Protein AF-0000000066994858 (afdb_homodimer)

Foldseek 3Di:
DDDDDDDDDDDDDDDDDDDDDDDDDDDDDDDDDDPDPPPPPDPPPPVPPCPPPPVPPPPLWDAAPVGDIDRNPPDDPVVVVVVCVQRVPCPPLADDQKDWDDKDWDADDPVDPDIDIDTDMDGDDDKDKDADPCPRPPRVAIDIPDCCCVPVVDAPDPVLLVVQVQLCVLQPLQDFPPDDFCADSRNHTVVNPRPVVSCLLLPVVLSCLSSLHFDDDPVDPDGDRDPSNLLLLQLLLCVVVVHAQVCSVVGPPCLSVLADSVDLDDPPDPSSNSSNVLRNDVVVVVVSLVVGDCLRCSNPPLNSLLVSLVVLLVVLVVLVVPCPPVPPPPPPPPVSRDDSYLVSSLVSLQSSLSNLQSCCPNNPPPDDPSNLLSSLVSLLSSLVSQLVDLSSCCVQFAVDPPCRSLSSVLSSLCNLVCLVSLVVSLVSCVVSHGPPVNSVSSVVSSVSSVVNVVVVVVVPPPPPPPPPDPPPPPPPPPPDPPPPDPPDPPPPDPDDDDDPPDDDDPDPPPDDDDDDDDDDDDDDDDDYDDDDDDDDYDDDDYDDD/DDDDYDDDDDDDDDDDDDYYDDDDDDDDDDDDDDDDPPPPPDPPCPVPPPPPPPVPPPPLWDAAPVGDIDRNPPDDPVVVVVVCVQRVPCPPLADDQKDWDDKDWDADDPVDPDIDIDTDMDGDDDKDKDADPCPRPPRVAIDIPDCCCVPVVDAPDPVLLVVQVQLCVLQPLQDFPPDDFCADSRNHTVVNPRPVVSCLLLPVVLSCLSSLHFDDDVVDPDGDRDPSNLLLLQLLLCQVVVHAQVCSVVGPPCLSVLADSVDLDDPPDPSSNSSNVLRNDVVVVVVSLVVGDCLRCSNPPLNSLLVSLVVLLVVLVVLVVPCPPVPPPPPPPPVSRDRSYLVSSLVSLQSSLSNLQSCCPNNPPPDDPSNLLSSLVSLLSSLQSQLVDLSSCCVDFAVDPPCRSLSSVLSSLCNLVCLVSLVVSLVSCVVSHGDPVNSVSSVVSSVSSVVNVVVVVVVPPPDPPPPPDPPPPPPPDPPDPPPPDPPDPPPPDPDPDDDPPDDDDPDPPPDDDDDDDDDDDDDDDDYDDDDDDDDDDDDDDDDDD

Nearest PDB structures (foldseek):
  6xr2-assembly1_C  TM=4.389E-01  e=1.288E+00  synthetic construct
  1o5h-assembly1_B  TM=2.388E-01  e=2.648E+00  Thermotoga maritima
  4p3g-assembly1_B  TM=3.154E-01  e=5.205E+00  Thermochaetoides thermophila DSM 1495
  8p4y-assembly1_A  TM=1.887E-01  e=3.630E+00  synthetic construct
  6xr2-assembly1_C  TM=4.795E-01  e=8.404E-01  synthetic construct

Secondary structure (DSSP, 8-state):
------------------------------------B-----------------S----SEEE-TTS-EEE-TTS-HHHHHHHHHHHH---TTS--SEEEEEEEEEEPPTTS-SEEEEEEEEEEEEEEEEEE-TTSGGGSS-EE-SHHHHHS--SS-HHHHHHHHHHHHHH-SS--TTSEEEB-TTSSBGGG--HHHHHHHH-HHHHHHHHT-EEP-TT-SS----HHHHHHHHHHHHHHTT--GGGGGGS-TTHHHH--TT----TT-HHHHHHHHHHH-HHHHHHHHHHS-TTSTTT-HHHHHHHHHHHHHHHHHHHHS-S-S---TTS---TTS----HHHHHHHHHHHHHHHHHHHHHSSSSPPHHHHHHHHHHHHHHHHHHHT-HHHHIIIIIS----TTHHHHHTTTT-GGGHHHHHHHHHHHHHH---HHHHHHHHHHHHHHHHHHHHHHHTTSS-----------------------------------------------------------------------------------/------------------------------------------------------S----SEEE-TTS-EEE-TTS-HHHHHHHHHHHH---TTS--SEEEEEEEEEEPPTTS-SEEEEEEEEEEEEEEEEEE-TTSGGGSS-EE-SHHHHHS--SS-HHHHHHHHHHHHHH-SS--TTSEEEB-TTSSBGGG--HHHHHHHH-HHHHHHHHT-EEP-TT-SS----HHHHHHHHHHHHHHTT--GGGGGGS-TTHHHH--TT----TT-HHHHHHHHHHH-HHHHHHHHHHS-TTSTTT-HHHHHHHHHHHHHHHHHHHHS-S-S---TTS---TTS----HHHHHHHHHHHHHHHHHHHHHSSSSPPHHHHHHHHHHHHHHHHHHHT-HHHHIIIIIS----TTHHHHHTTTT-GGGHHHHHHHHHHHHHH---HHHHHHHHHHHHHHHHHHHHHHHTTSS----------------------------------------------B------------------------------------

Sequence (1090 aa):
MSVSPTTGMSKLSLECDRRIQHQSRMQSLHAGPPMRESESGPRSDVSDWEVDDDGDEHSDIVSSPTGFKYNISRLSPQTRQVVRGLFNNAPTQEPPQISLELCGIREGDPSESGRLYAFQMHEVVPCSVRIGARNGGRFSTPRCECPDARYRHVRPCKHLIWLFDKISKHALYDHDPNSELTLTEFGFPEELGDPFDLISQIRLDILADDLHCDMSNPDRETSFPNRARVREAREMVAAVAGIQPWETDGFRPDLEASYNDASLIHRGDLGATLFSLILASHSLAEWVRSQLSPSDAAVDPYRSIQQRVSRIVDEYSLAVRGPGIPAAKDEQEDPAKDPLDVTWASTQIWNCVRKIEKLVSRGPSPLSGWARSSAARSLVGILKAVVGNRGLYMRLIGDHDAGFVYSALDMLVDQSQYIEELEDIMESIGVYGAPPSYVTKMRGLISRMRSHNTESAGTVSGSGIPRSHTPPPLTAEYPSADAREPPPGSSTTVQFLMPETPASARARRSAGSVRGRGNARGSKRPVSQGSIQEPKNSNKRARGAMSVSPTTGMSKLSLECDRRIQHQSRMQSLHAGPPMRESESGPRSDVSDWEVDDDGDEHSDIVSSPTGFKYNISRLSPQTRQVVRGLFNNAPTQEPPQISLELCGIREGDPSESGRLYAFQMHEVVPCSVRIGARNGGRFSTPRCECPDARYRHVRPCKHLIWLFDKISKHALYDHDPNSELTLTEFGFPEELGDPFDLISQIRLDILADDLHCDMSNPDRETSFPNRARVREAREMVAAVAGIQPWETDGFRPDLEASYNDASLIHRGDLGATLFSLILASHSLAEWVRSQLSPSDAAVDPYRSIQQRVSRIVDEYSLAVRGPGIPAAKDEQEDPAKDPLDVTWASTQIWNCVRKIEKLVSRGPSPLSGWARSSAARSLVGILKAVVGNRGLYMRLIGDHDAGFVYSALDMLVDQSQYIEELEDIMESIGVYGAPPSYVTKMRGLISRMRSHNTESAGTVSGSGIPRSHTPPPLTAEYPSADAREPPPGSSTTVQFLMPETPASARARRSAGSVRGRGNARGSKRPVSQGSIQEPKNSNKRARGA

Organism: NCBI:txid100816

InterPro domains:
  IPR007527 Zinc finger, SWIM-type [PS50966] (129-168)

Structure (mmCIF, N/CA/C/O backbone):
data_AF-0000000066994858-model_v1
#
loop_
_entity.id
_entity.type
_entity.pdbx_description
1 polymer 'SWIM-type domain-containing protein'
#
loop_
_atom_site.group_PDB
_atom_site.id
_atom_site.type_symbol
_atom_site.label_atom_id
_atom_site.label_alt_id
_atom_site.label_comp_id
_atom_site.label_asym_id
_atom_site.label_entity_id
_atom_site.label_seq_id
_atom_site.pdbx_PDB_ins_code
_atom_site.Cartn_x
_atom_site.Cartn_y
_atom_site.Cartn_z
_atom_site.occupancy
_atom_site.B_iso_or_equiv
_atom_site.auth_seq_id
_atom_site.auth_comp_id
_atom_site.auth_asym_id
_atom_site.auth_atom_id
_atom_site.pdbx_PDB_model_num
ATOM 1 N N . MET A 1 1 ? -12.008 83.938 47.844 1 14.44 1 MET A N 1
ATOM 2 C CA . MET A 1 1 ? -12.32 83.375 49.156 1 14.44 1 MET A CA 1
ATOM 3 C C . MET A 1 1 ? -12.273 81.812 49.094 1 14.44 1 MET A C 1
ATOM 5 O O . MET A 1 1 ? -12.312 81.25 48 1 14.44 1 MET A O 1
ATOM 9 N N . SER A 1 2 ? -12.742 80.812 50.281 1 15.21 2 SER A N 1
ATOM 10 C CA . SER A 1 2 ? -12.641 79.812 51.375 1 15.21 2 SER A CA 1
ATOM 11 C C . SER A 1 2 ? -13.258 78.5 51.031 1 15.21 2 SER A C 1
ATOM 13 O O . SER A 1 2 ? -12.688 77.438 51.344 1 15.21 2 SER A O 1
ATOM 15 N N . VAL A 1 3 ? -14.492 78 50.875 1 15.87 3 VAL A N 1
ATOM 16 C CA . VAL A 1 3 ? -15.203 77.25 51.938 1 15.87 3 VAL A CA 1
ATOM 17 C C . VAL A 1 3 ? -14.875 75.812 51.844 1 15.87 3 VAL A C 1
ATOM 19 O O . VAL A 1 3 ? -14.508 75.312 50.781 1 15.87 3 VAL A O 1
ATOM 22 N N . SER A 1 4 ? -15.375 74.688 52.75 1 15.97 4 SER A N 1
ATOM 23 C CA . SER A 1 4 ? -15.414 73.812 53.906 1 15.97 4 SER A CA 1
ATOM 24 C C . SER A 1 4 ? -15.5 72.312 53.531 1 15.97 4 SER A C 1
ATOM 26 O O . SER A 1 4 ? -15.875 72 52.406 1 15.97 4 SER A O 1
ATOM 28 N N . PRO A 1 5 ? -15.875 71 54.656 1 16.44 5 PRO A N 1
ATOM 29 C CA . PRO A 1 5 ? -15.375 70.188 55.75 1 16.44 5 PRO A CA 1
ATOM 30 C C . PRO A 1 5 ? -15.695 68.688 55.531 1 16.44 5 PRO A C 1
ATOM 32 O O . PRO A 1 5 ? -14.828 67.875 55.719 1 16.44 5 PRO A O 1
ATOM 35 N N . THR A 1 6 ? -16.891 68 55.344 1 14.71 6 THR A N 1
ATOM 36 C CA . THR A 1 6 ? -17.719 67.375 56.406 1 14.71 6 THR A CA 1
ATOM 37 C C . THR A 1 6 ? -17.453 65.938 56.531 1 14.71 6 THR A C 1
ATOM 39 O O . THR A 1 6 ? -16.953 65.25 55.594 1 14.71 6 THR A O 1
ATOM 42 N N . THR A 1 7 ? -18.438 64.938 56.969 1 14.66 7 THR A N 1
ATOM 43 C CA . THR A 1 7 ? -18.953 64.375 58.219 1 14.66 7 THR A CA 1
ATOM 44 C C . THR A 1 7 ? -18.641 62.875 58.312 1 14.66 7 THR A C 1
ATOM 46 O O . THR A 1 7 ? -18.078 62.406 59.312 1 14.66 7 THR A O 1
ATOM 49 N N . GLY A 1 8 ? -19.609 61.844 58.312 1 14.88 8 GLY A N 1
ATOM 50 C CA . GLY A 1 8 ? -20.297 61.188 59.406 1 14.88 8 GLY A CA 1
ATOM 51 C C . GLY A 1 8 ? -19.734 59.812 59.75 1 14.88 8 GLY A C 1
ATOM 52 O O . GLY A 1 8 ? -18.906 59.281 59 1 14.88 8 GLY A O 1
ATOM 53 N N . MET A 1 9 ? -20.625 58.812 60.156 1 14.94 9 MET A N 1
ATOM 54 C CA . MET A 1 9 ? -21 58.094 61.344 1 14.94 9 MET A CA 1
ATOM 55 C C . MET A 1 9 ? -20.281 56.75 61.406 1 14.94 9 MET A C 1
ATOM 57 O O . MET A 1 9 ? -19.812 56.25 60.406 1 14.94 9 MET A O 1
ATOM 61 N N . SER A 1 10 ? -20.547 55.875 62.531 1 14.12 10 SER A N 1
ATOM 62 C CA . SER A 1 10 ? -20.234 55.25 63.812 1 14.12 10 SER A CA 1
ATOM 63 C C . SER A 1 10 ? -20.031 53.75 63.688 1 14.12 10 SER A C 1
ATOM 65 O O . SER A 1 10 ? -19.016 53.219 64.125 1 14.12 10 SER A O 1
ATOM 67 N N . LYS A 1 11 ? -21.156 52.844 63.844 1 14.2 11 LYS A N 1
ATOM 68 C CA . LYS A 1 11 ? -21.469 52.094 65.062 1 14.2 11 LYS A CA 1
ATOM 69 C C . LYS A 1 11 ? -20.859 50.688 65 1 14.2 11 LYS A C 1
ATOM 71 O O . LYS A 1 11 ? -20.297 50.219 66 1 14.2 11 LYS A O 1
ATOM 76 N N . LEU A 1 12 ? -21.328 49.5 64.25 1 14.73 12 LEU A N 1
ATOM 77 C CA . LEU A 1 12 ? -21.938 48.375 64.938 1 14.73 12 LEU A CA 1
ATOM 78 C C . LEU A 1 12 ? -20.875 47.406 65.438 1 14.73 12 LEU A C 1
ATOM 80 O O . LEU A 1 12 ? -19.875 47.156 64.75 1 14.73 12 LEU A O 1
ATOM 84 N N . SER A 1 13 ? -20.859 46.969 66.75 1 14.59 13 SER A N 1
ATOM 85 C CA . SER A 1 13 ? -20.234 46.469 68 1 14.59 13 SER A CA 1
ATOM 86 C C . SER A 1 13 ? -19.969 44.969 67.875 1 14.59 13 SER A C 1
ATOM 88 O O . SER A 1 13 ? -18.906 44.5 68.312 1 14.59 13 SER A O 1
ATOM 90 N N . LEU A 1 14 ? -21.016 44.094 67.75 1 14.55 14 LEU A N 1
ATOM 91 C CA . LEU A 1 14 ? -21.281 43.156 68.875 1 14.55 14 LEU A CA 1
ATOM 92 C C . LEU A 1 14 ? -20.219 42.062 68.875 1 14.55 14 LEU A C 1
ATOM 94 O O . LEU A 1 14 ? -19.562 41.781 67.875 1 14.55 14 LEU A O 1
ATOM 98 N N . GLU A 1 15 ? -20.141 41.156 70.062 1 14.85 15 GLU A N 1
ATOM 99 C CA . GLU A 1 15 ? -19.469 40.562 71.25 1 14.85 15 GLU A CA 1
ATOM 100 C C . GLU A 1 15 ? -19.156 39.094 70.938 1 14.85 15 GLU A C 1
ATOM 102 O O . GLU A 1 15 ? -18.047 38.625 71.25 1 14.85 15 GLU A O 1
ATOM 107 N N . CYS A 1 16 ? -20.125 38.219 70.625 1 14.55 16 CYS A N 1
ATOM 108 C CA . CYS A 1 16 ? -20.281 37.125 71.625 1 14.55 16 CYS A CA 1
ATOM 109 C C . CYS A 1 16 ? -19.156 36.125 71.5 1 14.55 16 CYS A C 1
ATOM 111 O O . CYS A 1 16 ? -18.562 35.938 70.438 1 14.55 16 CYS A O 1
ATOM 113 N N . ASP A 1 17 ? -18.844 35.125 72.562 1 14.62 17 ASP A N 1
ATOM 114 C CA . ASP A 1 17 ? -18.031 34.469 73.562 1 14.62 17 ASP A CA 1
ATOM 115 C C . ASP A 1 17 ? -17.75 33.031 73.188 1 14.62 17 ASP A C 1
ATOM 117 O O . ASP A 1 17 ? -16.781 32.438 73.625 1 14.62 17 ASP A O 1
ATOM 121 N N . ARG A 1 18 ? -18.688 32.281 72.5 1 14.79 18 ARG A N 1
ATOM 122 C CA . ARG A 1 18 ? -18.875 31 73.188 1 14.79 18 ARG A CA 1
ATOM 123 C C . ARG A 1 18 ? -17.578 30.188 73.25 1 14.79 18 ARG A C 1
ATOM 125 O O . ARG A 1 18 ? -16.734 30.359 72.375 1 14.79 18 ARG A O 1
ATOM 132 N N . ARG A 1 19 ? -17.594 28.938 74 1 15.38 19 ARG A N 1
ATOM 133 C CA . ARG A 1 19 ? -17.062 28.016 74.938 1 15.38 19 ARG A CA 1
ATOM 134 C C . ARG A 1 19 ? -16.203 26.938 74.25 1 15.38 19 ARG A C 1
ATOM 136 O O . ARG A 1 19 ? -16.531 26.5 73.188 1 15.38 19 ARG A O 1
ATOM 143 N N . ILE A 1 20 ? -14.938 26.547 74.75 1 16.56 20 ILE A N 1
ATOM 144 C CA . ILE A 1 20 ? -13.664 25.844 74.625 1 16.56 20 ILE A CA 1
ATOM 145 C C . ILE A 1 20 ? -13.883 24.344 74.812 1 16.56 20 ILE A C 1
ATOM 147 O O . ILE A 1 20 ? -12.977 23.531 74.625 1 16.56 20 ILE A O 1
ATOM 151 N N . GLN A 1 21 ? -15.109 23.953 75.25 1 14.7 21 GLN A N 1
ATOM 152 C CA . GLN A 1 21 ? -14.859 22.906 76.25 1 14.7 21 GLN A CA 1
ATOM 153 C C . GLN A 1 21 ? -14.141 21.703 75.625 1 14.7 21 GLN A C 1
ATOM 155 O O . GLN A 1 21 ? -14.148 21.547 74.438 1 14.7 21 GLN A O 1
ATOM 160 N N . HIS A 1 22 ? -13.852 20.594 76.562 1 14.99 22 HIS A N 1
ATOM 161 C CA . HIS A 1 22 ? -12.992 19.641 77.25 1 14.99 22 HIS A CA 1
ATOM 162 C C . HIS A 1 22 ? -13.062 18.266 76.562 1 14.99 22 HIS A C 1
ATOM 164 O O . HIS A 1 22 ? -12.031 17.625 76.375 1 14.99 22 HIS A O 1
ATOM 170 N N . GLN A 1 23 ? -14.242 17.562 76.5 1 14.98 23 GLN A N 1
ATOM 171 C CA . GLN A 1 23 ? -14.375 16.312 77.25 1 14.98 23 GLN A CA 1
ATOM 172 C C . GLN A 1 23 ? -13.656 15.164 76.562 1 14.98 23 GLN A C 1
ATOM 174 O O . GLN A 1 23 ? -13.586 15.141 75.312 1 14.98 23 GLN A O 1
ATOM 179 N N . SER A 1 24 ? -13.195 14.008 77.375 1 15.56 24 SER A N 1
ATOM 180 C CA . SER A 1 24 ? -12.352 12.898 77.812 1 15.56 24 SER A CA 1
ATOM 181 C C . SER A 1 24 ? -12.703 11.609 77.062 1 15.56 24 SER A C 1
ATOM 183 O O . SER A 1 24 ? -11.898 10.68 77 1 15.56 24 SER A O 1
ATOM 185 N N . ARG A 1 25 ? -13.891 11.266 76.688 1 15.27 25 ARG A N 1
ATOM 186 C CA . ARG A 1 25 ? -14.328 9.953 77.125 1 15.27 25 ARG A CA 1
ATOM 187 C C . ARG A 1 25 ? -13.555 8.836 76.438 1 15.27 25 ARG A C 1
ATOM 189 O O . ARG A 1 25 ? -13.242 8.93 75.25 1 15.27 25 ARG A O 1
ATOM 196 N N . MET A 1 26 ? -13.484 7.629 77.125 1 15.87 26 MET A N 1
ATOM 197 C CA . MET A 1 26 ? -12.805 6.398 77.5 1 15.87 26 MET A CA 1
ATOM 198 C C . MET A 1 26 ? -12.93 5.332 76.438 1 15.87 26 MET A C 1
ATOM 200 O O . MET A 1 26 ? -11.969 4.625 76.125 1 15.87 26 MET A O 1
ATOM 204 N N . GLN A 1 27 ? -14.203 4.918 76 1 15.12 27 GLN A N 1
ATOM 205 C CA . GLN A 1 27 ? -14.469 3.523 76.375 1 15.12 27 GLN A CA 1
ATOM 206 C C . GLN A 1 27 ? -13.75 2.576 75.375 1 15.12 27 GLN A C 1
ATOM 208 O O . GLN A 1 27 ? -13.344 2.98 74.312 1 15.12 27 GLN A O 1
ATOM 213 N N . SER A 1 28 ? -14.266 1.258 75.375 1 15.71 28 SER A N 1
ATOM 214 C CA . SER A 1 28 ? -13.914 -0.125 75.688 1 15.71 28 SER A CA 1
ATOM 215 C C . SER A 1 28 ? -13.477 -0.878 74.438 1 15.71 28 SER A C 1
ATOM 217 O O . SER A 1 28 ? -13.68 -0.4 73.312 1 15.71 28 SER A O 1
ATOM 219 N N . LEU A 1 29 ? -13.773 -2.203 74.438 1 15.88 29 LEU A N 1
ATOM 220 C CA . LEU A 1 29 ? -13.078 -3.486 74.5 1 15.88 29 LEU A CA 1
ATOM 221 C C . LEU A 1 29 ? -13.055 -4.152 73.125 1 15.88 29 LEU A C 1
ATOM 223 O O . LEU A 1 29 ? -12.023 -4.688 72.75 1 15.88 29 LEU A O 1
ATOM 227 N N . HIS A 1 30 ? -14.289 -4.32 72.438 1 15.91 30 HIS A N 1
ATOM 228 C CA . HIS A 1 30 ? -14.555 -5.742 72.25 1 15.91 30 HIS A CA 1
ATOM 229 C C . HIS A 1 30 ? -13.766 -6.293 71.062 1 15.91 30 HIS A C 1
ATOM 231 O O . HIS A 1 30 ? -13.375 -5.543 70.188 1 15.91 30 HIS A O 1
ATOM 237 N N . ALA A 1 31 ? -13.883 -7.633 70.875 1 16.91 31 ALA A N 1
ATOM 238 C CA . ALA A 1 31 ? -13.141 -8.875 70.688 1 16.91 31 ALA A CA 1
ATOM 239 C C . ALA A 1 31 ? -13.047 -9.227 69.188 1 16.91 31 ALA A C 1
ATOM 241 O O . ALA A 1 31 ? -12.117 -9.93 68.75 1 16.91 31 ALA A O 1
ATOM 242 N N . GLY A 1 32 ? -13.961 -8.656 68.188 1 16.41 32 GLY A N 1
ATOM 243 C CA . GLY A 1 32 ? -14.469 -9.812 67.5 1 16.41 32 GLY A CA 1
ATOM 244 C C . GLY A 1 32 ? -13.438 -10.438 66.562 1 16.41 32 GLY A C 1
ATOM 245 O O . GLY A 1 32 ? -12.375 -9.859 66.312 1 16.41 32 GLY A O 1
ATOM 246 N N . PRO A 1 33 ? -13.977 -11.344 65.625 1 19.11 33 PRO A N 1
ATOM 247 C CA . PRO A 1 33 ? -13.602 -12.711 65.25 1 19.11 33 PRO A CA 1
ATOM 248 C C . PRO A 1 33 ? -12.594 -12.742 64.125 1 19.11 33 PRO A C 1
ATOM 250 O O . PRO A 1 33 ? -12.422 -11.742 63.406 1 19.11 33 PRO A O 1
ATOM 253 N N . PRO A 1 34 ? -12.008 -13.914 63.844 1 19.47 34 PRO A N 1
ATOM 254 C CA . PRO A 1 34 ? -10.789 -14.438 63.219 1 19.47 34 PRO A CA 1
ATOM 255 C C . PRO A 1 34 ? -10.812 -14.344 61.688 1 19.47 34 PRO A C 1
ATOM 257 O O . PRO A 1 34 ? -11.688 -14.938 61.062 1 19.47 34 PRO A O 1
ATOM 260 N N . MET A 1 35 ? -10.656 -13.203 61.062 1 17.36 35 MET A N 1
ATOM 261 C CA . MET A 1 35 ? -10.898 -13.148 59.625 1 17.36 35 MET A CA 1
ATOM 262 C C . MET A 1 35 ? -10.047 -14.18 58.875 1 17.36 35 MET A C 1
ATOM 264 O O . MET A 1 35 ? -8.836 -14.266 59.094 1 17.36 35 MET A O 1
ATOM 268 N N . ARG A 1 36 ? -10.758 -15.141 58.219 1 18.23 36 ARG A N 1
ATOM 269 C CA . ARG A 1 36 ? -10.461 -16.344 57.438 1 18.23 36 ARG A CA 1
ATOM 270 C C . ARG A 1 36 ? -9.531 -16.016 56.281 1 18.23 36 ARG A C 1
ATOM 272 O O . ARG A 1 36 ? -9.656 -14.961 55.656 1 18.23 36 ARG A O 1
ATOM 279 N N . GLU A 1 37 ? -8.445 -16.734 56.125 1 18.73 37 GLU A N 1
ATOM 280 C CA . GLU A 1 37 ? -7.215 -16.766 55.344 1 18.73 37 GLU A CA 1
ATOM 281 C C . GLU A 1 37 ? -7.504 -17 53.844 1 18.73 37 GLU A C 1
ATOM 283 O O . GLU A 1 37 ? -7.492 -18.141 53.375 1 18.73 37 GLU A O 1
ATOM 288 N N . SER A 1 38 ? -8.656 -16.391 53.219 1 18.47 38 SER A N 1
ATOM 289 C CA . SER A 1 38 ? -8.984 -17 51.938 1 18.47 38 SER A CA 1
ATOM 290 C C . SER A 1 38 ? -7.809 -16.922 50.969 1 18.47 38 SER A C 1
ATOM 292 O O . SER A 1 38 ? -7.223 -15.844 50.812 1 18.47 38 SER A O 1
ATOM 294 N N . GLU A 1 39 ? -7.18 -18.016 50.656 1 18.83 39 GLU A N 1
ATOM 295 C CA . GLU A 1 39 ? -6.047 -18.438 49.844 1 18.83 39 GLU A CA 1
ATOM 296 C C . GLU A 1 39 ? -6.273 -18.109 48.375 1 18.83 39 GLU A C 1
ATOM 298 O O . GLU A 1 39 ? -6.852 -18.906 47.625 1 18.83 39 GLU A O 1
ATOM 303 N N . SER A 1 40 ? -6.883 -16.969 48.031 1 21.16 40 SER A N 1
ATOM 304 C CA . SER A 1 40 ? -7.289 -16.859 46.625 1 21.16 40 SER A CA 1
ATOM 305 C C . SER A 1 40 ? -6.082 -16.906 45.688 1 21.16 40 SER A C 1
ATOM 307 O O . SER A 1 40 ? -5.191 -16.062 45.781 1 21.16 40 SER A O 1
ATOM 309 N N . GLY A 1 41 ? -5.676 -18.094 45.281 1 19.95 41 GLY A N 1
ATOM 310 C CA . GLY A 1 41 ? -4.598 -18.375 44.344 1 19.95 41 GLY A CA 1
ATOM 311 C C . GLY A 1 41 ? -4.715 -17.609 43.031 1 19.95 41 GLY A C 1
ATOM 312 O O . GLY A 1 41 ? -5.824 -17.297 42.594 1 19.95 41 GLY A O 1
ATOM 313 N N . PRO A 1 42 ? -3.729 -16.844 42.719 1 21.64 42 PRO A N 1
ATOM 314 C CA . PRO A 1 42 ? -3.676 -15.891 41.594 1 21.64 42 PRO A CA 1
ATOM 315 C C . PRO A 1 42 ? -3.877 -16.578 40.219 1 21.64 42 PRO A C 1
ATOM 317 O O . PRO A 1 42 ? -3.16 -17.516 39.906 1 21.64 42 PRO A O 1
ATOM 320 N N . ARG A 1 43 ? -5.129 -16.781 39.781 1 23.66 43 ARG A N 1
ATOM 321 C CA . ARG A 1 43 ? -5.488 -17.281 38.438 1 23.66 43 ARG A CA 1
ATOM 322 C C . ARG A 1 43 ? -4.754 -16.516 37.344 1 23.66 43 ARG A C 1
ATOM 324 O O . ARG A 1 43 ? -4.719 -15.289 37.375 1 23.66 43 ARG A O 1
ATOM 331 N N . SER A 1 44 ? -3.746 -17.125 36.781 1 23.28 44 SER A N 1
ATOM 332 C CA . SER A 1 44 ? -2.918 -16.781 35.625 1 23.28 44 SER A CA 1
ATOM 333 C C . SER A 1 44 ? -3.771 -16.312 34.469 1 23.28 44 SER A C 1
ATOM 335 O O . SER A 1 44 ? -4.547 -17.094 33.906 1 23.28 44 SER A O 1
ATOM 337 N N . ASP A 1 45 ? -4.219 -15.141 34.469 1 24.25 45 ASP A N 1
ATOM 338 C CA . ASP A 1 45 ? -5.105 -14.516 33.469 1 24.25 45 ASP A CA 1
ATOM 339 C C . ASP A 1 45 ? -4.477 -14.523 32.094 1 24.25 45 ASP A C 1
ATOM 341 O O . ASP A 1 45 ? -3.652 -13.664 31.766 1 24.25 45 ASP A O 1
ATOM 345 N N . VAL A 1 46 ? -4.133 -15.727 31.516 1 27.03 46 VAL A N 1
ATOM 346 C CA . VAL A 1 46 ? -3.898 -15.93 30.094 1 27.03 46 VAL A CA 1
ATOM 347 C C . VAL A 1 46 ? -4.949 -15.18 29.281 1 27.03 46 VAL A C 1
ATOM 349 O O . VAL A 1 46 ? -6.148 -15.43 29.422 1 27.03 46 VAL A O 1
ATOM 352 N N . SER A 1 47 ? -4.762 -13.984 29.062 1 27.2 47 SER A N 1
ATOM 353 C CA . SER A 1 47 ? -5.621 -13.195 28.188 1 27.2 47 SER A CA 1
ATOM 354 C C . SER A 1 47 ? -6.023 -13.984 26.953 1 27.2 47 SER A C 1
ATOM 356 O O . SER A 1 47 ? -5.227 -14.148 26.031 1 27.2 47 SER A O 1
ATOM 358 N N . ASP A 1 48 ? -6.656 -15.062 27.078 1 27.45 48 ASP A N 1
ATOM 359 C CA . ASP A 1 48 ? -7.316 -15.898 26.078 1 27.45 48 ASP A CA 1
ATOM 360 C C . ASP A 1 48 ? -8.195 -15.055 25.156 1 27.45 48 ASP A C 1
ATOM 362 O O . ASP A 1 48 ? -9.078 -14.328 25.609 1 27.45 48 ASP A O 1
ATOM 366 N N . TRP A 1 49 ? -7.66 -14.352 24.109 1 29.22 49 TRP A N 1
ATOM 367 C CA . TRP A 1 49 ? -8.602 -14.078 23.031 1 29.22 49 TRP A CA 1
ATOM 368 C C . TRP A 1 49 ? -9.758 -15.078 23.047 1 29.22 49 TRP A C 1
ATOM 370 O O . TRP A 1 49 ? -9.57 -16.25 22.719 1 29.22 49 TRP A O 1
ATOM 380 N N . GLU A 1 50 ? -10.43 -14.969 24.062 1 28.77 50 GLU A N 1
ATOM 381 C CA . GLU A 1 50 ? -11.664 -15.75 24.031 1 28.77 50 GLU A CA 1
ATOM 382 C C . GLU A 1 50 ? -12.484 -15.422 22.781 1 28.77 50 GLU A C 1
ATOM 384 O O . GLU A 1 50 ? -13.125 -14.375 22.719 1 28.77 50 GLU A O 1
ATOM 389 N N . VAL A 1 51 ? -11.992 -15.672 21.562 1 32.53 51 VAL A N 1
ATOM 390 C CA . VAL A 1 51 ? -13.023 -15.984 20.562 1 32.53 51 VAL A CA 1
ATOM 391 C C . VAL A 1 51 ? -14.25 -16.562 21.266 1 32.53 51 VAL A C 1
ATOM 393 O O . VAL A 1 51 ? -14.133 -17.5 22.062 1 32.53 51 VAL A O 1
ATOM 396 N N . ASP A 1 52 ? -15.164 -15.734 21.656 1 32.66 52 ASP A N 1
ATOM 397 C CA . ASP A 1 52 ? -16.453 -16.328 22.016 1 32.66 52 ASP A CA 1
ATOM 398 C C . ASP A 1 52 ? -16.625 -17.703 21.359 1 32.66 52 ASP A C 1
ATOM 400 O O . ASP A 1 52 ? -16.641 -17.797 20.125 1 32.66 52 ASP A O 1
ATOM 404 N N . ASP A 1 53 ? -16.281 -18.656 22.078 1 34.72 53 ASP A N 1
ATOM 405 C CA . ASP A 1 53 ? -16.719 -20.047 21.891 1 34.72 53 ASP A CA 1
ATOM 406 C C . ASP A 1 53 ? -18.234 -20.125 21.75 1 34.72 53 ASP A C 1
ATOM 408 O O . ASP A 1 53 ? -18.938 -20.391 22.734 1 34.72 53 ASP A O 1
ATOM 412 N N . ASP A 1 54 ? -18.922 -19.156 21.234 1 34.75 54 ASP A N 1
ATOM 413 C CA . ASP A 1 54 ? -20.219 -19.766 20.984 1 34.75 54 ASP A CA 1
ATOM 414 C C . ASP A 1 54 ? -20.062 -21.25 20.609 1 34.75 54 ASP A C 1
ATOM 416 O O . ASP A 1 54 ? -19.109 -21.625 19.938 1 34.75 54 ASP A O 1
ATOM 420 N N . GLY A 1 55 ? -20.469 -22.109 21.422 1 37.5 55 GLY A N 1
ATOM 421 C CA . GLY A 1 55 ? -20.734 -23.531 21.219 1 37.5 55 GLY A CA 1
ATOM 422 C C . GLY A 1 55 ? -20.891 -23.906 19.766 1 37.5 55 GLY A C 1
ATOM 423 O O . GLY A 1 55 ? -21.516 -24.922 19.453 1 37.5 55 GLY A O 1
ATOM 424 N N . ASP A 1 56 ? -21.062 -22.906 18.906 1 41.47 56 ASP A N 1
ATOM 425 C CA . ASP A 1 56 ? -21.25 -23.469 17.578 1 41.47 56 ASP A CA 1
ATOM 426 C C . ASP A 1 56 ? -20.125 -24.422 17.203 1 41.47 56 ASP A C 1
ATOM 428 O O . ASP A 1 56 ? -18.953 -24.156 17.516 1 41.47 56 ASP A O 1
ATOM 432 N N . GLU A 1 57 ? -20.172 -25.609 17.078 1 49.5 57 GLU A N 1
ATOM 433 C CA . GLU A 1 57 ? -19.469 -26.719 16.438 1 49.5 57 GLU A CA 1
ATOM 434 C C . GLU A 1 57 ? -18.562 -26.219 15.328 1 49.5 57 GLU A C 1
ATOM 436 O O . GLU A 1 57 ? -19 -26.062 14.188 1 49.5 57 GLU A O 1
ATOM 441 N N . HIS A 1 58 ? -17.656 -25.266 15.641 1 63.59 58 HIS A N 1
ATOM 442 C CA . HIS A 1 58 ? -16.734 -24.812 14.594 1 63.59 58 HIS A CA 1
ATOM 443 C C . HIS A 1 58 ? -16.266 -25.969 13.734 1 63.59 58 HIS A C 1
ATOM 445 O O . HIS A 1 58 ? -15.859 -27.016 14.25 1 63.59 58 HIS A O 1
ATOM 451 N N . SER A 1 59 ? -16.641 -26.016 12.562 1 79.81 59 SER A N 1
ATOM 452 C CA . SER A 1 59 ? -16.25 -27 11.555 1 79.81 59 SER A CA 1
ATOM 453 C C . SER A 1 59 ? -14.742 -27.203 11.523 1 79.81 59 SER A C 1
ATOM 455 O O . SER A 1 59 ? -13.984 -26.234 11.664 1 79.81 59 SER A O 1
ATOM 457 N N . ASP A 1 60 ? -14.273 -28.359 11.812 1 90.75 60 ASP A N 1
ATOM 458 C CA . ASP A 1 60 ? -12.875 -28.75 11.711 1 90.75 60 ASP A CA 1
ATOM 459 C C . ASP A 1 60 ? -12.328 -28.484 10.312 1 90.75 60 ASP A C 1
ATOM 461 O O . ASP A 1 60 ? -11.164 -28.781 10.023 1 90.75 60 ASP A O 1
ATOM 465 N N . ILE A 1 61 ? -13.102 -27.891 9.516 1 93.88 61 ILE A N 1
ATOM 466 C CA . ILE A 1 61 ? -12.664 -27.562 8.164 1 93.88 61 ILE A CA 1
ATOM 467 C C . ILE A 1 61 ? -12.664 -26.062 7.973 1 93.88 61 ILE A C 1
ATOM 469 O O . ILE A 1 61 ? -13.664 -25.391 8.234 1 93.88 61 ILE A O 1
ATOM 473 N N . VAL A 1 62 ? -11.562 -25.5 7.629 1 94.06 62 VAL A N 1
ATOM 474 C CA . VAL A 1 62 ? -11.406 -24.078 7.406 1 94.06 62 VAL A CA 1
ATOM 475 C C . VAL A 1 62 ? -11.008 -23.812 5.953 1 94.06 62 VAL A C 1
ATOM 477 O O . VAL A 1 62 ? -10.133 -24.5 5.41 1 94.06 62 VAL A O 1
ATOM 480 N N . SER A 1 63 ? -11.641 -22.875 5.301 1 92.69 63 SER A N 1
ATOM 481 C CA . SER A 1 63 ? -11.32 -22.516 3.92 1 92.69 63 SER A CA 1
ATOM 482 C C . SER A 1 63 ? -10.297 -21.391 3.863 1 92.69 63 SER A C 1
ATOM 484 O O . SER A 1 63 ? -10.352 -20.453 4.66 1 92.69 63 SER A O 1
ATOM 486 N N . SER A 1 64 ? -9.375 -21.5 3.033 1 92.88 64 SER A N 1
ATOM 487 C CA . SER A 1 64 ? -8.344 -20.484 2.846 1 92.88 64 SER A CA 1
ATOM 488 C C . SER A 1 64 ? -8.664 -19.594 1.655 1 92.88 64 SER A C 1
ATOM 490 O O . SER A 1 64 ? -9.492 -19.938 0.813 1 92.88 64 SER A O 1
ATOM 492 N N . PRO A 1 65 ? -7.992 -18.453 1.501 1 88.25 65 PRO A N 1
ATOM 493 C CA . PRO A 1 65 ? -8.211 -17.531 0.38 1 88.25 65 PRO A CA 1
ATOM 494 C C . PRO A 1 65 ? -7.793 -18.125 -0.961 1 88.25 65 PRO A C 1
ATOM 496 O O . PRO A 1 65 ? -8.211 -17.641 -2.016 1 88.25 65 PRO A O 1
ATOM 499 N N . THR A 1 66 ? -6.895 -19.141 -0.977 1 89.75 66 THR A N 1
ATOM 500 C CA . THR A 1 66 ? -6.465 -19.766 -2.225 1 89.75 66 THR A CA 1
ATOM 501 C C . THR A 1 66 ? -7.523 -20.734 -2.738 1 89.75 66 THR A C 1
ATOM 503 O O . THR A 1 66 ? -7.426 -21.234 -3.867 1 89.75 66 THR A O 1
ATOM 506 N N . GLY A 1 67 ? -8.523 -21.109 -1.924 1 88.19 67 GLY A N 1
ATOM 507 C CA . GLY A 1 67 ? -9.594 -22 -2.322 1 88.19 67 GLY A CA 1
ATOM 508 C C . GLY A 1 67 ? -9.492 -23.375 -1.684 1 88.19 67 GLY A C 1
ATOM 509 O O . GLY A 1 67 ? -10.398 -24.203 -1.828 1 88.19 67 GLY A O 1
ATOM 510 N N . PHE A 1 68 ? -8.445 -23.594 -0.911 1 93.5 68 PHE A N 1
ATOM 511 C CA . PHE A 1 68 ? -8.258 -24.891 -0.261 1 93.5 68 PHE A CA 1
ATOM 512 C C . PHE A 1 68 ? -9.109 -24.984 0.999 1 93.5 68 PHE A C 1
ATOM 514 O O . PHE A 1 68 ? -9.422 -23.969 1.626 1 93.5 68 PHE A O 1
ATOM 521 N N . LYS A 1 69 ? -9.492 -26.172 1.265 1 94.69 69 LYS A N 1
ATOM 522 C CA . LYS A 1 69 ? -10.125 -26.516 2.535 1 94.69 69 LYS A CA 1
ATOM 523 C C . LYS A 1 69 ? -9.172 -27.297 3.428 1 94.69 69 LYS A C 1
ATOM 525 O O . LYS A 1 69 ? -8.672 -28.359 3.031 1 94.69 69 LYS A O 1
ATOM 530 N N . TYR A 1 70 ? -8.945 -26.766 4.602 1 95.81 70 TYR A N 1
ATOM 531 C CA . TYR A 1 70 ? -7.992 -27.391 5.5 1 95.81 70 TYR A CA 1
ATOM 532 C C . TYR A 1 70 ? -8.711 -28.078 6.66 1 95.81 70 TYR A C 1
ATOM 534 O O . TYR A 1 70 ? -9.555 -27.484 7.32 1 95.81 70 TYR A O 1
ATOM 542 N N . ASN A 1 71 ? -8.438 -29.344 6.836 1 96.56 71 ASN A N 1
ATOM 543 C CA . ASN A 1 71 ? -8.812 -30.047 8.055 1 96.56 71 ASN A CA 1
ATOM 544 C C . ASN A 1 71 ? -7.832 -29.766 9.188 1 96.56 71 ASN A C 1
ATOM 546 O O . ASN A 1 71 ? -6.656 -30.125 9.109 1 96.56 71 ASN A O 1
ATOM 550 N N . ILE A 1 72 ? -8.336 -29.141 10.258 1 96.31 72 ILE A N 1
ATOM 551 C CA . ILE A 1 72 ? -7.449 -28.719 11.336 1 96.31 72 ILE A CA 1
ATOM 552 C C . ILE A 1 72 ? -7.789 -29.484 12.609 1 96.31 72 ILE A C 1
ATOM 554 O O . ILE A 1 72 ? -7.441 -29.047 13.711 1 96.31 72 ILE A O 1
ATOM 558 N N . SER A 1 73 ? -8.398 -30.609 12.562 1 94 73 SER A N 1
ATOM 559 C CA . SER A 1 73 ? -8.891 -31.375 13.703 1 94 73 SER A CA 1
ATOM 560 C C . SER A 1 73 ? -7.742 -31.922 14.539 1 94 73 SER A C 1
ATOM 562 O O . SER A 1 73 ? -7.875 -32.094 15.75 1 94 73 SER A O 1
ATOM 564 N N . ARG A 1 74 ? -6.648 -32.156 13.883 1 93.69 74 ARG A N 1
ATOM 565 C CA . ARG A 1 74 ? -5.535 -32.812 14.562 1 93.69 74 ARG A CA 1
ATOM 566 C C . ARG A 1 74 ? -4.617 -31.797 15.227 1 93.69 74 ARG A C 1
ATOM 568 O O . ARG A 1 74 ? -3.66 -32.156 15.906 1 93.69 74 ARG A O 1
ATOM 575 N N . LEU A 1 75 ? -4.898 -30.562 15.094 1 95.31 75 LEU A N 1
ATOM 576 C CA . LEU A 1 75 ? -4 -29.516 15.586 1 95.31 75 LEU A CA 1
ATOM 577 C C . LEU A 1 75 ? -4.352 -29.125 17.016 1 95.31 75 LEU A C 1
ATOM 579 O O . LEU A 1 75 ? -5.461 -29.391 17.484 1 95.31 75 LEU A O 1
ATOM 583 N N . SER A 1 76 ? -3.355 -28.609 17.766 1 93.62 76 SER A N 1
ATOM 584 C CA . SER A 1 76 ? -3.596 -28.078 19.094 1 93.62 76 SER A CA 1
ATOM 585 C C . SER A 1 76 ? -4.617 -26.953 19.062 1 93.62 76 SER A C 1
ATOM 587 O O . SER A 1 76 ? -4.797 -26.297 18.031 1 93.62 76 SER A O 1
ATOM 589 N N . PRO A 1 77 ? -5.328 -26.75 20.094 1 92.56 77 PRO A N 1
ATOM 590 C CA . PRO A 1 77 ? -6.305 -25.656 20.141 1 92.56 77 PRO A CA 1
ATOM 591 C C . PRO A 1 77 ? -5.691 -24.312 19.797 1 92.56 77 PRO A C 1
ATOM 593 O O . PRO A 1 77 ? -6.328 -23.484 19.125 1 92.56 77 PRO A O 1
ATOM 596 N N . GLN A 1 78 ? -4.488 -24.078 20.234 1 91.19 78 GLN A N 1
ATOM 597 C CA . GLN A 1 78 ? -3.809 -22.828 19.922 1 91.19 78 GLN A CA 1
ATOM 598 C C . GLN A 1 78 ? -3.572 -22.672 18.422 1 91.19 78 GLN A C 1
ATOM 600 O O . GLN A 1 78 ? -3.814 -21.594 17.859 1 91.19 78 GLN A O 1
ATOM 605 N N . THR A 1 79 ? -3.119 -23.672 17.859 1 93.38 79 THR A N 1
ATOM 606 C CA . THR A 1 79 ? -2.85 -23.641 16.422 1 93.38 79 THR A CA 1
ATOM 607 C C . THR A 1 79 ? -4.145 -23.469 15.641 1 93.38 79 THR A C 1
ATOM 609 O O . THR A 1 79 ? -4.172 -22.781 14.617 1 93.38 79 THR A O 1
ATOM 612 N N . ARG A 1 80 ? -5.207 -24.109 16.094 1 94.69 80 ARG A N 1
ATOM 613 C CA . ARG A 1 80 ? -6.504 -23.969 15.453 1 94.69 80 ARG A CA 1
ATOM 614 C C . ARG A 1 80 ? -6.953 -22.5 15.461 1 94.69 80 ARG A C 1
ATOM 616 O O . ARG A 1 80 ? -7.477 -22 14.461 1 94.69 80 ARG A O 1
ATOM 623 N N . GLN A 1 81 ? -6.688 -21.891 16.516 1 91.69 81 GLN A N 1
ATOM 624 C CA . GLN A 1 81 ? -7.051 -20.484 16.641 1 91.69 81 GLN A CA 1
ATOM 625 C C . GLN A 1 81 ? -6.238 -19.625 15.68 1 91.69 81 GLN A C 1
ATOM 627 O O . GLN A 1 81 ? -6.77 -18.703 15.07 1 91.69 81 GLN A O 1
ATOM 632 N N . VAL A 1 82 ? -5 -19.922 15.555 1 92.69 82 VAL A N 1
ATOM 633 C CA . VAL A 1 82 ? -4.125 -19.188 14.641 1 92.69 82 VAL A CA 1
ATOM 634 C C . VAL A 1 82 ? -4.625 -19.328 13.211 1 92.69 82 VAL A C 1
ATOM 636 O O . VAL A 1 82 ? -4.723 -18.344 12.469 1 92.69 82 VAL A O 1
ATOM 639 N N . VAL A 1 83 ? -4.984 -20.5 12.828 1 94.44 83 VAL A N 1
ATOM 640 C CA . VAL A 1 83 ? -5.434 -20.797 11.477 1 94.44 83 VAL A CA 1
ATOM 641 C C . VAL A 1 83 ? -6.758 -20.094 11.203 1 94.44 83 VAL A C 1
ATOM 643 O O . VAL A 1 83 ? -6.926 -19.453 10.156 1 94.44 83 VAL A O 1
ATOM 646 N N . ARG A 1 84 ? -7.676 -20.141 12.117 1 92.62 84 ARG A N 1
ATOM 647 C CA . ARG A 1 84 ? -8.969 -19.5 11.961 1 92.62 84 ARG A CA 1
ATOM 648 C C . ARG A 1 84 ? -8.82 -17.984 11.883 1 92.62 84 ARG A C 1
ATOM 650 O O . ARG A 1 84 ? -9.484 -17.328 11.07 1 92.62 84 ARG A O 1
ATOM 657 N N . GLY A 1 85 ? -7.992 -17.453 12.758 1 89.81 85 GLY A N 1
ATOM 658 C CA . GLY A 1 85 ? -7.742 -16.031 12.719 1 89.81 85 GLY A CA 1
ATOM 659 C C . GLY A 1 85 ? -7.141 -15.562 11.406 1 89.81 85 GLY A C 1
ATOM 660 O O . GLY A 1 85 ? -7.492 -14.492 10.906 1 89.81 85 GLY A O 1
ATOM 661 N N . LEU A 1 86 ? -6.277 -16.312 10.844 1 92.19 86 LEU A N 1
ATOM 662 C CA . LEU A 1 86 ? -5.594 -15.977 9.602 1 92.19 86 LEU A CA 1
ATOM 663 C C . LEU A 1 86 ? -6.562 -16.016 8.422 1 92.19 86 LEU A C 1
ATOM 665 O O . LEU A 1 86 ? -6.59 -15.094 7.605 1 92.19 86 LEU A O 1
ATOM 669 N N . PHE A 1 87 ? -7.43 -17.016 8.297 1 90.06 87 PHE A N 1
ATOM 670 C CA . PHE A 1 87 ? -8.211 -17.25 7.09 1 90.06 87 PHE A CA 1
ATOM 671 C C . PHE A 1 87 ? -9.602 -16.625 7.215 1 90.06 87 PHE A C 1
ATOM 673 O O . PHE A 1 87 ? -10.289 -16.422 6.211 1 90.06 87 PHE A O 1
ATOM 680 N N . ASN A 1 88 ? -10.109 -16.281 8.367 1 78.06 88 ASN A N 1
ATOM 681 C CA . ASN A 1 88 ? -11.414 -15.648 8.531 1 78.06 88 ASN A CA 1
ATOM 682 C C . ASN A 1 88 ? -11.336 -14.133 8.328 1 78.06 88 ASN A C 1
ATOM 684 O O . ASN A 1 88 ? -12.336 -13.492 8.016 1 78.06 88 ASN A O 1
ATOM 688 N N . ASN A 1 89 ? -10.297 -13.445 8.664 1 61.06 89 ASN A N 1
ATOM 689 C CA . ASN A 1 89 ? -10.148 -11.992 8.68 1 61.06 89 ASN A CA 1
ATOM 690 C C . ASN A 1 89 ? -9.836 -11.453 7.285 1 61.06 89 ASN A C 1
ATOM 692 O O . ASN A 1 89 ? -9.43 -10.297 7.145 1 61.06 89 ASN A O 1
ATOM 696 N N . ALA A 1 90 ? -10.023 -12.188 6.285 1 58.72 90 ALA A N 1
ATOM 697 C CA . ALA A 1 90 ? -9.461 -11.641 5.055 1 58.72 90 ALA A CA 1
ATOM 698 C C . ALA A 1 90 ? -10.5 -10.828 4.293 1 58.72 90 ALA A C 1
ATOM 700 O O . ALA A 1 90 ? -11.234 -11.367 3.459 1 58.72 90 ALA A O 1
ATOM 701 N N . PRO A 1 91 ? -10.883 -9.539 5.059 1 60 91 PRO A N 1
ATOM 702 C CA . PRO A 1 91 ? -11.766 -8.773 4.176 1 60 91 PRO A CA 1
ATOM 703 C C . PRO A 1 91 ? -11.102 -8.391 2.857 1 60 91 PRO A C 1
ATOM 705 O O . PRO A 1 91 ? -9.922 -8.016 2.842 1 60 91 PRO A O 1
ATOM 708 N N . THR A 1 92 ? -11.805 -8.68 1.675 1 63.91 92 THR A N 1
ATOM 709 C CA . THR A 1 92 ? -11.211 -8.633 0.344 1 63.91 92 THR A CA 1
ATOM 710 C C . THR A 1 92 ? -10.945 -7.191 -0.078 1 63.91 92 THR A C 1
ATOM 712 O O . THR A 1 92 ? -10.07 -6.934 -0.914 1 63.91 92 THR A O 1
ATOM 715 N N . GLN A 1 93 ? -11.477 -6.098 0.746 1 75.75 93 GLN A N 1
ATOM 716 C CA . GLN A 1 93 ? -11.352 -4.777 0.137 1 75.75 93 GLN A CA 1
ATOM 717 C C . GLN A 1 93 ? -10.266 -3.957 0.832 1 75.75 93 GLN A C 1
ATOM 719 O O . GLN A 1 93 ? -10.086 -2.779 0.524 1 75.75 93 GLN A O 1
ATOM 724 N N . GLU A 1 94 ? -9.492 -4.578 1.691 1 84.69 94 GLU A N 1
ATOM 725 C CA . GLU A 1 94 ? -8.391 -3.914 2.385 1 84.69 94 GLU A CA 1
ATOM 726 C C . GLU A 1 94 ? -7.039 -4.445 1.916 1 84.69 94 GLU A C 1
ATOM 728 O O . GLU A 1 94 ? -6.949 -5.559 1.394 1 84.69 94 GLU A O 1
ATOM 733 N N . PRO A 1 95 ? -6.078 -3.541 2.049 1 90.44 95 PRO A N 1
ATOM 734 C CA . PRO A 1 95 ? -4.742 -4.035 1.716 1 90.44 95 PRO A CA 1
ATOM 735 C C . PRO A 1 95 ? -4.379 -5.305 2.48 1 90.44 95 PRO A C 1
ATOM 737 O O . PRO A 1 95 ? -4.82 -5.496 3.615 1 90.44 95 PRO A O 1
ATOM 740 N N . PRO A 1 96 ? -3.645 -6.16 1.814 1 92.12 96 PRO A N 1
ATOM 741 C CA . PRO A 1 96 ? -3.27 -7.41 2.479 1 92.12 96 PRO A CA 1
ATOM 742 C C . PRO A 1 96 ? -2.428 -7.184 3.732 1 92.12 96 PRO A C 1
ATOM 744 O O . PRO A 1 96 ? -1.588 -6.281 3.762 1 92.12 96 PRO A O 1
ATOM 747 N N . GLN A 1 97 ? -2.639 -8.039 4.699 1 92.06 97 GLN A N 1
ATOM 748 C CA . GLN A 1 97 ? -1.885 -7.953 5.945 1 92.06 97 GLN A CA 1
ATOM 749 C C . GLN A 1 97 ? -0.486 -8.539 5.785 1 92.06 97 GLN A C 1
ATOM 751 O O . GLN A 1 97 ? 0.463 -8.086 6.426 1 92.06 97 GLN A O 1
ATOM 756 N N . ILE A 1 98 ? -0.424 -9.594 5.02 1 94.44 98 ILE A N 1
ATOM 757 C CA . ILE A 1 98 ? 0.852 -10.25 4.762 1 94.44 98 ILE A CA 1
ATOM 758 C C . ILE A 1 98 ? 1.147 -10.234 3.264 1 94.44 98 ILE A C 1
ATOM 760 O O . ILE A 1 98 ? 0.254 -10.469 2.445 1 94.44 98 ILE A O 1
ATOM 764 N N . SER A 1 99 ? 2.311 -9.875 2.883 1 95.88 99 SER A N 1
ATOM 765 C CA . SER A 1 99 ? 2.752 -9.898 1.493 1 95.88 99 SER A CA 1
ATOM 766 C C . SER A 1 99 ? 4.141 -10.508 1.362 1 95.88 99 SER A C 1
ATOM 768 O O . SER A 1 99 ? 4.957 -10.414 2.279 1 95.88 99 SER A O 1
ATOM 770 N N . LEU A 1 100 ? 4.359 -11.219 0.316 1 97 100 LEU A N 1
ATOM 771 C CA . LEU A 1 100 ? 5.66 -11.805 0.013 1 97 100 LEU A CA 1
ATOM 772 C C . LEU A 1 100 ? 6.48 -10.875 -0.875 1 97 100 LEU A C 1
ATOM 774 O O . LEU A 1 100 ? 6.004 -10.43 -1.923 1 97 100 LEU A O 1
ATOM 778 N N . GLU A 1 101 ? 7.77 -10.641 -0.489 1 92.94 101 GLU A N 1
ATOM 779 C CA . GLU A 1 101 ? 8.57 -9.656 -1.211 1 92.94 101 GLU A CA 1
ATOM 780 C C . GLU A 1 101 ? 9.695 -10.328 -1.999 1 92.94 101 GLU A C 1
ATOM 782 O O . GLU A 1 101 ? 9.891 -10.031 -3.18 1 92.94 101 GLU A O 1
ATOM 787 N N . LEU A 1 102 ? 10.359 -11.18 -1.313 1 93 102 LEU A N 1
ATOM 788 C CA . LEU A 1 102 ? 11.594 -11.711 -1.877 1 93 102 LEU A CA 1
ATOM 789 C C . LEU A 1 102 ? 11.773 -13.18 -1.493 1 93 102 LEU A C 1
ATOM 791 O O . LEU A 1 102 ? 11.297 -13.609 -0.441 1 93 102 LEU A O 1
ATOM 795 N N . CYS A 1 103 ? 12.344 -13.875 -2.348 1 94 103 CYS A N 1
ATOM 796 C CA . CYS A 1 103 ? 12.812 -15.219 -2.031 1 94 103 CYS A CA 1
ATOM 797 C C . CYS A 1 103 ? 14.227 -15.445 -2.561 1 94 103 CYS A C 1
ATOM 799 O O . CYS A 1 103 ? 14.734 -14.641 -3.344 1 94 103 CYS A O 1
ATOM 801 N N . GLY A 1 104 ? 14.953 -16.406 -1.993 1 92.56 104 GLY A N 1
ATOM 802 C CA . GLY A 1 104 ? 16.312 -16.688 -2.424 1 92.56 104 GLY A CA 1
ATOM 803 C C . GLY A 1 104 ? 16.891 -17.953 -1.812 1 92.56 104 GLY A C 1
ATOM 804 O O . GLY A 1 104 ? 16.234 -18.609 -1.002 1 92.56 104 GLY A O 1
ATOM 805 N N . ILE A 1 105 ? 18 -18.281 -2.35 1 90.44 105 ILE A N 1
ATOM 806 C CA . ILE A 1 105 ? 18.75 -19.438 -1.856 1 90.44 105 ILE A CA 1
ATOM 807 C C . ILE A 1 105 ? 19.922 -18.953 -0.987 1 90.44 105 ILE A C 1
ATOM 809 O O . ILE A 1 105 ? 20.656 -18.062 -1.371 1 90.44 105 ILE A O 1
ATOM 813 N N . ARG A 1 106 ? 19.938 -19.5 0.172 1 85 106 ARG A N 1
ATOM 814 C CA . ARG A 1 106 ? 21.016 -19.125 1.086 1 85 106 ARG A CA 1
ATOM 815 C C . ARG A 1 106 ? 21.828 -20.344 1.483 1 85 106 ARG A C 1
ATOM 817 O O . ARG A 1 106 ? 21.344 -21.469 1.436 1 85 106 ARG A O 1
ATOM 824 N N . GLU A 1 107 ? 23.125 -20.047 1.642 1 77.38 107 GLU A N 1
ATOM 825 C CA . GLU A 1 107 ? 23.969 -21.109 2.168 1 77.38 107 GLU A CA 1
ATOM 826 C C . GLU A 1 107 ? 23.922 -21.156 3.691 1 77.38 107 GLU A C 1
ATOM 828 O O . GLU A 1 107 ? 23.922 -20.109 4.348 1 77.38 107 GLU A O 1
ATOM 833 N N . GLY A 1 108 ? 23.5 -22.281 4.152 1 64.62 108 GLY A N 1
ATOM 834 C CA . GLY A 1 108 ? 23.484 -22.438 5.598 1 64.62 108 GLY A CA 1
ATOM 835 C C . GLY A 1 108 ? 24.844 -22.25 6.234 1 64.62 108 GLY A C 1
ATOM 836 O O . GLY A 1 108 ? 25.844 -22.031 5.535 1 64.62 108 GLY A O 1
ATOM 837 N N . ASP A 1 109 ? 24.922 -22.125 7.555 1 60.88 109 ASP A N 1
ATOM 838 C CA . ASP A 1 109 ? 26.172 -22.109 8.297 1 60.88 109 ASP A CA 1
ATOM 839 C C . ASP A 1 109 ? 27.078 -23.266 7.871 1 60.88 109 ASP A C 1
ATOM 841 O O . ASP A 1 109 ? 26.609 -24.359 7.59 1 60.88 109 ASP A O 1
ATOM 845 N N . PRO A 1 110 ? 28.328 -23 7.516 1 58.25 110 PRO A N 1
ATOM 846 C CA . PRO A 1 110 ? 29.25 -24.062 7.117 1 58.25 110 PRO A CA 1
ATOM 847 C C . PRO A 1 110 ? 29.109 -25.328 7.953 1 58.25 110 PRO A C 1
ATOM 849 O O . PRO A 1 110 ? 29.391 -26.422 7.473 1 58.25 110 PRO A O 1
ATOM 852 N N . SER A 1 111 ? 28.812 -25.094 9.172 1 57.28 111 SER A N 1
ATOM 853 C CA . SER A 1 111 ? 28.656 -26.281 10.016 1 57.28 111 SER A CA 1
ATOM 854 C C . SER A 1 111 ? 27.391 -27.047 9.656 1 57.28 111 SER A C 1
ATOM 856 O O . SER A 1 111 ? 27.234 -28.203 10.031 1 57.28 111 SER A O 1
ATOM 858 N N . GLU A 1 112 ? 26.484 -26.375 9.148 1 56.94 112 GLU A N 1
ATOM 859 C CA . GLU A 1 112 ? 25.219 -26.984 8.758 1 56.94 112 GLU A CA 1
ATOM 860 C C . GLU A 1 112 ? 25.125 -27.141 7.238 1 56.94 112 GLU A C 1
ATOM 862 O O . GLU A 1 112 ? 25.438 -26.203 6.492 1 56.94 112 GLU A O 1
ATOM 867 N N . SER A 1 113 ? 25.594 -28.156 6.637 1 55.41 113 SER A N 1
ATOM 868 C CA . SER A 1 113 ? 25.75 -28.562 5.242 1 55.41 113 SER A CA 1
ATOM 869 C C . SER A 1 113 ? 24.438 -28.391 4.477 1 55.41 113 SER A C 1
ATOM 871 O O . SER A 1 113 ? 23.469 -29.109 4.719 1 55.41 113 SER A O 1
ATOM 873 N N . GLY A 1 114 ? 23.984 -27.141 4.141 1 69.75 114 GLY A N 1
ATOM 874 C CA . GLY A 1 114 ? 22.969 -27.406 3.143 1 69.75 114 GLY A CA 1
ATOM 875 C C . GLY A 1 114 ? 22.281 -26.141 2.65 1 69.75 114 GLY A C 1
ATOM 876 O O . GLY A 1 114 ? 22.438 -25.062 3.234 1 69.75 114 GLY A O 1
ATOM 877 N N . ARG A 1 115 ? 21.891 -26.078 1.603 1 81.81 115 ARG A N 1
ATOM 878 C CA . ARG A 1 115 ? 21.094 -25.094 0.877 1 81.81 115 ARG A CA 1
ATOM 879 C C . ARG A 1 115 ? 19.766 -24.828 1.588 1 81.81 115 ARG A C 1
ATOM 881 O O . ARG A 1 115 ? 19.156 -25.75 2.131 1 81.81 115 ARG A O 1
ATOM 888 N N . LEU A 1 116 ? 19.547 -23.562 1.89 1 89.88 116 LEU A N 1
ATOM 889 C CA . LEU A 1 116 ? 18.281 -23.156 2.488 1 89.88 116 LEU A CA 1
ATOM 890 C C . LEU A 1 116 ? 17.5 -22.25 1.541 1 89.88 116 LEU A C 1
ATOM 892 O O . LEU A 1 116 ? 18.078 -21.422 0.846 1 89.88 116 LEU A O 1
ATOM 896 N N . TYR A 1 117 ? 16.25 -22.547 1.475 1 94.31 117 TYR A N 1
ATOM 897 C CA . TYR A 1 117 ? 15.367 -21.578 0.809 1 94.31 117 TYR A CA 1
ATOM 898 C C . TYR A 1 117 ? 14.867 -20.531 1.788 1 94.31 117 TYR A C 1
ATOM 900 O O . TYR A 1 117 ? 14.469 -20.859 2.908 1 94.31 117 TYR A O 1
ATOM 908 N N . ALA A 1 118 ? 15 -19.297 1.403 1 95.12 118 ALA A N 1
ATOM 909 C CA . ALA A 1 118 ? 14.594 -18.188 2.26 1 95.12 118 ALA A CA 1
ATOM 910 C C . ALA A 1 118 ? 13.477 -17.375 1.604 1 95.12 118 ALA A C 1
ATOM 912 O O . ALA A 1 118 ? 13.508 -17.141 0.394 1 95.12 118 ALA A O 1
ATOM 913 N N . PHE A 1 119 ? 12.461 -17.031 2.344 1 96.81 119 PHE A N 1
ATOM 914 C CA . PHE A 1 119 ? 11.367 -16.172 1.913 1 96.81 119 PHE A CA 1
ATOM 915 C C . PHE A 1 119 ? 11.234 -14.969 2.83 1 96.81 119 PHE A C 1
ATOM 917 O O . PHE A 1 119 ? 11.18 -15.109 4.055 1 96.81 119 PHE A O 1
ATOM 924 N N . GLN A 1 120 ? 11.289 -13.797 2.219 1 95.75 120 GLN A N 1
ATOM 925 C CA . GLN A 1 120 ? 11.117 -12.555 2.965 1 95.75 120 GLN A CA 1
ATOM 926 C C . GLN A 1 120 ? 9.719 -11.992 2.773 1 95.75 120 GLN A C 1
ATOM 928 O O . GLN A 1 120 ? 9.305 -11.711 1.647 1 95.75 120 GLN A O 1
ATOM 933 N N . MET A 1 121 ? 8.992 -11.844 3.885 1 96.69 121 MET A N 1
ATOM 934 C CA . MET A 1 121 ? 7.621 -11.336 3.871 1 96.69 121 MET A CA 1
ATOM 935 C C . MET A 1 121 ? 7.504 -10.055 4.695 1 96.69 121 MET A C 1
ATOM 937 O O . MET A 1 121 ? 8.414 -9.719 5.457 1 96.69 121 MET A O 1
ATOM 941 N N . HIS A 1 122 ? 6.473 -9.297 4.434 1 94.62 122 HIS A N 1
ATOM 942 C CA . HIS A 1 122 ? 6.102 -8.141 5.238 1 94.62 122 HIS A CA 1
ATOM 943 C C . HIS A 1 122 ? 4.723 -8.32 5.863 1 94.62 122 HIS A C 1
ATOM 945 O O . HIS A 1 122 ? 3.811 -8.852 5.227 1 94.62 122 HIS A O 1
ATOM 951 N N . GLU A 1 123 ? 4.637 -7.988 7.102 1 95.06 123 GLU A N 1
ATOM 952 C CA . GLU A 1 123 ? 3.348 -7.984 7.789 1 95.06 123 GLU A CA 1
ATOM 953 C C . GLU A 1 123 ? 2.99 -6.586 8.289 1 95.06 123 GLU A C 1
ATOM 955 O O . GLU A 1 123 ? 3.848 -5.867 8.805 1 95.06 123 GLU A O 1
ATOM 960 N N . VAL A 1 124 ? 1.801 -6.156 8.07 1 94.19 124 VAL A N 1
ATOM 961 C CA . VAL A 1 124 ? 1.284 -4.906 8.617 1 94.19 124 VAL A CA 1
ATOM 962 C C . VAL A 1 124 ? 0.699 -5.156 10.008 1 94.19 124 VAL A C 1
ATOM 964 O O . VAL A 1 124 ? -0.251 -5.926 10.156 1 94.19 124 VAL A O 1
ATOM 967 N N . VAL A 1 125 ? 1.272 -4.535 11 1 92.44 125 VAL A N 1
ATOM 968 C CA . VAL A 1 125 ? 0.848 -4.762 12.383 1 92.44 125 VAL A CA 1
ATOM 969 C C . VAL A 1 125 ? 0.269 -3.475 12.961 1 92.44 125 VAL A C 1
ATOM 971 O O . VAL A 1 125 ? 0.83 -2.393 12.766 1 92.44 125 VAL A O 1
ATOM 974 N N . PRO A 1 126 ? -0.818 -3.523 13.648 1 91.88 126 PRO A N 1
ATOM 975 C CA . PRO A 1 126 ? -1.399 -2.332 14.273 1 91.88 126 PRO A CA 1
ATOM 976 C C . PRO A 1 126 ? -0.68 -1.932 15.555 1 91.88 126 PRO A C 1
ATOM 978 O O . PRO A 1 126 ? -0.201 -2.797 16.297 1 91.88 126 PRO A O 1
ATOM 981 N N . CYS A 1 127 ? -0.543 -0.649 15.75 1 94.31 127 CYS A N 1
ATOM 982 C CA . CYS A 1 127 ? 0.014 -0.036 16.953 1 94.31 127 CYS A CA 1
ATOM 983 C C . CYS A 1 127 ? -0.875 1.098 17.438 1 94.31 127 CYS A C 1
ATOM 985 O O . CYS A 1 127 ? -1.367 1.9 16.656 1 94.31 127 CYS A O 1
ATOM 987 N N . SER A 1 128 ? -1.099 1.099 18.75 1 94.56 128 SER A N 1
ATOM 988 C CA . SER A 1 128 ? -1.962 2.135 19.312 1 94.56 128 SER A CA 1
ATOM 989 C C . SER A 1 128 ? -1.221 2.975 20.344 1 94.56 128 SER A C 1
ATOM 991 O O . SER A 1 128 ? -0.492 2.436 21.188 1 94.56 128 SER A O 1
ATOM 993 N N . VAL A 1 129 ? -1.361 4.234 20.25 1 96.19 129 VAL A N 1
ATOM 994 C CA . VAL A 1 129 ? -0.801 5.184 21.219 1 96.19 129 VAL A CA 1
ATOM 995 C C . VAL A 1 129 ? -1.929 5.871 21.984 1 96.19 129 VAL A C 1
ATOM 997 O O . VAL A 1 129 ? -2.951 6.238 21.391 1 96.19 129 VAL A O 1
ATOM 1000 N N . ARG A 1 130 ? -1.719 6 23.281 1 93.94 130 ARG A N 1
ATOM 1001 C CA . ARG A 1 130 ? -2.678 6.684 24.156 1 93.94 130 ARG A CA 1
ATOM 1002 C C . ARG A 1 130 ? -2.021 7.848 24.891 1 93.94 130 ARG A C 1
ATOM 1004 O O . ARG A 1 130 ? -0.887 7.73 25.359 1 93.94 130 ARG A O 1
ATOM 1011 N N . ILE A 1 131 ? -2.672 8.914 24.828 1 95 131 ILE A N 1
ATOM 1012 C CA . ILE A 1 131 ? -2.199 10.133 25.484 1 95 131 ILE A CA 1
ATOM 1013 C C . ILE A 1 131 ? -3.252 10.633 26.469 1 95 131 ILE A C 1
ATOM 1015 O O . ILE A 1 131 ? -4.332 11.062 26.062 1 95 131 ILE A O 1
ATOM 1019 N N . GLY A 1 132 ? -2.93 10.609 27.75 1 92.19 132 GLY A N 1
ATOM 1020 C CA . GLY A 1 132 ? -3.85 11.055 28.781 1 92.19 132 GLY A CA 1
ATOM 1021 C C . GLY A 1 132 ? -3.422 12.359 29.438 1 92.19 132 GLY A C 1
ATOM 1022 O O . GLY A 1 132 ? -2.359 12.898 29.125 1 92.19 132 GLY A O 1
ATOM 1023 N N . ALA A 1 133 ? -4.328 12.852 30.234 1 89.31 133 ALA A N 1
ATOM 1024 C CA . ALA A 1 133 ? -4.031 14.062 30.984 1 89.31 133 ALA A CA 1
ATOM 1025 C C . ALA A 1 133 ? -2.984 13.797 32.062 1 89.31 133 ALA A C 1
ATOM 1027 O O . ALA A 1 133 ? -2.754 12.641 32.438 1 89.31 133 ALA A O 1
ATOM 1028 N N . ARG A 1 134 ? -2.291 14.836 32.531 1 82.5 134 ARG A N 1
ATOM 1029 C CA . ARG A 1 134 ? -1.221 14.734 33.531 1 82.5 134 ARG A CA 1
ATOM 1030 C C . ARG A 1 134 ? -1.688 13.977 34.781 1 82.5 134 ARG A C 1
ATOM 1032 O O . ARG A 1 134 ? -0.917 13.219 35.375 1 82.5 134 ARG A O 1
ATOM 1039 N N . ASN A 1 135 ? -2.932 14.078 35.094 1 75.25 135 ASN A N 1
ATOM 1040 C CA . ASN A 1 135 ? -3.479 13.398 36.25 1 75.25 135 ASN A CA 1
ATOM 1041 C C . ASN A 1 135 ? -4.215 12.117 35.875 1 75.25 135 ASN A C 1
ATOM 1043 O O . ASN A 1 135 ? -4.992 11.578 36.656 1 75.25 135 ASN A O 1
ATOM 1047 N N . GLY A 1 136 ? -3.932 11.625 34.719 1 70.56 136 GLY A N 1
ATOM 1048 C CA . GLY A 1 136 ? -4.719 10.539 34.125 1 70.56 136 GLY A CA 1
ATOM 1049 C C . GLY A 1 136 ? -4.18 9.164 34.469 1 70.56 136 GLY A C 1
ATOM 1050 O O . GLY A 1 136 ? -4.367 8.211 33.719 1 70.56 136 GLY A O 1
ATOM 1051 N N . GLY A 1 137 ? -3.383 9.102 35.5 1 77.62 137 GLY A N 1
ATOM 1052 C CA . GLY A 1 137 ? -2.938 7.793 35.938 1 77.62 137 GLY A CA 1
ATOM 1053 C C . GLY A 1 137 ? -1.946 7.137 35 1 77.62 137 GLY A C 1
ATOM 1054 O O . GLY A 1 137 ? -0.933 7.738 34.625 1 77.62 137 GLY A O 1
ATOM 1055 N N . ARG A 1 138 ? -2.369 6.008 34.469 1 81.06 138 ARG A N 1
ATOM 1056 C CA . ARG A 1 138 ? -1.531 5.129 33.656 1 81.06 138 ARG A CA 1
ATOM 1057 C C . ARG A 1 138 ? -1.085 5.832 32.375 1 81.06 138 ARG A C 1
ATOM 1059 O O . ARG A 1 138 ? -0.009 5.543 31.859 1 81.06 138 ARG A O 1
ATOM 1066 N N . PHE A 1 139 ? -1.847 6.715 31.906 1 87.69 139 PHE A N 1
ATOM 1067 C CA . PHE A 1 139 ? -1.573 7.328 30.625 1 87.69 139 PHE A CA 1
ATOM 1068 C C . PHE A 1 139 ? -1.182 8.789 30.797 1 87.69 139 PHE A C 1
ATOM 1070 O O . PHE A 1 139 ? -1.312 9.586 29.859 1 87.69 139 PHE A O 1
ATOM 1077 N N . SER A 1 140 ? -0.7 9.125 32 1 87.88 140 SER A N 1
ATOM 1078 C CA . SER A 1 140 ? -0.233 10.492 32.219 1 87.88 140 SER A CA 1
ATOM 1079 C C . SER A 1 140 ? 0.925 10.844 31.312 1 87.88 140 SER A C 1
ATOM 1081 O O . SER A 1 140 ? 1.15 12.023 31.016 1 87.88 140 SER A O 1
ATOM 1083 N N . THR A 1 141 ? 1.647 9.805 30.953 1 89.75 141 THR A N 1
ATOM 1084 C CA . THR A 1 141 ? 2.645 9.914 29.891 1 89.75 141 THR A CA 1
ATOM 1085 C C . THR A 1 141 ? 2.215 9.125 28.656 1 89.75 141 THR A C 1
ATOM 1087 O O . THR A 1 141 ? 1.635 8.047 28.781 1 89.75 141 THR A O 1
ATOM 1090 N N . PRO A 1 142 ? 2.438 9.742 27.531 1 94.12 142 PRO A N 1
ATOM 1091 C CA . PRO A 1 142 ? 2.051 9.008 26.328 1 94.12 142 PRO A CA 1
ATOM 1092 C C . PRO A 1 142 ? 2.619 7.59 26.281 1 94.12 142 PRO A C 1
ATOM 1094 O O . PRO A 1 142 ? 3.789 7.379 26.609 1 94.12 142 PRO A O 1
ATOM 1097 N N . ARG A 1 143 ? 1.773 6.672 25.875 1 93.31 143 ARG A N 1
ATOM 1098 C CA . ARG A 1 143 ? 2.188 5.273 25.891 1 93.31 143 ARG A CA 1
ATOM 1099 C C . ARG A 1 143 ? 1.796 4.578 24.578 1 93.31 143 ARG A C 1
ATOM 1101 O O . ARG A 1 143 ? 0.712 4.82 24.047 1 93.31 143 ARG A O 1
ATOM 1108 N N . CYS A 1 144 ? 2.68 3.723 24.141 1 95.38 144 CYS A N 1
ATOM 1109 C CA . CYS A 1 144 ? 2.449 2.9 22.953 1 95.38 144 CYS A CA 1
ATOM 1110 C C . CYS A 1 144 ? 2.252 1.438 23.344 1 95.38 144 CYS A C 1
ATOM 1112 O O . CYS A 1 144 ? 2.939 0.926 24.219 1 95.38 144 CYS A O 1
ATOM 1114 N N . GLU A 1 145 ? 1.335 0.781 22.703 1 92.12 145 GLU A N 1
ATOM 1115 C CA . GLU A 1 145 ? 1.032 -0.617 23 1 92.12 145 GLU A CA 1
ATOM 1116 C C . GLU A 1 145 ? 1.654 -1.546 21.969 1 92.12 145 GLU A C 1
ATOM 1118 O O . GLU A 1 145 ? 1.09 -2.594 21.641 1 92.12 145 GLU A O 1
ATOM 1123 N N . CYS A 1 146 ? 2.721 -1.177 21.438 1 91 146 CYS A N 1
ATOM 1124 C CA . CYS A 1 146 ? 3.404 -2.008 20.453 1 91 146 CYS A CA 1
ATOM 1125 C C . CYS A 1 146 ? 4.254 -3.072 21.141 1 91 146 CYS A C 1
ATOM 1127 O O . CYS A 1 146 ? 4.492 -3.006 22.344 1 91 146 CYS A O 1
ATOM 1129 N N . PRO A 1 147 ? 4.711 -4.117 20.406 1 84 147 PRO A N 1
ATOM 1130 C CA . PRO A 1 147 ? 5.508 -5.191 21.016 1 84 147 PRO A CA 1
ATOM 1131 C C . PRO A 1 147 ? 6.82 -4.691 21.594 1 84 147 PRO A C 1
ATOM 1133 O O . PRO A 1 147 ? 7.266 -5.188 22.641 1 84 147 PRO A O 1
ATOM 1136 N N . ASP A 1 148 ? 7.449 -3.746 21 1 86.25 148 ASP A N 1
ATOM 1137 C CA . ASP A 1 148 ? 8.703 -3.199 21.516 1 86.25 148 ASP A CA 1
ATOM 1138 C C . ASP A 1 148 ? 8.5 -2.586 22.906 1 86.25 148 ASP A C 1
ATOM 1140 O O . ASP A 1 148 ? 9.336 -2.762 23.797 1 86.25 148 ASP A O 1
ATOM 1144 N N . ALA A 1 149 ? 7.438 -1.852 23 1 88.12 149 ALA A N 1
ATOM 1145 C CA . ALA A 1 149 ? 7.148 -1.214 24.281 1 88.12 149 ALA A CA 1
ATOM 1146 C C . ALA A 1 149 ? 6.672 -2.236 25.297 1 88.12 149 ALA A C 1
ATOM 1148 O O . ALA A 1 149 ? 7.078 -2.193 26.469 1 88.12 149 ALA A O 1
ATOM 1149 N N . ARG A 1 150 ? 5.914 -3.15 24.859 1 83.19 150 ARG A N 1
ATOM 1150 C CA . ARG A 1 150 ? 5.266 -4.086 25.781 1 83.19 150 ARG A CA 1
ATOM 1151 C C . ARG A 1 150 ? 6.238 -5.172 26.219 1 83.19 150 ARG A C 1
ATOM 1153 O O . ARG A 1 150 ? 6.301 -5.5 27.406 1 83.19 150 ARG A O 1
ATOM 1160 N N . TYR A 1 151 ? 6.984 -5.656 25.266 1 81.75 151 TYR A N 1
ATOM 1161 C CA . TYR A 1 151 ? 7.746 -6.859 25.578 1 81.75 151 TYR A CA 1
ATOM 1162 C C . TYR A 1 151 ? 9.234 -6.547 25.703 1 81.75 151 TYR A C 1
ATOM 1164 O O . TYR A 1 151 ? 9.953 -7.223 26.438 1 81.75 151 TYR A O 1
ATOM 1172 N N . ARG A 1 152 ? 9.734 -5.535 25.078 1 80.19 152 ARG A N 1
ATOM 1173 C CA . ARG A 1 152 ? 11.164 -5.242 25.109 1 80.19 152 ARG A CA 1
ATOM 1174 C C . ARG A 1 152 ? 11.453 -4.023 25.984 1 80.19 152 ARG A C 1
ATOM 1176 O O . ARG A 1 152 ? 12.609 -3.594 26.094 1 80.19 152 ARG A O 1
ATOM 1183 N N . HIS A 1 153 ? 10.461 -3.346 26.422 1 83.94 153 HIS A N 1
ATOM 1184 C CA . HIS A 1 153 ? 10.539 -2.213 27.344 1 83.94 153 HIS A CA 1
ATOM 1185 C C . HIS A 1 153 ? 11.336 -1.064 26.734 1 83.94 153 HIS A C 1
ATOM 1187 O O . HIS A 1 153 ? 12.133 -0.426 27.422 1 83.94 153 HIS A O 1
ATOM 1193 N N . VAL A 1 154 ? 11.219 -1.016 25.469 1 86.62 154 VAL A N 1
ATOM 1194 C CA . VAL A 1 154 ? 11.805 0.124 24.781 1 86.62 154 VAL A CA 1
ATOM 1195 C C . VAL A 1 154 ? 10.906 1.349 24.953 1 86.62 154 VAL A C 1
ATOM 1197 O O . VAL A 1 154 ? 9.82 1.417 24.359 1 86.62 154 VAL A O 1
ATOM 1200 N N . ARG A 1 155 ? 11.344 2.354 25.734 1 87.19 155 ARG A N 1
ATOM 1201 C CA . ARG A 1 155 ? 10.602 3.584 25.984 1 87.19 155 ARG A CA 1
ATOM 1202 C C . ARG A 1 155 ? 11.523 4.797 25.938 1 87.19 155 ARG A C 1
ATOM 1204 O O . ARG A 1 155 ? 12.508 4.867 26.672 1 87.19 155 ARG A O 1
ATOM 1211 N N . PRO A 1 156 ? 11.172 5.703 25.062 1 94.12 156 PRO A N 1
ATOM 1212 C CA . PRO A 1 156 ? 10.102 5.75 24.062 1 94.12 156 PRO A CA 1
ATOM 1213 C C . PRO A 1 156 ? 10.367 4.832 22.875 1 94.12 156 PRO A C 1
ATOM 1215 O O . PRO A 1 156 ? 11.523 4.633 22.484 1 94.12 156 PRO A O 1
ATOM 1218 N N . CYS A 1 157 ? 9.344 4.27 22.391 1 95.19 157 CYS A N 1
ATOM 1219 C CA . CYS A 1 157 ? 9.477 3.459 21.188 1 95.19 157 CYS A CA 1
ATOM 1220 C C . CYS A 1 157 ? 9.469 4.332 19.938 1 95.19 157 CYS A C 1
ATOM 1222 O O . CYS A 1 157 ? 9.211 5.535 20.031 1 95.19 157 CYS A O 1
ATOM 1224 N N . LYS A 1 158 ? 9.852 3.783 18.812 1 95.19 158 LYS A N 1
ATOM 1225 C CA . LYS A 1 158 ? 9.93 4.527 17.562 1 95.19 158 LYS A CA 1
ATOM 1226 C C . LYS A 1 158 ? 8.562 5.086 17.156 1 95.19 158 LYS A C 1
ATOM 1228 O O . LYS A 1 158 ? 8.477 6.129 16.516 1 95.19 158 LYS A O 1
ATOM 1233 N N . HIS A 1 159 ? 7.449 4.441 17.547 1 96.88 159 HIS A N 1
ATOM 1234 C CA . HIS A 1 159 ? 6.098 4.879 17.203 1 96.88 159 HIS A CA 1
ATOM 1235 C C . HIS A 1 159 ? 5.762 6.211 17.875 1 96.88 159 HIS A C 1
ATOM 1237 O O . HIS A 1 159 ? 5.195 7.102 17.234 1 96.88 159 HIS A O 1
ATOM 1243 N N . LEU A 1 160 ? 6.113 6.328 19.094 1 97.06 160 LEU A N 1
ATOM 1244 C CA . LEU A 1 160 ? 5.875 7.566 19.812 1 97.06 160 LEU A CA 1
ATOM 1245 C C . LEU A 1 160 ? 6.652 8.719 19.203 1 97.06 160 LEU A C 1
ATOM 1247 O O . LEU A 1 160 ? 6.094 9.797 18.953 1 97.06 160 LEU A O 1
ATOM 1251 N N . ILE A 1 161 ? 7.895 8.445 18.953 1 96.94 161 ILE A N 1
ATOM 1252 C CA . ILE A 1 161 ? 8.75 9.484 18.391 1 96.94 161 ILE A CA 1
ATOM 1253 C C . ILE A 1 161 ? 8.219 9.906 17.031 1 96.94 161 ILE A C 1
ATOM 1255 O O . ILE A 1 161 ? 8.133 11.102 16.734 1 96.94 161 ILE A O 1
ATOM 1259 N N . TRP A 1 162 ? 7.906 8.93 16.234 1 96.81 162 TRP A N 1
ATOM 1260 C CA . TRP A 1 162 ? 7.363 9.18 14.898 1 96.81 162 TRP A CA 1
ATOM 1261 C C . TRP A 1 162 ? 6.098 10.023 14.977 1 96.81 162 TRP A C 1
ATOM 1263 O O . TRP A 1 162 ? 5.953 11.008 14.25 1 96.81 162 TRP A O 1
ATOM 1273 N N . LEU A 1 163 ? 5.156 9.68 15.797 1 97.88 163 LEU A N 1
ATOM 1274 C CA . LEU A 1 163 ? 3.875 10.359 15.938 1 97.88 163 LEU A CA 1
ATOM 1275 C C . LEU A 1 163 ? 4.074 11.805 16.375 1 97.88 163 LEU A C 1
ATOM 1277 O O . LEU A 1 163 ? 3.482 12.727 15.805 1 97.88 163 LEU A O 1
ATOM 1281 N N . PHE A 1 164 ? 4.914 11.984 17.344 1 97.88 164 PHE A N 1
ATOM 1282 C CA . PHE A 1 164 ? 5.082 13.328 17.906 1 97.88 164 PHE A CA 1
ATOM 1283 C C . PHE A 1 164 ? 5.867 14.211 16.938 1 97.88 164 PHE A C 1
ATOM 1285 O O . PHE A 1 164 ? 5.711 15.438 16.953 1 97.88 164 PHE A O 1
ATOM 1292 N N . ASP A 1 165 ? 6.723 13.625 16.141 1 96.75 165 ASP A N 1
ATOM 1293 C CA . ASP A 1 165 ? 7.328 14.398 15.062 1 96.75 165 ASP A CA 1
ATOM 1294 C C . ASP A 1 165 ? 6.262 14.977 14.141 1 96.75 165 ASP A C 1
ATOM 1296 O O . ASP A 1 165 ? 6.32 16.156 13.773 1 96.75 165 ASP A O 1
ATOM 1300 N N . LYS A 1 166 ? 5.273 14.164 13.812 1 96.75 166 LYS A N 1
ATOM 1301 C CA . LYS A 1 166 ? 4.188 14.586 12.93 1 96.75 166 LYS A CA 1
ATOM 1302 C C . LYS A 1 166 ? 3.295 15.617 13.609 1 96.75 166 LYS A C 1
ATOM 1304 O O . LYS A 1 166 ? 2.873 16.594 12.984 1 96.75 166 LYS A O 1
ATOM 1309 N N . ILE A 1 167 ? 2.975 15.398 14.844 1 97.75 167 ILE A N 1
ATOM 1310 C CA . ILE A 1 167 ? 2.135 16.328 15.586 1 97.75 167 ILE A CA 1
ATOM 1311 C C . ILE A 1 167 ? 2.848 17.672 15.734 1 97.75 167 ILE A C 1
ATOM 1313 O O . ILE A 1 167 ? 2.234 18.719 15.562 1 97.75 167 ILE A O 1
ATOM 1317 N N . SER A 1 168 ? 4.129 17.625 16.031 1 96.81 168 SER A N 1
ATOM 1318 C CA . SER A 1 168 ? 4.91 18.844 16.234 1 96.81 168 SER A CA 1
ATOM 1319 C C . SER A 1 168 ? 4.906 19.703 14.977 1 96.81 168 SER A C 1
ATOM 1321 O O . SER A 1 168 ? 4.879 20.938 15.07 1 96.81 168 SER A O 1
ATOM 1323 N N . LYS A 1 169 ? 4.918 19.094 13.898 1 95.19 169 LYS A N 1
ATOM 1324 C CA . LYS A 1 169 ? 4.918 19.812 12.633 1 95.19 169 LYS A CA 1
ATOM 1325 C C . LYS A 1 169 ? 3.695 20.719 12.523 1 95.19 169 LYS A C 1
ATOM 1327 O O . LYS A 1 169 ? 3.771 21.812 11.945 1 95.19 169 LYS A O 1
ATOM 1332 N N . HIS A 1 170 ? 2.57 20.328 13.078 1 95.38 170 HIS A N 1
ATOM 1333 C CA . HIS A 1 170 ? 1.316 21.062 12.922 1 95.38 170 HIS A CA 1
ATOM 1334 C C . HIS A 1 170 ? 0.977 21.844 14.18 1 95.38 170 HIS A C 1
ATOM 1336 O O . HIS A 1 170 ? 0.082 22.703 14.172 1 95.38 170 HIS A O 1
ATOM 1342 N N . ALA A 1 171 ? 1.737 21.562 15.227 1 95.38 171 ALA A N 1
ATOM 1343 C CA . ALA A 1 171 ? 1.378 22.172 16.5 1 95.38 171 ALA A CA 1
ATOM 1344 C C . ALA A 1 171 ? 2.352 23.281 16.875 1 95.38 171 ALA A C 1
ATOM 1346 O O . ALA A 1 171 ? 2.006 24.203 17.625 1 95.38 171 ALA A O 1
ATOM 1347 N N . LEU A 1 172 ? 3.537 23.203 16.359 1 94.31 172 LEU A N 1
ATOM 1348 C CA . LEU A 1 172 ? 4.516 24.25 16.641 1 94.31 172 LEU A CA 1
ATOM 1349 C C . LEU A 1 172 ? 4.418 25.375 15.609 1 94.31 172 LEU A C 1
ATOM 1351 O O . LEU A 1 172 ? 4.777 25.188 14.445 1 94.31 172 LEU A O 1
ATOM 1355 N N . TYR A 1 173 ? 3.949 26.547 16.016 1 91.06 173 TYR A N 1
ATOM 1356 C CA . TYR A 1 173 ? 3.674 27.641 15.094 1 91.06 173 TYR A CA 1
ATOM 1357 C C . TYR A 1 173 ? 4.824 28.641 15.078 1 91.06 173 TYR A C 1
ATOM 1359 O O . TYR A 1 173 ? 5.051 29.312 14.07 1 91.06 173 TYR A O 1
ATOM 1367 N N . ASP A 1 174 ? 5.539 28.734 16.156 1 85.62 174 ASP A N 1
ATOM 1368 C CA . ASP A 1 174 ? 6.535 29.797 16.297 1 85.62 174 ASP A CA 1
ATOM 1369 C C . ASP A 1 174 ? 7.949 29.219 16.328 1 85.62 174 ASP A C 1
ATOM 1371 O O . ASP A 1 174 ? 8.898 29.922 16.688 1 85.62 174 ASP A O 1
ATOM 1375 N N . HIS A 1 175 ? 8 28.031 15.938 1 89.31 175 HIS A N 1
ATOM 1376 C CA . HIS A 1 175 ? 9.336 27.438 15.984 1 89.31 175 HIS A CA 1
ATOM 1377 C C . HIS A 1 175 ? 10.164 27.859 14.773 1 89.31 175 HIS A C 1
ATOM 1379 O O . HIS A 1 175 ? 9.672 27.844 13.648 1 89.31 175 HIS A O 1
ATOM 1385 N N . ASP A 1 176 ? 11.359 28.219 15.078 1 88.88 176 ASP A N 1
ATOM 1386 C CA . ASP A 1 176 ? 12.312 28.531 14.016 1 88.88 176 ASP A CA 1
ATOM 1387 C C . ASP A 1 176 ? 12.805 27.266 13.32 1 88.88 176 ASP A C 1
ATOM 1389 O O . ASP A 1 176 ? 13.438 26.406 13.953 1 88.88 176 ASP A O 1
ATOM 1393 N N . PRO A 1 177 ? 12.633 27.203 12.039 1 85.12 177 PRO A N 1
ATOM 1394 C CA . PRO A 1 177 ? 13.039 25.984 11.32 1 85.12 177 PRO A CA 1
ATOM 1395 C C . PRO A 1 177 ? 14.547 25.734 11.398 1 85.12 177 PRO A C 1
ATOM 1397 O O . PRO A 1 177 ? 14.992 24.594 11.195 1 85.12 177 PRO A O 1
ATOM 1400 N N . ASN A 1 178 ? 15.359 26.688 11.695 1 88.56 178 ASN A N 1
ATOM 1401 C CA . ASN A 1 178 ? 16.812 26.547 11.75 1 88.56 178 ASN A CA 1
ATOM 1402 C C . ASN A 1 178 ? 17.281 26.234 13.164 1 88.56 178 ASN A C 1
ATOM 1404 O O . ASN A 1 178 ? 18.469 25.969 13.383 1 88.56 178 ASN A O 1
ATOM 1408 N N . SER A 1 179 ? 16.359 26.203 14.023 1 92.25 179 SER A N 1
ATOM 1409 C CA . SER A 1 179 ? 16.688 25.875 15.406 1 92.25 179 SER A CA 1
ATOM 1410 C C . SER A 1 179 ? 16.422 24.406 15.703 1 92.25 179 SER A C 1
ATOM 1412 O O . SER A 1 179 ? 15.594 23.766 15.031 1 92.25 179 SER A O 1
ATOM 1414 N N . GLU A 1 180 ? 17.141 23.938 16.672 1 94.94 180 GLU A N 1
ATOM 1415 C CA . GLU A 1 180 ? 16.984 22.531 17.031 1 94.94 180 GLU A CA 1
ATOM 1416 C C . GLU A 1 180 ? 15.906 22.375 18.109 1 94.94 180 GLU A C 1
ATOM 1418 O O . GLU A 1 180 ? 15.664 23.281 18.906 1 94.94 180 GLU A O 1
ATOM 1423 N N . LEU A 1 181 ? 15.258 21.266 18.062 1 96.75 181 LEU A N 1
ATOM 1424 C CA . LEU A 1 181 ? 14.344 20.828 19.125 1 96.75 181 LEU A CA 1
ATOM 1425 C C . LEU A 1 181 ? 15.023 19.844 20.062 1 96.75 181 LEU A C 1
ATOM 1427 O O . LEU A 1 181 ? 15.883 19.062 19.625 1 96.75 181 LEU A O 1
ATOM 1431 N N . THR A 1 182 ? 14.656 19.938 21.328 1 96.62 182 THR A N 1
ATOM 1432 C CA . THR A 1 182 ? 15.211 19 22.297 1 96.62 182 THR A CA 1
ATOM 1433 C C . THR A 1 182 ? 14.258 17.828 22.516 1 96.62 182 THR A C 1
ATOM 1435 O O . THR A 1 182 ? 13.18 18 23.094 1 96.62 182 THR A O 1
ATOM 1438 N N . LEU A 1 183 ? 14.68 16.641 22.141 1 96.62 183 LEU A N 1
ATOM 1439 C CA . LEU A 1 183 ? 13.852 15.461 22.328 1 96.62 183 LEU A CA 1
ATOM 1440 C C . LEU A 1 183 ? 13.906 14.977 23.781 1 96.62 183 LEU A C 1
ATOM 1442 O O . LEU A 1 183 ? 14.992 14.828 24.344 1 96.62 183 LEU A O 1
ATOM 1446 N N . THR A 1 184 ? 12.742 14.758 24.375 1 95.38 184 THR A N 1
ATOM 1447 C CA . THR A 1 184 ? 12.664 14.312 25.766 1 95.38 184 THR A CA 1
ATOM 1448 C C . THR A 1 184 ? 12.711 12.789 25.844 1 95.38 184 THR A C 1
ATOM 1450 O O . THR A 1 184 ? 12.586 12.102 24.828 1 95.38 184 THR A O 1
ATOM 1453 N N . GLU A 1 185 ? 12.781 12.289 27.031 1 93.38 185 GLU A N 1
ATOM 1454 C CA . GLU A 1 185 ? 12.812 10.852 27.281 1 93.38 185 GLU A CA 1
ATOM 1455 C C . GLU A 1 185 ? 11.453 10.219 27.016 1 93.38 185 GLU A C 1
ATOM 1457 O O . GLU A 1 185 ? 11.328 8.992 26.953 1 93.38 185 GLU A O 1
ATOM 1462 N N . PHE A 1 186 ? 10.477 11.086 26.812 1 92.31 186 PHE A N 1
ATOM 1463 C CA . PHE A 1 186 ? 9.133 10.57 26.594 1 92.31 186 PHE A CA 1
ATOM 1464 C C . PHE A 1 186 ? 8.82 10.5 25.094 1 92.31 186 PHE A C 1
ATOM 1466 O O . PHE A 1 186 ? 7.75 10.047 24.703 1 92.31 186 PHE A O 1
ATOM 1473 N N . GLY A 1 187 ? 9.742 10.984 24.234 1 94.62 187 GLY A N 1
ATOM 1474 C CA . GLY A 1 187 ? 9.602 10.773 22.812 1 94.62 187 GLY A CA 1
ATOM 1475 C C . GLY A 1 187 ? 9.023 11.977 22.078 1 94.62 187 GLY A C 1
ATOM 1476 O O . GLY A 1 187 ? 8.617 11.875 20.922 1 94.62 187 GLY A O 1
ATOM 1477 N N . PHE A 1 188 ? 8.781 13.078 22.781 1 96.25 188 PHE A N 1
ATOM 1478 C CA . PHE A 1 188 ? 8.344 14.312 22.141 1 96.25 188 PHE A CA 1
ATOM 1479 C C . PHE A 1 188 ? 9.242 15.477 22.531 1 96.25 188 PHE A C 1
ATOM 1481 O O . PHE A 1 188 ? 9.938 15.414 23.547 1 96.25 188 PHE A O 1
ATOM 1488 N N . PRO A 1 189 ? 9.367 16.5 21.688 1 96.69 189 PRO A N 1
ATOM 1489 C CA . PRO A 1 189 ? 10.242 17.625 22 1 96.69 189 PRO A CA 1
ATOM 1490 C C . PRO A 1 189 ? 9.758 18.438 23.203 1 96.69 189 PRO A C 1
ATOM 1492 O O . PRO A 1 189 ? 8.547 18.578 23.406 1 96.69 189 PRO A O 1
ATOM 1495 N N . GLU A 1 190 ? 10.68 19 23.859 1 96.06 190 GLU A N 1
ATOM 1496 C CA . GLU A 1 190 ? 10.391 19.812 25.047 1 96.06 190 GLU A CA 1
ATOM 1497 C C . GLU A 1 190 ? 9.555 21.031 24.672 1 96.06 190 GLU A C 1
ATOM 1499 O O . GLU A 1 190 ? 8.695 21.469 25.453 1 96.06 190 GLU A O 1
ATOM 1504 N N . GLU A 1 191 ? 9.789 21.562 23.516 1 95.31 191 GLU A N 1
ATOM 1505 C CA . GLU A 1 191 ? 9.141 22.781 23.047 1 95.31 191 GLU A CA 1
ATOM 1506 C C . GLU A 1 191 ? 7.645 22.562 22.828 1 95.31 191 GLU A C 1
ATOM 1508 O O . GLU A 1 191 ? 6.879 23.531 22.734 1 95.31 191 GLU A O 1
ATOM 1513 N N . LEU A 1 192 ? 7.203 21.344 22.734 1 94.75 192 LEU A N 1
ATOM 1514 C CA . LEU A 1 192 ? 5.801 21 22.516 1 94.75 192 LEU A CA 1
ATOM 1515 C C . LEU A 1 192 ? 4.98 21.219 23.781 1 94.75 192 LEU A C 1
ATOM 1517 O O . LEU A 1 192 ? 3.773 21.453 23.719 1 94.75 192 LEU A O 1
ATOM 1521 N N . GLY A 1 193 ? 5.641 21.125 24.969 1 93.38 193 GLY A N 1
ATOM 1522 C CA . GLY A 1 193 ? 4.918 21.172 26.219 1 93.38 193 GLY A CA 1
ATOM 1523 C C . GLY A 1 193 ? 4.172 19.875 26.516 1 93.38 193 GLY A C 1
ATOM 1524 O O . GLY A 1 193 ? 4.68 18.781 26.25 1 93.38 193 GLY A O 1
ATOM 1525 N N . ASP A 1 194 ? 2.998 20 27.203 1 94.19 194 ASP A N 1
ATOM 1526 C CA . ASP A 1 194 ? 2.189 18.828 27.516 1 94.19 194 ASP A CA 1
ATOM 1527 C C . ASP A 1 194 ? 1.356 18.391 26.312 1 94.19 194 ASP A C 1
ATOM 1529 O O . ASP A 1 194 ? 0.475 19.125 25.859 1 94.19 194 ASP A O 1
ATOM 1533 N N . PRO A 1 195 ? 1.597 17.219 25.859 1 94.81 195 PRO A N 1
ATOM 1534 C CA . PRO A 1 195 ? 0.928 16.781 24.641 1 94.81 195 PRO A CA 1
ATOM 1535 C C . PRO A 1 195 ? -0.593 16.766 24.766 1 94.81 195 PRO A C 1
ATOM 1537 O O . PRO A 1 195 ? -1.301 17.109 23.812 1 94.81 195 PRO A O 1
ATOM 1540 N N . PHE A 1 196 ? -1.118 16.359 25.891 1 94.31 196 PHE A N 1
ATOM 1541 C CA . PHE A 1 196 ? -2.562 16.297 26.094 1 94.31 196 PHE A CA 1
ATOM 1542 C C . PHE A 1 196 ? -3.176 17.688 26 1 94.31 196 PHE A C 1
ATOM 1544 O O . PHE A 1 196 ? -4.172 17.891 25.312 1 94.31 196 PHE A O 1
ATOM 1551 N N . ASP A 1 197 ? -2.582 18.594 26.672 1 93.44 197 ASP A N 1
ATOM 1552 C CA . ASP A 1 197 ? -3.064 19.969 26.672 1 93.44 197 ASP A CA 1
ATOM 1553 C C . ASP A 1 197 ? -2.984 20.578 25.281 1 93.44 197 ASP A C 1
ATOM 1555 O O . ASP A 1 197 ? -3.887 21.312 24.859 1 93.44 197 ASP A O 1
ATOM 1559 N N . LEU A 1 198 ? -1.935 20.281 24.672 1 94.69 198 LEU A N 1
ATOM 1560 C CA . LEU A 1 198 ? -1.724 20.828 23.328 1 94.69 198 LEU A CA 1
ATOM 1561 C C . LEU A 1 198 ? -2.805 20.344 22.375 1 94.69 198 LEU A C 1
ATOM 1563 O O . LEU A 1 198 ? -3.379 21.141 21.625 1 94.69 198 LEU A O 1
ATOM 1567 N N . ILE A 1 199 ? -3.068 19.047 22.359 1 95.44 199 ILE A N 1
ATOM 1568 C CA . ILE A 1 199 ? -4.074 18.469 21.469 1 95.44 199 ILE A CA 1
ATOM 1569 C C . ILE A 1 199 ? -5.453 19.016 21.828 1 95.44 199 ILE A C 1
ATOM 1571 O O . ILE A 1 199 ? -6.258 19.312 20.953 1 95.44 199 ILE A O 1
ATOM 1575 N N . SER A 1 200 ? -5.641 19.172 23.125 1 93.12 200 SER A N 1
ATOM 1576 C CA . SER A 1 200 ? -6.906 19.719 23.594 1 93.12 200 SER A CA 1
ATOM 1577 C C . SER A 1 200 ? -7.105 21.141 23.109 1 93.12 200 SER A C 1
ATOM 1579 O O . SER A 1 200 ? -8.211 21.516 22.703 1 93.12 200 SER A O 1
ATOM 1581 N N . GLN A 1 201 ? -6.051 21.875 23.172 1 92.75 201 GLN A N 1
ATOM 1582 C CA . GLN A 1 201 ? -6.117 23.266 22.734 1 92.75 201 GLN A CA 1
ATOM 1583 C C . GLN A 1 201 ? -6.398 23.359 21.234 1 92.75 201 GLN A C 1
ATOM 1585 O O . GLN A 1 201 ? -7.168 24.219 20.797 1 92.75 201 GLN A O 1
ATOM 1590 N N . ILE A 1 202 ? -5.852 22.547 20.453 1 95.12 202 ILE A N 1
ATOM 1591 C CA . ILE A 1 202 ? -6.031 22.562 19 1 95.12 202 ILE A CA 1
ATOM 1592 C C . ILE A 1 202 ? -7.363 21.906 18.641 1 95.12 202 ILE A C 1
ATOM 1594 O O . ILE A 1 202 ? -8.039 22.344 17.703 1 95.12 202 ILE A O 1
ATOM 1598 N N . ARG A 1 203 ? -7.715 20.969 19.359 1 93.88 203 ARG A N 1
ATOM 1599 C CA . ARG A 1 203 ? -8.82 20.047 19.109 1 93.88 203 ARG A CA 1
ATOM 1600 C C . ARG A 1 203 ? -8.391 18.906 18.203 1 93.88 203 ARG A C 1
ATOM 1602 O O . ARG A 1 203 ? -7.75 19.141 17.172 1 93.88 203 ARG A O 1
ATOM 1609 N N . LEU A 1 204 ? -8.836 17.734 18.516 1 93.81 204 LEU A N 1
ATOM 1610 C CA . LEU A 1 204 ? -8.383 16.531 17.828 1 93.81 204 LEU A CA 1
ATOM 1611 C C . LEU A 1 204 ? -8.922 16.469 16.406 1 93.81 204 LEU A C 1
ATOM 1613 O O . LEU A 1 204 ? -8.234 15.992 15.5 1 93.81 204 LEU A O 1
ATOM 1617 N N . ASP A 1 205 ? -10.148 16.906 16.172 1 91.75 205 ASP A N 1
ATOM 1618 C CA . ASP A 1 205 ? -10.742 16.844 14.852 1 91.75 205 ASP A CA 1
ATOM 1619 C C . ASP A 1 205 ? -9.984 17.719 13.859 1 91.75 205 ASP A C 1
ATOM 1621 O O . ASP A 1 205 ? -9.797 17.344 12.703 1 91.75 205 ASP A O 1
ATOM 1625 N N . ILE A 1 206 ? -9.523 18.891 14.289 1 94.75 206 ILE A N 1
ATOM 1626 C CA . ILE A 1 206 ? -8.727 19.781 13.445 1 94.75 206 ILE A CA 1
ATOM 1627 C C . ILE A 1 206 ? -7.359 19.156 13.195 1 94.75 206 ILE A C 1
ATOM 1629 O O . ILE A 1 206 ? -6.871 19.141 12.062 1 94.75 206 ILE A O 1
ATOM 1633 N N . LEU A 1 207 ? -6.809 18.656 14.25 1 96.12 207 LEU A N 1
ATOM 1634 C CA . LEU A 1 207 ? -5.496 18.031 14.133 1 96.12 207 LEU A CA 1
ATOM 1635 C C . LEU A 1 207 ? -5.559 16.797 13.234 1 96.12 207 LEU A C 1
ATOM 1637 O O . LEU A 1 207 ? -4.613 16.516 12.5 1 96.12 207 LEU A O 1
ATOM 1641 N N . ALA A 1 208 ? -6.633 16 13.289 1 95.69 208 ALA A N 1
ATOM 1642 C CA . ALA A 1 208 ? -6.824 14.812 12.469 1 95.69 208 ALA A CA 1
ATOM 1643 C C . ALA A 1 208 ? -6.719 15.148 10.984 1 95.69 208 ALA A C 1
ATOM 1645 O O . ALA A 1 208 ? -6.117 14.398 10.211 1 95.69 208 ALA A O 1
ATOM 1646 N N . ASP A 1 209 ? -7.254 16.312 10.578 1 95.44 209 ASP A N 1
ATOM 1647 C CA . ASP A 1 209 ? -7.156 16.75 9.188 1 95.44 209 ASP A CA 1
ATOM 1648 C C . ASP A 1 209 ? -5.699 16.984 8.789 1 95.44 209 ASP A C 1
ATOM 1650 O O . ASP A 1 209 ? -5.277 16.578 7.703 1 95.44 209 ASP A O 1
ATOM 1654 N N . ASP A 1 210 ? -5 17.609 9.688 1 96.19 210 ASP A N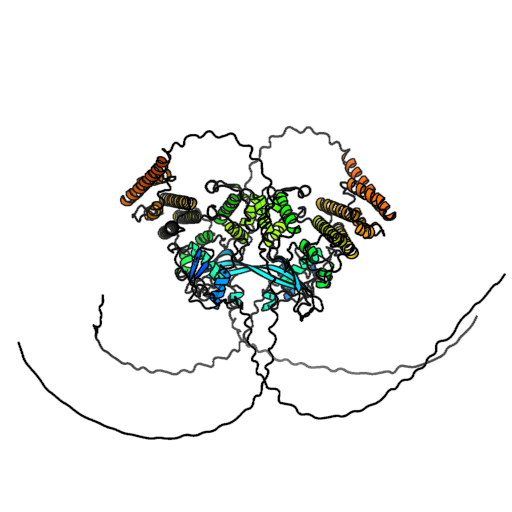 1
ATOM 1655 C CA . ASP A 1 210 ? -3.598 17.906 9.414 1 96.19 210 ASP A CA 1
ATOM 1656 C C . ASP A 1 210 ? -2.764 16.625 9.352 1 96.19 210 ASP A C 1
ATOM 1658 O O . ASP A 1 210 ? -1.791 16.547 8.602 1 96.19 210 ASP A O 1
ATOM 1662 N N . LEU A 1 211 ? -3.129 15.672 10.18 1 96.56 211 LEU A N 1
ATOM 1663 C CA . LEU A 1 211 ? -2.396 14.414 10.266 1 96.56 211 LEU A CA 1
ATOM 1664 C C . LEU A 1 211 ? -2.891 13.43 9.211 1 96.56 211 LEU A C 1
ATOM 1666 O O . LEU A 1 211 ? -2.35 12.328 9.086 1 96.56 211 LEU A O 1
ATOM 1670 N N . HIS A 1 212 ? -3.895 13.75 8.477 1 95.44 212 HIS A N 1
ATOM 1671 C CA . HIS A 1 212 ? -4.438 12.977 7.371 1 95.44 212 HIS A CA 1
ATOM 1672 C C . HIS A 1 212 ? -4.992 11.641 7.852 1 95.44 212 HIS A C 1
ATOM 1674 O O . HIS A 1 212 ? -4.719 10.594 7.254 1 95.44 212 HIS A O 1
ATOM 1680 N N . CYS A 1 213 ? -5.594 11.664 8.953 1 93.81 213 CYS A N 1
ATOM 1681 C CA . CYS A 1 213 ? -6.199 10.438 9.461 1 93.81 213 CYS A CA 1
ATOM 1682 C C . CYS A 1 213 ? -7.684 10.633 9.727 1 93.81 213 CYS A C 1
ATOM 1684 O O . CYS A 1 213 ? -8.18 11.758 9.711 1 93.81 213 CYS A O 1
ATOM 1686 N N . ASP A 1 214 ? -8.43 9.523 9.883 1 91.5 214 ASP A N 1
ATOM 1687 C CA . ASP A 1 214 ? -9.867 9.555 10.156 1 91.5 214 ASP A CA 1
ATOM 1688 C C . ASP A 1 214 ? -10.141 9.578 11.656 1 91.5 214 ASP A C 1
ATOM 1690 O O . ASP A 1 214 ? -9.312 9.117 12.445 1 91.5 214 ASP A O 1
ATOM 1694 N N . MET A 1 215 ? -11.203 10.195 11.977 1 89.19 215 MET A N 1
ATOM 1695 C CA . MET A 1 215 ? -11.602 10.219 13.383 1 89.19 215 MET A CA 1
ATOM 1696 C C . MET A 1 215 ? -12.594 9.094 13.68 1 89.19 215 MET A C 1
ATOM 1698 O O . MET A 1 215 ? -13.531 8.867 12.922 1 89.19 215 MET A O 1
ATOM 1702 N N . SER A 1 216 ? -12.227 8.352 14.711 1 82.69 216 SER A N 1
ATOM 1703 C CA . SER A 1 216 ? -13.117 7.273 15.125 1 82.69 216 SER A CA 1
ATOM 1704 C C . SER A 1 216 ? -14.336 7.809 15.859 1 82.69 216 SER A C 1
ATOM 1706 O O . SER A 1 216 ? -14.219 8.734 16.672 1 82.69 216 SER A O 1
ATOM 1708 N N . ASN A 1 217 ? -15.453 7.496 15.32 1 67.19 217 ASN A N 1
ATOM 1709 C CA . ASN A 1 217 ? -16.672 7.789 16.062 1 67.19 217 ASN A CA 1
ATOM 1710 C C . ASN A 1 217 ? -17.234 6.535 16.734 1 67.19 217 ASN A C 1
ATOM 1712 O O . ASN A 1 217 ? -17.672 5.609 16.047 1 67.19 217 ASN A O 1
ATOM 1716 N N . PRO A 1 218 ? -16.953 6.52 17.969 1 59.56 218 PRO A N 1
ATOM 1717 C CA . PRO A 1 218 ? -17.453 5.312 18.641 1 59.56 218 PRO A CA 1
ATOM 1718 C C . PRO A 1 218 ? -18.875 4.965 18.234 1 59.56 218 PRO A C 1
ATOM 1720 O O . PRO A 1 218 ? -19.281 3.797 18.297 1 59.56 218 PRO A O 1
ATOM 1723 N N . ASP A 1 219 ? -19.703 6.008 17.953 1 53.84 219 ASP A N 1
ATOM 1724 C CA . ASP A 1 219 ? -21.125 5.758 17.688 1 53.84 219 ASP A CA 1
ATOM 1725 C C . ASP A 1 219 ? -21.344 5.348 16.234 1 53.84 219 ASP A C 1
ATOM 1727 O O . ASP A 1 219 ? -22.422 4.891 15.867 1 53.84 219 ASP A O 1
ATOM 1731 N N . ARG A 1 220 ? -20.359 5.699 15.359 1 53.19 220 ARG A N 1
ATOM 1732 C CA . ARG A 1 220 ? -20.641 5.391 13.961 1 53.19 220 ARG A CA 1
ATOM 1733 C C . ARG A 1 220 ? -19.703 4.301 13.445 1 53.19 220 ARG A C 1
ATOM 1735 O O . ARG A 1 220 ? -18.484 4.375 13.648 1 53.19 220 ARG A O 1
ATOM 1742 N N . GLU A 1 221 ? -20.266 3.092 13.094 1 49.94 221 GLU A N 1
ATOM 1743 C CA . GLU A 1 221 ? -19.547 1.94 12.539 1 49.94 221 GLU A CA 1
ATOM 1744 C C . GLU A 1 221 ? -18.781 2.322 11.281 1 49.94 221 GLU A C 1
ATOM 1746 O O . GLU A 1 221 ? -17.672 1.83 11.055 1 49.94 221 GLU A O 1
ATOM 1751 N N . THR A 1 222 ? -19.625 2.986 10.227 1 52.12 222 THR A N 1
ATOM 1752 C CA . THR A 1 222 ? -19.062 3.168 8.891 1 52.12 222 THR A CA 1
ATOM 1753 C C . THR A 1 222 ? -18.453 4.562 8.75 1 52.12 222 THR A C 1
ATOM 1755 O O . THR A 1 222 ? -19.156 5.566 8.906 1 52.12 222 THR A O 1
ATOM 1758 N N . SER A 1 223 ? -17.125 4.754 9.023 1 58.5 223 SER A N 1
ATOM 1759 C CA . SER A 1 223 ? -16.609 6.117 8.984 1 58.5 223 SER A CA 1
ATOM 1760 C C . SER A 1 223 ? -16.25 6.523 7.555 1 58.5 223 SER A C 1
ATOM 1762 O O . SER A 1 223 ? -15.461 5.852 6.891 1 58.5 223 SER A O 1
ATOM 1764 N N . PHE A 1 224 ? -17.203 7.172 6.785 1 66.56 224 PHE A N 1
ATOM 1765 C CA . PHE A 1 224 ? -16.812 7.871 5.566 1 66.56 224 PHE A CA 1
ATOM 1766 C C . PHE A 1 224 ? -15.508 8.625 5.766 1 66.56 224 PHE A C 1
ATOM 1768 O O . PHE A 1 224 ? -15.234 9.133 6.855 1 66.56 224 PHE A O 1
ATOM 1775 N N . PRO A 1 225 ? -14.719 8.461 4.738 1 81.12 225 PRO A N 1
ATOM 1776 C CA . PRO A 1 225 ? -13.453 9.195 4.867 1 81.12 225 PRO A CA 1
ATOM 1777 C C . PRO A 1 225 ? -13.656 10.68 5.148 1 81.12 225 PRO A C 1
ATOM 1779 O O . PRO A 1 225 ? -14.609 11.281 4.645 1 81.12 225 PRO A O 1
ATOM 1782 N N . ASN A 1 226 ? -12.859 11.164 5.938 1 86.25 226 ASN A N 1
ATOM 1783 C CA . ASN A 1 226 ? -12.781 12.578 6.27 1 86.25 226 ASN A CA 1
ATOM 1784 C C . ASN A 1 226 ? -12.742 13.453 5.02 1 86.25 226 ASN A C 1
ATOM 1786 O O . ASN A 1 226 ? -12.109 13.086 4.027 1 86.25 226 ASN A O 1
ATOM 1790 N N . ARG A 1 227 ? -13.508 14.516 5.02 1 88.75 227 ARG A N 1
ATOM 1791 C CA . ARG A 1 227 ? -13.609 15.422 3.885 1 88.75 227 ARG A CA 1
ATOM 1792 C C . ARG A 1 227 ? -12.227 15.906 3.447 1 88.75 227 ARG A C 1
ATOM 1794 O O . ARG A 1 227 ? -11.977 16.078 2.254 1 88.75 227 ARG A O 1
ATOM 1801 N N . ALA A 1 228 ? -11.383 16.156 4.387 1 94.12 228 ALA A N 1
ATOM 1802 C CA . ALA A 1 228 ? -10.031 16.594 4.062 1 94.12 228 ALA A CA 1
ATOM 1803 C C . ALA A 1 228 ? -9.281 15.531 3.264 1 94.12 228 ALA A C 1
ATOM 1805 O O . ALA A 1 228 ? -8.562 15.844 2.312 1 94.12 228 ALA A O 1
ATOM 1806 N N . ARG A 1 229 ? -9.484 14.289 3.611 1 94.88 229 ARG A N 1
ATOM 1807 C CA . ARG A 1 229 ? -8.828 13.188 2.904 1 94.88 229 ARG A CA 1
ATOM 1808 C C . ARG A 1 229 ? -9.375 13.055 1.486 1 94.88 229 ARG A C 1
ATOM 1810 O O . ARG A 1 229 ? -8.625 12.758 0.554 1 94.88 229 ARG A O 1
ATOM 1817 N N . VAL A 1 230 ? -10.672 13.234 1.354 1 94.69 230 VAL A N 1
ATOM 1818 C CA . VAL A 1 230 ? -11.297 13.164 0.038 1 94.69 230 VAL A CA 1
ATOM 1819 C C . VAL A 1 230 ? -10.719 14.25 -0.866 1 94.69 230 VAL A C 1
ATOM 1821 O O . VAL A 1 230 ? -10.328 13.977 -2.004 1 94.69 230 VAL A O 1
ATOM 1824 N N . ARG A 1 231 ? -10.633 15.445 -0.383 1 95.06 231 ARG A N 1
ATOM 1825 C CA . ARG A 1 231 ? -10.062 16.562 -1.139 1 95.06 231 ARG A CA 1
ATOM 1826 C C . ARG A 1 231 ? -8.609 16.281 -1.513 1 95.06 231 ARG A C 1
ATOM 1828 O O . ARG A 1 231 ? -8.211 16.469 -2.66 1 95.06 231 ARG A O 1
ATOM 1835 N N . GLU A 1 232 ? -7.859 15.852 -0.53 1 96.19 232 GLU A N 1
ATOM 1836 C CA . GLU A 1 232 ? -6.441 15.578 -0.758 1 96.19 232 GLU A CA 1
ATOM 1837 C C . GLU A 1 232 ? -6.25 14.484 -1.801 1 96.19 232 GLU A C 1
ATOM 1839 O O . GLU A 1 232 ? -5.355 14.57 -2.643 1 96.19 232 GLU A O 1
ATOM 1844 N N . ALA A 1 233 ? -7.078 13.406 -1.688 1 96.88 233 ALA A N 1
ATOM 1845 C CA . ALA A 1 233 ? -7 12.328 -2.676 1 96.88 233 ALA A CA 1
ATOM 1846 C C . ALA A 1 233 ? -7.234 12.867 -4.086 1 96.88 233 ALA A C 1
ATOM 1848 O O . ALA A 1 233 ? -6.516 12.508 -5.02 1 96.88 233 ALA A O 1
ATOM 1849 N N . ARG A 1 234 ? -8.219 13.719 -4.211 1 97.25 234 ARG A N 1
ATOM 1850 C CA . ARG A 1 234 ? -8.492 14.336 -5.504 1 97.25 234 ARG A CA 1
ATOM 1851 C C . ARG A 1 234 ? -7.309 15.18 -5.969 1 97.25 234 ARG A C 1
ATOM 1853 O O . ARG A 1 234 ? -6.934 15.141 -7.145 1 97.25 234 ARG A O 1
ATOM 1860 N N . GLU A 1 235 ? -6.707 15.922 -5.07 1 97.5 235 GLU A N 1
ATOM 1861 C CA . GLU A 1 235 ? -5.551 16.75 -5.387 1 97.5 235 GLU A CA 1
ATOM 1862 C C . GLU A 1 235 ? -4.359 15.906 -5.816 1 97.5 235 GLU A C 1
ATOM 1864 O O . GLU A 1 235 ? -3.596 16.297 -6.703 1 97.5 235 GLU A O 1
ATOM 1869 N N . MET A 1 236 ? -4.18 14.758 -5.219 1 98 236 MET A N 1
ATOM 1870 C CA . MET A 1 236 ? -3.09 13.859 -5.59 1 98 236 MET A CA 1
ATOM 1871 C C . MET A 1 236 ? -3.285 13.32 -7 1 98 236 MET A C 1
ATOM 1873 O O . MET A 1 236 ? -2.348 13.305 -7.801 1 98 236 MET A O 1
ATOM 1877 N N . VAL A 1 237 ? -4.535 12.867 -7.289 1 98.19 237 VAL A N 1
ATOM 1878 C CA . VAL A 1 237 ? -4.824 12.352 -8.625 1 98.19 237 VAL A CA 1
ATOM 1879 C C . VAL A 1 237 ? -4.633 13.453 -9.656 1 98.19 237 VAL A C 1
ATOM 1881 O O . VAL A 1 237 ? -4.102 13.211 -10.742 1 98.19 237 VAL A O 1
ATOM 1884 N N . ALA A 1 238 ? -5.051 14.68 -9.273 1 98.12 238 ALA A N 1
ATOM 1885 C CA . ALA A 1 238 ? -4.863 15.82 -10.172 1 98.12 238 ALA A CA 1
ATOM 1886 C C . ALA A 1 238 ? -3.381 16.062 -10.453 1 98.12 238 ALA A C 1
ATOM 1888 O O . ALA A 1 238 ? -2.992 16.297 -11.602 1 98.12 238 ALA A O 1
ATOM 1889 N N . ALA A 1 239 ? -2.557 16 -9.422 1 97.69 239 ALA A N 1
ATOM 1890 C CA . ALA A 1 239 ? -1.116 16.188 -9.586 1 97.69 239 ALA A CA 1
ATOM 1891 C C . ALA A 1 239 ? -0.526 15.141 -10.516 1 97.69 239 ALA A C 1
ATOM 1893 O O . ALA A 1 239 ? 0.25 15.461 -11.422 1 97.69 239 ALA A O 1
ATOM 1894 N N . VAL A 1 240 ? -0.899 13.883 -10.375 1 97.56 240 VAL A N 1
ATOM 1895 C CA . VAL A 1 240 ? -0.405 12.781 -11.195 1 97.56 240 VAL A CA 1
ATOM 1896 C C . VAL A 1 240 ? -0.866 12.969 -12.641 1 97.56 240 VAL A C 1
ATOM 1898 O O . VAL A 1 240 ? -0.125 12.672 -13.578 1 97.56 240 VAL A O 1
ATOM 1901 N N . ALA A 1 241 ? -2.09 13.453 -12.773 1 97.44 241 ALA A N 1
ATOM 1902 C CA . ALA A 1 241 ? -2.66 13.664 -14.102 1 97.44 241 ALA A CA 1
ATOM 1903 C C . ALA A 1 241 ? -2.008 14.859 -14.797 1 97.44 241 ALA A C 1
ATOM 1905 O O . ALA A 1 241 ? -2.279 15.133 -15.969 1 97.44 241 ALA A O 1
ATOM 1906 N N . GLY A 1 242 ? -1.196 15.609 -14.094 1 96.06 242 GLY A N 1
ATOM 1907 C CA . GLY A 1 242 ? -0.477 16.719 -14.695 1 96.06 242 GLY A CA 1
ATOM 1908 C C . GLY A 1 242 ? -1.254 18.031 -14.656 1 96.06 242 GLY A C 1
ATOM 1909 O O . GLY A 1 242 ? -0.965 18.953 -15.422 1 96.06 242 GLY A O 1
ATOM 1910 N N . ILE A 1 243 ? -2.279 18.094 -13.797 1 96.12 243 ILE A N 1
ATOM 1911 C CA . ILE A 1 243 ? -3.088 19.297 -13.664 1 96.12 243 ILE A CA 1
ATOM 1912 C C . ILE A 1 243 ? -2.314 20.344 -12.875 1 96.12 243 ILE A C 1
ATOM 1914 O O . ILE A 1 243 ? -1.674 20.031 -11.875 1 96.12 243 ILE A O 1
ATOM 1918 N N . GLN A 1 244 ? -2.377 21.562 -13.344 1 91.38 244 GLN A N 1
ATOM 1919 C CA . GLN A 1 244 ? -1.681 22.656 -12.664 1 91.38 244 GLN A CA 1
ATOM 1920 C C . GLN A 1 244 ? -2.336 22.969 -11.328 1 91.38 244 GLN A C 1
ATOM 1922 O O . GLN A 1 244 ? -3.553 22.844 -11.18 1 91.38 244 GLN A O 1
ATOM 1927 N N . PRO A 1 245 ? -1.543 23.438 -10.367 1 87.38 245 PRO A N 1
ATOM 1928 C CA . PRO A 1 245 ? -2.049 23.672 -9.016 1 87.38 245 PRO A CA 1
ATOM 1929 C C . PRO A 1 245 ? -3.238 24.625 -8.984 1 87.38 245 PRO A C 1
ATOM 1931 O O . PRO A 1 245 ? -4.176 24.422 -8.211 1 87.38 245 PRO A O 1
ATOM 1934 N N . TRP A 1 246 ? -3.346 25.609 -9.82 1 84.5 246 TRP A N 1
ATOM 1935 C CA . TRP A 1 246 ? -4.406 26.609 -9.781 1 84.5 246 TRP A CA 1
ATOM 1936 C C . TRP A 1 246 ? -5.68 26.078 -10.438 1 84.5 246 TRP A C 1
ATOM 1938 O O . TRP A 1 246 ? -6.746 26.688 -10.312 1 84.5 246 TRP A O 1
ATOM 1948 N N . GLU A 1 247 ? -5.578 24.859 -11.047 1 90.88 247 GLU A N 1
ATOM 1949 C CA . GLU A 1 247 ? -6.73 24.234 -11.695 1 90.88 247 GLU A CA 1
ATOM 1950 C C . GLU A 1 247 ? -7.238 23.047 -10.883 1 90.88 247 GLU A C 1
ATOM 1952 O O . GLU A 1 247 ? -8.25 22.422 -11.242 1 90.88 247 GLU A O 1
ATOM 1957 N N . THR A 1 248 ? -6.625 22.781 -9.844 1 91.94 248 THR A N 1
ATOM 1958 C CA . THR A 1 248 ? -6.859 21.562 -9.094 1 91.94 248 THR A CA 1
ATOM 1959 C C . THR A 1 248 ? -8.258 21.562 -8.469 1 91.94 248 THR A C 1
ATOM 1961 O O . THR A 1 248 ? -8.898 20.516 -8.375 1 91.94 248 THR A O 1
ATOM 1964 N N . ASP A 1 249 ? -8.812 22.688 -8.086 1 89.56 249 ASP A N 1
ATOM 1965 C CA . ASP A 1 249 ? -10.078 22.766 -7.379 1 89.56 249 ASP A CA 1
ATOM 1966 C C . ASP A 1 249 ? -11.234 22.312 -8.266 1 89.56 249 ASP A C 1
ATOM 1968 O O . ASP A 1 249 ? -12.227 21.766 -7.781 1 89.56 249 ASP A O 1
ATOM 1972 N N . GLY A 1 250 ? -11.094 22.484 -9.539 1 91.38 250 GLY A N 1
ATOM 1973 C CA . GLY A 1 250 ? -12.148 22.078 -10.461 1 91.38 250 GLY A CA 1
ATOM 1974 C C . GLY A 1 250 ? -11.914 20.734 -11.102 1 91.38 250 GLY A C 1
ATOM 1975 O O . GLY A 1 250 ? -12.68 20.297 -11.961 1 91.38 250 GLY A O 1
ATOM 1976 N N . PHE A 1 251 ? -10.961 20.109 -10.664 1 94.62 251 PHE A N 1
ATOM 1977 C CA . PHE A 1 251 ? -10.578 18.844 -11.289 1 94.62 251 PHE A CA 1
ATOM 1978 C C . PHE A 1 251 ? -11.516 17.719 -10.859 1 94.62 251 PHE A C 1
ATOM 1980 O O . PHE A 1 251 ? -11.703 17.484 -9.664 1 94.62 251 PHE A O 1
ATOM 1987 N N . ARG A 1 252 ? -12.195 17.094 -11.75 1 94.81 252 ARG A N 1
ATOM 1988 C CA . ARG A 1 252 ? -12.977 15.867 -11.648 1 94.81 252 ARG A CA 1
ATOM 1989 C C . ARG A 1 252 ? -13.766 15.828 -10.344 1 94.81 252 ARG A C 1
ATOM 1991 O O . ARG A 1 252 ? -13.539 14.961 -9.5 1 94.81 252 ARG A O 1
ATOM 1998 N N . PRO A 1 253 ? -14.695 16.719 -10.117 1 92.19 253 PRO A N 1
ATOM 1999 C CA . PRO A 1 253 ? -15.531 16.719 -8.914 1 92.19 253 PRO A CA 1
ATOM 2000 C C . PRO A 1 253 ? -16.344 15.438 -8.773 1 92.19 253 PRO A C 1
ATOM 2002 O O . PRO A 1 253 ? -16.828 15.125 -7.68 1 92.19 253 PRO A O 1
ATOM 2005 N N . ASP A 1 254 ? -16.547 14.578 -9.789 1 94 254 ASP A N 1
ATOM 2006 C CA . ASP A 1 254 ? -17.312 13.336 -9.797 1 94 254 ASP A CA 1
ATOM 2007 C C . ASP A 1 254 ? -16.609 12.258 -8.977 1 94 254 ASP A C 1
ATOM 2009 O O . ASP A 1 254 ? -17.219 11.258 -8.594 1 94 254 ASP A O 1
ATOM 2013 N N . LEU A 1 255 ? -15.289 12.477 -8.695 1 94.06 255 LEU A N 1
ATOM 2014 C CA . LEU A 1 255 ? -14.508 11.445 -8.031 1 94.06 255 LEU A CA 1
ATOM 2015 C C . LEU A 1 255 ? -15.062 11.164 -6.633 1 94.06 255 LEU A C 1
ATOM 2017 O O . LEU A 1 255 ? -15.094 10.008 -6.195 1 94.06 255 LEU A O 1
ATOM 2021 N N . GLU A 1 256 ? -15.484 12.164 -5.98 1 90.25 256 GLU A N 1
ATOM 2022 C CA . GLU A 1 256 ? -16.016 12 -4.633 1 90.25 256 GLU A CA 1
ATOM 2023 C C . GLU A 1 256 ? -17.25 11.094 -4.637 1 90.25 256 GLU A C 1
ATOM 2025 O O . GLU A 1 256 ? -17.391 10.227 -3.768 1 90.25 256 GLU A O 1
ATOM 2030 N N . ALA A 1 257 ? -18.016 11.242 -5.582 1 87.94 257 ALA A N 1
ATOM 2031 C CA . ALA A 1 257 ? -19.234 10.445 -5.695 1 87.94 257 ALA A CA 1
ATOM 2032 C C . ALA A 1 257 ? -18.922 9.031 -6.18 1 87.94 257 ALA A C 1
ATOM 2034 O O . ALA A 1 257 ? -19.703 8.102 -5.945 1 87.94 257 ALA A O 1
ATOM 2035 N N . SER A 1 258 ? -17.844 8.891 -6.793 1 86.06 258 SER A N 1
ATOM 2036 C CA . SER A 1 258 ? -17.484 7.605 -7.379 1 86.06 258 SER A CA 1
ATOM 2037 C C . SER A 1 258 ? -16.969 6.641 -6.324 1 86.06 258 SER A C 1
ATOM 2039 O O . SER A 1 258 ? -16.906 5.43 -6.551 1 86.06 258 SER A O 1
ATOM 2041 N N . TYR A 1 259 ? -16.562 7.133 -5.215 1 88.44 259 TYR A N 1
ATOM 2042 C CA . TYR A 1 259 ? -15.938 6.277 -4.211 1 88.44 259 TYR A CA 1
ATOM 2043 C C . TYR A 1 259 ? -16.953 5.32 -3.602 1 88.44 259 TYR A C 1
ATOM 2045 O O . TYR A 1 259 ? -18.016 5.742 -3.15 1 88.44 259 TYR A O 1
ATOM 2053 N N . ASN A 1 260 ? -16.578 4.121 -3.791 1 80.62 260 ASN A N 1
ATOM 2054 C CA . ASN A 1 260 ? -17.328 3.01 -3.199 1 80.62 260 ASN A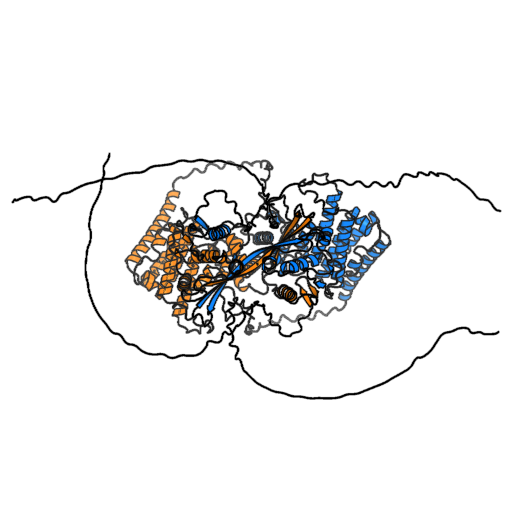 CA 1
ATOM 2055 C C . ASN A 1 260 ? -16.391 2.006 -2.535 1 80.62 260 ASN A C 1
ATOM 2057 O O . ASN A 1 260 ? -15.492 1.46 -3.184 1 80.62 260 ASN A O 1
ATOM 2061 N N . ASP A 1 261 ? -16.688 1.779 -1.28 1 73.69 261 ASP A N 1
ATOM 2062 C CA . ASP A 1 261 ? -15.789 0.91 -0.516 1 73.69 261 ASP A CA 1
ATOM 2063 C C . ASP A 1 261 ? -15.93 -0.545 -0.957 1 73.69 261 ASP A C 1
ATOM 2065 O O . ASP A 1 261 ? -15.055 -1.368 -0.688 1 73.69 261 ASP A O 1
ATOM 2069 N N . ALA A 1 262 ? -16.953 -0.854 -1.651 1 79 262 ALA A N 1
ATOM 2070 C CA . ALA A 1 262 ? -17.188 -2.232 -2.072 1 79 262 ALA A CA 1
ATOM 2071 C C . ALA A 1 262 ? -16.453 -2.543 -3.375 1 79 262 ALA A C 1
ATOM 2073 O O . ALA A 1 262 ? -16.188 -3.705 -3.68 1 79 262 ALA A O 1
ATOM 2074 N N . SER A 1 263 ? -16.188 -1.519 -4.117 1 87.19 263 SER A N 1
ATOM 2075 C CA . SER A 1 263 ? -15.492 -1.713 -5.383 1 87.19 263 SER A CA 1
ATOM 2076 C C . SER A 1 263 ? -14.461 -0.617 -5.621 1 87.19 263 SER A C 1
ATOM 2078 O O . SER A 1 263 ? -14.82 0.527 -5.91 1 87.19 263 SER A O 1
ATOM 2080 N N . LEU A 1 264 ? -13.258 -0.968 -5.645 1 93.69 264 LEU A N 1
ATOM 2081 C CA . LEU A 1 264 ? -12.188 0.023 -5.727 1 93.69 264 LEU A CA 1
ATOM 2082 C C . LEU A 1 264 ? -11.742 0.223 -7.172 1 93.69 264 LEU A C 1
ATOM 2084 O O . LEU A 1 264 ? -11.141 1.246 -7.508 1 93.69 264 LEU A O 1
ATOM 2088 N N . ILE A 1 265 ? -12.016 -0.798 -8.016 1 95.19 265 ILE A N 1
ATOM 2089 C CA . ILE A 1 265 ? -11.586 -0.706 -9.406 1 95.19 265 ILE A CA 1
ATOM 2090 C C . ILE A 1 265 ? -12.734 -0.178 -10.266 1 95.19 265 ILE A C 1
ATOM 2092 O O . ILE A 1 265 ? -13.805 -0.783 -10.32 1 95.19 265 ILE A O 1
ATOM 2096 N N . HIS A 1 266 ? -12.508 0.98 -10.852 1 96.31 266 HIS A N 1
ATOM 2097 C CA . HIS A 1 266 ? -13.422 1.572 -11.828 1 96.31 266 HIS A CA 1
ATOM 2098 C C . HIS A 1 266 ? -12.922 1.35 -13.25 1 96.31 266 HIS A C 1
ATOM 2100 O O . HIS A 1 266 ? -12.172 2.168 -13.781 1 96.31 266 HIS A O 1
ATOM 2106 N N . ARG A 1 267 ? -13.391 0.27 -13.875 1 95.12 267 ARG A N 1
ATOM 2107 C CA . ARG A 1 267 ? -12.883 -0.163 -15.172 1 95.12 267 ARG A CA 1
ATOM 2108 C C . ARG A 1 267 ? -13.016 0.942 -16.219 1 95.12 267 ARG A C 1
ATOM 2110 O O . ARG A 1 267 ? -14.094 1.517 -16.375 1 95.12 267 ARG A O 1
ATOM 2117 N N . GLY A 1 268 ? -11.945 1.258 -16.906 1 96.31 268 GLY A N 1
ATOM 2118 C CA . GLY A 1 268 ? -11.93 2.279 -17.938 1 96.31 268 GLY A CA 1
ATOM 2119 C C . GLY A 1 268 ? -11.602 3.662 -17.406 1 96.31 268 GLY A C 1
ATOM 2120 O O . GLY A 1 268 ? -11.5 4.621 -18.172 1 96.31 268 GLY A O 1
ATOM 2121 N N . ASP A 1 269 ? -11.438 3.744 -16.125 1 96.75 269 ASP A N 1
ATOM 2122 C CA . ASP A 1 269 ? -11.164 5.035 -15.492 1 96.75 269 ASP A CA 1
ATOM 2123 C C . ASP A 1 269 ? -10.023 4.922 -14.484 1 96.75 269 ASP A C 1
ATOM 2125 O O . ASP A 1 269 ? -10.258 4.75 -13.289 1 96.75 269 ASP A O 1
ATOM 2129 N N . LEU A 1 270 ? -8.852 5.145 -14.969 1 97.38 270 LEU A N 1
ATOM 2130 C CA . LEU A 1 270 ? -7.652 5.031 -14.141 1 97.38 270 LEU A CA 1
ATOM 2131 C C . LEU A 1 270 ? -7.668 6.055 -13.016 1 97.38 270 LEU A C 1
ATOM 2133 O O . LEU A 1 270 ? -7.246 5.758 -11.891 1 97.38 270 LEU A O 1
ATOM 2137 N N . GLY A 1 271 ? -8.148 7.238 -13.32 1 97.38 271 GLY A N 1
ATOM 2138 C CA . GLY A 1 271 ? -8.203 8.289 -12.32 1 97.38 271 GLY A CA 1
ATOM 2139 C C . GLY A 1 271 ? -9.102 7.953 -11.141 1 97.38 271 GLY A C 1
ATOM 2140 O O . GLY A 1 271 ? -8.711 8.117 -9.984 1 97.38 271 GLY A O 1
ATOM 2141 N N . ALA A 1 272 ? -10.266 7.453 -11.422 1 97.38 272 ALA A N 1
ATOM 2142 C CA . ALA A 1 272 ? -11.211 7.078 -10.375 1 97.38 272 ALA A CA 1
ATOM 2143 C C . ALA A 1 272 ? -10.688 5.902 -9.555 1 97.38 272 ALA A C 1
ATOM 2145 O O . ALA A 1 272 ? -10.891 5.844 -8.344 1 97.38 272 ALA A O 1
ATOM 2146 N N . THR A 1 273 ? -10.062 4.945 -10.227 1 97.62 273 THR A N 1
ATOM 2147 C CA . THR A 1 273 ? -9.492 3.803 -9.523 1 97.62 273 THR A CA 1
ATOM 2148 C C . THR A 1 273 ? -8.383 4.25 -8.578 1 97.62 273 THR A C 1
ATOM 2150 O O . THR A 1 273 ? -8.352 3.855 -7.41 1 97.62 273 THR A O 1
ATOM 2153 N N . LEU A 1 274 ? -7.473 5.086 -9.125 1 97.88 274 LEU A N 1
ATOM 2154 C CA . LEU A 1 274 ? -6.387 5.582 -8.281 1 97.88 274 LEU A CA 1
ATOM 2155 C C . LEU A 1 274 ? -6.934 6.371 -7.098 1 97.88 274 LEU A C 1
ATOM 2157 O O . LEU A 1 274 ? -6.449 6.227 -5.973 1 97.88 274 LEU A O 1
ATOM 2161 N N . PHE A 1 275 ? -7.953 7.176 -7.355 1 97.81 275 PHE A N 1
ATOM 2162 C CA . PHE A 1 275 ? -8.625 7.934 -6.305 1 97.81 275 PHE A CA 1
ATOM 2163 C C . PHE A 1 275 ? -9.156 7.004 -5.219 1 97.81 275 PHE A C 1
ATOM 2165 O O . PHE A 1 275 ? -8.93 7.238 -4.031 1 97.81 275 PHE A O 1
ATOM 2172 N N . SER A 1 276 ? -9.828 5.953 -5.605 1 96.31 276 SER A N 1
ATOM 2173 C CA . SER A 1 276 ? -10.414 5 -4.668 1 96.31 276 SER A CA 1
ATOM 2174 C C . SER A 1 276 ? -9.336 4.262 -3.881 1 96.31 276 SER A C 1
ATOM 2176 O O . SER A 1 276 ? -9.477 4.055 -2.674 1 96.31 276 SER A O 1
ATOM 2178 N N . LEU A 1 277 ? -8.266 3.848 -4.539 1 96.62 277 LEU A N 1
ATOM 2179 C CA . LEU A 1 277 ? -7.172 3.154 -3.861 1 96.62 277 LEU A CA 1
ATOM 2180 C C . LEU A 1 277 ? -6.527 4.051 -2.811 1 96.62 277 LEU A C 1
ATOM 2182 O O . LEU A 1 277 ? -6.273 3.611 -1.687 1 96.62 277 LEU A O 1
ATOM 2186 N N . ILE A 1 278 ? -6.25 5.332 -3.137 1 96.75 278 ILE A N 1
ATOM 2187 C CA . ILE A 1 278 ? -5.613 6.289 -2.238 1 96.75 278 ILE A CA 1
ATOM 2188 C C . ILE A 1 278 ? -6.5 6.52 -1.02 1 96.75 278 ILE A C 1
ATOM 2190 O O . ILE A 1 278 ? -6.012 6.57 0.112 1 96.75 278 ILE A O 1
ATOM 2194 N N . LEU A 1 279 ? -7.742 6.633 -1.249 1 94.69 279 LEU A N 1
ATOM 2195 C CA . LEU A 1 279 ? -8.672 6.898 -0.156 1 94.69 279 LEU A CA 1
ATOM 2196 C C . LEU A 1 279 ? -8.812 5.68 0.749 1 94.69 279 LEU A C 1
ATOM 2198 O O . LEU A 1 279 ? -8.992 5.816 1.96 1 94.69 279 LEU A O 1
ATOM 2202 N N . ALA A 1 280 ? -8.75 4.496 0.185 1 92.94 280 ALA A N 1
ATOM 2203 C CA . ALA A 1 280 ? -8.969 3.258 0.929 1 92.94 280 ALA A CA 1
ATOM 2204 C C . ALA A 1 280 ? -7.746 2.902 1.769 1 92.94 280 ALA A C 1
ATOM 2206 O O . ALA A 1 280 ? -7.848 2.15 2.74 1 92.94 280 ALA A O 1
ATOM 2207 N N . SER A 1 281 ? -6.598 3.41 1.444 1 94.56 281 SER A N 1
ATOM 2208 C CA . SER A 1 281 ? -5.367 3.037 2.133 1 94.56 281 SER A CA 1
ATOM 2209 C C . SER A 1 281 ? -4.598 4.27 2.596 1 94.56 281 SER A C 1
ATOM 2211 O O . SER A 1 281 ? -4.062 5.016 1.774 1 94.56 281 SER A O 1
ATOM 2213 N N . HIS A 1 282 ? -4.438 4.426 3.883 1 94.69 282 HIS A N 1
ATOM 2214 C CA . HIS A 1 282 ? -3.676 5.535 4.445 1 94.69 282 HIS A CA 1
ATOM 2215 C C . HIS A 1 282 ? -2.201 5.434 4.074 1 94.69 282 HIS A C 1
ATOM 2217 O O . HIS A 1 282 ? -1.557 6.445 3.785 1 94.69 282 HIS A O 1
ATOM 2223 N N . SER A 1 283 ? -1.69 4.223 4.102 1 95.25 283 SER A N 1
ATOM 2224 C CA . SER A 1 283 ? -0.294 3.996 3.746 1 95.25 283 SER A CA 1
ATOM 2225 C C . SER A 1 283 ? -0.016 4.414 2.307 1 95.25 283 SER A C 1
ATOM 2227 O O . SER A 1 283 ? 0.996 5.059 2.025 1 95.25 283 SER A O 1
ATOM 2229 N N . LEU A 1 284 ? -0.903 4.016 1.41 1 96.44 284 LEU A N 1
ATOM 2230 C CA . LEU A 1 284 ? -0.726 4.395 0.014 1 96.44 284 LEU A CA 1
ATOM 2231 C C . LEU A 1 284 ? -0.81 5.91 -0.152 1 96.44 284 LEU A C 1
ATOM 2233 O O . LEU A 1 284 ? -0.022 6.5 -0.893 1 96.44 284 LEU A O 1
ATOM 2237 N N . ALA A 1 285 ? -1.773 6.516 0.502 1 96.88 285 ALA A N 1
ATOM 2238 C CA . ALA A 1 285 ? -1.921 7.965 0.437 1 96.88 285 ALA A CA 1
ATOM 2239 C C . ALA A 1 285 ? -0.641 8.664 0.883 1 96.88 285 ALA A C 1
ATOM 2241 O O . ALA A 1 285 ? -0.167 9.594 0.216 1 96.88 285 ALA A O 1
ATOM 2242 N N . GLU A 1 286 ? -0.124 8.242 2.012 1 95.62 286 GLU A N 1
ATOM 2243 C CA . GLU A 1 286 ? 1.112 8.828 2.527 1 95.62 286 GLU A CA 1
ATOM 2244 C C . GLU A 1 286 ? 2.27 8.609 1.556 1 95.62 286 GLU A C 1
ATOM 2246 O O . GLU A 1 286 ? 3.105 9.5 1.374 1 95.62 286 GLU A O 1
ATOM 2251 N N . TRP A 1 287 ? 2.289 7.434 0.96 1 95.69 287 TRP A N 1
ATOM 2252 C CA . TRP A 1 287 ? 3.34 7.105 0.001 1 95.69 287 TRP A CA 1
ATOM 2253 C C . TRP A 1 287 ? 3.26 8.008 -1.223 1 95.69 287 TRP A C 1
ATOM 2255 O O . TRP A 1 287 ? 4.258 8.617 -1.619 1 95.69 287 TRP A O 1
ATOM 2265 N N . VAL A 1 288 ? 2.096 8.156 -1.824 1 96.75 288 VAL A N 1
ATOM 2266 C CA . VAL A 1 288 ? 1.909 8.992 -3.002 1 96.75 288 VAL A CA 1
ATOM 2267 C C . VAL A 1 288 ? 2.24 10.445 -2.662 1 96.75 288 VAL A C 1
ATOM 2269 O O . VAL A 1 288 ? 2.908 11.133 -3.436 1 96.75 288 VAL A O 1
ATOM 2272 N N . ARG A 1 289 ? 1.813 10.914 -1.515 1 95.06 289 ARG A N 1
ATOM 2273 C CA . ARG A 1 289 ? 2.109 12.266 -1.07 1 95.06 289 ARG A CA 1
ATOM 2274 C C . ARG A 1 289 ? 3.615 12.508 -1.009 1 95.06 289 ARG A C 1
ATOM 2276 O O . ARG A 1 289 ? 4.098 13.57 -1.413 1 95.06 289 ARG A O 1
ATOM 2283 N N . SER A 1 290 ? 4.336 11.508 -0.551 1 92.75 290 SER A N 1
ATOM 2284 C CA . SER A 1 290 ? 5.781 11.648 -0.378 1 92.75 290 SER A CA 1
ATOM 2285 C C . SER A 1 290 ? 6.492 11.727 -1.725 1 92.75 290 SER A C 1
ATOM 2287 O O . SER A 1 290 ? 7.633 12.18 -1.803 1 92.75 290 SER A O 1
ATOM 2289 N N . GLN A 1 291 ? 5.789 11.281 -2.781 1 93.75 291 GLN A N 1
ATOM 2290 C CA . GLN A 1 291 ? 6.406 11.25 -4.105 1 93.75 291 GLN A CA 1
ATOM 2291 C C . GLN A 1 291 ? 6.086 12.516 -4.891 1 93.75 291 GLN A C 1
ATOM 2293 O O . GLN A 1 291 ? 6.648 12.742 -5.965 1 93.75 291 GLN A O 1
ATOM 2298 N N . LEU A 1 292 ? 5.223 13.359 -4.375 1 94.62 292 LEU A N 1
ATOM 2299 C CA . LEU A 1 292 ? 4.793 14.562 -5.082 1 94.62 292 LEU A CA 1
ATOM 2300 C C . LEU A 1 292 ? 5.785 15.703 -4.871 1 94.62 292 LEU A C 1
ATOM 2302 O O . LEU A 1 292 ? 6.664 15.617 -4.012 1 94.62 292 LEU A O 1
ATOM 2306 N N . SER A 1 293 ? 5.617 16.719 -5.688 1 92.56 293 SER A N 1
ATOM 2307 C CA . SER A 1 293 ? 6.422 17.922 -5.566 1 92.56 293 SER A CA 1
ATOM 2308 C C . SER A 1 293 ? 5.84 18.875 -4.516 1 92.56 293 SER A C 1
ATOM 2310 O O . SER A 1 293 ? 4.625 18.922 -4.336 1 92.56 293 SER A O 1
ATOM 2312 N N . PRO A 1 294 ? 6.68 19.641 -3.879 1 90.5 294 PRO A N 1
ATOM 2313 C CA . PRO A 1 294 ? 6.203 20.578 -2.855 1 90.5 294 PRO A CA 1
ATOM 2314 C C . PRO A 1 294 ? 5.234 21.625 -3.41 1 90.5 294 PRO A C 1
ATOM 2316 O O . PRO A 1 294 ? 4.473 22.219 -2.652 1 90.5 294 PRO A O 1
ATOM 2319 N N . SER A 1 295 ? 5.242 21.812 -4.715 1 92.56 295 SER A N 1
ATOM 2320 C CA . SER A 1 295 ? 4.375 22.812 -5.32 1 92.56 295 SER A CA 1
ATOM 2321 C C . SER A 1 295 ? 2.986 22.25 -5.598 1 92.56 295 SER A C 1
ATOM 2323 O O . SER A 1 295 ? 2.061 23 -5.914 1 92.56 295 SER A O 1
ATOM 2325 N N . ASP A 1 296 ? 2.893 20.906 -5.473 1 95.44 296 ASP A N 1
ATOM 2326 C CA . ASP A 1 296 ? 1.581 20.297 -5.699 1 95.44 296 ASP A CA 1
ATOM 2327 C C . ASP A 1 296 ? 0.611 20.656 -4.574 1 95.44 296 ASP A C 1
ATOM 2329 O O . ASP A 1 296 ? 0.999 20.703 -3.406 1 95.44 296 ASP A O 1
ATOM 2333 N N . ALA A 1 297 ? -0.596 20.859 -4.91 1 95.31 297 ALA A N 1
ATOM 2334 C CA . ALA A 1 297 ? -1.615 21.344 -3.982 1 95.31 297 ALA A CA 1
ATOM 2335 C C . ALA A 1 297 ? -1.714 20.438 -2.758 1 95.31 297 ALA A C 1
ATOM 2337 O O . ALA A 1 297 ? -1.881 20.922 -1.635 1 95.31 297 ALA A O 1
ATOM 2338 N N . ALA A 1 298 ? -1.546 19.109 -2.947 1 94.31 298 ALA A N 1
ATOM 2339 C CA . ALA A 1 298 ? -1.753 18.125 -1.883 1 94.31 298 ALA A CA 1
ATOM 2340 C C . ALA A 1 298 ? -0.658 18.234 -0.825 1 94.31 298 ALA A C 1
ATOM 2342 O O . ALA A 1 298 ? -0.841 17.781 0.311 1 94.31 298 ALA A O 1
ATOM 2343 N N . VAL A 1 299 ? 0.511 18.828 -1.197 1 94.94 299 VAL A N 1
ATOM 2344 C CA . VAL A 1 299 ? 1.632 18.844 -0.262 1 94.94 299 VAL A CA 1
ATOM 2345 C C . VAL A 1 299 ? 2.068 20.281 0.009 1 94.94 299 VAL A C 1
ATOM 2347 O O . VAL A 1 299 ? 3.014 20.516 0.764 1 94.94 299 VAL A O 1
ATOM 2350 N N . ASP A 1 300 ? 1.41 21.266 -0.555 1 95.88 300 ASP A N 1
ATOM 2351 C CA . ASP A 1 300 ? 1.69 22.688 -0.335 1 95.88 300 ASP A CA 1
ATOM 2352 C C . ASP A 1 300 ? 1.403 23.078 1.111 1 95.88 300 ASP A C 1
ATOM 2354 O O . ASP A 1 300 ? 0.247 23.094 1.539 1 95.88 300 ASP A O 1
ATOM 2358 N N . PRO A 1 301 ? 2.486 23.438 1.854 1 94.75 301 PRO A N 1
ATOM 2359 C CA . PRO A 1 301 ? 2.268 23.734 3.271 1 94.75 301 PRO A CA 1
ATOM 2360 C C . PRO A 1 301 ? 1.39 24.969 3.488 1 94.75 301 PRO A C 1
ATOM 2362 O O . PRO A 1 301 ? 0.615 25.016 4.445 1 94.75 301 PRO A O 1
ATOM 2365 N N . TYR A 1 302 ? 1.436 25.969 2.615 1 96.75 302 TYR A N 1
ATOM 2366 C CA . TYR A 1 302 ? 0.642 27.172 2.76 1 96.75 302 TYR A CA 1
ATOM 2367 C C . TYR A 1 302 ? -0.835 26.906 2.508 1 96.75 302 TYR A C 1
ATOM 2369 O O . TYR A 1 302 ? -1.698 27.375 3.252 1 96.75 302 TYR A O 1
ATOM 2377 N N . ARG A 1 303 ? -1.065 26.125 1.485 1 95.75 303 ARG A N 1
ATOM 2378 C CA . ARG A 1 303 ? -2.439 25.719 1.211 1 95.75 303 ARG A CA 1
ATOM 2379 C C . ARG A 1 303 ? -3.012 24.906 2.369 1 95.75 303 ARG A C 1
ATOM 2381 O O . ARG A 1 303 ? -4.184 25.062 2.723 1 95.75 303 ARG A O 1
ATOM 2388 N N . SER A 1 304 ? -2.205 24.062 2.896 1 95.88 304 SER A N 1
ATOM 2389 C CA . SER A 1 304 ? -2.633 23.25 4.039 1 95.88 304 SER A CA 1
ATOM 2390 C C . SER A 1 304 ? -3.039 24.141 5.215 1 95.88 304 SER A C 1
ATOM 2392 O O . SER A 1 304 ? -4.051 23.875 5.871 1 95.88 304 SER A O 1
ATOM 2394 N N . ILE A 1 305 ? -2.252 25.156 5.5 1 97.38 305 ILE A N 1
ATOM 2395 C CA . ILE A 1 305 ? -2.551 26.078 6.59 1 97.38 305 ILE A CA 1
ATOM 2396 C C . ILE A 1 305 ? -3.854 26.812 6.297 1 97.38 305 ILE A C 1
ATOM 2398 O O . ILE A 1 305 ? -4.684 27 7.191 1 97.38 305 ILE A O 1
ATOM 2402 N N . GLN A 1 306 ? -4.012 27.266 5.086 1 97.56 306 GLN A N 1
ATOM 2403 C CA . GLN A 1 306 ? -5.25 27.922 4.703 1 97.56 306 GLN A CA 1
ATOM 2404 C C . GLN A 1 306 ? -6.457 27.016 4.914 1 97.56 306 GLN A C 1
ATOM 2406 O O . GLN A 1 306 ? -7.512 27.469 5.371 1 97.56 306 GLN A O 1
ATOM 2411 N N . GLN A 1 307 ? -6.293 25.734 4.539 1 96.38 307 GLN A N 1
ATOM 2412 C CA . GLN A 1 307 ? -7.379 24.781 4.715 1 96.38 307 GLN A CA 1
ATOM 2413 C C . GLN A 1 307 ? -7.715 24.594 6.191 1 96.38 307 GLN A C 1
ATOM 2415 O O . GLN A 1 307 ? -8.883 24.453 6.551 1 96.38 307 GLN A O 1
ATOM 2420 N N . ARG A 1 308 ? -6.738 24.609 6.961 1 97.25 308 ARG A N 1
ATOM 2421 C CA . ARG A 1 308 ? -6.965 24.516 8.398 1 97.25 308 ARG A CA 1
ATOM 2422 C C . ARG A 1 308 ? -7.793 25.703 8.891 1 97.25 308 ARG A C 1
ATOM 2424 O O . ARG A 1 308 ? -8.742 25.531 9.664 1 97.25 308 ARG A O 1
ATOM 2431 N N . VAL A 1 309 ? -7.445 26.875 8.484 1 98.12 309 VAL A N 1
ATOM 2432 C CA . VAL A 1 309 ? -8.172 28.078 8.883 1 98.12 309 VAL A CA 1
ATOM 2433 C C . VAL A 1 309 ? -9.617 27.984 8.422 1 98.12 309 VAL A C 1
ATOM 2435 O O . VAL A 1 309 ? -10.539 28.328 9.172 1 98.12 309 VAL A O 1
ATOM 2438 N N . SER A 1 310 ? -9.781 27.547 7.188 1 96.38 310 SER A N 1
ATOM 2439 C CA . SER A 1 310 ? -11.141 27.391 6.676 1 96.38 310 SER A CA 1
ATOM 2440 C C . SER A 1 310 ? -11.953 26.438 7.555 1 96.38 310 SER A C 1
ATOM 2442 O O . SER A 1 310 ? -13.125 26.688 7.824 1 96.38 310 SER A O 1
ATOM 2444 N N . ARG A 1 311 ? -11.344 25.391 7.953 1 95.62 311 ARG A N 1
ATOM 2445 C CA . ARG A 1 311 ? -12.008 24.422 8.82 1 95.62 311 ARG A CA 1
ATOM 2446 C C . ARG A 1 311 ? -12.359 25.062 10.172 1 95.62 311 ARG A C 1
ATOM 2448 O O . ARG A 1 311 ? -13.438 24.828 10.703 1 95.62 311 ARG A O 1
ATOM 2455 N N . ILE A 1 312 ? -11.461 25.812 10.711 1 96.56 312 ILE A N 1
ATOM 2456 C CA . ILE A 1 312 ? -11.672 26.5 11.984 1 96.56 312 ILE A CA 1
ATOM 2457 C C . ILE A 1 312 ? -12.844 27.469 11.867 1 96.56 312 ILE A C 1
ATOM 2459 O O . ILE A 1 312 ? -13.719 27.516 12.734 1 96.56 312 ILE A O 1
ATOM 2463 N N . VAL A 1 313 ? -12.875 28.234 10.789 1 96.56 313 VAL A N 1
ATOM 2464 C CA . VAL A 1 313 ? -13.945 29.203 10.562 1 96.56 313 VAL A CA 1
ATOM 2465 C C . VAL A 1 313 ? -15.273 28.469 10.422 1 96.56 313 VAL A C 1
ATOM 2467 O O . VAL A 1 313 ? -16.297 28.922 10.961 1 96.56 313 VAL A O 1
ATOM 2470 N N . ASP A 1 314 ? -15.273 27.359 9.727 1 93.25 314 ASP A N 1
ATOM 2471 C CA . ASP A 1 314 ? -16.484 26.562 9.562 1 93.25 314 ASP A CA 1
ATOM 2472 C C . ASP A 1 314 ? -16.984 26.031 10.906 1 93.25 314 ASP A C 1
ATOM 2474 O O . ASP A 1 314 ? -18.188 26.125 11.203 1 93.25 314 ASP A O 1
ATOM 2478 N N . GLU A 1 315 ? -16.047 25.5 11.664 1 91.06 315 GLU A N 1
ATOM 2479 C CA . GLU A 1 315 ? -16.422 24.953 12.969 1 91.06 315 GLU A CA 1
ATOM 2480 C C . GLU A 1 315 ? -16.953 26.047 13.891 1 91.06 315 GLU A C 1
ATOM 2482 O O . GLU A 1 315 ? -17.938 25.844 14.609 1 91.06 315 GLU A O 1
ATOM 2487 N N . TYR A 1 316 ? -16.359 27.172 13.898 1 93.19 316 TYR A N 1
ATOM 2488 C CA . TYR A 1 316 ? -16.797 28.297 14.711 1 93.19 316 TYR A CA 1
ATOM 2489 C C . TYR A 1 316 ? -18.156 28.797 14.266 1 93.19 316 TYR A C 1
ATOM 2491 O O . TYR A 1 316 ? -19.031 29.062 15.094 1 93.19 316 TYR A O 1
ATOM 2499 N N . SER A 1 317 ? -18.359 28.953 12.945 1 91.56 317 SER A N 1
ATOM 2500 C CA . SER A 1 317 ? -19.625 29.422 12.398 1 91.56 317 SER A CA 1
ATOM 2501 C C . SER A 1 317 ? -20.766 28.469 12.766 1 91.56 317 SER A C 1
ATOM 2503 O O . SER A 1 317 ? -21.875 28.906 13.047 1 91.56 317 SER A O 1
ATOM 2505 N N . LEU A 1 318 ? -20.438 27.219 12.742 1 87.75 318 LEU A N 1
ATOM 2506 C CA . LEU A 1 318 ? -21.438 26.219 13.117 1 87.75 318 LEU A CA 1
ATOM 2507 C C . LEU A 1 318 ? -21.797 26.328 14.602 1 87.75 318 LEU A C 1
ATOM 2509 O O . LEU A 1 318 ? -22.953 26.172 14.977 1 87.75 318 LEU A O 1
ATOM 2513 N N . ALA A 1 319 ? -20.812 26.562 15.406 1 85.69 319 ALA A N 1
ATOM 2514 C CA . ALA A 1 319 ? -21.016 26.672 16.844 1 85.69 319 ALA A CA 1
ATOM 2515 C C . ALA A 1 319 ? -21.844 27.922 17.188 1 85.69 319 ALA A C 1
ATOM 2517 O O . ALA A 1 319 ? -22.641 27.891 18.125 1 85.69 319 ALA A O 1
ATOM 2518 N N . VAL A 1 320 ? -21.703 29.031 16.562 1 86.06 320 VAL A N 1
ATOM 2519 C CA . VAL A 1 320 ? -22.406 30.297 16.797 1 86.06 320 VAL A CA 1
ATOM 2520 C C . VAL A 1 320 ? -23.844 30.188 16.328 1 86.06 320 VAL A C 1
ATOM 2522 O O . VAL A 1 320 ? -24.75 30.734 16.969 1 86.06 320 VAL A O 1
ATOM 2525 N N . ARG A 1 321 ? -24.172 29.766 15.086 1 76.25 321 ARG A N 1
ATOM 2526 C CA . ARG A 1 321 ? -25.531 29.656 14.562 1 76.25 321 ARG A CA 1
ATOM 2527 C C . ARG A 1 321 ? -26.406 28.812 15.484 1 76.25 321 ARG A C 1
ATOM 2529 O O . ARG A 1 321 ? -27.641 28.938 15.469 1 76.25 321 ARG A O 1
ATOM 2536 N N . GLY A 1 322 ? -26.031 28.625 16.734 1 60.03 322 GLY A N 1
ATOM 2537 C CA . GLY A 1 322 ? -26.844 27.875 17.688 1 60.03 322 GLY A CA 1
ATOM 2538 C C . GLY A 1 322 ? -27.328 26.547 17.156 1 60.03 322 GLY A C 1
ATOM 2539 O O . GLY A 1 322 ? -27.188 26.266 15.961 1 60.03 322 GLY A O 1
ATOM 2540 N N . PRO A 1 323 ? -27.75 25.5 18.078 1 52.16 323 PRO A N 1
ATOM 2541 C CA . PRO A 1 323 ? -28.375 24.219 17.672 1 52.16 323 PRO A CA 1
ATOM 2542 C C . PRO A 1 323 ? -29.594 24.422 16.781 1 52.16 323 PRO A C 1
ATOM 2544 O O . PRO A 1 323 ? -30.5 23.578 16.781 1 52.16 323 PRO A O 1
ATOM 2547 N N . GLY A 1 324 ? -30.047 25.406 16.359 1 41.38 324 GLY A N 1
ATOM 2548 C CA . GLY A 1 324 ? -31.312 25.359 15.648 1 41.38 324 GLY A CA 1
ATOM 2549 C C . GLY A 1 324 ? -31.438 24.141 14.742 1 41.38 324 GLY A C 1
ATOM 2550 O O . GLY A 1 324 ? -32.562 23.719 14.414 1 41.38 324 GLY A O 1
ATOM 2551 N N . ILE A 1 325 ? -30.922 24.094 13.633 1 39.28 325 ILE A N 1
ATOM 2552 C CA . ILE A 1 325 ? -31.031 22.828 12.922 1 39.28 325 ILE A CA 1
ATOM 2553 C C . ILE A 1 325 ? -30.422 21.703 13.758 1 39.28 325 ILE A C 1
ATOM 2555 O O . ILE A 1 325 ? -29.297 21.828 14.266 1 39.28 325 ILE A O 1
ATOM 2559 N N . PRO A 1 326 ? -31.359 20.703 14.312 1 34.81 326 PRO A N 1
ATOM 2560 C CA . PRO A 1 326 ? -30.844 19.562 15.07 1 34.81 326 PRO A CA 1
ATOM 2561 C C . PRO A 1 326 ? -29.484 19.078 14.57 1 34.81 326 PRO A C 1
ATOM 2563 O O . PRO A 1 326 ? -29.359 18.688 13.414 1 34.81 326 PRO A O 1
ATOM 2566 N N . ALA A 1 327 ? -28.609 19.828 14.602 1 34.53 327 ALA A N 1
ATOM 2567 C CA . ALA A 1 327 ? -27.406 19.047 14.312 1 34.53 327 ALA A CA 1
ATOM 2568 C C . ALA A 1 327 ? -27.578 17.594 14.758 1 34.53 327 ALA A C 1
ATOM 2570 O O . ALA A 1 327 ? -28.188 17.328 15.789 1 34.53 327 ALA A O 1
ATOM 2571 N N . ALA A 1 328 ? -27.594 16.734 13.914 1 32.94 328 ALA A N 1
ATOM 2572 C CA . ALA A 1 328 ? -27.703 15.344 14.359 1 32.94 328 ALA A CA 1
ATOM 2573 C C . ALA A 1 328 ? -27.094 15.156 15.75 1 32.94 328 ALA A C 1
ATOM 2575 O O . ALA A 1 328 ? -25.969 15.586 16 1 32.94 328 ALA A O 1
ATOM 2576 N N . LYS A 1 329 ? -27.922 15.094 16.875 1 35.72 329 LYS A N 1
ATOM 2577 C CA . LYS A 1 329 ? -27.766 14.695 18.281 1 35.72 329 LYS A CA 1
ATOM 2578 C C . LYS A 1 329 ? -26.5 13.867 18.469 1 35.72 329 LYS A C 1
ATOM 2580 O O . LYS A 1 329 ? -26.156 13.492 19.594 1 35.72 329 LYS A O 1
ATOM 2585 N N . ASP A 1 330 ? -26.172 13.18 17.453 1 34.78 330 ASP A N 1
ATOM 2586 C CA . ASP A 1 330 ? -25.281 12.047 17.656 1 34.78 330 ASP A CA 1
ATOM 2587 C C . ASP A 1 330 ? -23.906 12.516 18.109 1 34.78 330 ASP A C 1
ATOM 2589 O O . ASP A 1 330 ? -23.016 11.695 18.359 1 34.78 330 ASP A O 1
ATOM 2593 N N . GLU A 1 331 ? -23.469 13.758 17.625 1 36.25 331 GLU A N 1
ATOM 2594 C CA . GLU A 1 331 ? -22.141 13.906 18.188 1 36.25 331 GLU A CA 1
ATOM 2595 C C . GLU A 1 331 ? -22.203 14.398 19.641 1 36.25 331 GLU A C 1
ATOM 2597 O O . GLU A 1 331 ? -22.641 15.516 19.891 1 36.25 331 GLU A O 1
ATOM 2602 N N . GLN A 1 332 ? -22.594 13.68 20.625 1 34.75 332 GLN A N 1
ATOM 2603 C CA . GLN A 1 332 ? -22.438 13.922 22.047 1 34.75 332 GLN A CA 1
ATOM 2604 C C . GLN A 1 332 ? -21.406 15.023 22.312 1 34.75 332 GLN A C 1
ATOM 2606 O O . GLN A 1 332 ? -20.297 14.984 21.781 1 34.75 332 GLN A O 1
ATOM 2611 N N . GLU A 1 333 ? -21.844 16.234 22.703 1 38.09 333 GLU A N 1
ATOM 2612 C CA . GLU A 1 333 ? -20.984 17.281 23.234 1 38.09 333 GLU A CA 1
ATOM 2613 C C . GLU A 1 333 ? -19.797 16.703 24 1 38.09 333 GLU A C 1
ATOM 2615 O O . GLU A 1 333 ? -19.984 16 25 1 38.09 333 GLU A O 1
ATOM 2620 N N . ASP A 1 334 ? -18.875 16.219 23.375 1 40.47 334 ASP A N 1
ATOM 2621 C CA . ASP A 1 334 ? -17.703 15.844 24.141 1 40.47 334 ASP A CA 1
ATOM 2622 C C . ASP A 1 334 ? -17.375 16.906 25.203 1 40.47 334 ASP A C 1
ATOM 2624 O O . ASP A 1 334 ? -17.078 18.047 24.859 1 40.47 334 ASP A O 1
ATOM 2628 N N . PRO A 1 335 ? -17.938 16.875 26.391 1 41.91 335 PRO A N 1
ATOM 2629 C CA . PRO A 1 335 ? -17.688 17.859 27.453 1 41.91 335 PRO A CA 1
ATOM 2630 C C . PRO A 1 335 ? -16.25 18.406 27.422 1 41.91 335 PRO A C 1
ATOM 2632 O O . PRO A 1 335 ? -15.953 19.406 28.094 1 41.91 335 PRO A O 1
ATOM 2635 N N . ALA A 1 336 ? -15.375 17.625 27.062 1 42.88 336 ALA A N 1
ATOM 2636 C CA . ALA A 1 336 ? -13.984 18.047 27.188 1 42.88 336 ALA A CA 1
ATOM 2637 C C . ALA A 1 336 ? -13.625 19.094 26.141 1 42.88 336 ALA A C 1
ATOM 2639 O O . ALA A 1 336 ? -12.484 19.547 26.078 1 42.88 336 ALA A O 1
ATOM 2640 N N . LYS A 1 337 ? -14.508 19.281 25.156 1 50.38 337 LYS A N 1
ATOM 2641 C CA . LYS A 1 337 ? -14.172 20.234 24.109 1 50.38 337 LYS A CA 1
ATOM 2642 C C . LYS A 1 337 ? -14.25 21.672 24.609 1 50.38 337 LYS A C 1
ATOM 2644 O O . LYS A 1 337 ? -15.281 22.094 25.141 1 50.38 337 LYS A O 1
ATOM 2649 N N . ASP A 1 338 ? -13.172 22.297 24.953 1 54.25 338 ASP A N 1
ATOM 2650 C CA . ASP A 1 338 ? -13.117 23.75 25.125 1 54.25 338 ASP A CA 1
ATOM 2651 C C . ASP A 1 338 ? -14.055 24.453 24.141 1 54.25 338 ASP A C 1
ATOM 2653 O O . ASP A 1 338 ? -14.258 23.969 23.016 1 54.25 338 ASP A O 1
ATOM 2657 N N . PRO A 1 339 ? -14.82 25.297 24.609 1 60.72 339 PRO A N 1
ATOM 2658 C CA . PRO A 1 339 ? -15.844 25.984 23.812 1 60.72 339 PRO A CA 1
ATOM 2659 C C . PRO A 1 339 ? -15.305 26.562 22.5 1 60.72 339 PRO A C 1
ATOM 2661 O O . PRO A 1 339 ? -14.203 27.109 22.484 1 60.72 339 PRO A O 1
ATOM 2664 N N . LEU A 1 340 ? -15.75 26.031 21.438 1 81.19 340 LEU A N 1
ATOM 2665 C CA . LEU A 1 340 ? -15.594 26.625 20.125 1 81.19 340 LEU A CA 1
ATOM 2666 C C . LEU A 1 340 ? -16.109 28.062 20.109 1 81.19 340 LEU A C 1
ATOM 2668 O O . LEU A 1 340 ? -17.203 28.328 19.609 1 81.19 340 LEU A O 1
ATOM 2672 N N . ASP A 1 341 ? -15.289 28.938 20.844 1 89.81 341 ASP A N 1
ATOM 2673 C CA . ASP A 1 341 ? -15.688 30.344 20.891 1 89.81 341 ASP A CA 1
ATOM 2674 C C . ASP A 1 341 ? -14.773 31.203 20.016 1 89.81 341 ASP A C 1
ATOM 2676 O O . ASP A 1 341 ? -13.883 30.672 19.344 1 89.81 341 ASP A O 1
ATOM 2680 N N . VAL A 1 342 ? -15.07 32.406 20.031 1 93.44 342 VAL A N 1
ATOM 2681 C CA . VAL A 1 342 ? -14.367 33.312 19.141 1 93.44 342 VAL A CA 1
ATOM 2682 C C . VAL A 1 342 ? -12.906 33.438 19.578 1 93.44 342 VAL A C 1
ATOM 2684 O O . VAL A 1 342 ? -12.016 33.625 18.734 1 93.44 342 VAL A O 1
ATOM 2687 N N . THR A 1 343 ? -12.664 33.344 20.922 1 94.12 343 THR A N 1
ATOM 2688 C CA . THR A 1 343 ? -11.297 33.438 21.438 1 94.12 343 THR A CA 1
ATOM 2689 C C . THR A 1 343 ? -10.453 32.281 20.922 1 94.12 343 THR A C 1
ATOM 2691 O O . THR A 1 343 ? -9.32 32.469 20.484 1 94.12 343 THR A O 1
ATOM 2694 N N . TRP A 1 344 ? -11.039 31.141 21 1 95 344 TRP A N 1
ATOM 2695 C CA . TRP A 1 344 ? -10.352 29.953 20.5 1 95 344 TRP A CA 1
ATOM 2696 C C . TRP A 1 344 ? -10.062 30.078 19.016 1 95 344 TRP A C 1
ATOM 2698 O O . TRP A 1 344 ? -8.922 29.906 18.578 1 95 344 TRP A O 1
ATOM 2708 N N . ALA A 1 345 ? -11.07 30.375 18.234 1 96.88 345 ALA A N 1
ATOM 2709 C CA . ALA A 1 345 ? -10.93 30.453 16.781 1 96.88 345 ALA A CA 1
ATOM 2710 C C . ALA A 1 345 ? -9.891 31.516 16.391 1 96.88 345 ALA A C 1
ATOM 2712 O O . ALA A 1 345 ? -9.031 31.266 15.539 1 96.88 345 ALA A O 1
ATOM 2713 N N . SER A 1 346 ? -9.977 32.688 17.047 1 96.69 346 SER A N 1
ATOM 2714 C CA . SER A 1 346 ? -9.039 33.781 16.734 1 96.69 346 SER A CA 1
ATOM 2715 C C . SER A 1 346 ? -7.609 33.375 17.078 1 96.69 346 SER A C 1
ATOM 2717 O O . SER A 1 346 ? -6.676 33.719 16.344 1 96.69 346 SER A O 1
ATOM 2719 N N . THR A 1 347 ? -7.465 32.719 18.188 1 96 347 THR A N 1
ATOM 2720 C CA . THR A 1 347 ? -6.137 32.281 18.594 1 96 347 THR A CA 1
ATOM 2721 C C . THR A 1 347 ? -5.555 31.297 17.594 1 96 347 THR A C 1
ATOM 2723 O O . THR A 1 347 ? -4.387 31.391 17.203 1 96 347 THR A O 1
ATOM 2726 N N . GLN A 1 348 ? -6.367 30.328 17.156 1 96.94 348 GLN A N 1
ATOM 2727 C CA . GLN A 1 348 ? -5.918 29.344 16.188 1 96.94 348 GLN A CA 1
ATOM 2728 C C . GLN A 1 348 ? -5.555 30 14.859 1 96.94 348 GLN A C 1
ATOM 2730 O O . GLN A 1 348 ? -4.551 29.641 14.234 1 96.94 348 GLN A O 1
ATOM 2735 N N . ILE A 1 349 ? -6.344 30.906 14.391 1 98.06 349 ILE A N 1
ATOM 2736 C CA . ILE A 1 349 ? -6.109 31.594 13.125 1 98.06 349 ILE A CA 1
ATOM 2737 C C . ILE A 1 349 ? -4.828 32.406 13.211 1 98.06 349 ILE A C 1
ATOM 2739 O O . ILE A 1 349 ? -4.016 32.406 12.281 1 98.06 349 ILE A O 1
ATOM 2743 N N . TRP A 1 350 ? -4.68 33.094 14.359 1 96.94 350 TRP A N 1
ATOM 2744 C CA . TRP A 1 350 ? -3.467 33.875 14.57 1 96.94 350 TRP A CA 1
ATOM 2745 C C . TRP A 1 350 ? -2.229 33 14.523 1 96.94 350 TRP A C 1
ATOM 2747 O O . TRP A 1 350 ? -1.21 33.375 13.938 1 96.94 350 TRP A O 1
ATOM 2757 N N . ASN A 1 351 ? -2.311 31.859 15.148 1 96.5 351 ASN A N 1
ATOM 2758 C CA . ASN A 1 351 ? -1.212 30.906 15.125 1 96.5 351 ASN A CA 1
ATOM 2759 C C . ASN A 1 351 ? -0.886 30.453 13.703 1 96.5 351 ASN A C 1
ATOM 2761 O O . ASN A 1 351 ? 0.284 30.297 13.352 1 96.5 351 ASN A O 1
ATOM 2765 N N . CYS A 1 352 ? -1.876 30.266 12.891 1 97.69 352 CYS A N 1
ATOM 2766 C CA . CYS A 1 352 ? -1.69 29.859 11.5 1 97.69 352 CYS A CA 1
ATOM 2767 C C . CYS A 1 352 ? -0.974 30.938 10.711 1 97.69 352 CYS A C 1
ATOM 2769 O O . CYS A 1 352 ? -0.057 30.656 9.938 1 97.69 352 CYS A O 1
ATOM 2771 N N . VAL A 1 353 ? -1.372 32.219 10.898 1 97.69 353 VAL A N 1
ATOM 2772 C CA . VAL A 1 353 ? -0.749 33.312 10.203 1 97.69 353 VAL A CA 1
ATOM 2773 C C . VAL A 1 353 ? 0.712 33.438 10.633 1 97.69 353 VAL A C 1
ATOM 2775 O O . VAL A 1 353 ? 1.591 33.688 9.797 1 97.69 353 VAL A O 1
ATOM 2778 N N . ARG A 1 354 ? 0.95 33.25 11.898 1 95.5 354 ARG A N 1
ATOM 2779 C CA . ARG A 1 354 ? 2.314 33.281 12.414 1 95.5 354 ARG A CA 1
ATOM 2780 C C . ARG A 1 354 ? 3.174 32.188 11.781 1 95.5 354 ARG A C 1
ATOM 2782 O O . ARG A 1 354 ? 4.348 32.406 11.484 1 95.5 354 ARG A O 1
ATOM 2789 N N . LYS A 1 355 ? 2.592 31.094 11.633 1 95.62 355 LYS A N 1
ATOM 2790 C CA . LYS A 1 355 ? 3.322 29.984 11.016 1 95.62 355 LYS A CA 1
ATOM 2791 C C . LYS A 1 355 ? 3.719 30.328 9.578 1 95.62 355 LYS A C 1
ATOM 2793 O O . LYS A 1 355 ? 4.848 30.062 9.164 1 95.62 355 LYS A O 1
ATOM 2798 N N . ILE A 1 356 ? 2.797 30.906 8.781 1 96.69 356 ILE A N 1
ATOM 2799 C CA . ILE A 1 356 ? 3.109 31.312 7.418 1 96.69 356 ILE A CA 1
ATOM 2800 C C . ILE A 1 356 ? 4.238 32.344 7.438 1 96.69 356 ILE A C 1
ATOM 2802 O O . ILE A 1 356 ? 5.176 32.25 6.641 1 96.69 356 ILE A O 1
ATOM 2806 N N . GLU A 1 357 ? 4.133 33.281 8.375 1 95.62 357 GLU A N 1
ATOM 2807 C CA . GLU A 1 357 ? 5.156 34.312 8.5 1 95.62 357 GLU A CA 1
ATOM 2808 C C . GLU A 1 357 ? 6.527 33.719 8.766 1 95.62 357 GLU A C 1
ATOM 2810 O O . GLU A 1 357 ? 7.523 34.125 8.164 1 95.62 357 GLU A O 1
ATOM 2815 N N . LYS A 1 358 ? 6.547 32.75 9.641 1 93 358 LYS A N 1
ATOM 2816 C CA . LYS A 1 358 ? 7.809 32.094 9.977 1 93 358 LYS A CA 1
ATOM 2817 C C . LYS A 1 358 ? 8.367 31.328 8.773 1 93 358 LYS A C 1
ATOM 2819 O O . LYS A 1 358 ? 9.57 31.344 8.531 1 93 358 LYS A O 1
ATOM 2824 N N . LEU A 1 359 ? 7.555 30.656 7.996 1 92.62 359 LEU A N 1
ATOM 2825 C CA . LEU A 1 359 ? 7.98 29.891 6.828 1 92.62 359 LEU A CA 1
ATOM 2826 C C . LEU A 1 359 ? 8.531 30.812 5.746 1 92.62 359 LEU A C 1
ATOM 2828 O O . LEU A 1 359 ? 9.484 30.469 5.051 1 92.62 359 LEU A O 1
ATOM 2832 N N . VAL A 1 360 ? 7.941 31.984 5.648 1 94.81 360 VAL A N 1
ATOM 2833 C CA . VAL A 1 360 ? 8.359 32.938 4.625 1 94.81 360 VAL A CA 1
ATOM 2834 C C . VAL A 1 360 ? 9.664 33.625 5.043 1 94.81 360 VAL A C 1
ATOM 2836 O O . VAL A 1 360 ? 10.57 33.781 4.227 1 94.81 360 VAL A O 1
ATOM 2839 N N . SER A 1 361 ? 9.852 33.906 6.293 1 93.25 361 SER A N 1
ATOM 2840 C CA . SER A 1 361 ? 10.984 34.688 6.766 1 93.25 361 SER A CA 1
ATOM 2841 C C . SER A 1 361 ? 12.195 33.812 7.023 1 93.25 361 SER A C 1
ATOM 2843 O O . SER A 1 361 ? 13.336 34.219 6.801 1 93.25 361 SER A O 1
ATOM 2845 N N . ARG A 1 362 ? 11.914 32.531 7.441 1 89.19 362 ARG A N 1
ATOM 2846 C CA . ARG A 1 362 ? 13.023 31.719 7.906 1 89.19 362 ARG A CA 1
ATOM 2847 C C . ARG A 1 362 ? 13.172 30.469 7.043 1 89.19 362 ARG A C 1
ATOM 2849 O O . ARG A 1 362 ? 13.992 29.594 7.344 1 89.19 362 ARG A O 1
ATOM 2856 N N . GLY A 1 363 ? 12.336 30.422 6.066 1 83.31 363 GLY A N 1
ATOM 2857 C CA . GLY A 1 363 ? 12.477 29.297 5.148 1 83.31 363 GLY A CA 1
ATOM 2858 C C . GLY A 1 363 ? 13.719 29.375 4.285 1 83.31 363 GLY A C 1
ATOM 2859 O O . GLY A 1 363 ? 14.594 30.203 4.527 1 83.31 363 GLY A O 1
ATOM 2860 N N . PRO A 1 364 ? 13.828 28.406 3.395 1 80.19 364 PRO A N 1
ATOM 2861 C CA . PRO A 1 364 ? 14.992 28.438 2.508 1 80.19 364 PRO A CA 1
ATOM 2862 C C . PRO A 1 364 ? 15.133 29.75 1.758 1 80.19 364 PRO A C 1
ATOM 2864 O O . PRO A 1 364 ? 14.133 30.328 1.308 1 80.19 364 PRO A O 1
ATOM 2867 N N . SER A 1 365 ? 16.344 30.344 1.771 1 77.19 365 SER A N 1
ATOM 2868 C CA . SER A 1 365 ? 16.578 31.641 1.14 1 77.19 365 SER A CA 1
ATOM 2869 C C . SER A 1 365 ? 17.391 31.484 -0.14 1 77.19 365 SER A C 1
ATOM 2871 O O . SER A 1 365 ? 18.484 30.922 -0.122 1 77.19 365 SER A O 1
ATOM 2873 N N . PRO A 1 366 ? 16.781 31.844 -1.301 1 86.56 366 PRO A N 1
ATOM 2874 C CA . PRO A 1 366 ? 15.5 32.562 -1.483 1 86.56 366 PRO A CA 1
ATOM 2875 C C . PRO A 1 366 ? 14.32 31.594 -1.592 1 86.56 366 PRO A C 1
ATOM 2877 O O . PRO A 1 366 ? 14.469 30.453 -2.053 1 86.56 366 PRO A O 1
ATOM 2880 N N . LEU A 1 367 ? 13.203 32.094 -1.077 1 91.31 367 LEU A N 1
ATOM 2881 C CA . LEU A 1 367 ? 11.984 31.297 -1.216 1 91.31 367 LEU A CA 1
ATOM 2882 C C . LEU A 1 367 ? 11.609 31.125 -2.684 1 91.31 367 LEU A C 1
ATOM 2884 O O . LEU A 1 367 ? 11.727 32.062 -3.471 1 91.31 367 LEU A O 1
ATOM 2888 N N . SER A 1 368 ? 11.312 29.953 -3.072 1 92.25 368 SER A N 1
ATOM 2889 C CA . SER A 1 368 ? 10.945 29.688 -4.457 1 92.25 368 SER A CA 1
ATOM 2890 C C . SER A 1 368 ? 9.742 30.516 -4.887 1 92.25 368 SER A C 1
ATOM 2892 O O . SER A 1 368 ? 8.945 30.938 -4.047 1 92.25 368 SER A O 1
ATOM 2894 N N . GLY A 1 369 ? 9.633 30.797 -6.172 1 92.88 369 GLY A N 1
ATOM 2895 C CA . GLY A 1 369 ? 8.523 31.578 -6.711 1 92.88 369 GLY A CA 1
ATOM 2896 C C . GLY A 1 369 ? 7.164 30.984 -6.379 1 92.88 369 GLY A C 1
ATOM 2897 O O . GLY A 1 369 ? 6.242 31.719 -6.012 1 92.88 369 GLY A O 1
ATOM 2898 N N . TRP A 1 370 ? 7.066 29.703 -6.473 1 93.19 370 TRP A N 1
ATOM 2899 C CA . TRP A 1 370 ? 5.781 29.078 -6.184 1 93.19 370 TRP A CA 1
ATOM 2900 C C . TRP A 1 370 ? 5.418 29.234 -4.711 1 93.19 370 TRP A C 1
ATOM 2902 O O . TRP A 1 370 ? 4.25 29.453 -4.371 1 93.19 370 TRP A O 1
ATOM 2912 N N . ALA A 1 371 ? 6.379 29.109 -3.844 1 95.31 371 ALA A N 1
ATOM 2913 C CA . ALA A 1 371 ? 6.148 29.219 -2.406 1 95.31 371 ALA A CA 1
ATOM 2914 C C . ALA A 1 371 ? 5.672 30.625 -2.035 1 95.31 371 ALA A C 1
ATOM 2916 O O . ALA A 1 371 ? 4.754 30.781 -1.227 1 95.31 371 ALA A O 1
ATOM 2917 N N . ARG A 1 372 ? 6.301 31.656 -2.615 1 96.12 372 ARG A N 1
ATOM 2918 C CA . ARG A 1 372 ? 5.902 33.031 -2.365 1 96.12 372 ARG A CA 1
ATOM 2919 C C . ARG A 1 372 ? 4.473 33.281 -2.826 1 96.12 372 ARG A C 1
ATOM 2921 O O . ARG A 1 372 ? 3.68 33.906 -2.107 1 96.12 372 ARG A O 1
ATOM 2928 N N . SER A 1 373 ? 4.191 32.781 -3.977 1 95.69 373 SER A N 1
ATOM 2929 C CA . SER A 1 373 ? 2.848 32.906 -4.527 1 95.69 373 SER A CA 1
ATOM 2930 C C . SER A 1 373 ? 1.814 32.188 -3.674 1 95.69 373 SER A C 1
ATOM 2932 O O . SER A 1 373 ? 0.732 32.719 -3.414 1 95.69 373 SER A O 1
ATOM 2934 N N . SER A 1 374 ? 2.143 31 -3.283 1 96.25 374 SER A N 1
ATOM 2935 C CA . SER A 1 374 ? 1.222 30.219 -2.475 1 96.25 374 SER A CA 1
ATOM 2936 C C . SER A 1 374 ? 1.008 30.844 -1.103 1 96.25 374 SER A C 1
ATOM 2938 O O . SER A 1 374 ? -0.11 30.844 -0.582 1 96.25 374 SER A O 1
ATOM 2940 N N . ALA A 1 375 ? 2.068 31.312 -0.488 1 97.69 375 ALA A N 1
ATOM 2941 C CA . ALA A 1 375 ? 1.965 31.984 0.799 1 97.69 375 ALA A CA 1
ATOM 2942 C C . ALA A 1 375 ? 1.028 33.188 0.71 1 97.69 375 ALA A C 1
ATOM 2944 O O . ALA A 1 375 ? 0.139 33.344 1.549 1 97.69 375 ALA A O 1
ATOM 2945 N N . ALA A 1 376 ? 1.24 34.031 -0.331 1 98 376 ALA A N 1
ATOM 2946 C CA . ALA A 1 376 ? 0.4 35.188 -0.527 1 98 376 ALA A CA 1
ATOM 2947 C C . ALA A 1 376 ? -1.058 34.812 -0.746 1 98 376 ALA A C 1
ATOM 2949 O O . ALA A 1 376 ? -1.964 35.406 -0.161 1 98 376 ALA A O 1
ATOM 2950 N N . ARG A 1 377 ? -1.244 33.844 -1.574 1 96.88 377 ARG A N 1
ATOM 2951 C CA . ARG A 1 377 ? -2.592 33.344 -1.835 1 96.88 377 ARG A CA 1
ATOM 2952 C C . ARG A 1 377 ? -3.275 32.906 -0.543 1 96.88 377 ARG A C 1
ATOM 2954 O O . ARG A 1 377 ? -4.449 33.188 -0.325 1 96.88 377 ARG A O 1
ATOM 2961 N N . SER A 1 378 ? -2.58 32.188 0.245 1 97.81 378 SER A N 1
ATOM 2962 C CA . SER A 1 378 ? -3.131 31.672 1.496 1 97.81 378 SER A CA 1
ATOM 2963 C C . SER A 1 378 ? -3.459 32.812 2.459 1 97.81 378 SER A C 1
ATOM 2965 O O . SER A 1 378 ? -4.516 32.812 3.094 1 97.81 378 SER A O 1
ATOM 2967 N N . LEU A 1 379 ? -2.568 33.781 2.547 1 98.56 379 LEU A N 1
ATOM 2968 C CA . LEU A 1 379 ? -2.789 34.938 3.438 1 98.56 379 LEU A CA 1
ATOM 2969 C C . LEU A 1 379 ? -4.004 35.75 2.996 1 98.56 379 LEU A C 1
ATOM 2971 O O . LEU A 1 379 ? -4.82 36.156 3.828 1 98.56 379 LEU A O 1
ATOM 2975 N N . VAL A 1 380 ? -4.102 35.969 1.703 1 98.25 380 VAL A N 1
ATOM 2976 C CA . VAL A 1 380 ? -5.246 36.688 1.166 1 98.25 380 VAL A CA 1
ATOM 2977 C C . VAL A 1 380 ? -6.527 35.906 1.424 1 98.25 380 VAL A C 1
ATOM 2979 O O . VAL A 1 380 ? -7.547 36.469 1.812 1 98.25 380 VAL A O 1
ATOM 2982 N N . GLY A 1 381 ? -6.434 34.562 1.217 1 97.75 381 GLY A N 1
ATOM 2983 C CA . GLY A 1 381 ? -7.582 33.719 1.501 1 97.75 381 GLY A CA 1
ATOM 2984 C C . GLY A 1 381 ? -7.992 33.75 2.961 1 97.75 381 GLY A C 1
ATOM 2985 O O . GLY A 1 381 ? -9.188 33.781 3.273 1 97.75 381 GLY A O 1
ATOM 2986 N N . ILE A 1 382 ? -7.07 33.75 3.846 1 98.56 382 ILE A N 1
ATOM 2987 C CA . ILE A 1 382 ? -7.332 33.812 5.277 1 98.56 382 ILE A CA 1
ATOM 2988 C C . ILE A 1 382 ? -7.965 35.156 5.641 1 98.56 382 ILE A C 1
ATOM 2990 O O . ILE A 1 382 ? -8.953 35.188 6.383 1 98.56 382 ILE A O 1
ATOM 2994 N N . LEU A 1 383 ? -7.395 36.219 5.105 1 98.38 383 LEU A N 1
ATOM 2995 C CA . LEU A 1 383 ? -7.941 37.562 5.344 1 98.38 383 LEU A CA 1
ATOM 2996 C C . LEU A 1 383 ? -9.391 37.656 4.883 1 98.38 383 LEU A C 1
ATOM 2998 O O . LEU A 1 383 ? -10.242 38.188 5.598 1 98.38 383 LEU A O 1
ATOM 3002 N N . LYS A 1 384 ? -9.664 37.125 3.717 1 97.81 384 LYS A N 1
ATOM 3003 C CA . LYS A 1 384 ? -11.023 37.125 3.174 1 97.81 384 LYS A CA 1
ATOM 3004 C C . LYS A 1 384 ? -11.977 36.344 4.082 1 97.81 384 LYS A C 1
ATOM 3006 O O . LYS A 1 384 ? -13.102 36.781 4.32 1 97.81 384 LYS A O 1
ATOM 3011 N N . ALA A 1 385 ? -11.555 35.219 4.566 1 97.5 385 ALA A N 1
ATOM 3012 C CA . ALA A 1 385 ? -12.383 34.375 5.441 1 97.5 385 ALA A CA 1
ATOM 3013 C C . ALA A 1 385 ? -12.688 35.094 6.75 1 97.5 385 ALA A C 1
ATOM 3015 O O . ALA A 1 385 ? -13.812 35.031 7.25 1 97.5 385 ALA A O 1
ATOM 3016 N N . VAL A 1 386 ? -11.703 35.781 7.289 1 97.5 386 VAL A N 1
ATOM 3017 C CA . VAL A 1 386 ? -11.867 36.469 8.555 1 97.5 386 VAL A CA 1
ATOM 3018 C C . VAL A 1 386 ? -12.805 37.656 8.367 1 97.5 386 VAL A C 1
ATOM 3020 O O . VAL A 1 386 ? -13.711 37.875 9.18 1 97.5 386 VAL A O 1
ATOM 3023 N N . VAL A 1 387 ? -12.617 38.438 7.305 1 97.12 387 VAL A N 1
ATOM 3024 C CA . VAL A 1 387 ? -13.445 39.625 7.027 1 97.12 387 VAL A CA 1
ATOM 3025 C C . VAL A 1 387 ? -14.891 39.188 6.789 1 97.12 387 VAL A C 1
ATOM 3027 O O . VAL A 1 387 ? -15.82 39.938 7.117 1 97.12 387 VAL A O 1
ATOM 3030 N N . GLY A 1 388 ? -15.086 38 6.316 1 94.56 388 GLY A N 1
ATOM 3031 C CA . GLY A 1 388 ? -16.422 37.469 6.035 1 94.56 388 GLY A CA 1
ATOM 3032 C C . GLY A 1 388 ? -17.156 37.031 7.277 1 94.56 388 GLY A C 1
ATOM 3033 O O . GLY A 1 388 ? -18.359 36.719 7.223 1 94.56 388 GLY A O 1
ATOM 3034 N N . ASN A 1 389 ? -16.516 37.031 8.344 1 94.62 389 ASN A N 1
ATOM 3035 C CA . ASN A 1 389 ? -17.094 36.594 9.617 1 94.62 389 ASN A CA 1
ATOM 3036 C C . ASN A 1 389 ? -17.016 37.719 10.656 1 94.62 389 ASN A C 1
ATOM 3038 O O . ASN A 1 389 ? -15.938 38.031 11.164 1 94.62 389 ASN A O 1
ATOM 3042 N N . ARG A 1 390 ? -18.141 38.219 11.102 1 92.81 390 ARG A N 1
ATOM 3043 C CA . ARG A 1 390 ? -18.203 39.406 11.938 1 92.81 390 ARG A CA 1
ATOM 3044 C C . ARG A 1 390 ? -17.469 39.219 13.25 1 92.81 390 ARG A C 1
ATOM 3046 O O . ARG A 1 390 ? -16.734 40.094 13.695 1 92.81 390 ARG A O 1
ATOM 3053 N N . GLY A 1 391 ? -17.734 38.062 13.914 1 92.88 391 GLY A N 1
ATOM 3054 C CA . GLY A 1 391 ? -17.078 37.781 15.188 1 92.88 391 GLY A CA 1
ATOM 3055 C C . GLY A 1 391 ? -15.57 37.781 15.078 1 92.88 391 GLY A C 1
ATOM 3056 O O . GLY A 1 391 ? -14.883 38.375 15.898 1 92.88 391 GLY A O 1
ATOM 3057 N N . LEU A 1 392 ? -15.094 37.125 14.117 1 96.12 392 LEU A N 1
ATOM 3058 C CA . LEU A 1 392 ? -13.656 37 13.891 1 96.12 392 LEU A CA 1
ATOM 3059 C C . LEU A 1 392 ? -13.078 38.344 13.422 1 96.12 392 LEU A C 1
ATOM 3061 O O . LEU A 1 392 ? -11.984 38.719 13.828 1 96.12 392 LEU A O 1
ATOM 3065 N N . TYR A 1 393 ? -13.805 39.031 12.578 1 96.62 393 TYR A N 1
ATOM 3066 C CA . TYR A 1 393 ? -13.383 40.312 12.062 1 96.62 393 TYR A CA 1
ATOM 3067 C C . TYR A 1 393 ? -13.133 41.312 13.203 1 96.62 393 TYR A C 1
ATOM 3069 O O . TYR A 1 393 ? -12.094 41.969 13.242 1 96.62 393 TYR A O 1
ATOM 3077 N N . MET A 1 394 ? -14.055 41.375 14.094 1 95.62 394 MET A N 1
ATOM 3078 C CA . MET A 1 394 ? -13.945 42.344 15.195 1 95.62 394 MET A CA 1
ATOM 3079 C C . MET A 1 394 ? -12.75 42 16.094 1 95.62 394 MET A C 1
ATOM 3081 O O . MET A 1 394 ? -12.039 42.906 16.531 1 95.62 394 MET A O 1
ATOM 3085 N N . ARG A 1 395 ? -12.516 40.75 16.266 1 95.06 395 ARG A N 1
ATOM 3086 C CA . ARG A 1 395 ? -11.469 40.312 17.188 1 95.06 395 ARG A CA 1
ATOM 3087 C C . ARG A 1 395 ? -10.086 40.469 16.562 1 95.06 395 ARG A C 1
ATOM 3089 O O . ARG A 1 395 ? -9.125 40.781 17.266 1 95.06 395 ARG A O 1
ATOM 3096 N N . LEU A 1 396 ? -9.945 40.25 15.266 1 96.94 396 LEU A N 1
ATOM 3097 C CA . LEU A 1 396 ? -8.633 40.156 14.641 1 96.94 396 LEU A CA 1
ATOM 3098 C C . LEU A 1 396 ? -8.273 41.469 13.938 1 96.94 396 LEU A C 1
ATOM 3100 O O . LEU A 1 396 ? -7.094 41.781 13.742 1 96.94 396 LEU A O 1
ATOM 3104 N N . ILE A 1 397 ? -9.266 42.281 13.531 1 96.31 397 ILE A N 1
ATOM 3105 C CA . ILE A 1 397 ? -8.992 43.469 12.734 1 96.31 397 ILE A CA 1
ATOM 3106 C C . ILE A 1 397 ? -9.734 44.688 13.312 1 96.31 397 ILE A C 1
ATOM 3108 O O . ILE A 1 397 ? -9.156 45.75 13.492 1 96.31 397 ILE A O 1
ATOM 3112 N N . GLY A 1 398 ? -11.008 44.594 13.695 1 93.56 398 GLY A N 1
ATOM 3113 C CA . GLY A 1 398 ? -11.938 45.656 13.961 1 93.56 398 GLY A CA 1
ATOM 3114 C C . GLY A 1 398 ? -11.68 46.375 15.281 1 93.56 398 GLY A C 1
ATOM 3115 O O . GLY A 1 398 ? -11.703 47.594 15.344 1 93.56 398 GLY A O 1
ATOM 3116 N N . ASP A 1 399 ? -11.391 45.594 16.297 1 91.19 399 ASP A N 1
ATOM 3117 C CA . ASP A 1 399 ? -11.312 46.156 17.641 1 91.19 399 ASP A CA 1
ATOM 3118 C C . ASP A 1 399 ? -9.961 46.844 17.859 1 91.19 399 ASP A C 1
ATOM 3120 O O . ASP A 1 399 ? -9.891 47.938 18.422 1 91.19 399 ASP A O 1
ATOM 3124 N N . HIS A 1 400 ? -8.938 46.156 17.5 1 92.88 400 HIS A N 1
ATOM 3125 C CA . HIS A 1 400 ? -7.582 46.656 17.703 1 92.88 400 HIS A CA 1
ATOM 3126 C C . HIS A 1 400 ? -6.668 46.25 16.547 1 92.88 400 HIS A C 1
ATOM 3128 O O . HIS A 1 400 ? -6.812 45.156 15.984 1 92.88 400 HIS A O 1
ATOM 3134 N N . ASP A 1 401 ? -5.797 47.125 16.234 1 94.38 401 ASP A N 1
ATOM 3135 C CA . ASP A 1 401 ? -4.832 46.844 15.188 1 94.38 401 ASP A CA 1
ATOM 3136 C C . ASP A 1 401 ? -3.662 46.031 15.727 1 94.38 401 ASP A C 1
ATOM 3138 O O . ASP A 1 401 ? -2.727 46.562 16.312 1 94.38 401 ASP A O 1
ATOM 3142 N N . ALA A 1 402 ? -3.645 44.844 15.523 1 92.38 402 ALA A N 1
ATOM 3143 C CA . ALA A 1 402 ? -2.529 43.969 15.891 1 92.38 402 ALA A CA 1
ATOM 3144 C C . ALA A 1 402 ? -1.711 43.562 14.672 1 92.38 402 ALA A C 1
ATOM 3146 O O . ALA A 1 402 ? -0.84 42.688 14.75 1 92.38 402 ALA A O 1
ATOM 3147 N N . GLY A 1 403 ? -2.029 44.156 13.578 1 94.69 403 GLY A N 1
ATOM 3148 C CA . GLY A 1 403 ? -1.279 43.906 12.359 1 94.69 403 GLY A CA 1
ATOM 3149 C C . GLY A 1 403 ? -1.596 42.562 11.734 1 94.69 403 GLY A C 1
ATOM 3150 O O . GLY A 1 403 ? -0.701 41.875 11.227 1 94.69 403 GLY A O 1
ATOM 3151 N N . PHE A 1 404 ? -2.873 42.219 11.82 1 97 404 PHE A N 1
ATOM 3152 C CA . PHE A 1 404 ? -3.301 40.938 11.312 1 97 404 PHE A CA 1
ATOM 3153 C C . PHE A 1 404 ? -2.916 40.75 9.852 1 97 404 PHE A C 1
ATOM 3155 O O . PHE A 1 404 ? -3.32 41.562 9 1 97 404 PHE A O 1
ATOM 3162 N N . VAL A 1 405 ? -2.139 39.812 9.453 1 97.56 405 VAL A N 1
ATOM 3163 C CA . VAL A 1 405 ? -1.635 39.312 8.172 1 97.56 405 VAL A CA 1
ATOM 3164 C C . VAL A 1 405 ? -0.659 40.312 7.574 1 97.56 405 VAL A C 1
ATOM 3166 O O . VAL A 1 405 ? 0.042 40 6.605 1 97.56 405 VAL A O 1
ATOM 3169 N N . TYR A 1 406 ? -0.561 41.531 8.078 1 97.12 406 TYR A N 1
ATOM 3170 C CA . TYR A 1 406 ? 0.214 42.594 7.477 1 97.12 406 TYR A CA 1
ATOM 3171 C C . TYR A 1 406 ? 1.694 42.25 7.422 1 97.12 406 TYR A C 1
ATOM 3173 O O . TYR A 1 406 ? 2.324 42.344 6.363 1 97.12 406 TYR A O 1
ATOM 3181 N N . SER A 1 407 ? 2.225 41.844 8.578 1 95 407 SER A N 1
ATOM 3182 C CA . SER A 1 407 ? 3.65 41.562 8.664 1 95 407 SER A CA 1
ATOM 3183 C C . SER A 1 407 ? 4.047 40.469 7.66 1 95 407 SER A C 1
ATOM 3185 O O . SER A 1 407 ? 5.105 40.562 7.035 1 95 407 SER A O 1
ATOM 3187 N N . ALA A 1 408 ? 3.205 39.531 7.5 1 96.19 408 ALA A N 1
ATOM 3188 C CA . ALA A 1 408 ? 3.486 38.406 6.578 1 96.19 408 ALA A CA 1
ATOM 3189 C C . ALA A 1 408 ? 3.377 38.875 5.125 1 96.19 408 ALA A C 1
ATOM 3191 O O . ALA A 1 408 ? 4.242 38.562 4.305 1 96.19 408 ALA A O 1
ATOM 3192 N N . LEU A 1 409 ? 2.332 39.656 4.762 1 97.62 409 LEU A N 1
ATOM 3193 C CA . LEU A 1 409 ? 2.117 40.125 3.398 1 97.62 409 LEU A CA 1
ATOM 3194 C C . LEU A 1 409 ? 3.186 41.125 3.006 1 97.62 409 LEU A C 1
ATOM 3196 O O . LEU A 1 409 ? 3.537 41.25 1.828 1 97.62 409 LEU A O 1
ATOM 3200 N N . ASP A 1 410 ? 3.691 41.812 4.012 1 96.5 410 ASP A N 1
ATOM 3201 C CA . ASP A 1 410 ? 4.719 42.812 3.766 1 96.5 410 ASP A CA 1
ATOM 3202 C C . ASP A 1 410 ? 5.988 42.188 3.199 1 96.5 410 ASP A C 1
ATOM 3204 O O . ASP A 1 410 ? 6.75 42.844 2.486 1 96.5 410 ASP A O 1
ATOM 3208 N N . MET A 1 411 ? 6.238 41 3.48 1 95.44 411 MET A N 1
ATOM 3209 C CA . MET A 1 411 ? 7.398 40.25 2.977 1 95.44 411 MET A CA 1
ATOM 3210 C C . MET A 1 411 ? 7.141 39.719 1.572 1 95.44 411 MET A C 1
ATOM 3212 O O . MET A 1 411 ? 8.055 39.219 0.919 1 95.44 411 MET A O 1
ATOM 3216 N N . LEU A 1 412 ? 5.93 39.875 1.101 1 97.06 412 LEU A N 1
ATOM 3217 C CA . LEU A 1 412 ? 5.527 39.312 -0.184 1 97.06 412 LEU A CA 1
ATOM 3218 C C . LEU A 1 412 ? 5 40.406 -1.111 1 97.06 412 LEU A C 1
ATOM 3220 O O . LEU A 1 412 ? 4.008 40.188 -1.816 1 97.06 412 LEU A O 1
ATOM 3224 N N . VAL A 1 413 ? 5.605 41.5 -1.07 1 95.88 413 VAL A N 1
ATOM 3225 C CA . VAL A 1 413 ? 5.145 42.688 -1.804 1 95.88 413 VAL A CA 1
ATOM 3226 C C . VAL A 1 413 ? 5.25 42.438 -3.307 1 95.88 413 VAL A C 1
ATOM 3228 O O . VAL A 1 413 ? 4.551 43.062 -4.098 1 95.88 413 VAL A O 1
ATOM 3231 N N . ASP A 1 414 ? 6.148 41.469 -3.744 1 94.69 414 ASP A N 1
ATOM 3232 C CA . ASP A 1 414 ? 6.367 41.125 -5.152 1 94.69 414 ASP A CA 1
ATOM 3233 C C . ASP A 1 414 ? 5.176 40.375 -5.738 1 94.69 414 ASP A C 1
ATOM 3235 O O . ASP A 1 414 ? 5.086 40.219 -6.953 1 94.69 414 ASP A O 1
ATOM 3239 N N . GLN A 1 415 ? 4.203 39.969 -4.891 1 96.25 415 GLN A N 1
ATOM 3240 C CA . GLN A 1 415 ? 3.057 39.188 -5.352 1 96.25 415 GLN A CA 1
ATOM 3241 C C . GLN A 1 415 ? 1.905 40.094 -5.762 1 96.25 415 GLN A C 1
ATOM 3243 O O . GLN A 1 415 ? 0.823 40.062 -5.172 1 96.25 415 GLN A O 1
ATOM 3248 N N . SER A 1 416 ? 2.051 40.812 -6.805 1 95.06 416 SER A N 1
ATOM 3249 C CA . SER A 1 416 ? 1.156 41.875 -7.254 1 95.06 416 SER A CA 1
ATOM 3250 C C . SER A 1 416 ? -0.116 41.312 -7.867 1 95.06 416 SER A C 1
ATOM 3252 O O . SER A 1 416 ? -1.096 42.031 -8.062 1 95.06 416 SER A O 1
ATOM 3254 N N . GLN A 1 417 ? -0.146 40 -8.172 1 94 417 GLN A N 1
ATOM 3255 C CA . GLN A 1 417 ? -1.321 39.406 -8.781 1 94 417 GLN A CA 1
ATOM 3256 C C . GLN A 1 417 ? -2.514 39.438 -7.828 1 94 417 GLN A C 1
ATOM 3258 O O . GLN A 1 417 ? -3.652 39.188 -8.242 1 94 417 GLN A O 1
ATOM 3263 N N . TYR A 1 418 ? -2.27 39.812 -6.539 1 95.94 418 TYR A N 1
ATOM 3264 C CA . TYR A 1 418 ? -3.361 39.75 -5.574 1 95.94 418 TYR A CA 1
ATOM 3265 C C . TYR A 1 418 ? -3.846 41.156 -5.207 1 95.94 418 TYR A C 1
ATOM 3267 O O . TYR A 1 418 ? -4.641 41.312 -4.277 1 95.94 418 TYR A O 1
ATOM 3275 N N . ILE A 1 419 ? -3.41 42.188 -5.875 1 96.81 419 ILE A N 1
ATOM 3276 C CA . ILE A 1 419 ? -3.748 43.562 -5.586 1 96.81 419 ILE A CA 1
ATOM 3277 C C . ILE A 1 419 ? -5.258 43.781 -5.68 1 96.81 419 ILE A C 1
ATOM 3279 O O . ILE A 1 419 ? -5.879 44.344 -4.777 1 96.81 419 ILE A O 1
ATOM 3283 N N . GLU A 1 420 ? -5.828 43.281 -6.773 1 96.81 420 GLU A N 1
ATOM 3284 C CA . GLU A 1 420 ? -7.262 43.469 -6.98 1 96.81 420 GLU A CA 1
ATOM 3285 C C . GLU A 1 420 ? -8.07 42.812 -5.852 1 96.81 420 GLU A C 1
ATOM 3287 O O . GLU A 1 420 ? -9.031 43.406 -5.363 1 96.81 420 GLU A O 1
ATOM 3292 N N . GLU A 1 421 ? -7.695 41.688 -5.512 1 97.25 421 GLU A N 1
ATOM 3293 C CA . GLU A 1 421 ? -8.398 40.969 -4.438 1 97.25 421 GLU A CA 1
ATOM 3294 C C . GLU A 1 421 ? -8.234 41.719 -3.105 1 97.25 421 GLU A C 1
ATOM 3296 O O . GLU A 1 421 ? -9.18 41.812 -2.322 1 97.25 421 GLU A O 1
ATOM 3301 N N . LEU A 1 422 ? -7.059 42.219 -2.84 1 97.88 422 LEU A N 1
ATOM 3302 C CA . LEU A 1 422 ? -6.797 42.969 -1.611 1 97.88 422 LEU A CA 1
ATOM 3303 C C . LEU A 1 422 ? -7.605 44.25 -1.574 1 97.88 422 LEU A C 1
ATOM 3305 O O . LEU A 1 422 ? -8.109 44.656 -0.52 1 97.88 422 LEU A O 1
ATOM 3309 N N . GLU A 1 423 ? -7.77 44.875 -2.715 1 97.44 423 GLU A N 1
ATOM 3310 C CA . GLU A 1 423 ? -8.578 46.094 -2.797 1 97.44 423 GLU A CA 1
ATOM 3311 C C . GLU A 1 423 ? -10.047 45.812 -2.506 1 97.44 423 GLU A C 1
ATOM 3313 O O . GLU A 1 423 ? -10.711 46.594 -1.809 1 97.44 423 GLU A O 1
ATOM 3318 N N . ASP A 1 424 ? -10.516 44.75 -3.055 1 97.38 424 ASP A N 1
ATOM 3319 C CA . ASP A 1 424 ? -11.891 44.344 -2.768 1 97.38 424 ASP A CA 1
ATOM 3320 C C . ASP A 1 424 ? -12.094 44.094 -1.272 1 97.38 424 ASP A C 1
ATOM 3322 O O . ASP A 1 424 ? -13.125 44.469 -0.715 1 97.38 424 ASP A O 1
ATOM 3326 N N . ILE A 1 425 ? -11.148 43.438 -0.653 1 97.62 425 ILE A N 1
ATOM 3327 C CA . ILE A 1 425 ? -11.219 43.188 0.777 1 97.62 425 ILE A CA 1
ATOM 3328 C C . ILE A 1 425 ? -11.188 44.469 1.56 1 97.62 425 ILE A C 1
ATOM 3330 O O . ILE A 1 425 ? -11.93 44.656 2.529 1 97.62 425 ILE A O 1
ATOM 3334 N N . MET A 1 426 ? -10.383 45.469 1.133 1 96.88 426 MET A N 1
ATOM 3335 C CA . MET A 1 426 ? -10.273 46.781 1.808 1 96.88 426 MET A CA 1
ATOM 3336 C C . MET A 1 426 ? -11.578 47.562 1.703 1 96.88 426 MET A C 1
ATOM 3338 O O . MET A 1 426 ? -11.93 48.312 2.619 1 96.88 426 MET A O 1
ATOM 3342 N N . GLU A 1 427 ? -12.273 47.344 0.613 1 96.44 427 GLU A N 1
ATOM 3343 C CA . GLU A 1 427 ? -13.586 47.938 0.496 1 96.44 427 GLU A CA 1
ATOM 3344 C C . GLU A 1 427 ? -14.539 47.438 1.57 1 96.44 427 GLU A C 1
ATOM 3346 O O . GLU A 1 427 ? -15.258 48.219 2.195 1 96.44 427 GLU A O 1
ATOM 3351 N N . SER A 1 428 ? -14.508 46.156 1.724 1 95.44 428 SER A N 1
ATOM 3352 C CA . SER A 1 428 ? -15.344 45.562 2.758 1 95.44 428 SER A CA 1
ATOM 3353 C C . SER A 1 428 ? -14.938 46.031 4.148 1 95.44 428 SER A C 1
ATOM 3355 O O . SER A 1 428 ? -15.789 46.281 5.004 1 95.44 428 SER A O 1
ATOM 3357 N N . ILE A 1 429 ? -13.648 46.156 4.41 1 95.62 429 ILE A N 1
ATOM 3358 C CA . ILE A 1 429 ? -13.133 46.625 5.688 1 95.62 429 ILE A CA 1
ATOM 3359 C C . ILE A 1 429 ? -13.586 48.062 5.926 1 95.62 429 ILE A C 1
ATOM 3361 O O . ILE A 1 429 ? -13.891 48.438 7.059 1 95.62 429 ILE A O 1
ATOM 3365 N N . GLY A 1 430 ? -13.625 48.875 4.859 1 92.94 430 GLY A N 1
ATOM 3366 C CA . GLY A 1 430 ? -14.117 50.219 4.957 1 92.94 430 GLY A CA 1
ATOM 3367 C C . GLY A 1 430 ? -15.562 50.312 5.402 1 92.94 430 GLY A C 1
ATOM 3368 O O . GLY A 1 430 ? -15.938 51.219 6.152 1 92.94 430 GLY A O 1
ATOM 3369 N N . VAL A 1 431 ? -16.328 49.344 5.004 1 93.5 431 VAL A N 1
ATOM 3370 C CA . VAL A 1 431 ? -17.734 49.281 5.34 1 93.5 431 VAL A CA 1
ATOM 3371 C C . VAL A 1 431 ? -17.906 48.875 6.797 1 93.5 431 VAL A C 1
ATOM 3373 O O . VAL A 1 431 ? -18.734 49.438 7.523 1 93.5 431 VAL A O 1
ATOM 3376 N N . TYR A 1 432 ? -17.203 47.938 7.246 1 93.25 432 TYR A N 1
ATOM 3377 C CA . TYR A 1 432 ? -17.359 47.375 8.586 1 93.25 432 TYR A CA 1
ATOM 3378 C C . TYR A 1 432 ? -16.656 48.219 9.625 1 93.25 432 TYR A C 1
ATOM 3380 O O . TYR A 1 432 ? -17.016 48.219 10.805 1 93.25 432 TYR A O 1
ATOM 3388 N N . GLY A 1 433 ? -15.609 48.969 9.156 1 93.94 433 GLY A N 1
ATOM 3389 C CA . GLY A 1 433 ? -14.852 49.781 10.062 1 93.94 433 GLY A CA 1
ATOM 3390 C C . GLY A 1 433 ? -13.625 49.094 10.633 1 93.94 433 GLY A C 1
ATOM 3391 O O . GLY A 1 433 ? -13.695 47.938 11.039 1 93.94 433 GLY A O 1
ATOM 3392 N N . ALA A 1 434 ? -12.508 49.75 10.625 1 95.38 434 ALA A N 1
ATOM 3393 C CA . ALA A 1 434 ? -11.242 49.25 11.172 1 95.38 434 ALA A CA 1
ATOM 3394 C C . ALA A 1 434 ? -10.398 50.438 11.703 1 95.38 434 ALA A C 1
ATOM 3396 O O . ALA A 1 434 ? -10.633 51.594 11.344 1 95.38 434 ALA A O 1
ATOM 3397 N N . PRO A 1 435 ? -9.531 50.156 12.633 1 96.44 435 PRO A N 1
ATOM 3398 C CA . PRO A 1 435 ? -8.625 51.219 13.078 1 96.44 435 PRO A CA 1
ATOM 3399 C C . PRO A 1 435 ? -7.887 51.906 11.922 1 96.44 435 PRO A C 1
ATOM 3401 O O . PRO A 1 435 ? -7.441 51.219 10.992 1 96.44 435 PRO A O 1
ATOM 3404 N N . PRO A 1 436 ? -7.75 53.156 11.977 1 95.94 436 PRO A N 1
ATOM 3405 C CA . PRO A 1 436 ? -7.102 53.875 10.883 1 95.94 436 PRO A CA 1
ATOM 3406 C C . PRO A 1 436 ? -5.672 53.406 10.625 1 95.94 436 PRO A C 1
ATOM 3408 O O . PRO A 1 436 ? -5.219 53.406 9.477 1 95.94 436 PRO A O 1
ATOM 3411 N N . SER A 1 437 ? -5.031 53.062 11.703 1 96.69 437 SER A N 1
ATOM 3412 C CA . SER A 1 437 ? -3.66 52.594 11.531 1 96.69 437 SER A CA 1
ATOM 3413 C C . SER A 1 437 ? -3.6 51.3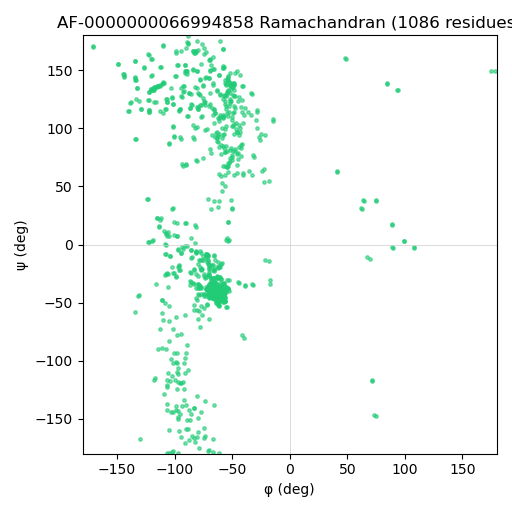44 10.656 1 96.69 437 SER A C 1
ATOM 3415 O O . SER A 1 437 ? -2.701 51.219 9.828 1 96.69 437 SER A O 1
ATOM 3417 N N . TYR A 1 438 ? -4.527 50.438 10.891 1 96.88 438 TYR A N 1
ATOM 3418 C CA . TYR A 1 438 ? -4.574 49.219 10.102 1 96.88 438 TYR A CA 1
ATOM 3419 C C . TYR A 1 438 ? -4.859 49.531 8.633 1 96.88 438 TYR A C 1
ATOM 3421 O O . TYR A 1 438 ? -4.227 48.969 7.738 1 96.88 438 TYR A O 1
ATOM 3429 N N . VAL A 1 439 ? -5.801 50.438 8.344 1 96.75 439 VAL A N 1
ATOM 3430 C CA . VAL A 1 439 ? -6.199 50.812 6.996 1 96.75 439 VAL A CA 1
ATOM 3431 C C . VAL A 1 439 ? -5.016 51.469 6.277 1 96.75 439 VAL A C 1
ATOM 3433 O O . VAL A 1 439 ? -4.742 51.156 5.113 1 96.75 439 VAL A O 1
ATOM 3436 N N . THR A 1 440 ? -4.312 52.281 7.012 1 96.88 440 THR A N 1
ATOM 3437 C CA . THR A 1 440 ? -3.162 52.969 6.43 1 96.88 440 THR A CA 1
ATOM 3438 C C . THR A 1 440 ? -2.068 51.969 6.059 1 96.88 440 THR A C 1
ATOM 3440 O O . THR A 1 440 ? -1.477 52.062 4.98 1 96.88 440 THR A O 1
ATOM 3443 N N . LYS A 1 441 ? -1.78 51.062 6.941 1 96.5 441 LYS A N 1
ATOM 3444 C CA . LYS A 1 441 ? -0.766 50.031 6.699 1 96.5 441 LYS A CA 1
ATOM 3445 C C . LYS A 1 441 ? -1.104 49.188 5.465 1 96.5 441 LYS A C 1
ATOM 3447 O O . LYS A 1 441 ? -0.251 49 4.602 1 96.5 441 LYS A O 1
ATOM 3452 N N . MET A 1 442 ? -2.365 48.781 5.391 1 97.38 442 MET A N 1
ATOM 3453 C CA . MET A 1 442 ? -2.781 47.875 4.305 1 97.38 442 MET A CA 1
ATOM 3454 C C . MET A 1 442 ? -2.811 48.625 2.977 1 97.38 442 MET A C 1
ATOM 3456 O O . MET A 1 442 ? -2.43 48.094 1.94 1 97.38 442 MET A O 1
ATOM 3460 N N . ARG A 1 443 ? -3.258 49.844 2.98 1 96.69 443 ARG A N 1
ATOM 3461 C CA . ARG A 1 443 ? -3.227 50.656 1.771 1 96.69 443 ARG A CA 1
ATOM 3462 C C . ARG A 1 443 ? -1.791 50.938 1.331 1 96.69 443 ARG A C 1
ATOM 3464 O O . ARG A 1 443 ? -1.495 50.969 0.134 1 96.69 443 ARG A O 1
ATOM 3471 N N . GLY A 1 444 ? -0.972 51.219 2.355 1 96.94 444 GLY A N 1
ATOM 3472 C CA . GLY A 1 444 ? 0.444 51.375 2.057 1 96.94 444 GLY A CA 1
ATOM 3473 C C . GLY A 1 444 ? 1.051 50.125 1.428 1 96.94 444 GLY A C 1
ATOM 3474 O O . GLY A 1 444 ? 1.868 50.219 0.511 1 96.94 444 GLY A O 1
ATOM 3475 N N . LEU A 1 445 ? 0.726 49 1.924 1 97.31 445 LEU A N 1
ATOM 3476 C CA . LEU A 1 445 ? 1.191 47.75 1.389 1 97.31 445 LEU A CA 1
ATOM 3477 C C . LEU A 1 445 ? 0.771 47.562 -0.069 1 97.31 445 LEU A C 1
ATOM 3479 O O . LEU A 1 445 ? 1.585 47.188 -0.916 1 97.31 445 LEU A O 1
ATOM 3483 N N . ILE A 1 446 ? -0.539 47.812 -0.433 1 97.38 446 ILE A N 1
ATOM 3484 C CA . ILE A 1 446 ? -1.073 47.688 -1.785 1 97.38 446 ILE A CA 1
ATOM 3485 C C . ILE A 1 446 ? -0.329 48.656 -2.721 1 97.38 446 ILE A C 1
ATOM 3487 O O . ILE A 1 446 ? -0 48.281 -3.854 1 97.38 446 ILE A O 1
ATOM 3491 N N . SER A 1 447 ? -0.008 49.812 -2.209 1 96.5 447 SER A N 1
ATOM 3492 C CA . SER A 1 447 ? 0.738 50.781 -3 1 96.5 447 SER A CA 1
ATOM 3493 C C . SER A 1 447 ? 2.137 50.281 -3.328 1 96.5 447 SER A C 1
ATOM 3495 O O . SER A 1 447 ? 2.613 50.438 -4.453 1 96.5 447 SER A O 1
ATOM 3497 N N . ARG A 1 448 ? 2.76 49.719 -2.4 1 96.38 448 ARG A N 1
ATOM 3498 C CA . ARG A 1 448 ? 4.09 49.156 -2.625 1 96.38 448 ARG A CA 1
ATOM 3499 C C . ARG A 1 448 ? 4.035 47.969 -3.596 1 96.38 448 ARG A C 1
ATOM 3501 O O . ARG A 1 448 ? 4.934 47.812 -4.418 1 96.38 448 ARG A O 1
ATOM 3508 N N . MET A 1 449 ? 3.027 47.156 -3.48 1 96 449 MET A N 1
ATOM 3509 C CA . MET A 1 449 ? 2.844 46.062 -4.414 1 96 449 MET A CA 1
ATOM 3510 C C . MET A 1 449 ? 2.699 46.562 -5.844 1 96 449 MET A C 1
ATOM 3512 O O . MET A 1 449 ? 3.244 45.969 -6.777 1 96 449 MET A O 1
ATOM 3516 N N . ARG A 1 450 ? 2.016 47.688 -6.07 1 94.44 450 ARG A N 1
ATOM 3517 C CA . ARG A 1 450 ? 1.825 48.312 -7.379 1 94.44 450 ARG A CA 1
ATOM 3518 C C . ARG A 1 450 ? 3.146 48.812 -7.941 1 94.44 450 ARG A C 1
ATOM 3520 O O . ARG A 1 450 ? 3.416 48.656 -9.133 1 94.44 450 ARG A O 1
ATOM 3527 N N . SER A 1 451 ? 3.902 49.344 -7.086 1 91.94 451 SER A N 1
ATOM 3528 C CA . SER A 1 451 ? 5.188 49.906 -7.508 1 91.94 451 SER A CA 1
ATOM 3529 C C . SER A 1 451 ? 6.148 48.781 -7.922 1 91.94 451 SER A C 1
ATOM 3531 O O . SER A 1 451 ? 6.98 48.969 -8.812 1 91.94 451 SER A O 1
ATOM 3533 N N . HIS A 1 452 ? 6.113 47.719 -7.297 1 88.44 452 HIS A N 1
ATOM 3534 C CA . HIS A 1 452 ? 6.965 46.594 -7.637 1 88.44 452 HIS A CA 1
ATOM 3535 C C . HIS A 1 452 ? 6.617 46.031 -9.016 1 88.44 452 HIS A C 1
ATOM 3537 O O . HIS A 1 452 ? 7.5 45.594 -9.742 1 88.44 452 HIS A O 1
ATOM 3543 N N . ASN A 1 453 ? 5.359 45.969 -9.328 1 78.75 453 ASN A N 1
ATOM 3544 C CA . ASN A 1 453 ? 4.879 45.469 -10.617 1 78.75 453 ASN A CA 1
ATOM 3545 C C . ASN A 1 453 ? 5.328 46.375 -11.766 1 78.75 453 ASN A C 1
ATOM 3547 O O . ASN A 1 453 ? 5.684 45.875 -12.836 1 78.75 453 ASN A O 1
ATOM 3551 N N . THR A 1 454 ? 5.32 47.688 -11.516 1 71.06 454 THR A N 1
ATOM 3552 C CA . THR A 1 454 ? 5.719 48.656 -12.539 1 71.06 454 THR A CA 1
ATOM 3553 C C . THR A 1 454 ? 7.223 48.594 -12.781 1 71.06 454 THR A C 1
ATOM 3555 O O . THR A 1 454 ? 7.68 48.719 -13.922 1 71.06 454 THR A O 1
ATOM 3558 N N . GLU A 1 455 ? 7.992 48.375 -11.852 1 64.44 455 GLU A N 1
ATOM 3559 C CA . GLU A 1 455 ? 9.445 48.312 -12 1 64.44 455 GLU A CA 1
ATOM 3560 C C . GLU A 1 455 ? 9.852 47.031 -12.727 1 64.44 455 GLU A C 1
ATOM 3562 O O . GLU A 1 455 ? 10.773 47.062 -13.547 1 64.44 455 GLU A O 1
ATOM 3567 N N . SER A 1 456 ? 9.242 46 -12.461 1 58.03 456 SER A N 1
ATOM 3568 C CA . SER A 1 456 ? 9.562 44.75 -13.18 1 58.03 456 SER A CA 1
ATOM 3569 C C . SER A 1 456 ? 9.102 44.844 -14.633 1 58.03 456 SER A C 1
ATOM 3571 O O . SER A 1 456 ? 9.695 44.188 -15.508 1 58.03 456 SER A O 1
ATOM 3573 N N . ALA A 1 457 ? 8.133 45.656 -14.891 1 53.62 457 ALA A N 1
ATOM 3574 C CA . ALA A 1 457 ? 7.699 45.875 -16.266 1 53.62 457 ALA A CA 1
ATOM 3575 C C . ALA A 1 457 ? 8.625 46.844 -16.984 1 53.62 457 ALA A C 1
ATOM 3577 O O . ALA A 1 457 ? 8.82 46.75 -18.203 1 53.62 457 ALA A O 1
ATOM 3578 N N . GLY A 1 458 ? 9.273 48 -16.484 1 47.25 458 GLY A N 1
ATOM 3579 C CA . GLY A 1 458 ? 10.141 48.969 -17.094 1 47.25 458 GLY A CA 1
ATOM 3580 C C . GLY A 1 458 ? 11.5 48.406 -17.484 1 47.25 458 GLY A C 1
ATOM 3581 O O . GLY A 1 458 ? 12.195 49 -18.312 1 47.25 458 GLY A O 1
ATOM 3582 N N . THR A 1 459 ? 12.172 47.625 -16.656 1 42.72 459 THR A N 1
ATOM 3583 C CA . THR A 1 459 ? 13.5 47.125 -17.047 1 42.72 459 THR A CA 1
ATOM 3584 C C . THR A 1 459 ? 13.414 46.281 -18.297 1 42.72 459 THR A C 1
ATOM 3586 O O . THR A 1 459 ? 14.438 45.906 -18.875 1 42.72 459 THR A O 1
ATOM 3589 N N . VAL A 1 460 ? 12.344 45.812 -18.625 1 43.34 460 VAL A N 1
ATOM 3590 C CA . VAL A 1 460 ? 12.312 45 -19.844 1 43.34 460 VAL A CA 1
ATOM 3591 C C . VAL A 1 460 ? 12.211 45.938 -21.062 1 43.34 460 VAL A C 1
ATOM 3593 O O . VAL A 1 460 ? 12.125 45.438 -22.203 1 43.34 460 VAL A O 1
ATOM 3596 N N . SER A 1 461 ? 12.188 47.312 -20.969 1 37.47 461 SER A N 1
ATOM 3597 C CA . SER A 1 461 ? 11.914 48 -22.234 1 37.47 461 SER A CA 1
ATOM 3598 C C . SER A 1 461 ? 13.156 48.062 -23.109 1 37.47 461 SER A C 1
ATOM 3600 O O . SER A 1 461 ? 13.062 48.344 -24.312 1 37.47 461 SER A O 1
ATOM 3602 N N . GLY A 1 462 ? 14.383 48.656 -22.656 1 33.75 462 GLY A N 1
ATOM 3603 C CA . GLY A 1 462 ? 15.266 49.312 -23.609 1 33.75 462 GLY A CA 1
ATOM 3604 C C . GLY A 1 462 ? 16.031 48.344 -24.484 1 33.75 462 GLY A C 1
ATOM 3605 O O . GLY A 1 462 ? 16.766 48.75 -25.375 1 33.75 462 GLY A O 1
ATOM 3606 N N . SER A 1 463 ? 16.797 47.344 -24 1 32.38 463 SER A N 1
ATOM 3607 C CA . SER A 1 463 ? 17.828 46.812 -24.875 1 32.38 463 SER A CA 1
ATOM 3608 C C . SER A 1 463 ? 17.219 46.062 -26.062 1 32.38 463 SER A C 1
ATOM 3610 O O . SER A 1 463 ? 16.594 45.031 -25.891 1 32.38 463 SER A O 1
ATOM 3612 N N . GLY A 1 464 ? 16.766 46.812 -27.031 1 29.61 464 GLY A N 1
ATOM 3613 C CA . GLY A 1 464 ? 16.359 46.312 -28.344 1 29.61 464 GLY A CA 1
ATOM 3614 C C . GLY A 1 464 ? 17.422 45.5 -29.031 1 29.61 464 GLY A C 1
ATOM 3615 O O . GLY A 1 464 ? 18.469 46 -29.422 1 29.61 464 GLY A O 1
ATOM 3616 N N . ILE A 1 465 ? 17.828 44.344 -28.578 1 30.75 465 ILE A N 1
ATOM 3617 C CA . ILE A 1 465 ? 18.797 43.531 -29.281 1 30.75 465 ILE A CA 1
ATOM 3618 C C . ILE A 1 465 ? 18.391 43.375 -30.75 1 30.75 465 ILE A C 1
ATOM 3620 O O . ILE A 1 465 ? 17.234 43.062 -31.047 1 30.75 465 ILE A O 1
ATOM 3624 N N . PRO A 1 466 ? 19.172 44.031 -31.625 1 30.7 466 PRO A N 1
ATOM 3625 C CA . PRO A 1 466 ? 18.969 43.938 -33.062 1 30.7 466 PRO A CA 1
ATOM 3626 C C . PRO A 1 466 ? 18.734 42.5 -33.531 1 30.7 466 PRO A C 1
ATOM 3628 O O . PRO A 1 466 ? 19.219 41.562 -32.938 1 30.7 466 PRO A O 1
ATOM 3631 N N . ARG A 1 467 ? 17.688 42.312 -34.156 1 27.39 467 ARG A N 1
ATOM 3632 C CA . ARG A 1 467 ? 17.156 41.062 -34.688 1 27.39 467 ARG A CA 1
ATOM 3633 C C . ARG A 1 467 ? 18.172 40.406 -35.625 1 27.39 467 ARG A C 1
ATOM 3635 O O . ARG A 1 467 ? 18.438 40.906 -36.719 1 27.39 467 ARG A O 1
ATOM 3642 N N . SER A 1 468 ? 19.391 40.094 -35.062 1 25.53 468 SER A N 1
ATOM 3643 C CA . SER A 1 468 ? 20.328 39.438 -35.969 1 25.53 468 SER A CA 1
ATOM 3644 C C . SER A 1 468 ? 19.625 38.375 -36.844 1 25.53 468 SER A C 1
ATOM 3646 O O . SER A 1 468 ? 18.594 37.812 -36.438 1 25.53 468 SER A O 1
ATOM 3648 N N . HIS A 1 469 ? 19.781 38.531 -38.125 1 26.34 469 HIS A N 1
ATOM 3649 C CA . HIS A 1 469 ? 19.328 37.656 -39.219 1 26.34 469 HIS A CA 1
ATOM 3650 C C . HIS A 1 469 ? 19.641 36.188 -38.938 1 26.34 469 HIS A C 1
ATOM 3652 O O . HIS A 1 469 ? 20.766 35.844 -38.562 1 26.34 469 HIS A O 1
ATOM 3658 N N . THR A 1 470 ? 18.609 35.562 -38.438 1 25.06 470 THR A N 1
ATOM 3659 C CA . THR A 1 470 ? 18.625 34.125 -38.062 1 25.06 470 THR A CA 1
ATOM 3660 C C . THR A 1 470 ? 19.156 33.312 -39.25 1 25.06 470 THR A C 1
ATOM 3662 O O . THR A 1 470 ? 18.609 33.312 -40.344 1 25.06 470 THR A O 1
ATOM 3665 N N . PRO A 1 471 ? 20.484 33.312 -39.281 1 31.47 471 PRO A N 1
ATOM 3666 C CA . PRO A 1 471 ? 20.969 32.531 -40.438 1 31.47 471 PRO A CA 1
ATOM 3667 C C . PRO A 1 471 ? 20.203 31.203 -40.625 1 31.47 471 PRO A C 1
ATOM 3669 O O . PRO A 1 471 ? 19.578 30.719 -39.688 1 31.47 471 PRO A O 1
ATOM 3672 N N . PRO A 1 472 ? 20.047 30.844 -41.938 1 27.62 472 PRO A N 1
ATOM 3673 C CA . PRO A 1 472 ? 19.203 29.688 -42.25 1 27.62 472 PRO A CA 1
ATOM 3674 C C . PRO A 1 472 ? 19.531 28.469 -41.406 1 27.62 472 PRO A C 1
ATOM 3676 O O . PRO A 1 472 ? 20.656 28.344 -40.906 1 27.62 472 PRO A O 1
ATOM 3679 N N . PRO A 1 473 ? 18.469 27.797 -40.938 1 24.45 473 PRO A N 1
ATOM 3680 C CA . PRO A 1 473 ? 18.531 26.688 -40 1 24.45 473 PRO A CA 1
ATOM 3681 C C . PRO A 1 473 ? 19.5 25.594 -40.438 1 24.45 473 PRO A C 1
ATOM 3683 O O . PRO A 1 473 ? 19.375 25.062 -41.562 1 24.45 473 PRO A O 1
ATOM 3686 N N . LEU A 1 474 ? 20.812 26.016 -40.312 1 25.06 474 LEU A N 1
ATOM 3687 C CA . LEU A 1 474 ? 21.719 24.938 -40.719 1 25.06 474 LEU A CA 1
ATOM 3688 C C . LEU A 1 474 ? 21.203 23.578 -40.25 1 25.06 474 LEU A C 1
ATOM 3690 O O . LEU A 1 474 ? 20.641 23.469 -39.188 1 25.06 474 LEU A O 1
ATOM 3694 N N . THR A 1 475 ? 20.906 22.719 -41.25 1 23.98 475 THR A N 1
ATOM 3695 C CA . THR A 1 475 ? 20.562 21.297 -41.25 1 23.98 475 THR A CA 1
ATOM 3696 C C . THR A 1 475 ? 21.531 20.516 -40.344 1 23.98 475 THR A C 1
ATOM 3698 O O . THR A 1 475 ? 22.703 20.359 -40.688 1 23.98 475 THR A O 1
ATOM 3701 N N . ALA A 1 476 ? 21.531 20.875 -39.031 1 21.67 476 ALA A N 1
ATOM 3702 C CA . ALA A 1 476 ? 22.469 20.219 -38.125 1 21.67 476 ALA A CA 1
ATOM 3703 C C . ALA A 1 476 ? 22.469 18.703 -38.344 1 21.67 476 ALA A C 1
ATOM 3705 O O . ALA A 1 476 ? 21.406 18.078 -38.375 1 21.67 476 ALA A O 1
ATOM 3706 N N . GLU A 1 477 ? 23.391 18.312 -39.094 1 23.16 477 GLU A N 1
ATOM 3707 C CA . GLU A 1 477 ? 23.719 16.891 -39.219 1 23.16 477 GLU A CA 1
ATOM 3708 C C . GLU A 1 477 ? 23.844 16.234 -37.844 1 23.16 477 GLU A C 1
ATOM 3710 O O . GLU A 1 477 ? 24.578 16.719 -36.969 1 23.16 477 GLU A O 1
ATOM 3715 N N . TYR A 1 478 ? 22.734 15.594 -37.344 1 21.61 478 TYR A N 1
ATOM 3716 C CA . TYR A 1 478 ? 22.547 14.844 -36.125 1 21.61 478 TYR A CA 1
ATOM 3717 C C . TYR A 1 478 ? 23.703 13.891 -35.875 1 21.61 478 TYR A C 1
ATOM 3719 O O . TYR A 1 478 ? 23.969 13 -36.688 1 21.61 478 TYR A O 1
ATOM 3727 N N . PRO A 1 479 ? 24.844 14.578 -35.469 1 22.33 479 PRO A N 1
ATOM 3728 C CA . PRO A 1 479 ? 25.859 13.547 -35.281 1 22.33 479 PRO A CA 1
ATOM 3729 C C . PRO A 1 479 ? 25.375 12.352 -34.469 1 22.33 479 PRO A C 1
ATOM 3731 O O . PRO A 1 479 ? 24.406 12.484 -33.688 1 22.33 479 PRO A O 1
ATOM 3734 N N . SER A 1 480 ? 25.906 11.211 -34.812 1 20.14 480 SER A N 1
ATOM 3735 C CA . SER A 1 480 ? 25.734 9.805 -34.469 1 20.14 480 SER A CA 1
ATOM 3736 C C . SER A 1 480 ? 26.016 9.578 -32.969 1 20.14 480 SER A C 1
ATOM 3738 O O . SER A 1 480 ? 26.984 10.117 -32.438 1 20.14 480 SER A O 1
ATOM 3740 N N . ALA A 1 481 ? 24.984 9.289 -32.156 1 20.33 481 ALA A N 1
ATOM 3741 C CA . ALA A 1 481 ? 24.797 9.039 -30.734 1 20.33 481 ALA A CA 1
ATOM 3742 C C . ALA A 1 481 ? 25.906 8.141 -30.188 1 20.33 481 ALA A C 1
ATOM 3744 O O . ALA A 1 481 ? 26.031 6.984 -30.578 1 20.33 481 ALA A O 1
ATOM 3745 N N . ASP A 1 482 ? 27.047 8.703 -30 1 20.81 482 ASP A N 1
ATOM 3746 C CA . ASP A 1 482 ? 28.031 7.789 -29.422 1 20.81 482 ASP A CA 1
ATOM 3747 C C . ASP A 1 482 ? 27.469 7.148 -28.141 1 20.81 482 ASP A C 1
ATOM 3749 O O . ASP A 1 482 ? 26.797 7.805 -27.359 1 20.81 482 ASP A O 1
ATOM 3753 N N . ALA A 1 483 ? 27.578 5.812 -27.953 1 23.12 483 ALA A N 1
ATOM 3754 C CA . ALA A 1 483 ? 27.203 4.711 -27.078 1 23.12 483 ALA A CA 1
ATOM 3755 C C . ALA A 1 483 ? 27.719 4.938 -25.656 1 23.12 483 ALA A C 1
ATOM 3757 O O . ALA A 1 483 ? 28.875 4.641 -25.359 1 23.12 483 ALA A O 1
ATOM 3758 N N . ARG A 1 484 ? 27.531 6.156 -25.125 1 21.59 484 ARG A N 1
ATOM 3759 C CA . ARG A 1 484 ? 28.156 6.203 -23.797 1 21.59 484 ARG A CA 1
ATOM 3760 C C . ARG A 1 484 ? 27.672 5.035 -22.938 1 21.59 484 ARG A C 1
ATOM 3762 O O . ARG A 1 484 ? 26.516 4.645 -22.984 1 21.59 484 ARG A O 1
ATOM 3769 N N . GLU A 1 485 ? 28.562 4.41 -22.391 1 23.69 485 GLU A N 1
ATOM 3770 C CA . GLU A 1 485 ? 28.594 3.219 -21.547 1 23.69 485 GLU A CA 1
ATOM 3771 C C . GLU A 1 485 ? 27.812 3.445 -20.266 1 23.69 485 GLU A C 1
ATOM 3773 O O . GLU A 1 485 ? 27.938 4.5 -19.641 1 23.69 485 GLU A O 1
ATOM 3778 N N . PRO A 1 486 ? 26.625 2.834 -20.062 1 23.62 486 PRO A N 1
ATOM 3779 C CA . PRO A 1 486 ? 25.641 2.949 -18.984 1 23.62 486 PRO A CA 1
ATOM 3780 C C . PRO A 1 486 ? 26.281 2.965 -17.594 1 23.62 486 PRO A C 1
ATOM 3782 O O . PRO A 1 486 ? 27.266 2.268 -17.359 1 23.62 486 PRO A O 1
ATOM 3785 N N . PRO A 1 487 ? 26.359 4.141 -17 1 24.38 487 PRO A N 1
ATOM 3786 C CA . PRO A 1 487 ? 27.016 4.145 -15.695 1 24.38 487 PRO A CA 1
ATOM 3787 C C . PRO A 1 487 ? 26.484 3.047 -14.773 1 24.38 487 PRO A C 1
ATOM 3789 O O . PRO A 1 487 ? 25.359 2.578 -14.945 1 24.38 487 PRO A O 1
ATOM 3792 N N . PRO A 1 488 ? 27.312 2.354 -14.008 1 25.02 488 PRO A N 1
ATOM 3793 C CA . PRO A 1 488 ? 27.062 1.166 -13.188 1 25.02 488 PRO A CA 1
ATOM 3794 C C . PRO A 1 488 ? 26.062 1.419 -12.062 1 25.02 488 PRO A C 1
ATOM 3796 O O . PRO A 1 488 ? 26.078 2.49 -11.453 1 25.02 488 PRO A O 1
ATOM 3799 N N . GLY A 1 489 ? 24.797 1.187 -12.281 1 21.36 489 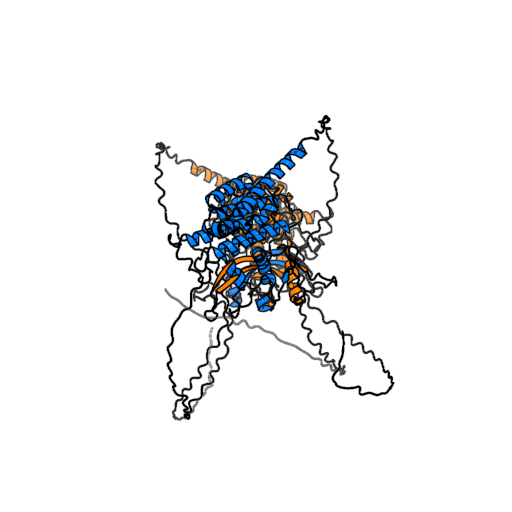GLY A N 1
ATOM 3800 C CA . GLY A 1 489 ? 23.594 1.291 -11.469 1 21.36 489 GLY A CA 1
ATOM 3801 C C . GLY A 1 489 ? 23.781 0.747 -10.062 1 21.36 489 GLY A C 1
ATOM 3802 O O . GLY A 1 489 ? 24.297 -0.354 -9.883 1 21.36 489 GLY A O 1
ATOM 3803 N N . SER A 1 490 ? 24.062 1.66 -9.156 1 22.19 490 SER A N 1
ATOM 3804 C CA . SER A 1 490 ? 24.219 1.34 -7.742 1 22.19 490 SER A CA 1
ATOM 3805 C C . SER A 1 490 ? 23 0.601 -7.195 1 22.19 490 SER A C 1
ATOM 3807 O O . SER A 1 490 ? 21.891 1.124 -7.227 1 22.19 490 SER A O 1
ATOM 3809 N N . SER A 1 491 ? 22.875 -0.655 -7.398 1 23.25 491 SER A N 1
ATOM 3810 C CA . SER A 1 491 ? 21.859 -1.659 -7.07 1 23.25 491 SER A CA 1
ATOM 3811 C C . SER A 1 491 ? 21.609 -1.71 -5.57 1 23.25 491 SER A C 1
ATOM 3813 O O . SER A 1 491 ? 22.531 -1.808 -4.773 1 23.25 491 SER A O 1
ATOM 3815 N N . THR A 1 492 ? 20.625 -0.995 -5.176 1 26.12 492 THR A N 1
ATOM 3816 C CA . THR A 1 492 ? 20.188 -1.01 -3.783 1 26.12 492 THR A CA 1
ATOM 3817 C C . THR A 1 492 ? 19.828 -2.428 -3.342 1 26.12 492 THR A C 1
ATOM 3819 O O . THR A 1 492 ? 18.906 -3.035 -3.871 1 26.12 492 THR A O 1
ATOM 3822 N N . THR A 1 493 ? 20.734 -3.217 -2.953 1 26.33 493 THR A N 1
ATOM 3823 C CA . THR A 1 493 ? 20.734 -4.625 -2.582 1 26.33 493 THR A CA 1
ATOM 3824 C C . THR A 1 493 ? 19.891 -4.855 -1.325 1 26.33 493 THR A C 1
ATOM 3826 O O . THR A 1 493 ? 20.172 -4.258 -0.279 1 26.33 493 THR A O 1
ATOM 3829 N N . VAL A 1 494 ? 18.641 -5.164 -1.509 1 31.12 494 VAL A N 1
ATOM 3830 C CA . VAL A 1 494 ? 17.875 -5.652 -0.364 1 31.12 494 VAL A CA 1
ATOM 3831 C C . VAL A 1 494 ? 18.531 -6.91 0.197 1 31.12 494 VAL A C 1
ATOM 3833 O O . VAL A 1 494 ? 18.734 -7.891 -0.525 1 31.12 494 VAL A O 1
ATOM 3836 N N . GLN A 1 495 ? 19.406 -6.875 1.136 1 30.03 495 GLN A N 1
ATOM 3837 C CA . GLN A 1 495 ? 20.141 -8.008 1.695 1 30.03 495 GLN A CA 1
ATOM 3838 C C . GLN A 1 495 ? 19.25 -8.836 2.615 1 30.03 495 GLN A C 1
ATOM 3840 O O . GLN A 1 495 ? 18.328 -8.312 3.236 1 30.03 495 GLN A O 1
ATOM 3845 N N . PHE A 1 496 ? 19.172 -10.055 2.373 1 29.36 496 PHE A N 1
ATOM 3846 C CA . PHE A 1 496 ? 18.484 -11.039 3.201 1 29.36 496 PHE A CA 1
ATOM 3847 C C . PHE A 1 496 ? 18.891 -10.883 4.664 1 29.36 496 PHE A C 1
ATOM 3849 O O . PHE A 1 496 ? 20.047 -10.602 4.977 1 29.36 496 PHE A O 1
ATOM 3856 N N . LEU A 1 497 ? 18.031 -10.875 5.43 1 35.16 497 LEU A N 1
ATOM 3857 C CA . LEU A 1 497 ? 18.344 -10.844 6.855 1 35.16 497 LEU A CA 1
ATOM 3858 C C . LEU A 1 497 ? 19.094 -12.094 7.281 1 35.16 497 LEU A C 1
ATOM 3860 O O . LEU A 1 497 ? 18.703 -13.211 6.941 1 35.16 497 LEU A O 1
ATOM 3864 N N . MET A 1 498 ? 20.5 -12.148 7.297 1 32.22 498 MET A N 1
ATOM 3865 C CA . MET A 1 498 ? 21.328 -13.281 7.691 1 32.22 498 MET A CA 1
ATOM 3866 C C . MET A 1 498 ? 20.859 -13.859 9.023 1 32.22 498 MET A C 1
ATOM 3868 O O . MET A 1 498 ? 20.453 -13.117 9.922 1 32.22 498 MET A O 1
ATOM 3872 N N . PRO A 1 499 ? 20.875 -15.172 9 1 26.45 499 PRO A N 1
ATOM 3873 C CA . PRO A 1 499 ? 20.469 -15.828 10.242 1 26.45 499 PRO A CA 1
ATOM 3874 C C . PRO A 1 499 ? 21.453 -15.562 11.383 1 26.45 499 PRO A C 1
ATOM 3876 O O . PRO A 1 499 ? 22.656 -15.461 11.156 1 26.45 499 PRO A O 1
ATOM 3879 N N . GLU A 1 500 ? 21.234 -14.992 12.344 1 29.98 500 GLU A N 1
ATOM 3880 C CA . GLU A 1 500 ? 22.094 -14.758 13.492 1 29.98 500 GLU A CA 1
ATOM 3881 C C . GLU A 1 500 ? 22.688 -16.062 14.016 1 29.98 500 GLU A C 1
ATOM 3883 O O . GLU A 1 500 ? 21.953 -16.953 14.445 1 29.98 500 GLU A O 1
ATOM 3888 N N . THR A 1 501 ? 23.812 -16.594 13.383 1 26.83 501 THR A N 1
ATOM 3889 C CA . THR A 1 501 ? 24.453 -17.766 13.961 1 26.83 501 THR A CA 1
ATOM 3890 C C . THR A 1 501 ? 24.859 -17.484 15.414 1 26.83 501 THR A C 1
ATOM 3892 O O . THR A 1 501 ? 25.344 -16.391 15.734 1 26.83 501 THR A O 1
ATOM 3895 N N . PRO A 1 502 ? 24.672 -18.406 16.281 1 21.89 502 PRO A N 1
ATOM 3896 C CA . PRO A 1 502 ? 25.047 -18.281 17.688 1 21.89 502 PRO A CA 1
ATOM 3897 C C . PRO A 1 502 ? 26.562 -18.203 17.891 1 21.89 502 PRO A C 1
ATOM 3899 O O . PRO A 1 502 ? 27.328 -18.812 17.125 1 21.89 502 PRO A O 1
ATOM 3902 N N . ALA A 1 503 ? 27.078 -17.031 18.312 1 23.3 503 ALA A N 1
ATOM 3903 C CA . ALA A 1 503 ? 28.484 -16.75 18.609 1 23.3 503 ALA A CA 1
ATOM 3904 C C . ALA A 1 503 ? 29.125 -17.922 19.344 1 23.3 503 ALA A C 1
ATOM 3906 O O . ALA A 1 503 ? 28.594 -18.406 20.344 1 23.3 503 ALA A O 1
ATOM 3907 N N . SER A 1 504 ? 29.938 -18.734 18.75 1 19.42 504 SER A N 1
ATOM 3908 C CA . SER A 1 504 ? 30.797 -19.766 19.328 1 19.42 504 SER A CA 1
ATOM 3909 C C . SER A 1 504 ? 31.719 -19.203 20.406 1 19.42 504 SER A C 1
ATOM 3911 O O . SER A 1 504 ? 32.156 -18.047 20.297 1 19.42 504 SER A O 1
ATOM 3913 N N . ALA A 1 505 ? 31.875 -19.969 21.578 1 19.59 505 ALA A N 1
ATOM 3914 C CA . ALA A 1 505 ? 32.656 -19.859 22.828 1 19.59 505 ALA A CA 1
ATOM 3915 C C . ALA A 1 505 ? 34.156 -19.812 22.547 1 19.59 505 ALA A C 1
ATOM 3917 O O . ALA A 1 505 ? 34.719 -20.797 22.062 1 19.59 505 ALA A O 1
ATOM 3918 N N . ARG A 1 506 ? 34.688 -18.656 22.125 1 19.2 506 ARG A N 1
ATOM 3919 C CA . ARG A 1 506 ? 36.125 -18.641 22.016 1 19.2 506 ARG A CA 1
ATOM 3920 C C . ARG A 1 506 ? 36.781 -19.125 23.312 1 19.2 506 ARG A C 1
ATOM 3922 O O . ARG A 1 506 ? 36.375 -18.734 24.406 1 19.2 506 ARG A O 1
ATOM 3929 N N . ALA A 1 507 ? 37.594 -20.109 23.281 1 18.17 507 ALA A N 1
ATOM 3930 C CA . ALA A 1 507 ? 38.469 -20.797 24.203 1 18.17 507 ALA A CA 1
ATOM 3931 C C . ALA A 1 507 ? 39.5 -19.828 24.797 1 18.17 507 ALA A C 1
ATOM 3933 O O . ALA A 1 507 ? 40.188 -19.109 24.078 1 18.17 507 ALA A O 1
ATOM 3934 N N . ARG A 1 508 ? 39.125 -19.422 26.094 1 19.09 508 ARG A N 1
ATOM 3935 C CA . ARG A 1 508 ? 39.969 -18.656 26.984 1 19.09 508 ARG A CA 1
ATOM 3936 C C . ARG A 1 508 ? 41.375 -19.297 27.078 1 19.09 508 ARG A C 1
ATOM 3938 O O . ARG A 1 508 ? 41.5 -20.422 27.547 1 19.09 508 ARG A O 1
ATOM 3945 N N . ARG A 1 509 ? 42.219 -19.094 26.188 1 16.98 509 ARG A N 1
ATOM 3946 C CA . ARG A 1 509 ? 43.562 -19.547 26.578 1 16.98 509 ARG A CA 1
ATOM 3947 C C . ARG A 1 509 ? 44.062 -18.781 27.797 1 16.98 509 ARG A C 1
ATOM 3949 O O . ARG A 1 509 ? 43.969 -17.547 27.844 1 16.98 509 ARG A O 1
ATOM 3956 N N . SER A 1 510 ? 44.125 -19.484 28.984 1 16.83 510 SER A N 1
ATOM 3957 C CA . SER A 1 510 ? 44.594 -19.203 30.328 1 16.83 510 SER A CA 1
ATOM 3958 C C . SER A 1 510 ? 46.031 -18.625 30.312 1 16.83 510 SER A C 1
ATOM 3960 O O . SER A 1 510 ? 46.656 -18.453 31.359 1 16.83 510 SER A O 1
ATOM 3962 N N . ALA A 1 511 ? 46.438 -17.766 29.359 1 16.27 511 ALA A N 1
ATOM 3963 C CA . ALA A 1 511 ? 47.875 -17.766 29.625 1 16.27 511 ALA A CA 1
ATOM 3964 C C . ALA A 1 511 ? 48.156 -17.125 30.984 1 16.27 511 ALA A C 1
ATOM 3966 O O . ALA A 1 511 ? 47.469 -16.219 31.422 1 16.27 511 ALA A O 1
ATOM 3967 N N . GLY A 1 512 ? 49.156 -17.703 31.859 1 15.43 512 GLY A N 1
ATOM 3968 C CA . GLY A 1 512 ? 49.781 -17.703 33.156 1 15.43 512 GLY A CA 1
ATOM 3969 C C . GLY A 1 512 ? 50.531 -16.438 33.469 1 15.43 512 GLY A C 1
ATOM 3970 O O . GLY A 1 512 ? 50.969 -16.234 34.625 1 15.43 512 GLY A O 1
ATOM 3971 N N . SER A 1 513 ? 50.906 -15.438 32.656 1 15.32 513 SER A N 1
ATOM 3972 C CA . SER A 1 513 ? 52.25 -15.117 33.156 1 15.32 513 SER A CA 1
ATOM 3973 C C . SER A 1 513 ? 52.156 -14.391 34.5 1 15.32 513 SER A C 1
ATOM 3975 O O . SER A 1 513 ? 51.125 -13.805 34.844 1 15.32 513 SER A O 1
ATOM 3977 N N . VAL A 1 514 ? 53.406 -14.328 35.219 1 14.59 514 VAL A N 1
ATOM 3978 C CA . VAL A 1 514 ? 54.094 -14.312 36.5 1 14.59 514 VAL A CA 1
ATOM 3979 C C . VAL A 1 514 ? 54.094 -12.891 37.062 1 14.59 514 VAL A C 1
ATOM 3981 O O . VAL A 1 514 ? 53.844 -12.68 38.25 1 14.59 514 VAL A O 1
ATOM 3984 N N . ARG A 1 515 ? 54.531 -11.719 36.344 1 14.97 515 ARG A N 1
ATOM 3985 C CA . ARG A 1 515 ? 55.719 -11.203 37.031 1 14.97 515 ARG A CA 1
ATOM 3986 C C . ARG A 1 515 ? 55.344 -10.406 38.281 1 14.97 515 ARG A C 1
ATOM 3988 O O . ARG A 1 515 ? 54.188 -9.977 38.406 1 14.97 515 ARG A O 1
ATOM 3995 N N . GLY A 1 516 ? 56.438 -9.836 38.844 1 13.77 516 GLY A N 1
ATOM 3996 C CA . GLY A 1 516 ? 57.094 -9.609 40.125 1 13.77 516 GLY A CA 1
ATOM 3997 C C . GLY A 1 516 ? 56.562 -8.422 40.875 1 13.77 516 GLY A C 1
ATOM 3998 O O . GLY A 1 516 ? 55.719 -7.664 40.375 1 13.77 516 GLY A O 1
ATOM 3999 N N . ARG A 1 517 ? 57.469 -7.703 41.5 1 13.9 517 ARG A N 1
ATOM 4000 C CA . ARG A 1 517 ? 57.875 -7.414 42.875 1 13.9 517 ARG A CA 1
ATOM 4001 C C . ARG A 1 517 ? 57.531 -5.98 43.25 1 13.9 517 ARG A C 1
ATOM 4003 O O . ARG A 1 517 ? 56.969 -5.742 44.344 1 13.9 517 ARG A O 1
ATOM 4010 N N . GLY A 1 518 ? 58.125 -4.855 42.625 1 13.56 518 GLY A N 1
ATOM 4011 C CA . GLY A 1 518 ? 59 -4.164 43.562 1 13.56 518 GLY A CA 1
ATOM 4012 C C . GLY A 1 518 ? 58.219 -3.215 44.469 1 13.56 518 GLY A C 1
ATOM 4013 O O . GLY A 1 518 ? 57.062 -2.904 44.219 1 13.56 518 GLY A O 1
ATOM 4014 N N . ASN A 1 519 ? 59.031 -2.389 45.219 1 13.46 519 ASN A N 1
ATOM 4015 C CA . ASN A 1 519 ? 59.438 -1.957 46.562 1 13.46 519 ASN A CA 1
ATOM 4016 C C . ASN A 1 519 ? 58.781 -0.63 46.938 1 13.46 519 ASN A C 1
ATOM 4018 O O . ASN A 1 519 ? 58.156 -0.51 48 1 13.46 519 ASN A O 1
ATOM 4022 N N . ALA A 1 520 ? 59.281 0.529 46.281 1 13.73 520 ALA A N 1
ATOM 4023 C CA . ALA A 1 520 ? 60.062 1.378 47.188 1 13.73 520 ALA A CA 1
ATOM 4024 C C . ALA A 1 520 ? 59.125 2.285 48 1 13.73 520 ALA A C 1
ATOM 4026 O O . ALA A 1 520 ? 57.969 2.51 47.625 1 13.73 520 ALA A O 1
ATOM 4027 N N . ARG A 1 521 ? 59.812 3.295 48.625 1 13.68 521 ARG A N 1
ATOM 4028 C CA . ARG A 1 521 ? 60.156 3.842 49.938 1 13.68 521 ARG A CA 1
ATOM 4029 C C . ARG A 1 521 ? 59.281 5.051 50.25 1 13.68 521 ARG A C 1
ATOM 4031 O O . ARG A 1 521 ? 58.656 5.098 51.312 1 13.68 521 ARG A O 1
ATOM 4038 N N . GLY A 1 522 ? 59.906 6.312 50.062 1 13.27 522 GLY A N 1
ATOM 4039 C CA . GLY A 1 522 ? 60.375 7.098 51.188 1 13.27 522 GLY A CA 1
ATOM 4040 C C . GLY A 1 522 ? 59.344 8.07 51.719 1 13.27 522 GLY A C 1
ATOM 4041 O O . GLY A 1 522 ? 58.625 7.766 52.688 1 13.27 522 GLY A O 1
ATOM 4042 N N . SER A 1 523 ? 59.594 9.422 51.5 1 13.83 523 SER A N 1
ATOM 4043 C CA . SER A 1 523 ? 60.125 10.359 52.469 1 13.83 523 SER A CA 1
ATOM 4044 C C . SER A 1 523 ? 59 11.219 53.062 1 13.83 523 SER A C 1
ATOM 4046 O O . SER A 1 523 ? 57.938 11.344 52.438 1 13.83 523 SER A O 1
ATOM 4048 N N . LYS A 1 524 ? 59.469 12.102 53.906 1 14.64 524 LYS A N 1
ATOM 4049 C CA . LYS A 1 524 ? 59.25 12.617 55.281 1 14.64 524 LYS A CA 1
ATOM 4050 C C . LYS A 1 524 ? 58.281 13.797 55.25 1 14.64 524 LYS A C 1
ATOM 4052 O O . LYS A 1 524 ? 57.344 13.867 56.062 1 14.64 524 LYS A O 1
ATOM 4057 N N . ARG A 1 525 ? 58.594 14.969 54.531 1 14.48 525 ARG A N 1
ATOM 4058 C CA . ARG A 1 525 ? 59.031 16.016 55.438 1 14.48 525 ARG A CA 1
ATOM 4059 C C . ARG A 1 525 ? 57.812 16.703 56.094 1 14.48 525 ARG A C 1
ATOM 4061 O O . ARG A 1 525 ? 56.719 16.672 55.531 1 14.48 525 ARG A O 1
ATOM 4068 N N . PRO A 1 526 ? 58.156 17.922 56.719 1 14.11 526 PRO A N 1
ATOM 4069 C CA . PRO A 1 526 ? 58.031 18.484 58.062 1 14.11 526 PRO A CA 1
ATOM 4070 C C . PRO A 1 526 ? 56.75 19.297 58.25 1 14.11 526 PRO A C 1
ATOM 4072 O O . PRO A 1 526 ? 56 19.5 57.281 1 14.11 526 PRO A O 1
ATOM 4075 N N . VAL A 1 527 ? 56.938 20.672 58.562 1 14.1 527 VAL A N 1
ATOM 4076 C CA . VAL A 1 527 ? 56.844 21.359 59.844 1 14.1 527 VAL A CA 1
ATOM 4077 C C . VAL A 1 527 ? 55.531 22.172 59.875 1 14.1 527 VAL A C 1
ATOM 4079 O O . VAL A 1 527 ? 54.688 21.938 60.75 1 14.1 527 VAL A O 1
ATOM 4082 N N . SER A 1 528 ? 55.688 23.672 59.844 1 13.9 528 SER A N 1
ATOM 4083 C CA . SER A 1 528 ? 55.562 24.547 61 1 13.9 528 SER A CA 1
ATOM 4084 C C . SER A 1 528 ? 54.188 25.203 61.094 1 13.9 528 SER A C 1
ATOM 4086 O O . SER A 1 528 ? 53.438 25.172 60.125 1 13.9 528 SER A O 1
ATOM 4088 N N . GLN A 1 529 ? 54.219 26.641 61.5 1 13.92 529 GLN A N 1
ATOM 4089 C CA . GLN A 1 529 ? 53.844 27.375 62.688 1 13.92 529 GLN A CA 1
ATOM 4090 C C . GLN A 1 529 ? 52.5 28.078 62.5 1 13.92 529 GLN A C 1
ATOM 4092 O O . GLN A 1 529 ? 51.531 27.797 63.219 1 13.92 529 GLN A O 1
ATOM 4097 N N . GLY A 1 530 ? 52.531 29.594 62.469 1 13.9 530 GLY A N 1
ATOM 4098 C CA . GLY A 1 530 ? 52.156 30.531 63.5 1 13.9 530 GLY A CA 1
ATOM 4099 C C . GLY A 1 530 ? 50.781 31.094 63.344 1 13.9 530 GLY A C 1
ATOM 4100 O O . GLY A 1 530 ? 50.062 30.75 62.406 1 13.9 530 GLY A O 1
ATOM 4101 N N . SER A 1 531 ? 50.625 32.594 63.281 1 14.62 531 SER A N 1
ATOM 4102 C CA . SER A 1 531 ? 50.188 33.594 64.25 1 14.62 531 SER A CA 1
ATOM 4103 C C . SER A 1 531 ? 48.75 34.031 63.969 1 14.62 531 SER A C 1
ATOM 4105 O O . SER A 1 531 ? 48.25 33.844 62.844 1 14.62 531 SER A O 1
ATOM 4107 N N . ILE A 1 532 ? 48.219 35.062 64.875 1 15.3 532 ILE A N 1
ATOM 4108 C CA . ILE A 1 532 ? 47.125 35.469 65.75 1 15.3 532 ILE A CA 1
ATOM 4109 C C . ILE A 1 532 ? 46.281 36.5 65 1 15.3 532 ILE A C 1
ATOM 4111 O O . ILE A 1 532 ? 45.125 36.719 65.438 1 15.3 532 ILE A O 1
ATOM 4115 N N . GLN A 1 533 ? 46.625 37.219 63.969 1 14.53 533 GLN A N 1
ATOM 4116 C CA . GLN A 1 533 ? 46.469 38.625 64.25 1 14.53 533 GLN A CA 1
ATOM 4117 C C . GLN A 1 533 ? 44.969 38.969 64.438 1 14.53 533 GLN A C 1
ATOM 4119 O O . GLN A 1 533 ? 44.094 38.312 63.875 1 14.53 533 GLN A O 1
ATOM 4124 N N . GLU A 1 534 ? 44.812 40.469 64.688 1 15.18 534 GLU A N 1
ATOM 4125 C CA . GLU A 1 534 ? 44.219 41.438 65.625 1 15.18 534 GLU A CA 1
ATOM 4126 C C . GLU A 1 534 ? 42.781 41.75 65.25 1 15.18 534 GLU A C 1
ATOM 4128 O O . GLU A 1 534 ? 42.375 41.531 64.125 1 15.18 534 GLU A O 1
ATOM 4133 N N . PRO A 1 535 ? 42.312 42.906 66 1 17.08 535 PRO A N 1
ATOM 4134 C CA . PRO A 1 535 ? 41.219 43.406 66.812 1 17.08 535 PRO A CA 1
ATOM 4135 C C . PRO A 1 535 ? 40.094 44.062 66 1 17.08 535 PRO A C 1
ATOM 4137 O O . PRO A 1 535 ? 40.25 44.25 64.812 1 17.08 535 PRO A O 1
ATOM 4140 N N . LYS A 1 536 ? 39.562 45.219 66.688 1 17.5 536 LYS A N 1
ATOM 4141 C CA . LYS A 1 536 ? 38.375 45.844 67.25 1 17.5 536 LYS A CA 1
ATOM 4142 C C . LYS A 1 536 ? 37.75 46.844 66.312 1 17.5 536 LYS A C 1
ATOM 4144 O O . LYS A 1 536 ? 36.531 46.781 66 1 17.5 536 LYS A O 1
ATOM 4149 N N . ASN A 1 537 ? 38.094 48.344 66.688 1 15.5 537 ASN A N 1
ATOM 4150 C CA . ASN A 1 537 ? 37.344 49.438 67.375 1 15.5 537 ASN A CA 1
ATOM 4151 C C . ASN A 1 537 ? 36.625 50.312 66.312 1 15.5 537 ASN A C 1
ATOM 4153 O O . ASN A 1 537 ? 36.844 50.188 65.125 1 15.5 537 ASN A O 1
ATOM 4157 N N . SER A 1 538 ? 36.781 51.719 66.75 1 15.75 538 SER A N 1
ATOM 4158 C CA . SER A 1 538 ? 36.125 52.906 67.25 1 15.75 538 SER A CA 1
ATOM 4159 C C . SER A 1 538 ? 35.75 53.844 66.125 1 15.75 538 SER A C 1
ATOM 4161 O O . SER A 1 538 ? 34.594 54.219 65.938 1 15.75 538 SER A O 1
ATOM 4163 N N . ASN A 1 539 ? 36.406 55.156 66.25 1 14.91 539 ASN A N 1
ATOM 4164 C CA . ASN A 1 539 ? 36.062 56.531 66.625 1 14.91 539 ASN A CA 1
ATOM 4165 C C . ASN A 1 539 ? 35.812 57.375 65.375 1 14.91 539 ASN A C 1
ATOM 4167 O O . ASN A 1 539 ? 34.875 58.188 65.312 1 14.91 539 ASN A O 1
ATOM 4171 N N . LYS A 1 540 ? 36.969 57.812 64.688 1 15.8 540 LYS A N 1
ATOM 4172 C CA . LYS A 1 540 ? 37.406 59.188 64.75 1 15.8 540 LYS A CA 1
ATOM 4173 C C . LYS A 1 540 ? 36.406 60.125 64.062 1 15.8 540 LYS A C 1
ATOM 4175 O O . LYS A 1 540 ? 35.688 59.719 63.156 1 15.8 540 LYS A O 1
ATOM 4180 N N . ARG A 1 541 ? 36.969 61.406 63.875 1 16.89 541 ARG A N 1
ATOM 4181 C CA . ARG A 1 541 ? 37.062 62.844 64.188 1 16.89 541 ARG A CA 1
ATOM 4182 C C . ARG A 1 541 ? 36.281 63.688 63.188 1 16.89 541 ARG A C 1
ATOM 4184 O O . ARG A 1 541 ? 35.469 64.5 63.562 1 16.89 541 ARG A O 1
ATOM 4191 N N . ALA A 1 542 ? 37.125 64.375 62.406 1 17.19 542 ALA A N 1
ATOM 4192 C CA . ALA A 1 542 ? 37.5 65.812 62.469 1 17.19 542 ALA A CA 1
ATOM 4193 C C . ALA A 1 542 ? 36.469 66.688 61.75 1 17.19 542 ALA A C 1
ATOM 4195 O O . ALA A 1 542 ? 35.625 66.125 61 1 17.19 542 ALA A O 1
ATOM 4196 N N . ARG A 1 543 ? 37.094 67.688 61.062 1 17.66 543 ARG A N 1
ATOM 4197 C CA . ARG A 1 543 ? 37.312 69.125 61.094 1 17.66 543 ARG A CA 1
ATOM 4198 C C . ARG A 1 543 ? 36.25 69.875 60.281 1 17.66 543 ARG A C 1
ATOM 4200 O O . ARG A 1 543 ? 35.25 69.25 59.844 1 17.66 543 ARG A O 1
ATOM 4207 N N . GLY A 1 544 ? 36.906 70.812 59.5 1 17.47 544 GLY A N 1
ATOM 4208 C CA . GLY A 1 544 ? 36.938 72.25 59.406 1 17.47 544 GLY A CA 1
ATOM 4209 C C . GLY A 1 544 ? 35.781 72.875 58.625 1 17.47 544 GLY A C 1
ATOM 4210 O O . GLY A 1 544 ? 34.844 73.438 59.188 1 17.47 544 GLY A O 1
ATOM 4211 N N . ALA A 1 545 ? 36.375 73.812 57.656 1 20.56 545 ALA A N 1
ATOM 4212 C CA . ALA A 1 545 ? 35.969 75.062 56.938 1 20.56 545 ALA A CA 1
ATOM 4213 C C . ALA A 1 545 ? 34.969 74.75 55.844 1 20.56 545 ALA A C 1
ATOM 4215 O O . ALA A 1 545 ? 35.062 73.688 55.156 1 20.56 545 ALA A O 1
ATOM 4216 N N . MET B 1 1 ? -37.062 -60.469 4.535 1 15.21 1 MET B N 1
ATOM 4217 C CA . MET B 1 1 ? -36.75 -61.25 5.711 1 15.21 1 MET B CA 1
ATOM 4218 C C . MET B 1 1 ? -35.25 -61.094 6.059 1 15.21 1 MET B C 1
ATOM 4220 O O . MET B 1 1 ? -34.469 -60.625 5.242 1 15.21 1 MET B O 1
ATOM 4224 N N . SER B 1 2 ? -34.5 -62.25 6.773 1 15.06 2 SER B N 1
ATOM 4225 C CA . SER B 1 2 ? -33.781 -62.562 8 1 15.06 2 SER B CA 1
ATOM 4226 C C . SER B 1 2 ? -32.281 -62.469 7.789 1 15.06 2 SER B C 1
ATOM 4228 O O . SER B 1 2 ? -31.578 -61.812 8.57 1 15.06 2 SER B O 1
ATOM 4230 N N . VAL B 1 3 ? -31.406 -63.625 7.594 1 15.65 3 VAL B N 1
ATOM 4231 C CA . VAL B 1 3 ? -30.703 -64.438 8.602 1 15.65 3 VAL B CA 1
ATOM 4232 C C . VAL B 1 3 ? -29.281 -63.875 8.766 1 15.65 3 VAL B C 1
ATOM 4234 O O . VAL B 1 3 ? -28.75 -63.219 7.863 1 15.65 3 VAL B O 1
ATOM 4237 N N . SER B 1 4 ? -28.312 -64.688 9.453 1 15.59 4 SER B N 1
ATOM 4238 C CA . SER B 1 4 ? -27.5 -64.875 10.648 1 15.59 4 SER B CA 1
ATOM 4239 C C . SER B 1 4 ? -26.031 -64.562 10.367 1 15.59 4 SER B C 1
ATOM 4241 O O . SER B 1 4 ? -25.453 -63.656 10.922 1 15.59 4 SER B O 1
ATOM 4243 N N . PRO B 1 5 ? -25 -65.688 10.609 1 16.12 5 PRO B N 1
ATOM 4244 C CA . PRO B 1 5 ? -24.062 -66.062 11.68 1 16.12 5 PRO B CA 1
ATOM 4245 C C . PRO B 1 5 ? -22.641 -65.562 11.391 1 16.12 5 PRO B C 1
ATOM 4247 O O . PRO B 1 5 ? -22.344 -65.188 10.281 1 16.12 5 PRO B O 1
ATOM 4250 N N . THR B 1 6 ? -21.594 -66.5 11.82 1 15.41 6 THR B N 1
ATOM 4251 C CA . THR B 1 6 ? -20.562 -66.875 12.797 1 15.41 6 THR B CA 1
ATOM 4252 C C . THR B 1 6 ? -19.172 -66.625 12.234 1 15.41 6 THR B C 1
ATOM 4254 O O . THR B 1 6 ? -18.359 -65.938 12.859 1 15.41 6 THR B O 1
ATOM 4257 N N . THR B 1 7 ? -18.203 -67.75 12.156 1 14.87 7 THR B N 1
ATOM 4258 C CA . THR B 1 7 ? -17.188 -68.312 13.023 1 14.87 7 THR B CA 1
ATOM 4259 C C . THR B 1 7 ? -15.789 -68 12.523 1 14.87 7 THR B C 1
ATOM 4261 O O . THR B 1 7 ? -14.938 -67.562 13.289 1 14.87 7 THR B O 1
ATOM 4264 N N . GLY B 1 8 ? -15.07 -68.812 11.641 1 14.23 8 GLY B N 1
ATOM 4265 C CA . GLY B 1 8 ? -14.031 -69.75 11.977 1 14.23 8 GLY B CA 1
ATOM 4266 C C . GLY B 1 8 ? -12.633 -69.188 11.93 1 14.23 8 GLY B C 1
ATOM 4267 O O . GLY B 1 8 ? -11.891 -69.25 12.914 1 14.23 8 GLY B O 1
ATOM 4268 N N . MET B 1 9 ? -11.719 -69.375 10.93 1 14.83 9 MET B N 1
ATOM 4269 C CA . MET B 1 9 ? -10.672 -70.438 11 1 14.83 9 MET B CA 1
ATOM 4270 C C . MET B 1 9 ? -9.32 -69.812 11.336 1 14.83 9 MET B C 1
ATOM 4272 O O . MET B 1 9 ? -8.633 -70.25 12.258 1 14.83 9 MET B O 1
ATOM 4276 N N . SER B 1 10 ? -8.289 -69.875 10.508 1 14.18 10 SER B N 1
ATOM 4277 C CA . SER B 1 10 ? -7.133 -70.75 10.531 1 14.18 10 SER B CA 1
ATOM 4278 C C . SER B 1 10 ? -5.887 -70.062 11.031 1 14.18 10 SER B C 1
ATOM 4280 O O . SER B 1 10 ? -5.711 -68.875 10.766 1 14.18 10 SER B O 1
ATOM 4282 N N . LYS B 1 11 ? -5.086 -70.688 11.953 1 15.16 11 LYS B N 1
ATOM 4283 C CA . LYS B 1 11 ? -4.012 -70.812 12.938 1 15.16 11 LYS B CA 1
ATOM 4284 C C . LYS B 1 11 ? -2.645 -70.688 12.281 1 15.16 11 LYS B C 1
ATOM 4286 O O . LYS B 1 11 ? -1.614 -70.875 12.914 1 15.16 11 LYS B O 1
ATOM 4291 N N . LEU B 1 12 ? -2.275 -70.062 11.305 1 14.14 12 LEU B N 1
ATOM 4292 C CA . LEU B 1 12 ? -1.034 -70.625 10.781 1 14.14 12 LEU B CA 1
ATOM 4293 C C . LEU B 1 12 ? 0.121 -70.375 11.742 1 14.14 12 LEU B C 1
ATOM 4295 O O . LEU B 1 12 ? 0.267 -69.25 12.281 1 14.14 12 LEU B O 1
ATOM 4299 N N . SER B 1 13 ? 0.975 -71.438 12.133 1 14.27 13 SER B N 1
ATOM 4300 C CA . SER B 1 13 ? 1.912 -72.125 12.992 1 14.27 13 SER B CA 1
ATOM 4301 C C . SER B 1 13 ? 3.311 -71.562 12.906 1 14.27 13 SER B C 1
ATOM 4303 O O . SER B 1 13 ? 4.082 -71.625 13.867 1 14.27 13 SER B O 1
ATOM 4305 N N . LEU B 1 14 ? 4.062 -71.5 11.852 1 14.1 14 LEU B N 1
ATOM 4306 C CA . LEU B 1 14 ? 5.273 -72.312 11.836 1 14.1 14 LEU B CA 1
ATOM 4307 C C . LEU B 1 14 ? 6.34 -71.688 12.75 1 14.1 14 LEU B C 1
ATOM 4309 O O . LEU B 1 14 ? 6.297 -70.5 13.078 1 14.1 14 LEU B O 1
ATOM 4313 N N . GLU B 1 15 ? 7.629 -72.188 12.617 1 14.3 15 GLU B N 1
ATOM 4314 C CA . GLU B 1 15 ? 8.695 -73 13.195 1 14.3 15 GLU B CA 1
ATOM 4315 C C . GLU B 1 15 ? 9.828 -72.125 13.734 1 14.3 15 GLU B C 1
ATOM 4317 O O . GLU B 1 15 ? 10.203 -72.25 14.898 1 14.3 15 GLU B O 1
ATOM 4322 N N . CYS B 1 16 ? 11.055 -72.25 13.148 1 14.03 16 CYS B N 1
ATOM 4323 C CA . CYS B 1 16 ? 12.211 -72.938 13.648 1 14.03 16 CYS B CA 1
ATOM 4324 C C . CYS B 1 16 ? 13.117 -72.062 14.469 1 14.03 16 CYS B C 1
ATOM 4326 O O . CYS B 1 16 ? 13.078 -70.812 14.32 1 14.03 16 CYS B O 1
ATOM 4328 N N . ASP B 1 17 ? 14.344 -72.438 14.883 1 14.41 17 ASP B N 1
ATOM 4329 C CA . ASP B 1 17 ? 15.172 -72.938 15.992 1 14.41 17 ASP B CA 1
ATOM 4330 C C . ASP B 1 17 ? 16.25 -71.875 16.328 1 14.41 17 ASP B C 1
ATOM 4332 O O . ASP B 1 17 ? 16.359 -71.438 17.484 1 14.41 17 ASP B O 1
ATOM 4336 N N . ARG B 1 18 ? 17.688 -72.25 16.125 1 14.43 18 ARG B N 1
ATOM 4337 C CA . ARG B 1 18 ? 18.656 -72.75 17.094 1 14.43 18 ARG B CA 1
ATOM 4338 C C . ARG B 1 18 ? 19.531 -71.625 17.625 1 14.43 18 ARG B C 1
ATOM 4340 O O . ARG B 1 18 ? 19.672 -71.438 18.844 1 14.43 18 ARG B O 1
ATOM 4347 N N . ARG B 1 19 ? 21.031 -71.375 17.25 1 15.37 19 ARG B N 1
ATOM 4348 C CA . ARG B 1 19 ? 22.203 -71.875 17.969 1 15.37 19 ARG B CA 1
ATOM 4349 C C . ARG B 1 19 ? 22.891 -70.75 18.75 1 15.37 19 ARG B C 1
ATOM 4351 O O . ARG B 1 19 ? 22.609 -69.562 18.5 1 15.37 19 ARG B O 1
ATOM 4358 N N . ILE B 1 20 ? 24.406 -70.625 18.75 1 15.04 20 ILE B N 1
ATOM 4359 C CA . ILE B 1 20 ? 25.484 -71 19.656 1 15.04 20 ILE B CA 1
ATOM 4360 C C . ILE B 1 20 ? 26.094 -69.75 20.297 1 15.04 20 ILE B C 1
ATOM 4362 O O . ILE B 1 20 ? 25.891 -68.625 19.812 1 15.04 20 ILE B O 1
ATOM 4366 N N . GLN B 1 21 ? 27.516 -69.5 20.297 1 14.63 21 GLN B N 1
ATOM 4367 C CA . GLN B 1 21 ? 28.562 -69.688 21.312 1 14.63 21 GLN B CA 1
ATOM 4368 C C . GLN B 1 21 ? 29 -68.375 21.891 1 14.63 21 GLN B C 1
ATOM 4370 O O . GLN B 1 21 ? 28.703 -67.312 21.344 1 14.63 21 GLN B O 1
ATOM 4375 N N . HIS B 1 22 ? 30.5 -68.125 22.25 1 14.97 22 HIS B N 1
ATOM 4376 C CA . HIS B 1 22 ? 31.375 -68.125 23.422 1 14.97 22 HIS B CA 1
ATOM 4377 C C . HIS B 1 22 ? 31.859 -66.75 23.781 1 14.97 22 HIS B C 1
ATOM 4379 O O . HIS B 1 22 ? 31.734 -66.312 24.938 1 14.97 22 HIS B O 1
ATOM 4385 N N . GLN B 1 23 ? 33.062 -66.125 23.266 1 15.16 23 GLN B N 1
ATOM 4386 C CA . GLN B 1 23 ? 34.312 -66 24.016 1 15.16 23 GLN B CA 1
ATOM 4387 C C . GLN B 1 23 ? 34.375 -64.625 24.734 1 15.16 23 GLN B C 1
ATOM 4389 O O . GLN B 1 23 ? 33.844 -63.656 24.266 1 15.16 23 GLN B O 1
ATOM 4394 N N . SER B 1 24 ? 35.438 -64.375 25.844 1 15.55 24 SER B N 1
ATOM 4395 C CA . SER B 1 24 ? 35.75 -63.938 27.203 1 15.55 24 SER B CA 1
ATOM 4396 C C . SER B 1 24 ? 36.406 -62.562 27.234 1 15.55 24 SER B C 1
ATOM 4398 O O . SER B 1 24 ? 36.344 -61.844 28.234 1 15.55 24 SER B O 1
ATOM 4400 N N . ARG B 1 25 ? 37.25 -61.969 26.453 1 15.8 25 ARG B N 1
ATOM 4401 C CA . ARG B 1 25 ? 38.531 -61.562 27.016 1 15.8 25 ARG B CA 1
ATOM 4402 C C . ARG B 1 25 ? 38.375 -60.25 27.797 1 15.8 25 ARG B C 1
ATOM 4404 O O . ARG B 1 25 ? 37.562 -59.375 27.422 1 15.8 25 ARG B O 1
ATOM 4411 N N . MET B 1 26 ? 39.375 -59.719 28.672 1 15.89 26 MET B N 1
ATOM 4412 C CA . MET B 1 26 ? 39.75 -59.219 30 1 15.89 26 MET B CA 1
ATOM 4413 C C . MET B 1 26 ? 39.875 -57.719 29.984 1 15.89 26 MET B C 1
ATOM 4415 O O . MET B 1 26 ? 39.344 -57.031 30.875 1 15.89 26 MET B O 1
ATOM 4419 N N . GLN B 1 27 ? 40.812 -56.969 29.297 1 15.5 27 GLN B N 1
ATOM 4420 C CA . GLN B 1 27 ? 41.875 -56.312 30.062 1 15.5 27 GLN B CA 1
ATOM 4421 C C . GLN B 1 27 ? 41.438 -54.938 30.562 1 15.5 27 GLN B C 1
ATOM 4423 O O . GLN B 1 27 ? 40.469 -54.375 30.062 1 15.5 27 GLN B O 1
ATOM 4428 N N . SER B 1 28 ? 42.469 -53.875 30.766 1 16.17 28 SER B N 1
ATOM 4429 C CA . SER B 1 28 ? 43.094 -53.188 31.891 1 16.17 28 SER B CA 1
ATOM 4430 C C . SER B 1 28 ? 42.531 -51.781 32.031 1 16.17 28 SER B C 1
ATOM 4432 O O . SER B 1 28 ? 41.906 -51.25 31.094 1 16.17 28 SER B O 1
ATOM 4434 N N . LEU B 1 29 ? 43.312 -50.781 32.781 1 16.27 29 LEU B N 1
ATOM 4435 C CA . LEU B 1 29 ? 43.219 -50 34 1 16.27 29 LEU B CA 1
ATOM 4436 C C . LEU B 1 29 ? 42.969 -48.531 33.688 1 16.27 29 LEU B C 1
ATOM 4438 O O . LEU B 1 29 ? 42.125 -47.875 34.344 1 16.27 29 LEU B O 1
ATOM 4442 N N . HIS B 1 30 ? 43.688 -47.812 32.812 1 16.95 30 HIS B N 1
ATOM 4443 C CA . HIS B 1 30 ? 44.438 -46.688 33.375 1 16.95 30 HIS B CA 1
ATOM 4444 C C . HIS B 1 30 ? 43.562 -45.469 33.562 1 16.95 30 HIS B C 1
ATOM 4446 O O . HIS B 1 30 ? 42.562 -45.312 32.875 1 16.95 30 HIS B O 1
ATOM 4452 N N . ALA B 1 31 ? 44.031 -44.344 34.375 1 17.7 31 ALA B N 1
ATOM 4453 C CA . ALA B 1 31 ? 43.688 -43.406 35.438 1 17.7 31 ALA B CA 1
ATOM 4454 C C . ALA B 1 31 ? 43.281 -42.031 34.875 1 17.7 31 ALA B C 1
ATOM 4456 O O . ALA B 1 31 ? 42.906 -41.156 35.625 1 17.7 31 ALA B O 1
ATOM 4457 N N . GLY B 1 32 ? 43.094 -41.75 33.594 1 16.7 32 GLY B N 1
ATOM 4458 C CA . GLY B 1 32 ? 43.562 -40.406 33.312 1 16.7 32 GLY B CA 1
ATOM 4459 C C . GLY B 1 32 ? 42.719 -39.344 34 1 16.7 32 GLY B C 1
ATOM 4460 O O . GLY B 1 32 ? 41.594 -39.594 34.406 1 16.7 32 GLY B O 1
ATOM 4461 N N . PRO B 1 33 ? 43.281 -38.094 34.125 1 20.09 33 PRO B N 1
ATOM 4462 C CA . PRO B 1 33 ? 43.25 -36.969 35.094 1 20.09 33 PRO B CA 1
ATOM 4463 C C . PRO B 1 33 ? 41.969 -36.156 35 1 20.09 33 PRO B C 1
ATOM 4465 O O . PRO B 1 33 ? 41.281 -36.219 33.969 1 20.09 33 PRO B O 1
ATOM 4468 N N . PRO B 1 34 ? 41.75 -35.188 35.938 1 19.56 34 PRO B N 1
ATOM 4469 C CA . PRO B 1 34 ? 40.656 -34.469 36.594 1 19.56 34 PRO B CA 1
ATOM 4470 C C . PRO B 1 34 ? 40.094 -33.312 35.75 1 19.56 34 PRO B C 1
ATOM 4472 O O . PRO B 1 34 ? 40.875 -32.562 35.156 1 19.56 34 PRO B O 1
ATOM 4475 N N . MET B 1 35 ? 39.031 -33.406 35.094 1 17.64 35 MET B N 1
ATOM 4476 C CA . MET B 1 35 ? 38.344 -32.469 34.188 1 17.64 35 MET B CA 1
ATOM 4477 C C . MET B 1 35 ? 37.938 -31.188 34.906 1 17.64 35 MET B C 1
ATOM 4479 O O . MET B 1 35 ? 37.188 -31.234 35.875 1 17.64 35 MET B O 1
ATOM 4483 N N . ARG B 1 36 ? 38.781 -30.188 34.812 1 18.83 36 ARG B N 1
ATOM 4484 C CA . ARG B 1 36 ? 38.656 -28.859 35.438 1 18.83 36 ARG B CA 1
ATOM 4485 C C . ARG B 1 36 ? 37.344 -28.203 35.062 1 18.83 36 ARG B C 1
ATOM 4487 O O . ARG B 1 36 ? 36.906 -28.312 33.938 1 18.83 36 ARG B O 1
ATOM 4494 N N . GLU B 1 37 ? 36.531 -27.734 35.969 1 18.69 37 GLU B N 1
ATOM 4495 C CA . GLU B 1 37 ? 35.188 -27.219 36.188 1 18.69 37 GLU B CA 1
ATOM 4496 C C . GLU B 1 37 ? 35.031 -25.828 35.562 1 18.69 37 GLU B C 1
ATOM 4498 O O . GLU B 1 37 ? 35.344 -24.812 36.188 1 18.69 37 GLU B O 1
ATOM 4503 N N . SER B 1 38 ? 35.625 -25.547 34.312 1 18.98 38 SER B N 1
ATOM 4504 C CA . SER B 1 38 ? 35.625 -24.125 34 1 18.98 38 SER B CA 1
ATOM 4505 C C . SER B 1 38 ? 34.219 -23.562 34 1 18.98 38 SER B C 1
ATOM 4507 O O . SER B 1 38 ? 33.312 -24.125 33.375 1 18.98 38 SER B O 1
ATOM 4509 N N . GLU B 1 39 ? 33.812 -22.766 34.938 1 19.05 39 GLU B N 1
ATOM 4510 C CA . GLU B 1 39 ? 32.625 -22.031 35.375 1 19.05 39 GLU B CA 1
ATOM 4511 C C . GLU B 1 39 ? 32.219 -21 34.312 1 19.05 39 GLU B C 1
ATOM 4513 O O . GLU B 1 39 ? 32.594 -19.828 34.406 1 19.05 39 GLU B O 1
ATOM 4518 N N . SER B 1 40 ? 32.406 -21.219 33.031 1 21.31 40 SER B N 1
ATOM 4519 C CA . SER B 1 40 ? 32.188 -20.078 32.156 1 21.31 40 SER B CA 1
ATOM 4520 C C . SER B 1 40 ? 30.75 -19.594 32.219 1 21.31 40 SER B C 1
ATOM 4522 O O . SER B 1 40 ? 29.812 -20.359 31.969 1 21.31 40 SER B O 1
ATOM 4524 N N . GLY B 1 41 ? 30.484 -18.609 33.094 1 20.66 41 GLY B N 1
ATOM 4525 C CA . GLY B 1 41 ? 29.203 -17.938 33.281 1 20.66 41 GLY B CA 1
ATOM 4526 C C . GLY B 1 41 ? 28.609 -17.406 31.984 1 20.66 41 GLY B C 1
ATOM 4527 O O . GLY B 1 41 ? 29.344 -17.078 31.047 1 20.66 41 GLY B O 1
ATOM 4528 N N . PRO B 1 42 ? 27.375 -17.797 31.688 1 23.08 42 PRO B N 1
ATOM 4529 C CA . PRO B 1 42 ? 26.641 -17.594 30.438 1 23.08 42 PRO B CA 1
ATOM 4530 C C . PRO B 1 42 ? 26.438 -16.109 30.109 1 23.08 42 PRO B C 1
ATOM 4532 O O . PRO B 1 42 ? 25.891 -15.359 30.922 1 23.08 42 PRO B O 1
ATOM 4535 N N . ARG B 1 43 ? 27.422 -15.438 29.484 1 23.14 43 ARG B N 1
ATOM 4536 C CA . ARG B 1 43 ? 27.344 -14.07 28.984 1 23.14 43 ARG B CA 1
ATOM 4537 C C . ARG B 1 43 ? 26.094 -13.891 28.125 1 23.14 43 ARG B C 1
ATOM 4539 O O . ARG B 1 43 ? 25.844 -14.68 27.203 1 23.14 43 ARG B O 1
ATOM 4546 N N . SER B 1 44 ? 25.047 -13.281 28.672 1 23.72 44 SER B N 1
ATOM 4547 C CA . SER B 1 44 ? 23.766 -12.844 28.141 1 23.72 44 SER B CA 1
ATOM 4548 C C . SER B 1 44 ? 23.938 -12.016 26.859 1 23.72 44 SER B C 1
ATOM 4550 O O . SER B 1 44 ? 24.484 -10.906 26.906 1 23.72 44 SER B O 1
ATOM 4552 N N . ASP B 1 45 ? 24.219 -12.617 25.766 1 24.28 45 ASP B N 1
ATOM 4553 C CA . ASP B 1 45 ? 24.453 -12.023 24.453 1 24.28 45 ASP B CA 1
ATOM 4554 C C . ASP B 1 45 ? 23.25 -11.203 23.984 1 24.28 45 ASP B C 1
ATOM 4556 O O . ASP B 1 45 ? 22.266 -11.758 23.516 1 24.28 45 ASP B O 1
ATOM 4560 N N . VAL B 1 46 ? 22.938 -10.055 24.656 1 27.7 46 VAL B N 1
ATOM 4561 C CA . VAL B 1 46 ? 22.094 -8.969 24.172 1 27.7 46 VAL B CA 1
ATOM 4562 C C . VAL B 1 46 ? 22.453 -8.633 22.719 1 27.7 46 VAL B C 1
ATOM 4564 O O . VAL B 1 46 ? 23.594 -8.258 22.438 1 27.7 46 VAL B O 1
ATOM 4567 N N . SER B 1 47 ? 21.969 -9.289 21.797 1 27.27 47 SER B N 1
ATOM 4568 C CA . SER B 1 47 ? 22.109 -9 20.375 1 27.27 47 SER B CA 1
ATOM 4569 C C . SER B 1 47 ? 22 -7.504 20.094 1 27.27 47 SER B C 1
ATOM 4571 O O . SER B 1 47 ? 20.922 -6.934 20.125 1 27.27 47 SER B O 1
ATOM 4573 N N . ASP B 1 48 ? 22.844 -6.695 20.609 1 28.14 48 ASP B N 1
ATOM 4574 C CA . ASP B 1 48 ? 23.094 -5.285 20.344 1 28.14 48 ASP B CA 1
ATOM 4575 C C . ASP B 1 48 ? 23.188 -5.023 18.828 1 28.14 48 ASP B C 1
ATOM 4577 O O . ASP B 1 48 ? 24 -5.637 18.141 1 28.14 48 ASP B O 1
ATOM 4581 N N . TRP B 1 49 ? 22.125 -4.855 18.062 1 29.75 49 TRP B N 1
ATOM 4582 C CA . TRP B 1 49 ? 22.297 -4.086 16.844 1 29.75 49 TRP B CA 1
ATOM 4583 C C . TRP B 1 49 ? 23.484 -3.143 16.953 1 29.75 49 TRP B C 1
ATOM 4585 O O . TRP B 1 49 ? 23.406 -2.105 17.609 1 29.75 49 TRP B O 1
ATOM 4595 N N . GLU B 1 50 ? 24.562 -3.744 17.094 1 29.12 50 GLU B N 1
ATOM 4596 C CA . GLU B 1 50 ? 25.766 -2.914 17 1 29.12 50 GLU B CA 1
ATOM 4597 C C . GLU B 1 50 ? 25.781 -2.121 15.695 1 29.12 50 GLU B C 1
ATOM 4599 O O . GLU B 1 50 ? 26.062 -2.674 14.625 1 29.12 50 GLU B O 1
ATOM 4604 N N . VAL B 1 51 ? 24.875 -1.148 15.445 1 32.03 51 VAL B N 1
ATOM 4605 C CA . VAL B 1 51 ? 25.328 -0.031 14.617 1 32.03 51 VAL B CA 1
ATOM 4606 C C . VAL B 1 51 ? 26.844 0.141 14.742 1 32.03 51 VAL B C 1
ATOM 4608 O O . VAL B 1 51 ? 27.375 0.193 15.859 1 32.03 51 VAL B O 1
ATOM 4611 N N . ASP B 1 52 ? 27.578 -0.477 13.867 1 33.16 52 ASP B N 1
ATOM 4612 C CA . ASP B 1 52 ? 28.984 -0.052 13.812 1 33.16 52 ASP B CA 1
ATOM 4613 C C . ASP B 1 52 ? 29.141 1.376 14.32 1 33.16 52 ASP B C 1
ATOM 4615 O O . ASP B 1 52 ? 28.578 2.312 13.758 1 33.16 52 ASP B O 1
ATOM 4619 N N . ASP B 1 53 ? 29.453 1.457 15.523 1 35.06 53 ASP B N 1
ATOM 4620 C CA . ASP B 1 53 ? 30.062 2.621 16.156 1 35.06 53 ASP B CA 1
ATOM 4621 C C . ASP B 1 53 ? 31.281 3.115 15.375 1 35.06 53 ASP B C 1
ATOM 4623 O O . ASP B 1 53 ? 32.406 2.779 15.695 1 35.06 53 ASP B O 1
ATOM 4627 N N . ASP B 1 54 ? 31.328 2.98 14.07 1 34.84 54 ASP B N 1
ATOM 4628 C CA . ASP B 1 54 ? 32.438 3.855 13.688 1 34.84 54 ASP B CA 1
ATOM 4629 C C . ASP B 1 54 ? 32.469 5.098 14.578 1 34.84 54 ASP B C 1
ATOM 4631 O O . ASP B 1 54 ? 31.438 5.617 14.984 1 34.84 54 ASP B O 1
ATOM 4635 N N . GLY B 1 55 ? 33.438 5.234 15.344 1 37.97 55 GLY B N 1
ATOM 4636 C CA . GLY B 1 55 ? 33.906 6.406 16.062 1 37.97 55 GLY B CA 1
ATOM 4637 C C . GLY B 1 55 ? 33.438 7.711 15.461 1 37.97 55 GLY B C 1
ATOM 4638 O O . GLY B 1 55 ? 34.031 8.758 15.672 1 37.97 55 GLY B O 1
ATOM 4639 N N . ASP B 1 56 ? 32.906 7.66 14.234 1 42.19 56 ASP B N 1
ATOM 4640 C CA . ASP B 1 56 ? 32.562 9 13.789 1 42.19 56 ASP B CA 1
ATOM 4641 C C . ASP B 1 56 ? 31.656 9.695 14.812 1 42.19 56 ASP B C 1
ATOM 4643 O O . ASP B 1 56 ? 30.766 9.07 15.398 1 42.19 56 ASP B O 1
ATOM 4647 N N . GLU B 1 57 ? 31.953 10.648 15.469 1 50.25 57 GLU B N 1
ATOM 4648 C CA . GLU B 1 57 ? 31.328 11.719 16.234 1 50.25 57 GLU B CA 1
ATOM 4649 C C . GLU B 1 57 ? 29.875 11.953 15.781 1 50.25 57 GLU B C 1
ATOM 4651 O O . GLU B 1 57 ? 29.641 12.719 14.852 1 50.25 57 GLU B O 1
ATOM 4656 N N . HIS B 1 58 ? 29.062 10.883 15.766 1 64.06 58 HIS B N 1
ATOM 4657 C CA . HIS B 1 58 ? 27.688 11.094 15.375 1 64.06 58 HIS B CA 1
ATOM 4658 C C . HIS B 1 58 ? 27.125 12.375 15.984 1 64.06 58 HIS B C 1
ATOM 4660 O O . HIS B 1 58 ? 27.328 12.648 17.172 1 64.06 58 HIS B O 1
ATOM 4666 N N . SER B 1 59 ? 26.828 13.305 15.219 1 80.12 59 SER B N 1
ATOM 4667 C CA . SER B 1 59 ? 26.234 14.586 15.578 1 80.12 59 SER B CA 1
ATOM 4668 C C . SER B 1 59 ? 25.031 14.391 16.484 1 80.12 59 SER B C 1
ATOM 4670 O O . SER B 1 59 ? 24.25 13.453 16.312 1 80.12 59 SER B O 1
ATOM 4672 N N . ASP B 1 60 ? 25.078 14.922 17.656 1 90.81 60 ASP B N 1
ATOM 4673 C CA . ASP B 1 60 ? 23.984 14.938 18.609 1 90.81 60 ASP B CA 1
ATOM 4674 C C . ASP B 1 60 ? 22.734 15.57 18 1 90.81 60 ASP B C 1
ATOM 4676 O O . ASP B 1 60 ? 21.703 15.688 18.656 1 90.81 60 ASP B O 1
ATOM 4680 N N . ILE B 1 61 ? 22.812 15.906 16.781 1 93.88 61 ILE B N 1
ATOM 4681 C CA . ILE B 1 61 ? 21.656 16.5 16.094 1 93.88 61 ILE B CA 1
ATOM 4682 C C . ILE B 1 61 ? 21.203 15.57 14.969 1 93.88 61 ILE B C 1
ATOM 4684 O O . ILE B 1 61 ? 22 15.172 14.117 1 93.88 61 ILE B O 1
ATOM 4688 N N . VAL B 1 62 ? 19.984 15.164 15 1 94.06 62 VAL B N 1
ATOM 4689 C CA . VAL B 1 62 ? 19.406 14.281 13.992 1 94.06 62 VAL B CA 1
ATOM 4690 C C . VAL B 1 62 ? 18.266 15.008 13.281 1 94.06 62 VAL B C 1
ATOM 4692 O O . VAL B 1 62 ? 17.422 15.633 13.93 1 94.06 62 VAL B O 1
ATOM 4695 N N . SER B 1 63 ? 18.203 14.938 11.977 1 92.75 63 SER B N 1
ATOM 4696 C CA . SER B 1 63 ? 17.141 15.555 11.188 1 92.75 63 SER B CA 1
ATOM 4697 C C . SER B 1 63 ? 16 14.578 10.938 1 92.75 63 SER B C 1
ATOM 4699 O O . SER B 1 63 ? 16.234 13.398 10.68 1 92.75 63 SER B O 1
ATOM 4701 N N . SER B 1 64 ? 14.844 15.008 11.07 1 92.88 64 SER B N 1
ATOM 4702 C CA . SER B 1 64 ? 13.664 14.195 10.828 1 92.88 64 SER B CA 1
ATOM 4703 C C . SER B 1 64 ? 13.078 14.461 9.445 1 92.88 64 SER B C 1
ATOM 4705 O O . SER B 1 64 ? 13.398 15.469 8.812 1 92.88 64 SER B O 1
ATOM 4707 N N . PRO B 1 65 ? 12.188 13.602 8.938 1 88.31 65 PRO B N 1
ATOM 4708 C CA . PRO B 1 65 ? 11.562 13.789 7.625 1 88.31 65 PRO B CA 1
ATOM 4709 C C . PRO B 1 65 ? 10.656 15.016 7.566 1 88.31 65 PRO B C 1
ATOM 4711 O O . PRO B 1 65 ? 10.336 15.5 6.48 1 88.31 65 PRO B O 1
ATOM 4714 N N . THR B 1 66 ? 10.164 15.531 8.719 1 89.81 66 THR B N 1
ATOM 4715 C CA . THR B 1 66 ? 9.305 16.719 8.727 1 89.81 66 THR B CA 1
ATOM 4716 C C . THR B 1 66 ? 10.133 17.984 8.57 1 89.81 66 THR B C 1
ATOM 4718 O O . THR B 1 66 ? 9.586 19.062 8.367 1 89.81 66 THR B O 1
ATOM 4721 N N . GLY B 1 67 ? 11.461 17.922 8.711 1 88.19 67 GLY B N 1
ATOM 4722 C CA . GLY B 1 67 ? 12.344 19.062 8.562 1 88.19 67 GLY B CA 1
ATOM 4723 C C . GLY B 1 67 ? 12.922 19.547 9.875 1 88.19 67 GLY B C 1
ATOM 4724 O O . GLY B 1 67 ? 13.781 20.422 9.891 1 88.19 67 GLY B O 1
ATOM 4725 N N . PHE B 1 68 ? 12.523 18.938 10.969 1 93.62 68 PHE B N 1
ATOM 4726 C CA . PHE B 1 68 ? 13.016 19.344 12.281 1 93.62 68 PHE B CA 1
ATOM 4727 C C . PHE B 1 68 ? 14.398 18.75 12.539 1 93.62 68 PHE B C 1
ATOM 4729 O O . PHE B 1 68 ? 14.734 17.688 12.008 1 93.62 68 PHE B O 1
ATOM 4736 N N . LYS B 1 69 ? 15.125 19.469 13.281 1 94.75 69 LYS B N 1
ATOM 4737 C CA . LYS B 1 69 ? 16.391 18.984 13.836 1 94.75 69 LYS B CA 1
ATOM 4738 C C . LYS B 1 69 ? 16.266 18.703 15.328 1 94.75 69 LYS B C 1
ATOM 4740 O O . LYS B 1 69 ? 15.891 19.578 16.109 1 94.75 69 LYS B O 1
ATOM 4745 N N . TYR B 1 70 ? 16.562 17.484 15.68 1 95.88 70 TYR B N 1
ATOM 4746 C CA . TYR B 1 70 ? 16.406 17.078 17.078 1 95.88 70 TYR B CA 1
ATOM 4747 C C . TYR B 1 70 ? 17.766 16.938 17.75 1 95.88 70 TYR B C 1
ATOM 4749 O O . TYR B 1 70 ? 18.656 16.266 17.234 1 95.88 70 TYR B O 1
ATOM 4757 N N . ASN B 1 71 ? 17.938 17.625 18.844 1 96.62 71 ASN B N 1
ATOM 4758 C CA . ASN B 1 71 ? 19.047 17.375 19.75 1 96.62 71 ASN B CA 1
ATOM 4759 C C . ASN B 1 71 ? 18.781 16.172 20.656 1 96.62 71 ASN B C 1
ATOM 4761 O O . ASN B 1 71 ? 17.859 16.219 21.484 1 96.62 71 ASN B O 1
ATOM 4765 N N . ILE B 1 72 ? 19.594 15.141 20.516 1 96.31 72 ILE B N 1
ATOM 4766 C CA . ILE B 1 72 ? 19.344 13.906 21.25 1 96.31 72 ILE B CA 1
ATOM 4767 C C . ILE B 1 72 ? 20.469 13.641 22.234 1 96.31 72 ILE B C 1
ATOM 4769 O O . ILE B 1 72 ? 20.656 12.508 22.688 1 96.31 72 ILE B O 1
ATOM 4773 N N . SER B 1 73 ? 21.219 14.602 22.672 1 94.12 73 SER B N 1
ATOM 4774 C CA . SER B 1 73 ? 22.406 14.469 23.5 1 94.12 73 SER B CA 1
ATOM 4775 C C . SER B 1 73 ? 22.031 14.016 24.922 1 94.12 73 SER B C 1
ATOM 4777 O O . SER B 1 73 ? 22.828 13.336 25.578 1 94.12 73 SER B O 1
ATOM 4779 N N . ARG B 1 74 ? 20.844 14.344 25.312 1 93.81 74 ARG B N 1
ATOM 4780 C CA . ARG B 1 74 ? 20.453 14.078 26.688 1 93.81 74 ARG B CA 1
ATOM 4781 C C . ARG B 1 74 ? 19.812 12.703 26.812 1 93.81 74 ARG B C 1
ATOM 4783 O O . ARG B 1 74 ? 19.469 12.266 27.922 1 93.81 74 ARG B O 1
ATOM 4790 N N . LEU B 1 75 ? 19.672 11.992 25.766 1 95.38 75 LEU B N 1
ATOM 4791 C CA . LEU B 1 75 ? 18.953 10.727 25.781 1 95.38 75 LEU B CA 1
ATOM 4792 C C . LEU B 1 75 ? 19.891 9.562 26.062 1 95.38 75 LEU B C 1
ATOM 4794 O O . LEU B 1 75 ? 21.109 9.688 25.891 1 95.38 75 LEU B O 1
ATOM 4798 N N . SER B 1 76 ? 19.359 8.469 26.609 1 93.69 76 SER B N 1
ATOM 4799 C CA . SER B 1 76 ? 20.125 7.246 26.797 1 93.69 76 SER B CA 1
ATOM 4800 C C . SER B 1 76 ? 20.672 6.727 25.469 1 93.69 76 SER B C 1
ATOM 4802 O O . SER B 1 76 ? 20.125 7.02 24.406 1 93.69 76 SER B O 1
ATOM 4804 N N . PRO B 1 77 ? 21.734 6.062 25.484 1 92.56 77 PRO B N 1
ATOM 4805 C CA . PRO B 1 77 ? 22.297 5.5 24.25 1 92.56 77 PRO B CA 1
ATOM 4806 C C . PRO B 1 77 ? 21.297 4.652 23.484 1 92.56 77 PRO B C 1
ATOM 4808 O O . PRO B 1 77 ? 21.266 4.684 22.25 1 92.56 77 PRO B O 1
ATOM 4811 N N . GLN B 1 78 ? 20.484 3.912 24.172 1 91.19 78 GLN B N 1
ATOM 4812 C CA . GLN B 1 78 ? 19.469 3.088 23.531 1 91.19 78 GLN B CA 1
ATOM 4813 C C . GLN B 1 78 ? 18.453 3.949 22.781 1 91.19 78 GLN B C 1
ATOM 4815 O O . GLN B 1 78 ? 18.094 3.654 21.641 1 91.19 78 GLN B O 1
ATOM 4820 N N . THR B 1 79 ? 18.031 4.93 23.422 1 93.31 79 THR B N 1
ATOM 4821 C CA . THR B 1 79 ? 17.062 5.82 22.797 1 93.31 79 THR B CA 1
ATOM 4822 C C . THR B 1 79 ? 17.656 6.547 21.609 1 93.31 79 THR B C 1
ATOM 4824 O O . THR B 1 79 ? 16.984 6.777 20.594 1 93.31 79 THR B O 1
ATOM 4827 N N . ARG B 1 80 ? 18.922 6.941 21.719 1 94.62 80 ARG B N 1
ATOM 4828 C CA . ARG B 1 80 ? 19.609 7.582 20.594 1 94.62 80 ARG B CA 1
ATOM 4829 C C . ARG B 1 80 ? 19.625 6.668 19.375 1 94.62 80 ARG B C 1
ATOM 4831 O O . ARG B 1 80 ? 19.406 7.125 18.25 1 94.62 80 ARG B O 1
ATOM 4838 N N . GLN B 1 81 ? 19.828 5.461 19.656 1 91.56 81 GLN B N 1
ATOM 4839 C CA . GLN B 1 81 ? 19.844 4.488 18.562 1 91.56 81 GLN B CA 1
ATOM 4840 C C . GLN B 1 81 ? 18.469 4.359 17.906 1 91.56 81 GLN B C 1
ATOM 4842 O O . GLN B 1 81 ? 18.359 4.254 16.688 1 91.56 81 GLN B O 1
ATOM 4847 N N . VAL B 1 82 ? 17.469 4.352 18.672 1 92.62 82 VAL B N 1
ATOM 4848 C CA . VAL B 1 82 ? 16.094 4.258 18.172 1 92.62 82 VAL B CA 1
ATOM 4849 C C . VAL B 1 82 ? 15.789 5.461 17.281 1 92.62 82 VAL B C 1
ATOM 4851 O O . VAL B 1 82 ? 15.25 5.301 16.188 1 92.62 82 VAL B O 1
ATOM 4854 N N . VAL B 1 83 ? 16.156 6.602 17.703 1 94.38 83 VAL B N 1
ATOM 4855 C CA . VAL B 1 83 ? 15.883 7.84 16.969 1 94.38 83 VAL B CA 1
ATOM 4856 C C . VAL B 1 83 ? 16.656 7.848 15.656 1 94.38 83 VAL B C 1
ATOM 4858 O O . VAL B 1 83 ? 16.094 8.164 14.602 1 94.38 83 VAL B O 1
ATOM 4861 N N . ARG B 1 84 ? 17.906 7.48 15.68 1 92.62 84 ARG B N 1
ATOM 4862 C CA . ARG B 1 84 ? 18.734 7.445 14.477 1 92.62 84 ARG B CA 1
ATOM 4863 C C . ARG B 1 84 ? 18.203 6.418 13.484 1 92.62 84 ARG B C 1
ATOM 4865 O O . ARG B 1 84 ? 18.156 6.672 12.281 1 92.62 84 ARG B O 1
ATOM 4872 N N . GLY B 1 85 ? 17.859 5.258 14.016 1 89.81 85 GLY B N 1
ATOM 4873 C CA . GLY B 1 85 ? 17.297 4.234 13.148 1 89.81 85 GLY B CA 1
ATOM 4874 C C . GLY B 1 85 ? 16 4.664 12.484 1 89.81 85 GLY B C 1
ATOM 4875 O O . GLY B 1 85 ? 15.766 4.355 11.312 1 89.81 85 GLY B O 1
ATOM 4876 N N . LEU B 1 86 ? 15.18 5.359 13.156 1 92.12 86 LEU B N 1
ATOM 4877 C CA . LEU B 1 86 ? 13.891 5.82 12.656 1 92.12 86 LEU B CA 1
ATOM 4878 C C . LEU B 1 86 ? 14.07 6.875 11.57 1 92.12 86 LEU B C 1
ATOM 4880 O O . LEU B 1 86 ? 13.438 6.801 10.516 1 92.12 86 LEU B O 1
ATOM 4884 N N . PHE B 1 87 ? 14.945 7.863 11.734 1 90.19 87 PHE B N 1
ATOM 4885 C CA . PHE B 1 87 ? 15.008 9.031 10.867 1 90.19 87 PHE B CA 1
ATOM 4886 C C . PHE B 1 87 ? 16.062 8.844 9.781 1 90.19 87 PHE B C 1
ATOM 4888 O O . PHE B 1 87 ? 16.047 9.547 8.766 1 90.19 87 PHE B O 1
ATOM 4895 N N . ASN B 1 88 ? 17 7.965 9.867 1 77.88 88 ASN B N 1
ATOM 4896 C CA . ASN B 1 88 ? 18.016 7.727 8.836 1 77.88 88 ASN B CA 1
ATOM 4897 C C . ASN B 1 88 ? 17.484 6.797 7.746 1 77.88 88 ASN B C 1
ATOM 4899 O O . ASN B 1 88 ? 18 6.809 6.621 1 77.88 88 ASN B O 1
ATOM 4903 N N . ASN B 1 89 ? 16.656 5.84 7.996 1 60.78 89 ASN B N 1
ATOM 4904 C CA . ASN B 1 89 ? 16.203 4.797 7.086 1 60.78 89 ASN B CA 1
ATOM 4905 C C . ASN B 1 89 ? 15.07 5.285 6.184 1 60.78 89 ASN B C 1
ATOM 4907 O O . ASN B 1 89 ? 14.391 4.484 5.543 1 60.78 89 ASN B O 1
ATOM 4911 N N . ALA B 1 90 ? 14.883 6.52 6.07 1 58.97 90 ALA B N 1
ATOM 4912 C CA . ALA B 1 90 ? 13.641 6.836 5.375 1 58.97 90 ALA B CA 1
ATOM 4913 C C . ALA B 1 90 ? 13.883 7.039 3.881 1 58.97 90 ALA B C 1
ATOM 4915 O O . ALA B 1 90 ? 14.188 8.148 3.439 1 58.97 90 ALA B O 1
ATOM 4916 N N . PRO B 1 91 ? 14.25 5.711 3.176 1 60.22 91 PRO B N 1
ATOM 4917 C CA . PRO B 1 91 ? 14.312 5.977 1.737 1 60.22 91 PRO B CA 1
ATOM 4918 C C . PRO B 1 91 ? 12.984 6.465 1.168 1 60.22 91 PRO B C 1
ATOM 4920 O O . PRO B 1 91 ? 11.922 5.949 1.532 1 60.22 91 PRO B O 1
ATOM 4923 N N . THR B 1 92 ? 13.016 7.633 0.397 1 63.94 92 THR B N 1
ATOM 4924 C CA . THR B 1 92 ? 11.82 8.359 -0.002 1 63.94 92 THR B CA 1
ATOM 4925 C C . THR B 1 92 ? 11.047 7.59 -1.073 1 63.94 92 THR B C 1
ATOM 4927 O O . THR B 1 92 ? 9.844 7.781 -1.235 1 63.94 92 THR B O 1
ATOM 4930 N N . GLN B 1 93 ? 11.672 6.426 -1.681 1 75.81 93 GLN B N 1
ATOM 4931 C CA . GLN B 1 93 ? 10.945 5.891 -2.826 1 75.81 93 GLN B CA 1
ATOM 4932 C C . GLN B 1 93 ? 10.234 4.59 -2.469 1 75.81 93 GLN B C 1
ATOM 4934 O O . GLN B 1 93 ? 9.656 3.932 -3.338 1 75.81 93 GLN B O 1
ATOM 4939 N N . GLU B 1 94 ? 10.188 4.254 -1.191 1 84.75 94 GLU B N 1
ATOM 4940 C CA . GLU B 1 94 ? 9.5 3.059 -0.715 1 84.75 94 GLU B CA 1
ATOM 4941 C C . GLU B 1 94 ? 8.273 3.424 0.12 1 84.75 94 GLU B C 1
ATOM 4943 O O . GLU B 1 94 ? 8.188 4.531 0.657 1 84.75 94 GLU B O 1
ATOM 4948 N N . PRO B 1 95 ? 7.34 2.48 0.078 1 90.5 95 PRO B N 1
ATOM 4949 C CA . PRO B 1 95 ? 6.191 2.736 0.95 1 90.5 95 PRO B CA 1
ATOM 4950 C C . PRO B 1 95 ? 6.598 3.01 2.396 1 90.5 95 PRO B C 1
ATOM 4952 O O . PRO B 1 95 ? 7.598 2.469 2.873 1 90.5 95 PRO B O 1
ATOM 4955 N N . PRO B 1 96 ? 5.863 3.889 3.018 1 92.06 96 PRO B N 1
ATOM 4956 C CA . PRO B 1 96 ? 6.207 4.215 4.402 1 92.06 96 PRO B CA 1
ATOM 4957 C C . PRO B 1 96 ? 6.121 3.006 5.332 1 92.06 96 PRO B C 1
ATOM 4959 O O . PRO B 1 96 ? 5.23 2.164 5.176 1 92.06 96 PRO B O 1
ATOM 4962 N N . GLN B 1 97 ? 7.008 2.99 6.309 1 92.06 97 GLN B N 1
ATOM 4963 C CA . GLN B 1 97 ? 7.027 1.903 7.281 1 92.06 97 GLN B CA 1
ATOM 4964 C C . GLN B 1 97 ? 5.938 2.088 8.336 1 92.06 97 GLN B C 1
ATOM 4966 O O . GLN B 1 97 ? 5.395 1.11 8.852 1 92.06 97 GLN B O 1
ATOM 4971 N N . ILE B 1 98 ? 5.734 3.316 8.688 1 94.44 98 ILE B N 1
ATOM 4972 C CA . ILE B 1 98 ? 4.711 3.645 9.672 1 94.44 98 ILE B CA 1
ATOM 4973 C C . ILE B 1 98 ? 3.676 4.582 9.055 1 94.44 98 ILE B C 1
ATOM 4975 O O . ILE B 1 98 ? 4.031 5.512 8.32 1 94.44 98 ILE B O 1
ATOM 4979 N N . SER B 1 99 ? 2.432 4.316 9.227 1 95.88 99 SER B N 1
ATOM 4980 C CA . SER B 1 99 ? 1.344 5.172 8.766 1 95.88 99 SER B CA 1
ATOM 4981 C C . SER B 1 99 ? 0.287 5.355 9.844 1 95.88 99 SER B C 1
ATOM 4983 O O . SER B 1 99 ? 0.082 4.469 10.68 1 95.88 99 SER B O 1
ATOM 4985 N N . LEU B 1 100 ? -0.26 6.512 9.914 1 96.94 100 LEU B N 1
ATOM 4986 C CA . LEU B 1 100 ? -1.341 6.812 10.852 1 96.94 100 LEU B CA 1
ATOM 4987 C C . LEU B 1 100 ? -2.699 6.578 10.195 1 96.94 100 LEU B C 1
ATOM 4989 O O . LEU B 1 100 ? -2.971 7.094 9.109 1 96.94 100 LEU B O 1
ATOM 4993 N N . GLU B 1 101 ? -3.613 5.84 10.906 1 92.88 101 GLU B N 1
ATOM 4994 C CA . GLU B 1 101 ? -4.883 5.457 10.289 1 92.88 101 GLU B CA 1
ATOM 4995 C C . GLU B 1 101 ? -6.051 6.191 10.938 1 92.88 101 GLU B C 1
ATOM 4997 O O . GLU B 1 101 ? -6.91 6.742 10.234 1 92.88 101 GLU B O 1
ATOM 5002 N N . LEU B 1 102 ? -6.027 6.164 12.219 1 92.94 102 LEU B N 1
ATOM 5003 C CA . LEU B 1 102 ? -7.207 6.621 12.945 1 92.94 102 LEU B CA 1
ATOM 5004 C C . LEU B 1 102 ? -6.809 7.324 14.242 1 92.94 102 LEU B C 1
ATOM 5006 O O . LEU B 1 102 ? -5.773 7.012 14.828 1 92.94 102 LEU B O 1
ATOM 5010 N N . CYS B 1 103 ? -7.555 8.266 14.586 1 94.06 103 CYS B N 1
ATOM 5011 C CA . CYS B 1 103 ? -7.453 8.867 15.906 1 94.06 103 CYS B CA 1
ATOM 5012 C C . CYS B 1 103 ? -8.836 9.047 16.531 1 94.06 103 CYS B C 1
ATOM 5014 O O . CYS B 1 103 ? -9.852 8.898 15.852 1 94.06 103 CYS B O 1
ATOM 5016 N N . GLY B 1 104 ? -8.898 9.156 17.859 1 92.5 104 GLY B N 1
ATOM 5017 C CA . GLY B 1 104 ? -10.172 9.32 18.547 1 92.5 104 GLY B CA 1
ATOM 5018 C C . GLY B 1 104 ? -10.016 9.648 20.016 1 92.5 104 GLY B C 1
ATOM 5019 O O . GLY B 1 104 ? -8.898 9.703 20.531 1 92.5 104 GLY B O 1
ATOM 5020 N N . ILE B 1 105 ? -11.125 9.984 20.547 1 90.38 105 ILE B N 1
ATOM 5021 C CA . ILE B 1 105 ? -11.195 10.266 21.969 1 90.38 105 ILE B CA 1
ATOM 5022 C C . ILE B 1 105 ? -11.805 9.078 22.719 1 90.38 105 ILE B C 1
ATOM 5024 O O . ILE B 1 105 ? -12.828 8.539 22.297 1 90.38 105 ILE B O 1
ATOM 5028 N N . ARG B 1 106 ? -11.086 8.656 23.672 1 84.81 106 ARG B N 1
ATOM 5029 C CA . ARG B 1 106 ? -11.57 7.527 24.453 1 84.81 106 ARG B CA 1
ATOM 5030 C C . ARG B 1 106 ? -11.742 7.91 25.922 1 84.81 106 ARG B C 1
ATOM 5032 O O . ARG B 1 106 ? -11.102 8.844 26.406 1 84.81 106 ARG B O 1
ATOM 5039 N N . GLU B 1 107 ? -12.781 7.277 26.5 1 77.25 107 GLU B N 1
ATOM 5040 C CA . GLU B 1 107 ? -12.938 7.461 27.938 1 77.25 107 GLU B CA 1
ATOM 5041 C C . GLU B 1 107 ? -12.094 6.461 28.719 1 77.25 107 GLU B C 1
ATOM 5043 O O . GLU B 1 107 ? -12 5.289 28.344 1 77.25 107 GLU B O 1
ATOM 5048 N N . GLY B 1 108 ? -11.242 7.023 29.5 1 64.88 108 GLY B N 1
ATOM 5049 C CA . GLY B 1 108 ? -10.43 6.145 30.328 1 64.88 108 GLY B CA 1
ATOM 5050 C C . GLY B 1 108 ? -11.258 5.254 31.234 1 64.88 108 GLY B C 1
ATOM 5051 O O . GLY B 1 108 ? -12.484 5.355 31.25 1 64.88 108 GLY B O 1
ATOM 5052 N N . ASP B 1 109 ? -10.648 4.258 31.859 1 60.97 109 ASP B N 1
ATOM 5053 C CA . ASP B 1 109 ? -11.289 3.441 32.906 1 60.97 109 ASP B CA 1
ATOM 5054 C C . ASP B 1 109 ? -11.984 4.316 33.938 1 60.97 109 ASP B C 1
ATOM 5056 O O . ASP B 1 109 ? -11.477 5.379 34.281 1 60.97 109 ASP B O 1
ATOM 5060 N N . PRO B 1 110 ? -13.234 4.07 34.219 1 58.5 110 PRO B N 1
ATOM 5061 C CA . PRO B 1 110 ? -13.969 4.852 35.219 1 58.5 110 PRO B CA 1
ATOM 5062 C C . PRO B 1 110 ? -13.109 5.199 36.438 1 58.5 110 PRO B C 1
ATOM 5064 O O . PRO B 1 110 ? -13.344 6.219 37.094 1 58.5 110 PRO B O 1
ATOM 5067 N N . SER B 1 111 ? -12.289 4.289 36.75 1 57.19 111 SER B N 1
ATOM 5068 C CA . SER B 1 111 ? -11.43 4.578 37.906 1 57.19 111 SER B CA 1
ATOM 5069 C C . SER B 1 111 ? -10.406 5.656 37.562 1 57.19 111 SER B C 1
ATOM 5071 O O . SER B 1 111 ? -9.812 6.25 38.469 1 57.19 111 SER B O 1
ATOM 5073 N N . GLU B 1 112 ? -10.094 5.742 36.375 1 57.06 112 GLU B N 1
ATOM 5074 C CA . GLU B 1 112 ? -9.117 6.734 35.938 1 57.06 112 GLU B CA 1
ATOM 5075 C C . GLU B 1 112 ? -9.805 7.895 35.219 1 57.06 112 GLU B C 1
ATOM 5077 O O . GLU B 1 112 ? -10.664 7.68 34.375 1 57.06 112 GLU B O 1
ATOM 5082 N N . SER B 1 113 ? -10.258 8.906 35.875 1 55.5 113 SER B N 1
ATOM 5083 C CA . SER B 1 113 ? -11.016 10.102 35.5 1 55.5 113 SER B CA 1
ATOM 5084 C C . SER B 1 113 ? -10.375 10.812 34.312 1 55.5 113 SER B C 1
ATOM 5086 O O . SER B 1 113 ? -9.266 11.352 34.406 1 55.5 113 SER B O 1
ATOM 5088 N N . GLY B 1 114 ? -10.547 10.305 33.062 1 69.94 114 GLY B N 1
ATOM 5089 C CA . GLY B 1 114 ? -10.156 11.398 32.188 1 69.94 114 GLY B CA 1
ATOM 5090 C C . GLY B 1 114 ? -10.148 11.023 30.719 1 69.94 114 GLY B C 1
ATOM 5091 O O . GLY B 1 114 ? -10.25 9.844 30.375 1 69.94 114 GLY B O 1
ATOM 5092 N N . ARG B 1 115 ? -10.375 11.781 29.922 1 81.81 115 ARG B N 1
ATOM 5093 C CA . ARG B 1 115 ? -10.344 11.766 28.469 1 81.81 115 ARG B CA 1
ATOM 5094 C C . ARG B 1 115 ? -8.945 11.414 27.953 1 81.81 115 ARG B C 1
ATOM 5096 O O . ARG B 1 115 ? -7.945 11.828 28.531 1 81.81 115 ARG B O 1
ATOM 5103 N N . LEU B 1 116 ? -8.914 10.398 27.125 1 89.94 116 LEU B N 1
ATOM 5104 C CA . LEU B 1 116 ? -7.66 10.008 26.484 1 89.94 116 LEU B CA 1
ATOM 5105 C C . LEU B 1 116 ? -7.727 10.211 24.984 1 89.94 116 LEU B C 1
ATOM 5107 O O . LEU B 1 116 ? -8.766 9.961 24.359 1 89.94 116 LEU B O 1
ATOM 5111 N N . TYR B 1 117 ? -6.664 10.742 24.484 1 94.31 117 TYR B N 1
ATOM 5112 C CA . TYR B 1 117 ? -6.523 10.742 23.031 1 94.31 117 TYR B CA 1
ATOM 5113 C C . TYR B 1 117 ? -5.859 9.453 22.547 1 94.31 117 TYR B C 1
ATOM 5115 O O . TYR B 1 117 ? -4.867 9.008 23.125 1 94.31 117 TYR B O 1
ATOM 5123 N N . ALA B 1 118 ? -6.457 8.836 21.578 1 95 118 ALA B N 1
ATOM 5124 C CA . ALA B 1 118 ? -5.938 7.582 21.047 1 95 118 ALA B CA 1
ATOM 5125 C C . ALA B 1 118 ? -5.566 7.727 19.578 1 95 118 ALA B C 1
ATOM 5127 O O . ALA B 1 118 ? -6.277 8.383 18.812 1 95 118 ALA B O 1
ATOM 5128 N N . PHE B 1 119 ? -4.426 7.23 19.188 1 96.81 119 PHE B N 1
ATOM 5129 C CA . PHE B 1 119 ? -3.961 7.188 17.797 1 96.81 119 PHE B CA 1
ATOM 5130 C C . PHE B 1 119 ? -3.66 5.754 17.375 1 96.81 119 PHE B C 1
ATOM 5132 O O . PHE B 1 119 ? -2.934 5.035 18.062 1 96.81 119 PHE B O 1
ATOM 5139 N N . GLN B 1 120 ? -4.312 5.355 16.297 1 95.62 120 GLN B N 1
ATOM 5140 C CA . GLN B 1 120 ? -4.078 4.027 15.742 1 95.62 120 GLN B CA 1
ATOM 5141 C C . GLN B 1 120 ? -3.166 4.098 14.523 1 95.62 120 GLN B C 1
ATOM 5143 O O . GLN B 1 120 ? -3.486 4.77 13.539 1 95.62 120 GLN B O 1
ATOM 5148 N N . MET B 1 121 ? -2.025 3.404 14.602 1 96.69 121 MET B N 1
ATOM 5149 C CA . MET B 1 121 ? -1.036 3.391 13.531 1 96.69 121 MET B CA 1
ATOM 5150 C C . MET B 1 121 ? -0.807 1.972 13.016 1 96.69 121 MET B C 1
ATOM 5152 O O . MET B 1 121 ? -1.221 1.003 13.656 1 96.69 121 MET B O 1
ATOM 5156 N N . HIS B 1 122 ? -0.288 1.878 11.82 1 94.5 122 HIS B N 1
ATOM 5157 C CA . HIS B 1 122 ? 0.163 0.618 11.242 1 94.5 122 HIS B CA 1
ATOM 5158 C C . HIS B 1 122 ? 1.662 0.646 10.961 1 94.5 122 HIS B C 1
ATOM 5160 O O . HIS B 1 122 ? 2.195 1.665 10.516 1 94.5 122 HIS B O 1
ATOM 5166 N N . GLU B 1 123 ? 2.311 -0.408 11.32 1 95.06 123 GLU B N 1
ATOM 5167 C CA . GLU B 1 123 ? 3.723 -0.568 10.992 1 95.06 123 GLU B CA 1
ATOM 5168 C C . GLU B 1 123 ? 3.947 -1.793 10.109 1 95.06 123 GLU B C 1
ATOM 5170 O O . GLU B 1 123 ? 3.352 -2.848 10.336 1 95.06 123 GLU B O 1
ATOM 5175 N N . VAL B 1 124 ? 4.699 -1.662 9.07 1 94.19 124 VAL B N 1
ATOM 5176 C CA . VAL B 1 124 ? 5.117 -2.779 8.234 1 94.19 124 VAL B CA 1
ATOM 5177 C C . VAL B 1 124 ? 6.383 -3.412 8.797 1 94.19 124 VAL B C 1
ATOM 5179 O O . VAL B 1 124 ? 7.422 -2.752 8.898 1 94.19 124 VAL B O 1
ATOM 5182 N N . VAL B 1 125 ? 6.301 -4.652 9.188 1 92.44 125 VAL B N 1
ATOM 5183 C CA . VAL B 1 125 ? 7.43 -5.328 9.82 1 92.44 125 VAL B CA 1
ATOM 5184 C C . VAL B 1 125 ? 7.898 -6.48 8.93 1 92.44 125 VAL B C 1
ATOM 5186 O O . VAL B 1 125 ? 7.082 -7.227 8.391 1 92.44 125 VAL B O 1
ATOM 5189 N N . PRO B 1 126 ? 9.148 -6.66 8.75 1 91.94 126 PRO B N 1
ATOM 5190 C CA . PRO B 1 126 ? 9.664 -7.777 7.953 1 91.94 126 PRO B CA 1
ATOM 5191 C C . PRO B 1 126 ? 9.656 -9.102 8.719 1 91.94 126 PRO B C 1
ATOM 5193 O O . PRO B 1 126 ? 9.867 -9.117 9.93 1 91.94 126 PRO B O 1
ATOM 5196 N N . CYS B 1 127 ? 9.344 -10.148 8.008 1 94.31 127 CYS B N 1
ATOM 5197 C CA . CYS B 1 127 ? 9.375 -11.523 8.492 1 94.31 127 CYS B CA 1
ATOM 5198 C C . CYS B 1 127 ? 10.094 -12.438 7.504 1 94.31 127 CYS B C 1
ATOM 5200 O O . CYS B 1 127 ? 9.883 -12.328 6.297 1 94.31 127 CYS B O 1
ATOM 5202 N N . SER B 1 128 ? 10.969 -13.289 8.055 1 94.62 128 SER B N 1
ATOM 5203 C CA . SER B 1 128 ? 11.719 -14.18 7.18 1 94.62 128 SER B CA 1
ATOM 5204 C C . SER B 1 128 ? 11.461 -15.648 7.523 1 94.62 128 SER B C 1
ATOM 5206 O O . SER B 1 128 ? 11.43 -16.016 8.703 1 94.62 128 SER B O 1
ATOM 5208 N N . VAL B 1 129 ? 11.227 -16.422 6.543 1 96.25 129 VAL B N 1
ATOM 5209 C CA . VAL B 1 129 ? 11.047 -17.859 6.68 1 96.25 129 VAL B CA 1
ATOM 5210 C C . VAL B 1 129 ? 12.211 -18.594 6.008 1 96.25 129 VAL B C 1
ATOM 5212 O O . VAL B 1 129 ? 12.648 -18.203 4.922 1 96.25 129 VAL B O 1
ATOM 5215 N N . ARG B 1 130 ? 12.703 -19.609 6.695 1 94 130 ARG B N 1
ATOM 5216 C CA . ARG B 1 130 ? 13.773 -20.438 6.168 1 94 130 ARG B CA 1
ATOM 5217 C C . ARG B 1 130 ? 13.352 -21.906 6.094 1 94 130 ARG B C 1
ATOM 5219 O O . ARG B 1 130 ? 12.703 -22.422 7.008 1 94 130 ARG B O 1
ATOM 5226 N N . ILE B 1 131 ? 13.594 -22.469 4.996 1 94.94 131 ILE B N 1
ATOM 5227 C CA . ILE B 1 131 ? 13.266 -23.859 4.746 1 94.94 131 ILE B CA 1
ATOM 5228 C C . ILE B 1 131 ? 14.523 -24.625 4.359 1 94.94 131 ILE B C 1
ATOM 5230 O O . ILE B 1 131 ? 15.094 -24.406 3.291 1 94.94 131 ILE B O 1
ATOM 5234 N N . GLY B 1 132 ? 14.945 -25.562 5.199 1 92.19 132 GLY B N 1
ATOM 5235 C CA . GLY B 1 132 ? 16.141 -26.359 4.938 1 92.19 132 GLY B CA 1
ATOM 5236 C C . GLY B 1 132 ? 15.82 -27.812 4.609 1 92.19 132 GLY B C 1
ATOM 5237 O O . GLY B 1 132 ? 14.664 -28.219 4.637 1 92.19 132 GLY B O 1
ATOM 5238 N N . ALA B 1 133 ? 16.875 -28.469 4.188 1 89.44 133 ALA B N 1
ATOM 5239 C CA . ALA B 1 133 ? 16.734 -29.891 3.902 1 89.44 133 ALA B CA 1
ATOM 5240 C C . ALA B 1 133 ? 16.516 -30.688 5.184 1 89.44 133 ALA B C 1
ATOM 5242 O O . ALA B 1 133 ? 16.797 -30.203 6.281 1 89.44 133 ALA B O 1
ATOM 5243 N N . ARG B 1 134 ? 15.961 -31.906 5.082 1 82.56 134 ARG B N 1
ATOM 5244 C CA . ARG B 1 134 ? 15.641 -32.75 6.215 1 82.56 134 ARG B CA 1
ATOM 5245 C C . ARG B 1 134 ? 16.859 -32.969 7.117 1 82.56 134 ARG B C 1
ATOM 5247 O O . ARG B 1 134 ? 16.719 -33.031 8.344 1 82.56 134 ARG B O 1
ATOM 5254 N N . ASN B 1 135 ? 18.031 -32.969 6.551 1 75.44 135 ASN B N 1
ATOM 5255 C CA . ASN B 1 135 ? 19.25 -33.125 7.32 1 75.44 135 ASN B CA 1
ATOM 5256 C C . ASN B 1 135 ? 19.922 -31.797 7.617 1 75.44 135 ASN B C 1
ATOM 5258 O O . ASN B 1 135 ? 21.109 -31.766 7.977 1 75.44 135 ASN B O 1
ATOM 5262 N N . GLY B 1 136 ? 19.203 -30.734 7.504 1 70.88 136 GLY B N 1
ATOM 5263 C CA . GLY B 1 136 ? 19.781 -29.406 7.551 1 70.88 136 GLY B CA 1
ATOM 5264 C C . GLY B 1 136 ? 19.844 -28.828 8.953 1 70.88 136 GLY B C 1
ATOM 5265 O O . GLY B 1 136 ? 19.781 -27.609 9.133 1 70.88 136 GLY B O 1
ATOM 5266 N N . GLY B 1 137 ? 19.75 -29.656 9.93 1 77.5 137 GLY B N 1
ATOM 5267 C CA . GLY B 1 137 ? 19.938 -29.188 11.289 1 77.5 137 GLY B CA 1
ATOM 5268 C C . GLY B 1 137 ? 18.781 -28.328 11.781 1 77.5 137 GLY B C 1
ATOM 5269 O O . GLY B 1 137 ? 17.625 -28.75 11.711 1 77.5 137 GLY B O 1
ATOM 5270 N N . ARG B 1 138 ? 19.109 -27.078 12.062 1 81.31 138 ARG B N 1
ATOM 5271 C CA . ARG B 1 138 ? 18.203 -26.109 12.68 1 81.31 138 ARG B CA 1
ATOM 5272 C C . ARG B 1 138 ? 17 -25.828 11.781 1 81.31 138 ARG B C 1
ATOM 5274 O O . ARG B 1 138 ? 15.914 -25.531 12.273 1 81.31 138 ARG B O 1
ATOM 5281 N N . PHE B 1 139 ? 17.156 -25.953 10.547 1 87.75 139 PHE B N 1
ATOM 5282 C CA . PHE B 1 139 ? 16.109 -25.562 9.609 1 87.75 139 PHE B CA 1
ATOM 5283 C C . PHE B 1 139 ? 15.539 -26.781 8.906 1 87.75 139 PHE B C 1
ATOM 5285 O O . PHE B 1 139 ? 14.961 -26.672 7.82 1 87.75 139 PHE B O 1
ATOM 5292 N N . SER B 1 140 ? 15.719 -27.953 9.531 1 87.88 140 SER B N 1
ATOM 5293 C CA . SER B 1 140 ? 15.141 -29.172 8.969 1 87.88 140 SER B CA 1
ATOM 5294 C C . SER B 1 140 ? 13.625 -29.062 8.859 1 87.88 140 SER B C 1
ATOM 5296 O O . SER B 1 140 ? 13.008 -29.719 8.016 1 87.88 140 SER B O 1
ATOM 5298 N N . THR B 1 141 ? 13.086 -28.281 9.781 1 90 141 THR B N 1
ATOM 5299 C CA . THR B 1 141 ? 11.688 -27.875 9.688 1 90 141 THR B CA 1
ATOM 5300 C C . THR B 1 141 ? 11.578 -26.391 9.375 1 90 141 THR B C 1
ATOM 5302 O O . THR B 1 141 ? 12.367 -25.594 9.875 1 90 141 THR B O 1
ATOM 5305 N N . PRO B 1 142 ? 10.656 -26.094 8.508 1 94.25 142 PRO B N 1
ATOM 5306 C CA . PRO B 1 142 ? 10.516 -24.672 8.188 1 94.25 142 PRO B CA 1
ATOM 5307 C C . PRO B 1 142 ? 10.359 -23.797 9.43 1 94.25 142 PRO B C 1
ATOM 5309 O O . PRO B 1 142 ? 9.625 -24.156 10.352 1 94.25 142 PRO B O 1
ATOM 5312 N N . ARG B 1 143 ? 11.062 -22.688 9.414 1 93.38 143 ARG B N 1
ATOM 5313 C CA . ARG B 1 143 ? 11.055 -21.812 10.586 1 93.38 143 ARG B CA 1
ATOM 5314 C C . ARG B 1 143 ? 10.852 -20.359 10.195 1 93.38 1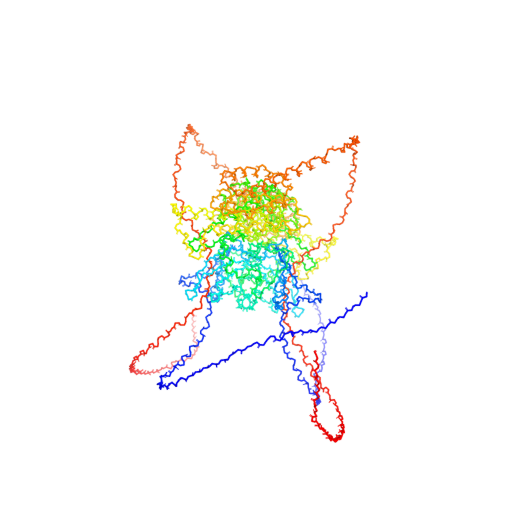43 ARG B C 1
ATOM 5316 O O . ARG B 1 143 ? 11.406 -19.906 9.188 1 93.38 143 ARG B O 1
ATOM 5323 N N . CYS B 1 144 ? 10.094 -19.672 11.008 1 95.5 144 CYS B N 1
ATOM 5324 C CA . CYS B 1 144 ? 9.852 -18.234 10.844 1 95.5 144 CYS B CA 1
ATOM 5325 C C . CYS B 1 144 ? 10.562 -17.438 11.93 1 95.5 144 CYS B C 1
ATOM 5327 O O . CYS B 1 144 ? 10.586 -17.844 13.086 1 95.5 144 CYS B O 1
ATOM 5329 N N . GLU B 1 145 ? 11.141 -16.328 11.578 1 92.19 145 GLU B N 1
ATOM 5330 C CA . GLU B 1 145 ? 11.867 -15.484 12.516 1 92.19 145 GLU B CA 1
ATOM 5331 C C . GLU B 1 145 ? 11.031 -14.281 12.945 1 92.19 145 GLU B C 1
ATOM 5333 O O . GLU B 1 145 ? 11.57 -13.203 13.18 1 92.19 145 GLU B O 1
ATOM 5338 N N . CYS B 1 146 ? 9.789 -14.445 12.992 1 91.25 146 CYS B N 1
ATOM 5339 C CA . CYS B 1 146 ? 8.914 -13.359 13.422 1 91.25 146 CYS B CA 1
ATOM 5340 C C . CYS B 1 146 ? 8.828 -13.289 14.938 1 91.25 146 CYS B C 1
ATOM 5342 O O . CYS B 1 146 ? 9.25 -14.211 15.633 1 91.25 146 CYS B O 1
ATOM 5344 N N . PRO B 1 147 ? 8.328 -12.172 15.516 1 84.31 147 PRO B N 1
ATOM 5345 C CA . PRO B 1 147 ? 8.25 -12.023 16.969 1 84.31 147 PRO B CA 1
ATOM 5346 C C . PRO B 1 147 ? 7.367 -13.086 17.625 1 84.31 147 PRO B C 1
ATOM 5348 O O . PRO B 1 147 ? 7.676 -13.562 18.719 1 84.31 147 PRO B O 1
ATOM 5351 N N . ASP B 1 148 ? 6.312 -13.5 17 1 86.5 148 ASP B N 1
ATOM 5352 C CA . ASP B 1 148 ? 5.434 -14.531 17.562 1 86.5 148 ASP B CA 1
ATOM 5353 C C . ASP B 1 148 ? 6.18 -15.852 17.734 1 86.5 148 ASP B C 1
ATOM 5355 O O . ASP B 1 148 ? 6.012 -16.531 18.75 1 86.5 148 ASP B O 1
ATOM 5359 N N . ALA B 1 149 ? 6.922 -16.172 16.719 1 88.38 149 ALA B N 1
ATOM 5360 C CA . ALA B 1 149 ? 7.68 -17.406 16.781 1 88.38 149 ALA B CA 1
ATOM 5361 C C . ALA B 1 149 ? 8.852 -17.281 17.75 1 88.38 149 ALA B C 1
ATOM 5363 O O . ALA B 1 149 ? 9.125 -18.219 18.531 1 88.38 149 ALA B O 1
ATOM 5364 N N . ARG B 1 150 ? 9.453 -16.172 17.75 1 83.38 150 ARG B N 1
ATOM 5365 C CA . ARG B 1 150 ? 10.68 -15.984 18.516 1 83.38 150 ARG B CA 1
ATOM 5366 C C . ARG B 1 150 ? 10.383 -15.773 20 1 83.38 150 ARG B C 1
ATOM 5368 O O . ARG B 1 150 ? 11.039 -16.375 20.859 1 83.38 150 ARG B O 1
ATOM 5375 N N . TYR B 1 151 ? 9.383 -14.961 20.234 1 82.06 151 TYR B N 1
ATOM 5376 C CA . TYR B 1 151 ? 9.203 -14.516 21.609 1 82.06 151 TYR B CA 1
ATOM 5377 C C . TYR B 1 151 ? 7.984 -15.18 22.25 1 82.06 151 TYR B C 1
ATOM 5379 O O . TYR B 1 151 ? 7.93 -15.367 23.469 1 82.06 151 TYR B O 1
ATOM 5387 N N . ARG B 1 152 ? 7.012 -15.594 21.5 1 80.31 152 ARG B N 1
ATOM 5388 C CA . ARG B 1 152 ? 5.793 -16.156 22.062 1 80.31 152 ARG B CA 1
ATOM 5389 C C . ARG B 1 152 ? 5.723 -17.656 21.828 1 80.31 152 ARG B C 1
ATOM 5391 O O . ARG B 1 152 ? 4.742 -18.312 22.188 1 80.31 152 ARG B O 1
ATOM 5398 N N . HIS B 1 153 ? 6.613 -18.188 21.062 1 84.19 153 HIS B N 1
ATOM 5399 C CA . HIS B 1 153 ? 6.77 -19.625 20.797 1 84.19 153 HIS B CA 1
ATOM 5400 C C . HIS B 1 153 ? 5.527 -20.188 20.109 1 84.19 153 HIS B C 1
ATOM 5402 O O . HIS B 1 153 ? 5.09 -21.297 20.438 1 84.19 153 HIS B O 1
ATOM 5408 N N . VAL B 1 154 ? 4.941 -19.328 19.375 1 86.81 154 VAL B N 1
ATOM 5409 C CA . VAL B 1 154 ? 3.828 -19.781 18.547 1 86.81 154 VAL B CA 1
ATOM 5410 C C . VAL B 1 154 ? 4.359 -20.531 17.344 1 86.81 154 VAL B C 1
ATOM 5412 O O . VAL B 1 154 ? 4.934 -19.922 16.422 1 86.81 154 VAL B O 1
ATOM 5415 N N . ARG B 1 155 ? 4.164 -21.859 17.266 1 87.19 155 ARG B N 1
ATOM 5416 C CA . ARG B 1 155 ? 4.613 -22.719 16.172 1 87.19 155 ARG B CA 1
ATOM 5417 C C . ARG B 1 155 ? 3.549 -23.75 15.812 1 87.19 155 ARG B C 1
ATOM 5419 O O . ARG B 1 155 ? 3.119 -24.531 16.656 1 87.19 155 ARG B O 1
ATOM 5426 N N . PRO B 1 156 ? 3.158 -23.688 14.562 1 94.19 156 PRO B N 1
ATOM 5427 C CA . PRO B 1 156 ? 3.502 -22.781 13.461 1 94.19 156 PRO B CA 1
ATOM 5428 C C . PRO B 1 156 ? 2.877 -21.406 13.617 1 94.19 156 PRO B C 1
ATOM 5430 O O . PRO B 1 156 ? 1.775 -21.281 14.164 1 94.19 156 PRO B O 1
ATOM 5433 N N . CYS B 1 157 ? 3.596 -20.453 13.234 1 95.25 157 CYS B N 1
ATOM 5434 C CA . CYS B 1 157 ? 3.045 -19.094 13.242 1 95.25 157 CYS B CA 1
ATOM 5435 C C . CYS B 1 157 ? 2.193 -18.844 12.008 1 95.25 157 CYS B C 1
ATOM 5437 O O . CYS B 1 157 ? 2.172 -19.672 11.086 1 95.25 157 CYS B O 1
ATOM 5439 N N . LYS B 1 158 ? 1.405 -17.797 11.992 1 95.25 158 LYS B N 1
ATOM 5440 C CA . LYS B 1 158 ? 0.51 -17.469 10.891 1 95.25 158 LYS B CA 1
ATOM 5441 C C . LYS B 1 158 ? 1.289 -17.266 9.594 1 95.25 158 LYS B C 1
ATOM 5443 O O . LYS B 1 158 ? 0.769 -17.516 8.508 1 95.25 158 LYS B O 1
ATOM 5448 N N . HIS B 1 159 ? 2.561 -16.812 9.648 1 96.88 159 HIS B N 1
ATOM 5449 C CA . HIS B 1 159 ? 3.379 -16.562 8.469 1 96.88 159 HIS B CA 1
ATOM 5450 C C . HIS B 1 159 ? 3.689 -17.859 7.727 1 96.88 159 HIS B C 1
ATOM 5452 O O . HIS B 1 159 ? 3.609 -17.906 6.496 1 96.88 159 HIS B O 1
ATOM 5458 N N . LEU B 1 160 ? 4.02 -18.859 8.461 1 97.12 160 LEU B N 1
ATOM 5459 C CA . LEU B 1 160 ? 4.309 -20.156 7.859 1 97.12 160 LEU B CA 1
ATOM 5460 C C . LEU B 1 160 ? 3.076 -20.719 7.164 1 97.12 160 LEU B C 1
ATOM 5462 O O . LEU B 1 160 ? 3.156 -21.172 6.02 1 97.12 160 LEU B O 1
ATOM 5466 N N . ILE B 1 161 ? 1.993 -20.656 7.871 1 97 161 ILE B N 1
ATOM 5467 C CA . ILE B 1 161 ? 0.751 -21.188 7.324 1 97 161 ILE B CA 1
ATOM 5468 C C . ILE B 1 161 ? 0.373 -20.438 6.059 1 97 161 ILE B C 1
ATOM 5470 O O . ILE B 1 161 ? 0.007 -21.031 5.047 1 97 161 ILE B O 1
ATOM 5474 N N . TRP B 1 162 ? 0.43 -19.141 6.16 1 96.81 162 TRP B N 1
ATOM 5475 C CA . TRP B 1 162 ? 0.118 -18.281 5.023 1 96.81 162 TRP B CA 1
ATOM 5476 C C . TRP B 1 162 ? 0.997 -18.609 3.824 1 96.81 162 TRP B C 1
ATOM 5478 O O . TRP B 1 162 ? 0.499 -18.766 2.707 1 96.81 162 TRP B O 1
ATOM 5488 N N . LEU B 1 163 ? 2.277 -18.719 3.992 1 97.88 163 LEU B N 1
ATOM 5489 C CA . LEU B 1 163 ? 3.236 -18.984 2.924 1 97.88 163 LEU B CA 1
ATOM 5490 C C . LEU B 1 163 ? 2.963 -20.328 2.271 1 97.88 163 LEU B C 1
ATOM 5492 O O . LEU B 1 163 ? 2.928 -20.438 1.044 1 97.88 163 LEU B O 1
ATOM 5496 N N . PHE B 1 164 ? 2.762 -21.312 3.084 1 97.88 164 PHE B N 1
ATOM 5497 C CA . PHE B 1 164 ? 2.602 -22.656 2.541 1 97.88 164 PHE B CA 1
ATOM 5498 C C . PHE B 1 164 ? 1.244 -22.812 1.862 1 97.88 164 PHE B C 1
ATOM 5500 O O . PHE B 1 164 ? 1.085 -23.625 0.956 1 97.88 164 PHE B O 1
ATOM 5507 N N . ASP B 1 165 ? 0.26 -22.062 2.305 1 96.75 165 ASP B N 1
ATOM 5508 C CA . ASP B 1 165 ? -0.984 -22.016 1.544 1 96.75 165 ASP B CA 1
ATOM 5509 C C . ASP B 1 165 ? -0.735 -21.531 0.115 1 96.75 165 ASP B C 1
ATOM 5511 O O . ASP B 1 165 ? -1.253 -22.125 -0.839 1 96.75 165 ASP B O 1
ATOM 5515 N N . LYS B 1 166 ? 0.085 -20.516 -0.023 1 96.69 166 LYS B N 1
ATOM 5516 C CA . LYS B 1 166 ? 0.402 -19.953 -1.333 1 96.69 166 LYS B CA 1
ATOM 5517 C C . LYS B 1 166 ? 1.251 -20.922 -2.154 1 96.69 166 LYS B C 1
ATOM 5519 O O . LYS B 1 166 ? 1.032 -21.078 -3.357 1 96.69 166 LYS B O 1
ATOM 5524 N N . ILE B 1 167 ? 2.219 -21.516 -1.541 1 97.75 167 ILE B N 1
ATOM 5525 C CA . ILE B 1 167 ? 3.082 -22.469 -2.23 1 97.75 167 ILE B CA 1
ATOM 5526 C C . ILE B 1 167 ? 2.258 -23.672 -2.699 1 97.75 167 ILE B C 1
ATOM 5528 O O . ILE B 1 167 ? 2.42 -24.141 -3.828 1 97.75 167 ILE B O 1
ATOM 5532 N N . SER B 1 168 ? 1.375 -24.141 -1.849 1 96.75 168 SER B N 1
ATOM 5533 C CA . SER B 1 168 ? 0.559 -25.312 -2.168 1 96.75 168 SER B CA 1
ATOM 5534 C C . SER B 1 168 ? -0.304 -25.062 -3.4 1 96.75 168 SER B C 1
ATOM 5536 O O . SER B 1 168 ? -0.527 -25.969 -4.203 1 96.75 168 SER B O 1
ATOM 5538 N N . LYS B 1 169 ? -0.744 -23.906 -3.514 1 95.19 169 LYS B N 1
ATOM 5539 C CA . LYS B 1 169 ? -1.579 -23.547 -4.656 1 95.19 169 LYS B CA 1
ATOM 5540 C C . LYS B 1 169 ? -0.852 -23.812 -5.973 1 95.19 169 LYS B C 1
ATOM 5542 O O . LYS B 1 169 ? -1.473 -24.203 -6.965 1 95.19 169 LYS B O 1
ATOM 5547 N N . HIS B 1 170 ? 0.452 -23.641 -6.02 1 95.44 170 HIS B N 1
ATOM 5548 C CA . HIS B 1 170 ? 1.221 -23.734 -7.254 1 95.44 170 HIS B CA 1
ATOM 5549 C C . HIS B 1 170 ? 1.986 -25.062 -7.324 1 95.44 170 HIS B C 1
ATOM 5551 O O . HIS B 1 170 ? 2.527 -25.406 -8.375 1 95.44 170 HIS B O 1
ATOM 5557 N N . ALA B 1 171 ? 1.979 -25.75 -6.195 1 95.5 171 ALA B N 1
ATOM 5558 C CA . ALA B 1 171 ? 2.803 -26.969 -6.148 1 95.5 171 ALA B CA 1
ATOM 5559 C C . ALA B 1 171 ? 1.939 -28.219 -6.211 1 95.5 171 ALA B C 1
ATOM 5561 O O . ALA B 1 171 ? 2.408 -29.281 -6.621 1 95.5 171 ALA B O 1
ATOM 5562 N N . LEU B 1 172 ? 0.72 -28.094 -5.789 1 94.31 172 LEU B N 1
ATOM 5563 C CA . LEU B 1 172 ? -0.179 -29.234 -5.848 1 94.31 172 LEU B CA 1
ATOM 5564 C C . LEU B 1 172 ? -0.905 -29.297 -7.188 1 94.31 172 LEU B C 1
ATOM 5566 O O . LEU B 1 172 ? -1.761 -28.453 -7.469 1 94.31 172 LEU B O 1
ATOM 5570 N N . TYR B 1 173 ? -0.593 -30.266 -8.023 1 91.06 173 TYR B N 1
ATOM 5571 C CA . TYR B 1 173 ? -1.107 -30.344 -9.383 1 91.06 173 TYR B CA 1
ATOM 5572 C C . TYR B 1 173 ? -2.287 -31.297 -9.477 1 91.06 173 TYR B C 1
ATOM 5574 O O . TYR B 1 173 ? -3.156 -31.141 -10.336 1 91.06 173 TYR B O 1
ATOM 5582 N N . ASP B 1 174 ? -2.318 -32.281 -8.609 1 85.62 174 ASP B N 1
ATOM 5583 C CA . ASP B 1 174 ? -3.311 -33.344 -8.75 1 85.62 174 ASP B CA 1
ATOM 5584 C C . ASP B 1 174 ? -4.312 -33.312 -7.598 1 85.62 174 ASP B C 1
ATOM 5586 O O . ASP B 1 174 ? -5.051 -34.281 -7.379 1 85.62 174 ASP B O 1
ATOM 5590 N N . HIS B 1 175 ? -4.293 -32.219 -6.945 1 89.19 175 HIS B N 1
ATOM 5591 C CA . HIS B 1 175 ? -5.219 -32.188 -5.82 1 89.19 175 HIS B CA 1
ATOM 5592 C C . HIS B 1 175 ? -6.633 -31.828 -6.285 1 89.19 175 HIS B C 1
ATOM 5594 O O . HIS B 1 175 ? -6.816 -30.938 -7.109 1 89.19 175 HIS B O 1
ATOM 5600 N N . ASP B 1 176 ? -7.547 -32.562 -5.762 1 88.81 176 ASP B N 1
ATOM 5601 C CA . ASP B 1 176 ? -8.953 -32.281 -6.016 1 88.81 176 ASP B CA 1
ATOM 5602 C C . ASP B 1 176 ? -9.414 -31.047 -5.242 1 88.81 176 ASP B C 1
ATOM 5604 O O . ASP B 1 176 ? -9.406 -31.047 -4.008 1 88.81 176 ASP B O 1
ATOM 5608 N N . PRO B 1 177 ? -9.922 -30.078 -5.938 1 85.19 177 PRO B N 1
ATOM 5609 C CA . PRO B 1 177 ? -10.344 -28.844 -5.262 1 85.19 177 PRO B CA 1
ATOM 5610 C C . PRO B 1 177 ? -11.469 -29.078 -4.262 1 85.19 177 PRO B C 1
ATOM 5612 O O . PRO B 1 177 ? -11.672 -28.266 -3.355 1 85.19 177 PRO B O 1
ATOM 5615 N N . ASN B 1 178 ? -12.211 -30.125 -4.34 1 88.56 178 ASN B N 1
ATOM 5616 C CA . ASN B 1 178 ? -13.336 -30.422 -3.457 1 88.56 178 ASN B CA 1
ATOM 5617 C C . ASN B 1 178 ? -12.906 -31.281 -2.273 1 88.56 178 ASN B C 1
ATOM 5619 O O . ASN B 1 178 ? -13.695 -31.531 -1.358 1 88.56 178 ASN B O 1
ATOM 5623 N N . SER B 1 179 ? -11.688 -31.641 -2.307 1 92.19 179 SER B N 1
ATOM 5624 C CA . SER B 1 179 ? -11.156 -32.438 -1.202 1 92.19 179 SER B CA 1
ATOM 5625 C C . SER B 1 179 ? -10.43 -31.547 -0.19 1 92.19 179 SER B C 1
ATOM 5627 O O . SER B 1 179 ? -9.969 -30.453 -0.528 1 92.19 179 SER B O 1
ATOM 5629 N N . GLU B 1 180 ? -10.414 -32.062 0.999 1 94.94 180 GLU B N 1
ATOM 5630 C CA . GLU B 1 180 ? -9.758 -31.297 2.061 1 94.94 180 GLU B CA 1
ATOM 5631 C C . GLU B 1 180 ? -8.281 -31.656 2.162 1 94.94 180 GLU B C 1
ATOM 5633 O O . GLU B 1 180 ? -7.883 -32.75 1.817 1 94.94 180 GLU B O 1
ATOM 5638 N N . LEU B 1 181 ? -7.508 -30.703 2.562 1 96.75 181 LEU B N 1
ATOM 5639 C CA . LEU B 1 181 ? -6.109 -30.906 2.912 1 96.75 181 LEU B CA 1
ATOM 5640 C C . LEU B 1 181 ? -5.934 -31.016 4.426 1 96.75 181 LEU B C 1
ATOM 5642 O O . LEU B 1 181 ? -6.68 -30.391 5.184 1 96.75 181 LEU B O 1
ATOM 5646 N N . THR B 1 182 ? -4.996 -31.844 4.812 1 96.56 182 THR B N 1
ATOM 5647 C CA . THR B 1 182 ? -4.719 -31.984 6.238 1 96.56 182 THR B CA 1
ATOM 5648 C C . THR B 1 182 ? -3.547 -31.094 6.648 1 96.56 182 THR B C 1
ATOM 5650 O O . THR B 1 182 ? -2.404 -31.344 6.258 1 96.56 182 THR B O 1
ATOM 5653 N N . LEU B 1 183 ? -3.803 -30.141 7.48 1 96.56 183 LEU B N 1
ATOM 5654 C CA . LEU B 1 183 ? -2.744 -29.234 7.941 1 96.56 183 LEU B CA 1
ATOM 5655 C C . LEU B 1 183 ? -1.917 -29.906 9.039 1 96.56 183 LEU B C 1
ATOM 5657 O O . LEU B 1 183 ? -2.471 -30.438 10 1 96.56 183 LEU B O 1
ATOM 5661 N N . THR B 1 184 ? -0.596 -29.875 8.891 1 95.38 184 THR B N 1
ATOM 5662 C CA . THR B 1 184 ? 0.306 -30.484 9.852 1 95.38 184 THR B CA 1
ATOM 5663 C C . THR B 1 184 ? 0.663 -29.5 10.961 1 95.38 184 THR B C 1
ATOM 5665 O O . THR B 1 184 ? 0.388 -28.312 10.852 1 95.38 184 THR B O 1
ATOM 5668 N N . GLU B 1 185 ? 1.332 -29.969 11.945 1 93.44 185 GLU B N 1
ATOM 5669 C CA . GLU B 1 185 ? 1.777 -29.156 13.07 1 93.44 185 GLU B CA 1
ATOM 5670 C C . GLU B 1 185 ? 2.898 -28.203 12.656 1 93.44 185 GLU B C 1
ATOM 5672 O O . GLU B 1 185 ? 3.25 -27.297 13.406 1 93.44 185 GLU B O 1
ATOM 5677 N N . PHE B 1 186 ? 3.385 -28.438 11.445 1 92.38 186 PHE B N 1
ATOM 5678 C CA . PHE B 1 186 ? 4.488 -27.609 10.977 1 92.38 186 PHE B CA 1
ATOM 5679 C C . PHE B 1 186 ? 3.975 -26.469 10.094 1 92.38 186 PHE B C 1
ATOM 5681 O O . PHE B 1 186 ? 4.754 -25.625 9.641 1 92.38 186 PHE B O 1
ATOM 5688 N N . GLY B 1 187 ? 2.65 -26.453 9.805 1 94.69 187 GLY B N 1
ATOM 5689 C CA . GLY B 1 187 ? 2.057 -25.297 9.141 1 94.69 187 GLY B CA 1
ATOM 5690 C C . GLY B 1 187 ? 1.869 -25.5 7.648 1 94.69 187 GLY B C 1
ATOM 5691 O O . GLY B 1 187 ? 1.629 -24.547 6.91 1 94.69 187 GLY B O 1
ATOM 5692 N N . PHE B 1 188 ? 2.188 -26.688 7.133 1 96.25 188 PHE B N 1
ATOM 5693 C CA . PHE B 1 188 ? 1.922 -27 5.734 1 96.25 188 PHE B CA 1
ATOM 5694 C C . PHE B 1 188 ? 1.119 -28.297 5.609 1 96.25 188 PHE B C 1
ATOM 5696 O O . PHE B 1 188 ? 1.097 -29.109 6.535 1 96.25 188 PHE B O 1
ATOM 5703 N N . PRO B 1 189 ? 0.335 -28.438 4.551 1 96.69 189 PRO B N 1
ATOM 5704 C CA . PRO B 1 189 ? -0.484 -29.656 4.406 1 96.69 189 PRO B CA 1
ATOM 5705 C C . PRO B 1 189 ? 0.353 -30.906 4.215 1 96.69 189 PRO B C 1
ATOM 5707 O O . PRO B 1 189 ? 1.411 -30.859 3.584 1 96.69 189 PRO B O 1
ATOM 5710 N N . GLU B 1 190 ? -0.181 -31.984 4.645 1 95.94 190 GLU B N 1
ATOM 5711 C CA . GLU B 1 190 ? 0.48 -33.281 4.539 1 95.94 190 GLU B CA 1
ATOM 5712 C C . GLU B 1 190 ? 0.69 -33.688 3.08 1 95.94 190 GLU B C 1
ATOM 5714 O O . GLU B 1 190 ? 1.7 -34.281 2.738 1 95.94 190 GLU B O 1
ATOM 5719 N N . GLU B 1 191 ? -0.234 -33.312 2.264 1 95.19 191 GLU B N 1
ATOM 5720 C CA . GLU B 1 191 ? -0.234 -33.688 0.852 1 95.19 191 GLU B CA 1
ATOM 5721 C C . GLU B 1 191 ? 0.921 -33.031 0.105 1 95.19 191 GLU B C 1
ATOM 5723 O O . GLU B 1 191 ? 1.273 -33.438 -1 1 95.19 191 GLU B O 1
ATOM 5728 N N . LEU B 1 192 ? 1.527 -32 0.654 1 94.62 192 LEU B N 1
ATOM 5729 C CA . LEU B 1 192 ? 2.635 -31.281 0.037 1 94.62 192 LEU B CA 1
ATOM 5730 C C . LEU B 1 192 ? 3.922 -32.094 0.106 1 94.62 192 LEU B C 1
ATOM 5732 O O . LEU B 1 192 ? 4.82 -31.906 -0.719 1 94.62 192 LEU B O 1
ATOM 5736 N N . GLY B 1 193 ? 4.023 -33.031 1.12 1 93.38 193 GLY B N 1
ATOM 5737 C CA . GLY B 1 193 ? 5.273 -33.719 1.356 1 93.38 193 GLY B CA 1
ATOM 5738 C C . GLY B 1 193 ? 6.34 -32.875 1.995 1 93.38 193 GLY B C 1
ATOM 5739 O O . GLY B 1 193 ? 6.047 -32.062 2.879 1 93.38 193 GLY B O 1
ATOM 5740 N N . ASP B 1 194 ? 7.625 -33.125 1.637 1 94.19 194 ASP B N 1
ATOM 5741 C CA . ASP B 1 194 ? 8.727 -32.312 2.168 1 94.19 194 ASP B CA 1
ATOM 5742 C C . ASP B 1 194 ? 8.867 -31 1.411 1 94.19 194 ASP B C 1
ATOM 5744 O O . ASP B 1 194 ? 9.18 -30.984 0.219 1 94.19 194 ASP B O 1
ATOM 5748 N N . PRO B 1 195 ? 8.703 -29.938 2.117 1 94.81 195 PRO B N 1
ATOM 5749 C CA . PRO B 1 195 ? 8.703 -28.641 1.436 1 94.81 195 PRO B CA 1
ATOM 5750 C C . PRO B 1 195 ? 10.016 -28.359 0.711 1 94.81 195 PRO B C 1
ATOM 5752 O O . PRO B 1 195 ? 10.008 -27.781 -0.38 1 94.81 195 PRO B O 1
ATOM 5755 N N . PHE B 1 196 ? 11.141 -28.719 1.283 1 94.31 196 PHE B N 1
ATOM 5756 C CA . PHE B 1 196 ? 12.43 -28.453 0.662 1 94.31 196 PHE B CA 1
ATOM 5757 C C . PHE B 1 196 ? 12.562 -29.219 -0.651 1 94.31 196 PHE B C 1
ATOM 5759 O O . PHE B 1 196 ? 12.961 -28.641 -1.67 1 94.31 196 PHE B O 1
ATOM 5766 N N . ASP B 1 197 ? 12.227 -30.438 -0.608 1 93.5 197 ASP B N 1
ATOM 5767 C CA . ASP B 1 197 ? 12.305 -31.281 -1.8 1 93.5 197 ASP B CA 1
ATOM 5768 C C . ASP B 1 197 ? 11.359 -30.781 -2.889 1 93.5 197 ASP B C 1
ATOM 5770 O O . ASP B 1 197 ? 11.711 -30.781 -4.07 1 93.5 197 ASP B O 1
ATOM 5774 N N . LEU B 1 198 ? 10.234 -30.406 -2.447 1 94.69 198 LEU B N 1
ATOM 5775 C CA . LEU B 1 198 ? 9.227 -29.938 -3.391 1 94.69 198 LEU B CA 1
ATOM 5776 C C . LEU B 1 198 ? 9.711 -28.688 -4.117 1 94.69 198 LEU B C 1
ATOM 5778 O O . LEU B 1 198 ? 9.602 -28.594 -5.34 1 94.69 198 LEU B O 1
ATOM 5782 N N . ILE B 1 199 ? 10.219 -27.703 -3.377 1 95.44 199 ILE B N 1
ATOM 5783 C CA . ILE B 1 199 ? 10.711 -26.453 -3.961 1 95.44 199 ILE B CA 1
ATOM 5784 C C . ILE B 1 199 ? 11.898 -26.75 -4.875 1 95.44 199 ILE B C 1
ATOM 5786 O O . ILE B 1 199 ? 12.016 -26.172 -5.957 1 95.44 199 ILE B O 1
ATOM 5790 N N . SER B 1 200 ? 12.711 -27.703 -4.418 1 93.19 200 SER B N 1
ATOM 5791 C CA . SER B 1 200 ? 13.867 -28.094 -5.219 1 93.19 200 SER B CA 1
ATOM 5792 C C . SER B 1 200 ? 13.438 -28.703 -6.551 1 93.19 200 SER B C 1
ATOM 5794 O O . SER B 1 200 ? 14.039 -28.422 -7.59 1 93.19 200 SER B O 1
ATOM 5796 N N . GLN B 1 201 ? 12.43 -29.516 -6.465 1 92.75 201 GLN B N 1
ATOM 5797 C CA . GLN B 1 201 ? 11.93 -30.172 -7.672 1 92.75 201 GLN B CA 1
ATOM 5798 C C . GLN B 1 201 ? 11.352 -29.141 -8.641 1 92.75 201 GLN B C 1
ATOM 5800 O O . GLN B 1 201 ? 11.539 -29.25 -9.859 1 92.75 201 GLN B O 1
ATOM 5805 N N . ILE B 1 202 ? 10.688 -28.172 -8.195 1 95.19 202 ILE B N 1
ATOM 5806 C CA . ILE B 1 202 ? 10.07 -27.156 -9.031 1 95.19 202 ILE B CA 1
ATOM 5807 C C . ILE B 1 202 ? 11.117 -26.141 -9.469 1 95.19 202 ILE B C 1
ATOM 5809 O O . ILE B 1 202 ? 11.086 -25.641 -10.594 1 95.19 202 ILE B O 1
ATOM 5813 N N . ARG B 1 203 ? 12.008 -25.906 -8.648 1 93.88 203 ARG B N 1
ATOM 5814 C CA . ARG B 1 203 ? 12.992 -24.828 -8.742 1 93.88 203 ARG B CA 1
ATOM 5815 C C . ARG B 1 203 ? 12.43 -23.516 -8.195 1 93.88 203 ARG B C 1
ATOM 5817 O O . ARG B 1 203 ? 11.312 -23.125 -8.539 1 93.88 203 ARG B O 1
ATOM 5824 N N . LEU B 1 204 ? 13.227 -22.812 -7.473 1 93.81 204 LEU B N 1
ATOM 5825 C CA . LEU B 1 204 ? 12.781 -21.625 -6.754 1 93.81 204 LEU B CA 1
ATOM 5826 C C . LEU B 1 204 ? 12.484 -20.484 -7.727 1 93.81 204 LEU B C 1
ATOM 5828 O O . LEU B 1 204 ? 11.562 -19.703 -7.508 1 93.81 204 LEU B O 1
ATOM 5832 N N . ASP B 1 205 ? 13.266 -20.344 -8.797 1 91.69 205 ASP B N 1
ATOM 5833 C CA . ASP B 1 205 ? 13.07 -19.234 -9.742 1 91.69 205 ASP B CA 1
ATOM 5834 C C . ASP B 1 205 ? 11.719 -19.359 -10.445 1 91.69 205 ASP B C 1
ATOM 5836 O O . ASP B 1 205 ? 11.047 -18.359 -10.68 1 91.69 205 ASP B O 1
ATOM 5840 N N . ILE B 1 206 ? 11.297 -20.578 -10.773 1 94.69 206 ILE B N 1
ATOM 5841 C CA . ILE B 1 206 ? 9.992 -20.812 -11.391 1 94.69 206 ILE B CA 1
ATOM 5842 C C . ILE B 1 206 ? 8.883 -20.531 -10.375 1 94.69 206 ILE B C 1
ATOM 5844 O O . ILE B 1 206 ? 7.895 -19.859 -10.695 1 94.69 206 ILE B O 1
ATOM 5848 N N . LEU B 1 207 ? 9.109 -21.031 -9.211 1 96.06 207 LEU B N 1
ATOM 5849 C CA . LEU B 1 207 ? 8.125 -20.828 -8.148 1 96.06 207 LEU B CA 1
ATOM 5850 C C . LEU B 1 207 ? 7.996 -19.359 -7.801 1 96.06 207 LEU B C 1
ATOM 5852 O O . LEU B 1 207 ? 6.902 -18.875 -7.484 1 96.06 207 LEU B O 1
ATOM 5856 N N . ALA B 1 208 ? 9.086 -18.594 -7.797 1 95.69 208 ALA B N 1
ATOM 5857 C CA . ALA B 1 208 ? 9.094 -17.156 -7.504 1 95.69 208 ALA B CA 1
ATOM 5858 C C . ALA B 1 208 ? 8.141 -16.406 -8.43 1 95.69 208 ALA B C 1
ATOM 5860 O O . ALA B 1 208 ? 7.43 -15.492 -8 1 95.69 208 ALA B O 1
ATOM 5861 N N . ASP B 1 209 ? 8.086 -16.797 -9.711 1 95.31 209 ASP B N 1
ATOM 5862 C CA . ASP B 1 209 ? 7.168 -16.188 -10.664 1 95.31 209 ASP B CA 1
ATOM 5863 C C . ASP B 1 209 ? 5.715 -16.422 -10.266 1 95.31 209 ASP B C 1
ATOM 5865 O O . ASP B 1 209 ? 4.895 -15.508 -10.312 1 95.31 209 ASP B O 1
ATOM 5869 N N . ASP B 1 210 ? 5.469 -17.625 -9.859 1 96.12 210 ASP B N 1
ATOM 5870 C CA . ASP B 1 210 ? 4.113 -17.984 -9.469 1 96.12 210 ASP B CA 1
ATOM 5871 C C . ASP B 1 210 ? 3.703 -17.25 -8.188 1 96.12 210 ASP B C 1
ATOM 5873 O O . ASP B 1 210 ? 2.531 -16.922 -8.008 1 96.12 210 ASP B O 1
ATOM 5877 N N . LEU B 1 211 ? 4.66 -17.062 -7.305 1 96.5 211 LEU B N 1
ATOM 5878 C CA . LEU B 1 211 ? 4.406 -16.422 -6.02 1 96.5 211 LEU B CA 1
ATOM 5879 C C . LEU B 1 211 ? 4.496 -14.914 -6.141 1 96.5 211 LEU B C 1
ATOM 5881 O O . LEU B 1 211 ? 4.25 -14.188 -5.172 1 96.5 211 LEU B O 1
ATOM 5885 N N . HIS B 1 212 ? 4.855 -14.406 -7.258 1 95.44 212 HIS B N 1
ATOM 5886 C CA . HIS B 1 212 ? 4.898 -12.984 -7.582 1 95.44 212 HIS B CA 1
ATOM 5887 C C . HIS B 1 212 ? 5.922 -12.25 -6.719 1 95.44 212 HIS B C 1
ATOM 5889 O O . HIS B 1 212 ? 5.633 -11.18 -6.18 1 95.44 212 HIS B O 1
ATOM 5895 N N . CYS B 1 213 ? 6.973 -12.875 -6.473 1 93.81 213 CYS B N 1
ATOM 5896 C CA . CYS B 1 213 ? 8.023 -12.227 -5.699 1 93.81 213 CYS B CA 1
ATOM 5897 C C . CYS B 1 213 ? 9.336 -12.188 -6.48 1 93.81 213 CYS B C 1
ATOM 5899 O O . CYS B 1 213 ? 9.461 -12.828 -7.523 1 93.81 213 CYS B O 1
ATOM 5901 N N . ASP B 1 214 ? 10.289 -11.336 -6.055 1 91.56 214 ASP B N 1
ATOM 5902 C CA . ASP B 1 214 ? 11.594 -11.203 -6.695 1 91.56 214 ASP B CA 1
ATOM 5903 C C . ASP B 1 214 ? 12.602 -12.172 -6.09 1 91.56 214 ASP B C 1
ATOM 5905 O O . ASP B 1 214 ? 12.469 -12.578 -4.938 1 91.56 214 ASP B O 1
ATOM 5909 N N . MET B 1 215 ? 13.5 -12.578 -6.906 1 89.12 215 MET B N 1
ATOM 5910 C CA . MET B 1 215 ? 14.562 -13.453 -6.426 1 89.12 215 MET B CA 1
ATOM 5911 C C . MET B 1 215 ? 15.789 -12.648 -6.008 1 89.12 215 MET B C 1
ATOM 5913 O O . MET B 1 215 ? 16.203 -11.734 -6.727 1 89.12 215 MET B O 1
ATOM 5917 N N . SER B 1 216 ? 16.188 -12.93 -4.789 1 82.5 216 SER B N 1
ATOM 5918 C CA . SER B 1 216 ? 17.391 -12.25 -4.297 1 82.5 216 SER B CA 1
ATOM 5919 C C . SER B 1 216 ? 18.656 -12.805 -4.941 1 82.5 216 SER B C 1
ATOM 5921 O O . SER B 1 216 ? 18.766 -14.023 -5.125 1 82.5 216 SER B O 1
ATOM 5923 N N . ASN B 1 217 ? 19.328 -11.938 -5.594 1 66.69 217 ASN B N 1
ATOM 5924 C CA . ASN B 1 217 ? 20.641 -12.344 -6.059 1 66.69 217 ASN B CA 1
ATOM 5925 C C . ASN B 1 217 ? 21.75 -11.789 -5.164 1 66.69 217 ASN B C 1
ATOM 5927 O O . ASN B 1 217 ? 21.953 -10.57 -5.117 1 66.69 217 ASN B O 1
ATOM 5931 N N . PRO B 1 218 ? 22.188 -12.688 -4.352 1 59.16 218 PRO B N 1
ATOM 5932 C CA . PRO B 1 218 ? 23.219 -12.172 -3.451 1 59.16 218 PRO B CA 1
ATOM 5933 C C . PRO B 1 218 ? 24.266 -11.32 -4.172 1 59.16 218 PRO B C 1
ATOM 5935 O O . PRO B 1 218 ? 24.891 -10.445 -3.557 1 59.16 218 PRO B O 1
ATOM 5938 N N . ASP B 1 219 ? 24.562 -11.664 -5.469 1 53.59 219 ASP B N 1
ATOM 5939 C CA . ASP B 1 219 ? 25.641 -10.977 -6.172 1 53.59 219 ASP B CA 1
ATOM 5940 C C . ASP B 1 219 ? 25.156 -9.656 -6.77 1 53.59 219 ASP B C 1
ATOM 5942 O O . ASP B 1 219 ? 25.953 -8.836 -7.211 1 53.59 219 ASP B O 1
ATOM 5946 N N . ARG B 1 220 ? 23.828 -9.547 -6.973 1 52.94 220 ARG B N 1
ATOM 5947 C CA . ARG B 1 220 ? 23.391 -8.328 -7.648 1 52.94 220 ARG B CA 1
ATOM 5948 C C . ARG B 1 220 ? 22.625 -7.418 -6.695 1 52.94 220 ARG B C 1
ATOM 5950 O O . ARG B 1 220 ? 21.703 -7.871 -6.012 1 52.94 220 ARG B O 1
ATOM 5957 N N . GLU B 1 221 ? 23.188 -6.199 -6.348 1 49.53 221 GLU B N 1
ATOM 5958 C CA . GLU B 1 221 ? 22.594 -5.168 -5.5 1 49.53 221 GLU B CA 1
ATOM 5959 C C . GLU B 1 221 ? 21.219 -4.758 -6.012 1 49.53 221 GLU B C 1
ATOM 5961 O O . GLU B 1 221 ? 20.312 -4.484 -5.219 1 49.53 221 GLU B O 1
ATOM 5966 N N . THR B 1 222 ? 21.219 -4.336 -7.461 1 51.66 222 THR B N 1
ATOM 5967 C CA . THR B 1 222 ? 20.031 -3.666 -7.984 1 51.66 222 THR B CA 1
ATOM 5968 C C . THR B 1 222 ? 19.094 -4.672 -8.641 1 51.66 222 THR B C 1
ATOM 5970 O O . THR B 1 222 ? 19.469 -5.352 -9.594 1 51.66 222 THR B O 1
ATOM 5973 N N . SER B 1 223 ? 18.125 -5.266 -7.895 1 58.16 223 SER B N 1
ATOM 5974 C CA . SER B 1 223 ? 17.328 -6.316 -8.516 1 58.16 223 SER B CA 1
ATOM 5975 C C . SER B 1 223 ? 16.188 -5.734 -9.336 1 58.16 223 SER B C 1
ATOM 5977 O O . SER B 1 223 ? 15.359 -4.977 -8.82 1 58.16 223 SER B O 1
ATOM 5979 N N . PHE B 1 224 ? 16.391 -5.465 -10.68 1 66.06 224 PHE B N 1
ATOM 5980 C CA . PHE B 1 224 ? 15.266 -5.234 -11.57 1 66.06 224 PHE B CA 1
ATOM 5981 C C . PHE B 1 224 ? 14.133 -6.211 -11.273 1 66.06 224 PHE B C 1
ATOM 5983 O O . PHE B 1 224 ? 14.375 -7.363 -10.914 1 66.06 224 PHE B O 1
ATOM 5990 N N . PRO B 1 225 ? 12.992 -5.594 -11.273 1 80.69 225 PRO B N 1
ATOM 5991 C CA . PRO B 1 225 ? 11.859 -6.496 -11.031 1 80.69 225 PRO B CA 1
ATOM 5992 C C . PRO B 1 225 ? 11.82 -7.672 -12.008 1 80.69 225 PRO B C 1
ATOM 5994 O O . PRO B 1 225 ? 12.195 -7.523 -13.172 1 80.69 225 PRO B O 1
ATOM 5997 N N . ASN B 1 226 ? 11.469 -8.734 -11.516 1 85.88 226 ASN B N 1
ATOM 5998 C CA . ASN B 1 226 ? 11.25 -9.961 -12.273 1 85.88 226 ASN B CA 1
ATOM 5999 C C . ASN B 1 226 ? 10.352 -9.719 -13.484 1 85.88 226 ASN B C 1
ATOM 6001 O O . ASN B 1 226 ? 9.398 -8.945 -13.406 1 85.88 226 ASN B O 1
ATOM 6005 N N . ARG B 1 227 ? 10.719 -10.266 -14.609 1 88.44 227 ARG B N 1
ATOM 6006 C CA . ARG B 1 227 ? 9.984 -10.102 -15.859 1 88.44 227 ARG B CA 1
ATOM 6007 C C . ARG B 1 227 ? 8.516 -10.461 -15.68 1 88.44 227 ARG B C 1
ATOM 6009 O O . ARG B 1 227 ? 7.637 -9.828 -16.281 1 88.44 227 ARG B O 1
ATOM 6016 N N . ALA B 1 228 ? 8.258 -11.484 -14.938 1 94 228 ALA B N 1
ATOM 6017 C CA . ALA B 1 228 ? 6.879 -11.891 -14.688 1 94 228 ALA B CA 1
ATOM 6018 C C . ALA B 1 228 ? 6.102 -10.781 -13.977 1 94 228 ALA B C 1
ATOM 6020 O O . ALA B 1 228 ? 4.941 -10.523 -14.297 1 94 228 ALA B O 1
ATOM 6021 N N . ARG B 1 229 ? 6.734 -10.125 -13.047 1 94.62 229 ARG B N 1
ATOM 6022 C CA . ARG B 1 229 ? 6.09 -9.039 -12.32 1 94.62 229 ARG B CA 1
ATOM 6023 C C . ARG B 1 229 ? 5.816 -7.848 -13.227 1 94.62 229 ARG B C 1
ATOM 6025 O O . ARG B 1 229 ? 4.781 -7.188 -13.109 1 94.62 229 ARG B O 1
ATOM 6032 N N . VAL B 1 230 ? 6.766 -7.57 -14.102 1 94.56 230 VAL B N 1
ATOM 6033 C CA . VAL B 1 230 ? 6.598 -6.477 -15.055 1 94.56 230 VAL B CA 1
ATOM 6034 C C . VAL B 1 230 ? 5.391 -6.754 -15.945 1 94.56 230 VAL B C 1
ATOM 6036 O O . VAL B 1 230 ? 4.535 -5.883 -16.141 1 94.56 230 VAL B O 1
ATOM 6039 N N . ARG B 1 231 ? 5.293 -7.926 -16.484 1 94.94 231 ARG B N 1
ATOM 6040 C CA . ARG B 1 231 ? 4.168 -8.32 -17.328 1 94.94 231 ARG B CA 1
ATOM 6041 C C . ARG B 1 231 ? 2.852 -8.219 -16.562 1 94.94 231 ARG B C 1
ATOM 6043 O O . ARG B 1 231 ? 1.869 -7.672 -17.078 1 94.94 231 ARG B O 1
ATOM 6050 N N . GLU B 1 232 ? 2.855 -8.766 -15.375 1 96.12 232 GLU B N 1
ATOM 6051 C CA . GLU B 1 232 ? 1.645 -8.758 -14.562 1 96.12 232 GLU B CA 1
ATOM 6052 C C . GLU B 1 232 ? 1.197 -7.336 -14.25 1 96.12 232 GLU B C 1
ATOM 6054 O O . GLU B 1 232 ? 0.002 -7.035 -14.266 1 96.12 232 GLU B O 1
ATOM 6059 N N . ALA B 1 233 ? 2.188 -6.473 -13.883 1 96.88 233 ALA B N 1
ATOM 6060 C CA . ALA B 1 233 ? 1.857 -5.074 -13.617 1 96.88 233 ALA B CA 1
ATOM 6061 C C . ALA B 1 233 ? 1.18 -4.43 -14.82 1 96.88 233 ALA B C 1
ATOM 6063 O O . ALA B 1 233 ? 0.185 -3.715 -14.68 1 96.88 233 ALA B O 1
ATOM 6064 N N . ARG B 1 234 ? 1.709 -4.707 -15.984 1 97.19 234 ARG B N 1
ATOM 6065 C CA . ARG B 1 234 ? 1.104 -4.191 -17.203 1 97.19 234 ARG B CA 1
ATOM 6066 C C . ARG B 1 234 ? -0.306 -4.742 -17.406 1 97.19 234 ARG B C 1
ATOM 6068 O O . ARG B 1 234 ? -1.222 -4.008 -17.781 1 97.19 234 ARG B O 1
ATOM 6075 N N . GLU B 1 235 ? -0.5 -6.012 -17.125 1 97.44 235 GLU B N 1
ATOM 6076 C CA . GLU B 1 235 ? -1.809 -6.648 -17.25 1 97.44 235 GLU B CA 1
ATOM 6077 C C . GLU B 1 235 ? -2.807 -6.047 -16.266 1 97.44 235 GLU B C 1
ATOM 6079 O O . GLU B 1 235 ? -3.986 -5.891 -16.578 1 97.44 235 GLU B O 1
ATOM 6084 N N . MET B 1 236 ? -2.361 -5.699 -15.078 1 97.94 236 MET B N 1
ATOM 6085 C CA . MET B 1 236 ? -3.232 -5.082 -14.078 1 97.94 236 MET B CA 1
ATOM 6086 C C . MET B 1 236 ? -3.688 -3.701 -14.539 1 97.94 236 MET B C 1
ATOM 6088 O O . MET B 1 236 ? -4.871 -3.371 -14.445 1 97.94 236 MET B O 1
ATOM 6092 N N . VAL B 1 237 ? -2.715 -2.898 -15.031 1 98.19 237 VAL B N 1
ATOM 6093 C CA . VAL B 1 237 ? -3.057 -1.563 -15.516 1 98.19 237 VAL B CA 1
ATOM 6094 C C . VAL B 1 237 ? -4.027 -1.67 -16.688 1 98.19 237 VAL B C 1
ATOM 6096 O O . VAL B 1 237 ? -4.977 -0.889 -16.797 1 98.19 237 VAL B O 1
ATOM 6099 N N . ALA B 1 238 ? -3.779 -2.68 -17.562 1 98.12 238 ALA B N 1
ATOM 6100 C CA . ALA B 1 238 ? -4.676 -2.906 -18.688 1 98.12 238 ALA B CA 1
ATOM 6101 C C . ALA B 1 238 ? -6.09 -3.232 -18.219 1 98.12 238 ALA B C 1
ATOM 6103 O O . ALA B 1 238 ? -7.066 -2.709 -18.75 1 98.12 238 ALA B O 1
ATOM 6104 N N . ALA B 1 239 ? -6.195 -4.09 -17.219 1 97.62 239 ALA B N 1
ATOM 6105 C CA . ALA B 1 239 ? -7.5 -4.453 -16.672 1 97.62 239 ALA B CA 1
ATOM 6106 C C . ALA B 1 239 ? -8.219 -3.229 -16.109 1 97.62 239 ALA B C 1
ATOM 6108 O O . ALA B 1 239 ? -9.406 -3.023 -16.375 1 97.62 239 ALA B O 1
ATOM 6109 N N . VAL B 1 240 ? -7.551 -2.373 -15.383 1 97.56 240 VAL B N 1
ATOM 6110 C CA . VAL B 1 240 ? -8.133 -1.168 -14.797 1 97.56 240 VAL B CA 1
ATOM 6111 C C . VAL B 1 240 ? -8.562 -0.208 -15.906 1 97.56 240 VAL B C 1
ATOM 6113 O O . VAL B 1 240 ? -9.594 0.456 -15.789 1 97.56 240 VAL B O 1
ATOM 6116 N N . ALA B 1 241 ? -7.746 -0.151 -16.953 1 97.5 241 ALA B N 1
ATOM 6117 C CA . ALA B 1 241 ? -8.031 0.74 -18.062 1 97.5 241 ALA B CA 1
ATOM 6118 C C . ALA B 1 241 ? -9.211 0.227 -18.891 1 97.5 241 ALA B C 1
ATOM 6120 O O . ALA B 1 241 ? -9.672 0.901 -19.812 1 97.5 241 ALA B O 1
ATOM 6121 N N . GLY B 1 242 ? -9.68 -0.968 -18.625 1 96.12 242 GLY B N 1
ATOM 6122 C CA . GLY B 1 242 ? -10.844 -1.507 -19.312 1 96.12 242 GLY B CA 1
ATOM 6123 C C . GLY B 1 242 ? -10.492 -2.252 -20.578 1 96.12 242 GLY B C 1
ATOM 6124 O O . GLY B 1 242 ? -11.352 -2.439 -21.453 1 96.12 242 GLY B O 1
ATOM 6125 N N . ILE B 1 243 ? -9.219 -2.623 -20.719 1 96.06 243 ILE B N 1
ATOM 6126 C CA . ILE B 1 243 ? -8.773 -3.361 -21.906 1 96.06 243 ILE B CA 1
ATOM 6127 C C . ILE B 1 243 ? -9.234 -4.812 -21.812 1 96.06 243 ILE B C 1
ATOM 6129 O O . ILE B 1 243 ? -9.156 -5.43 -20.75 1 96.06 243 ILE B O 1
ATOM 6133 N N . GLN B 1 244 ? -9.719 -5.316 -22.891 1 91.38 244 GLN B N 1
ATOM 6134 C CA . GLN B 1 244 ? -10.188 -6.699 -22.922 1 91.38 244 GLN B CA 1
ATOM 6135 C C . GLN B 1 244 ? -9.023 -7.676 -22.812 1 91.38 244 GLN B C 1
ATOM 6137 O O . GLN B 1 244 ? -7.926 -7.402 -23.297 1 91.38 244 GLN B O 1
ATOM 6142 N N . PRO B 1 245 ? -9.273 -8.852 -22.219 1 87.38 245 PRO B N 1
ATOM 6143 C CA . PRO B 1 2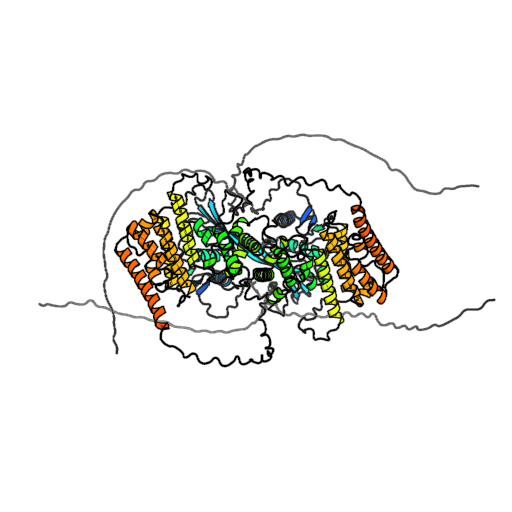45 ? -8.195 -9.812 -21.953 1 87.38 245 PRO B CA 1
ATOM 6144 C C . PRO B 1 245 ? -7.445 -10.211 -23.219 1 87.38 245 PRO B C 1
ATOM 6146 O O . PRO B 1 245 ? -6.223 -10.375 -23.188 1 87.38 245 PRO B O 1
ATOM 6149 N N . TRP B 1 246 ? -8.031 -10.289 -24.375 1 84.38 246 TRP B N 1
ATOM 6150 C CA . TRP B 1 246 ? -7.383 -10.758 -25.594 1 84.38 246 TRP B CA 1
ATOM 6151 C C . TRP B 1 246 ? -6.566 -9.641 -26.234 1 84.38 246 TRP B C 1
ATOM 6153 O O . TRP B 1 246 ? -5.766 -9.891 -27.141 1 84.38 246 TRP B O 1
ATOM 6163 N N . GLU B 1 247 ? -6.68 -8.398 -25.656 1 90.75 247 GLU B N 1
ATOM 6164 C CA . GLU B 1 247 ? -5.93 -7.254 -26.172 1 90.75 247 GLU B CA 1
ATOM 6165 C C . GLU B 1 247 ? -4.809 -6.855 -25.219 1 90.75 247 GLU B C 1
ATOM 6167 O O . GLU B 1 247 ? -4.023 -5.953 -25.516 1 90.75 247 GLU B O 1
ATOM 6172 N N . THR B 1 248 ? -4.707 -7.539 -24.203 1 91.88 248 THR B N 1
ATOM 6173 C CA . THR B 1 248 ? -3.83 -7.145 -23.094 1 91.88 248 THR B CA 1
ATOM 6174 C C . THR B 1 248 ? -2.365 -7.242 -23.516 1 91.88 248 THR B C 1
ATOM 6176 O O . THR B 1 248 ? -1.539 -6.43 -23.094 1 91.88 248 THR B O 1
ATOM 6179 N N . ASP B 1 249 ? -1.975 -8.156 -24.359 1 89.56 249 ASP B N 1
ATOM 6180 C CA . ASP B 1 249 ? -0.578 -8.391 -24.719 1 89.56 249 ASP B CA 1
ATOM 6181 C C . ASP B 1 249 ? 0.007 -7.199 -25.469 1 89.56 249 ASP B C 1
ATOM 6183 O O . ASP B 1 249 ? 1.203 -6.918 -25.375 1 89.56 249 ASP B O 1
ATOM 6187 N N . GLY B 1 250 ? -0.807 -6.477 -26.172 1 91.06 250 GLY B N 1
ATOM 6188 C CA . GLY B 1 250 ? -0.333 -5.332 -26.922 1 91.06 250 GLY B CA 1
ATOM 6189 C C . GLY B 1 250 ? -0.545 -4.012 -26.203 1 91.06 250 GLY B C 1
ATOM 6190 O O . GLY B 1 250 ? -0.276 -2.945 -26.766 1 91.06 250 GLY B O 1
ATOM 6191 N N . PHE B 1 251 ? -0.938 -4.102 -25.062 1 94.12 251 PHE B N 1
ATOM 6192 C CA . PHE B 1 251 ? -1.274 -2.889 -24.328 1 94.12 251 PHE B CA 1
ATOM 6193 C C . PHE B 1 251 ? -0.014 -2.188 -23.828 1 94.12 251 PHE B C 1
ATOM 6195 O O . PHE B 1 251 ? 0.817 -2.797 -23.156 1 94.12 251 PHE B O 1
ATOM 6202 N N . ARG B 1 252 ? 0.218 -0.988 -24.219 1 94.75 252 ARG B N 1
ATOM 6203 C CA . ARG B 1 252 ? 1.199 -0.02 -23.734 1 94.75 252 ARG B CA 1
ATOM 6204 C C . ARG B 1 252 ? 2.539 -0.692 -23.453 1 94.75 252 ARG B C 1
ATOM 6206 O O . ARG B 1 252 ? 3 -0.71 -22.312 1 94.75 252 ARG B O 1
ATOM 6213 N N . PRO B 1 253 ? 3.197 -1.257 -24.438 1 91.81 253 PRO B N 1
ATOM 6214 C CA . PRO B 1 253 ? 4.516 -1.872 -24.266 1 91.81 253 PRO B CA 1
ATOM 6215 C C . PRO B 1 253 ? 5.562 -0.887 -23.75 1 91.81 253 PRO B C 1
ATOM 6217 O O . PRO B 1 253 ? 6.602 -1.3 -23.234 1 91.81 253 PRO B O 1
ATOM 6220 N N . ASP B 1 254 ? 5.395 0.456 -23.781 1 93.75 254 ASP B N 1
ATOM 6221 C CA . ASP B 1 254 ? 6.309 1.505 -23.344 1 93.75 254 ASP B CA 1
ATOM 6222 C C . ASP B 1 254 ? 6.418 1.536 -21.828 1 93.75 254 ASP B C 1
ATOM 6224 O O . ASP B 1 254 ? 7.355 2.115 -21.266 1 93.75 254 ASP B O 1
ATOM 6228 N N . LEU B 1 255 ? 5.426 0.877 -21.141 1 93.81 255 LEU B N 1
ATOM 6229 C CA . LEU B 1 255 ? 5.383 0.959 -19.688 1 93.81 255 LEU B CA 1
ATOM 6230 C C . LEU B 1 255 ? 6.633 0.341 -19.062 1 93.81 255 LEU B C 1
ATOM 6232 O O . LEU B 1 255 ? 7.156 0.849 -18.078 1 93.81 255 LEU B O 1
ATOM 6236 N N . GLU B 1 256 ? 7.098 -0.692 -19.641 1 89.88 256 GLU B N 1
ATOM 6237 C CA . GLU B 1 256 ? 8.281 -1.36 -19.109 1 89.88 256 GLU B CA 1
ATOM 6238 C C . GLU B 1 256 ? 9.5 -0.437 -19.141 1 89.88 256 GLU B C 1
ATOM 6240 O O . GLU B 1 256 ? 10.273 -0.387 -18.188 1 89.88 256 GLU B O 1
ATOM 6245 N N . ALA B 1 257 ? 9.594 0.28 -20.141 1 87.56 257 ALA B N 1
ATOM 6246 C CA . ALA B 1 257 ? 10.711 1.205 -20.297 1 87.56 257 ALA B CA 1
ATOM 6247 C C . ALA B 1 257 ? 10.531 2.439 -19.422 1 87.56 257 ALA B C 1
ATOM 6249 O O . ALA B 1 257 ? 11.508 3.115 -19.094 1 87.56 257 ALA B O 1
ATOM 6250 N N . SER B 1 258 ? 9.359 2.686 -19.062 1 85.38 258 SER B N 1
ATOM 6251 C CA . SER B 1 258 ? 9.062 3.893 -18.297 1 85.38 258 SER B CA 1
ATOM 6252 C C . SER B 1 258 ? 9.414 3.717 -16.812 1 85.38 258 SER B C 1
ATOM 6254 O O . SER B 1 258 ? 9.547 4.699 -16.078 1 85.38 258 SER B O 1
ATOM 6256 N N . TYR B 1 259 ? 9.578 2.525 -16.375 1 87.31 259 TYR B N 1
ATOM 6257 C CA . TYR B 1 259 ? 9.797 2.287 -14.961 1 87.31 259 TYR B CA 1
ATOM 6258 C C . TYR B 1 259 ? 11.172 2.783 -14.523 1 87.31 259 TYR B C 1
ATOM 6260 O O . TYR B 1 259 ? 12.188 2.443 -15.148 1 87.31 259 TYR B O 1
ATOM 6268 N N . ASN B 1 260 ? 11.039 3.678 -13.633 1 79.5 260 ASN B N 1
ATOM 6269 C CA . ASN B 1 260 ? 12.211 4.227 -12.961 1 79.5 260 ASN B CA 1
ATOM 6270 C C . ASN B 1 260 ? 12.031 4.238 -11.445 1 79.5 260 ASN B C 1
ATOM 6272 O O . ASN B 1 260 ? 11.094 4.844 -10.93 1 79.5 260 ASN B O 1
ATOM 6276 N N . ASP B 1 261 ? 12.977 3.586 -10.812 1 73.38 261 ASP B N 1
ATOM 6277 C CA . ASP B 1 261 ? 12.852 3.451 -9.367 1 73.38 261 ASP B CA 1
ATOM 6278 C C . ASP B 1 261 ? 13.086 4.789 -8.664 1 73.38 261 ASP B C 1
ATOM 6280 O O . ASP B 1 261 ? 12.711 4.965 -7.508 1 73.38 261 ASP B O 1
ATOM 6284 N N . ALA B 1 262 ? 13.617 5.719 -9.344 1 78.75 262 ALA B N 1
ATOM 6285 C CA . ALA B 1 262 ? 13.922 7.016 -8.742 1 78.75 262 ALA B CA 1
ATOM 6286 C C . ALA B 1 262 ? 12.711 7.945 -8.82 1 78.75 262 ALA B C 1
ATOM 6288 O O . ALA B 1 262 ? 12.609 8.906 -8.047 1 78.75 262 ALA B O 1
ATOM 6289 N N . SER B 1 263 ? 11.867 7.676 -9.75 1 87.12 263 SER B N 1
ATOM 6290 C CA . SER B 1 263 ? 10.68 8.508 -9.898 1 87.12 263 SER B CA 1
ATOM 6291 C C . SER B 1 263 ? 9.453 7.668 -10.234 1 87.12 263 SER B C 1
ATOM 6293 O O . SER B 1 263 ? 9.32 7.168 -11.352 1 87.12 263 SER B O 1
ATOM 6295 N N . LEU B 1 264 ? 8.539 7.637 -9.375 1 93.69 264 LEU B N 1
ATOM 6296 C CA . LEU B 1 264 ? 7.395 6.75 -9.539 1 93.69 264 LEU B CA 1
ATOM 6297 C C . LEU B 1 264 ? 6.223 7.492 -10.172 1 93.69 264 LEU B C 1
ATOM 6299 O O . LEU B 1 264 ? 5.312 6.867 -10.727 1 93.69 264 LEU B O 1
ATOM 6303 N N . ILE B 1 265 ? 6.25 8.828 -10.039 1 95.19 265 ILE B N 1
ATOM 6304 C CA . ILE B 1 265 ? 5.141 9.609 -10.578 1 95.19 265 ILE B CA 1
ATOM 6305 C C . ILE B 1 265 ? 5.492 10.109 -11.984 1 95.19 265 ILE B C 1
ATOM 6307 O O . ILE B 1 265 ? 6.48 10.82 -12.164 1 95.19 265 ILE B O 1
ATOM 6311 N N . HIS B 1 266 ? 4.734 9.656 -12.953 1 96.31 266 HIS B N 1
ATOM 6312 C CA . HIS B 1 266 ? 4.82 10.125 -14.336 1 96.31 266 HIS B CA 1
ATOM 6313 C C . HIS B 1 266 ? 3.717 11.133 -14.641 1 96.31 266 HIS B C 1
ATOM 6315 O O . HIS B 1 266 ? 2.629 10.75 -15.078 1 96.31 266 HIS B O 1
ATOM 6321 N N . ARG B 1 267 ? 4.027 12.414 -14.469 1 95.12 267 ARG B N 1
ATOM 6322 C CA . ARG B 1 267 ? 3.027 13.469 -14.562 1 95.12 267 ARG B CA 1
ATOM 6323 C C . ARG B 1 267 ? 2.328 13.453 -15.922 1 95.12 267 ARG B C 1
ATOM 6325 O O . ARG B 1 267 ? 2.986 13.422 -16.969 1 95.12 267 ARG B O 1
ATOM 6332 N N . GLY B 1 268 ? 1.018 13.453 -15.93 1 96.25 268 GLY B N 1
ATOM 6333 C CA . GLY B 1 268 ? 0.214 13.445 -17.141 1 96.25 268 GLY B CA 1
ATOM 6334 C C . GLY B 1 268 ? -0.096 12.047 -17.641 1 96.25 268 GLY B C 1
ATOM 6335 O O . GLY B 1 268 ? -0.808 11.875 -18.641 1 96.25 268 GLY B O 1
ATOM 6336 N N . ASP B 1 269 ? 0.438 11.078 -16.953 1 96.62 269 ASP B N 1
ATOM 6337 C CA . ASP B 1 269 ? 0.236 9.695 -17.359 1 96.62 269 ASP B CA 1
ATOM 6338 C C . ASP B 1 269 ? -0.14 8.812 -16.172 1 96.62 269 ASP B C 1
ATOM 6340 O O . ASP B 1 269 ? 0.724 8.164 -15.578 1 96.62 269 ASP B O 1
ATOM 6344 N N . LEU B 1 270 ? -1.403 8.703 -15.953 1 97.31 270 LEU B N 1
ATOM 6345 C CA . LEU B 1 270 ? -1.922 7.938 -14.828 1 97.31 270 LEU B CA 1
ATOM 6346 C C . LEU B 1 270 ? -1.556 6.465 -14.961 1 97.31 270 LEU B C 1
ATOM 6348 O O . LEU B 1 270 ? -1.24 5.809 -13.961 1 97.31 270 LEU B O 1
ATOM 6352 N N . GLY B 1 271 ? -1.602 5.969 -16.172 1 97.31 271 GLY B N 1
ATOM 6353 C CA . GLY B 1 271 ? -1.283 4.57 -16.406 1 97.31 271 GLY B CA 1
ATOM 6354 C C . GLY B 1 271 ? 0.15 4.219 -16.047 1 97.31 271 GLY B C 1
ATOM 6355 O O . GLY B 1 271 ? 0.4 3.221 -15.375 1 97.31 271 GLY B O 1
ATOM 6356 N N . ALA B 1 272 ? 1.062 5.035 -16.469 1 97.31 272 ALA B N 1
ATOM 6357 C CA . ALA B 1 272 ? 2.475 4.801 -16.188 1 97.31 272 ALA B CA 1
ATOM 6358 C C . ALA B 1 272 ? 2.756 4.934 -14.688 1 97.31 272 ALA B C 1
ATOM 6360 O O . ALA B 1 272 ? 3.572 4.195 -14.133 1 97.31 272 ALA B O 1
ATOM 6361 N N . THR B 1 273 ? 2.123 5.91 -14.047 1 97.62 273 THR B N 1
ATOM 6362 C CA . THR B 1 273 ? 2.301 6.086 -12.617 1 97.62 273 THR B CA 1
ATOM 6363 C C . THR B 1 273 ? 1.783 4.867 -11.852 1 97.62 273 THR B C 1
ATOM 6365 O O . THR B 1 273 ? 2.469 4.34 -10.977 1 97.62 273 THR B O 1
ATOM 6368 N N . LEU B 1 274 ? 0.558 4.445 -12.211 1 97.81 274 LEU B N 1
ATOM 6369 C CA . LEU B 1 274 ? -0.002 3.27 -11.547 1 97.81 274 LEU B CA 1
ATOM 6370 C C . LEU B 1 274 ? 0.884 2.049 -11.773 1 97.81 274 LEU B C 1
ATOM 6372 O O . LEU B 1 274 ? 1.112 1.267 -10.844 1 97.81 274 LEU B O 1
ATOM 6376 N N . PHE B 1 275 ? 1.39 1.9 -12.984 1 97.69 275 PHE B N 1
ATOM 6377 C CA . PHE B 1 275 ? 2.311 0.821 -13.32 1 97.69 275 PHE B CA 1
ATOM 6378 C C . PHE B 1 275 ? 3.535 0.854 -12.406 1 97.69 275 PHE B C 1
ATOM 6380 O O . PHE B 1 275 ? 3.92 -0.17 -11.844 1 97.69 275 PHE B O 1
ATOM 6387 N N . SER B 1 276 ? 4.125 2.012 -12.25 1 96.25 276 SER B N 1
ATOM 6388 C CA . SER B 1 276 ? 5.324 2.176 -11.438 1 96.25 276 SER B CA 1
ATOM 6389 C C . SER B 1 276 ? 5.039 1.896 -9.961 1 96.25 276 SER B C 1
ATOM 6391 O O . SER B 1 276 ? 5.84 1.256 -9.281 1 96.25 276 SER B O 1
ATOM 6393 N N . LEU B 1 277 ? 3.91 2.369 -9.453 1 96.56 277 LEU B N 1
ATOM 6394 C CA . LEU B 1 277 ? 3.543 2.133 -8.062 1 96.56 277 LEU B CA 1
ATOM 6395 C C . LEU B 1 277 ? 3.357 0.642 -7.797 1 96.56 277 LEU B C 1
ATOM 6397 O O . LEU B 1 277 ? 3.848 0.12 -6.793 1 96.56 277 LEU B O 1
ATOM 6401 N N . ILE B 1 278 ? 2.654 -0.091 -8.688 1 96.75 278 ILE B N 1
ATOM 6402 C CA . ILE B 1 278 ? 2.381 -1.517 -8.547 1 96.75 278 ILE B CA 1
ATOM 6403 C C . ILE B 1 278 ? 3.693 -2.297 -8.547 1 96.75 278 ILE B C 1
ATOM 6405 O O . ILE B 1 278 ? 3.879 -3.217 -7.746 1 96.75 278 ILE B O 1
ATOM 6409 N N . LEU B 1 279 ? 4.566 -1.922 -9.406 1 94.62 279 LEU B N 1
ATOM 6410 C CA . LEU B 1 279 ? 5.836 -2.629 -9.516 1 94.62 279 LEU B CA 1
ATOM 6411 C C . LEU B 1 279 ? 6.719 -2.363 -8.297 1 94.62 279 LEU B C 1
ATOM 6413 O O . LEU B 1 279 ? 7.473 -3.238 -7.871 1 94.62 279 LEU B O 1
ATOM 6417 N N . ALA B 1 280 ? 6.641 -1.174 -7.75 1 92.88 280 ALA B N 1
ATOM 6418 C CA . ALA B 1 280 ? 7.504 -0.77 -6.641 1 92.88 280 ALA B CA 1
ATOM 6419 C C . ALA B 1 280 ? 7.027 -1.387 -5.328 1 92.88 280 ALA B C 1
ATOM 6421 O O . ALA B 1 280 ? 7.801 -1.501 -4.375 1 92.88 280 ALA B O 1
ATOM 6422 N N . SER B 1 281 ? 5.812 -1.794 -5.23 1 94.62 281 SER B N 1
ATOM 6423 C CA . SER B 1 281 ? 5.258 -2.301 -3.979 1 94.62 281 SER B CA 1
ATOM 6424 C C . SER B 1 281 ? 4.578 -3.65 -4.18 1 94.62 281 SER B C 1
ATOM 6426 O O . SER B 1 281 ? 3.533 -3.734 -4.824 1 94.62 281 SER B O 1
ATOM 6428 N N . HIS B 1 282 ? 5.094 -4.672 -3.547 1 94.75 282 HIS B N 1
ATOM 6429 C CA . HIS B 1 282 ? 4.504 -6.004 -3.617 1 94.75 282 HIS B CA 1
ATOM 6430 C C . HIS B 1 282 ? 3.127 -6.035 -2.961 1 94.75 282 HIS B C 1
ATOM 6432 O O . HIS B 1 282 ? 2.211 -6.691 -3.459 1 94.75 282 HIS B O 1
ATOM 6438 N N . SER B 1 283 ? 3.002 -5.336 -1.851 1 95.31 283 SER B N 1
ATOM 6439 C CA . SER B 1 283 ? 1.728 -5.27 -1.144 1 95.31 283 SER B CA 1
ATOM 6440 C C . SER B 1 283 ? 0.645 -4.641 -2.014 1 95.31 283 SER B C 1
ATOM 6442 O O . SER B 1 283 ? -0.483 -5.137 -2.064 1 95.31 283 SER B O 1
ATOM 6444 N N . LEU B 1 284 ? 1.001 -3.555 -2.662 1 96.5 284 LEU B N 1
ATOM 6445 C CA . LEU B 1 284 ? 0.03 -2.908 -3.539 1 96.5 284 LEU B CA 1
ATOM 6446 C C . LEU B 1 284 ? -0.347 -3.822 -4.699 1 96.5 284 LEU B C 1
ATOM 6448 O O . LEU B 1 284 ? -1.521 -3.918 -5.062 1 96.5 284 LEU B O 1
ATOM 6452 N N . ALA B 1 285 ? 0.641 -4.453 -5.293 1 96.88 285 ALA B N 1
ATOM 6453 C CA . ALA B 1 285 ? 0.38 -5.379 -6.395 1 96.88 285 ALA B CA 1
ATOM 6454 C C . ALA B 1 285 ? -0.597 -6.473 -5.973 1 96.88 285 ALA B C 1
ATOM 6456 O O . ALA B 1 285 ? -1.554 -6.77 -6.691 1 96.88 285 ALA B O 1
ATOM 6457 N N . GLU B 1 286 ? -0.325 -7.078 -4.832 1 95.62 286 GLU B N 1
ATOM 6458 C CA . GLU B 1 286 ? -1.201 -8.125 -4.312 1 95.62 286 GLU B CA 1
ATOM 6459 C C . GLU B 1 286 ? -2.607 -7.586 -4.055 1 95.62 286 GLU B C 1
ATOM 6461 O O . GLU B 1 286 ? -3.596 -8.273 -4.312 1 95.62 286 GLU B O 1
ATOM 6466 N N . TRP B 1 287 ? -2.668 -6.375 -3.539 1 95.69 287 TRP B N 1
ATOM 6467 C CA . TRP B 1 287 ? -3.953 -5.746 -3.25 1 95.69 287 TRP B CA 1
ATOM 6468 C C . TRP B 1 287 ? -4.75 -5.52 -4.531 1 95.69 287 TRP B C 1
ATOM 6470 O O . TRP B 1 287 ? -5.914 -5.914 -4.625 1 95.69 287 TRP B O 1
ATOM 6480 N N . VAL B 1 288 ? -4.141 -4.922 -5.543 1 96.69 288 VAL B N 1
ATOM 6481 C CA . VAL B 1 288 ? -4.809 -4.656 -6.812 1 96.69 288 VAL B CA 1
ATOM 6482 C C . VAL B 1 288 ? -5.242 -5.973 -7.457 1 96.69 288 VAL B C 1
ATOM 6484 O O . VAL B 1 288 ? -6.355 -6.082 -7.973 1 96.69 288 VAL B O 1
ATOM 6487 N N . ARG B 1 289 ? -4.391 -6.98 -7.422 1 95.06 289 ARG B N 1
ATOM 6488 C CA . ARG B 1 289 ? -4.723 -8.297 -7.969 1 95.06 289 ARG B CA 1
ATOM 6489 C C . ARG B 1 289 ? -5.977 -8.859 -7.309 1 95.06 289 ARG B C 1
ATOM 6491 O O . ARG B 1 289 ? -6.836 -9.43 -7.984 1 95.06 289 ARG B O 1
ATOM 6498 N N . SER B 1 290 ? -6.086 -8.656 -6.004 1 92.81 290 SER B N 1
ATOM 6499 C CA . SER B 1 290 ? -7.207 -9.211 -5.254 1 92.81 290 SER B CA 1
ATOM 6500 C C . SER B 1 290 ? -8.516 -8.516 -5.613 1 92.81 290 SER B C 1
ATOM 6502 O O . SER B 1 290 ? -9.594 -9.055 -5.371 1 92.81 290 SER B O 1
ATOM 6504 N N . GLN B 1 291 ? -8.398 -7.324 -6.215 1 93.81 291 GLN B N 1
ATOM 6505 C CA . GLN B 1 291 ? -9.586 -6.547 -6.539 1 93.81 291 GLN B CA 1
ATOM 6506 C C . GLN B 1 291 ? -10.039 -6.816 -7.973 1 93.81 291 GLN B C 1
ATOM 6508 O O . GLN B 1 291 ? -11.125 -6.383 -8.375 1 93.81 291 GLN B O 1
ATOM 6513 N N . LEU B 1 292 ? -9.273 -7.543 -8.75 1 94.56 292 LEU B N 1
ATOM 6514 C CA . LEU B 1 292 ? -9.578 -7.789 -10.156 1 94.56 292 LEU B CA 1
ATOM 6515 C C . LEU B 1 292 ? -10.547 -8.953 -10.305 1 94.56 292 LEU B C 1
ATOM 6517 O O . LEU B 1 292 ? -10.797 -9.688 -9.344 1 94.56 292 LEU B O 1
ATOM 6521 N N . SER B 1 293 ? -11.07 -9.055 -11.5 1 92.62 293 SER B N 1
ATOM 6522 C CA . SER B 1 293 ? -11.945 -10.164 -11.836 1 92.62 293 SER B CA 1
ATOM 6523 C C . SER B 1 293 ? -11.148 -11.398 -12.25 1 92.62 293 SER B C 1
ATOM 6525 O O . SER B 1 293 ? -10.07 -11.281 -12.836 1 92.62 293 SER B O 1
ATOM 6527 N N . PRO B 1 294 ? -11.688 -12.57 -12.016 1 90.31 294 PRO B N 1
ATOM 6528 C CA . PRO B 1 294 ? -10.984 -13.805 -12.383 1 90.31 294 PRO B CA 1
ATOM 6529 C C . PRO B 1 294 ? -10.727 -13.914 -13.883 1 90.31 294 PRO B C 1
ATOM 6531 O O . PRO B 1 294 ? -9.844 -14.664 -14.305 1 90.31 294 PRO B O 1
ATOM 6534 N N . SER B 1 295 ? -11.469 -13.156 -14.672 1 92.44 295 SER B N 1
ATOM 6535 C CA . SER B 1 295 ? -11.312 -13.234 -16.125 1 92.44 295 SER B CA 1
ATOM 6536 C C . SER B 1 295 ? -10.188 -12.328 -16.609 1 92.44 295 SER B C 1
ATOM 6538 O O . SER B 1 295 ? -9.773 -12.406 -17.766 1 92.44 295 SER B O 1
ATOM 6540 N N . ASP B 1 296 ? -9.719 -11.469 -15.672 1 95.5 296 ASP B N 1
ATOM 6541 C CA . ASP B 1 296 ? -8.625 -10.586 -16.062 1 95.5 296 ASP B CA 1
ATOM 6542 C C . ASP B 1 296 ? -7.328 -11.375 -16.25 1 95.5 296 ASP B C 1
ATOM 6544 O O . ASP B 1 296 ? -7.043 -12.297 -15.484 1 95.5 296 ASP B O 1
ATOM 6548 N N . ALA B 1 297 ? -6.562 -10.992 -17.188 1 95.31 297 ALA B N 1
ATOM 6549 C CA . ALA B 1 297 ? -5.355 -11.711 -17.578 1 95.31 297 ALA B CA 1
ATOM 6550 C C . ALA B 1 297 ? -4.418 -11.898 -16.391 1 95.31 297 ALA B C 1
ATOM 6552 O O . ALA B 1 297 ? -3.803 -12.953 -16.234 1 95.31 297 ALA B O 1
ATOM 6553 N N . ALA B 1 298 ? -4.34 -10.883 -15.5 1 94.38 298 ALA B N 1
ATOM 6554 C CA . ALA B 1 298 ? -3.381 -10.883 -14.398 1 94.38 298 ALA B CA 1
ATOM 6555 C C . ALA B 1 298 ? -3.742 -11.93 -13.352 1 94.38 298 ALA B C 1
ATOM 6557 O O . ALA B 1 298 ? -2.891 -12.352 -12.562 1 94.38 298 ALA B O 1
ATOM 6558 N N . VAL B 1 299 ? -5.039 -12.383 -13.336 1 94.94 299 VAL B N 1
ATOM 6559 C CA . VAL B 1 299 ? -5.465 -13.289 -12.273 1 94.94 299 VAL B CA 1
ATOM 6560 C C . VAL B 1 299 ? -6.016 -14.57 -12.891 1 94.94 299 VAL B C 1
ATOM 6562 O O . VAL B 1 299 ? -6.449 -15.477 -12.164 1 94.94 299 VAL B O 1
ATOM 6565 N N . ASP B 1 300 ? -6.004 -14.719 -14.188 1 95.81 300 ASP B N 1
ATOM 6566 C CA . ASP B 1 300 ? -6.445 -15.922 -14.898 1 95.81 300 ASP B CA 1
ATOM 6567 C C . ASP B 1 300 ? -5.539 -17.109 -14.578 1 95.81 300 ASP B C 1
ATOM 6569 O O . ASP B 1 300 ? -4.375 -17.125 -14.977 1 95.81 300 ASP B O 1
ATOM 6573 N N . PRO B 1 301 ? -6.121 -18.125 -13.875 1 94.81 301 PRO B N 1
ATOM 6574 C CA . PRO B 1 301 ? -5.266 -19.25 -13.469 1 94.81 301 PRO B CA 1
ATOM 6575 C C . PRO B 1 301 ? -4.723 -20.031 -14.656 1 94.81 301 PRO B C 1
ATOM 6577 O O . PRO B 1 301 ? -3.596 -20.531 -14.609 1 94.81 301 PRO B O 1
ATOM 6580 N N . TYR B 1 302 ? -5.457 -20.141 -15.766 1 96.75 302 TYR B N 1
ATOM 6581 C CA . TYR B 1 302 ? -5.02 -20.891 -16.938 1 96.75 302 TYR B CA 1
ATOM 6582 C C . TYR B 1 302 ? -3.879 -20.172 -17.656 1 96.75 302 TYR B C 1
ATOM 6584 O O . TYR B 1 302 ? -2.893 -20.797 -18.047 1 96.75 302 TYR B O 1
ATOM 6592 N N . ARG B 1 303 ? -4.047 -18.891 -17.766 1 95.75 303 ARG B N 1
ATOM 6593 C CA . ARG B 1 303 ? -2.973 -18.094 -18.344 1 95.75 303 ARG B CA 1
ATOM 6594 C C . ARG B 1 303 ? -1.704 -18.172 -17.516 1 95.75 303 ARG B C 1
ATOM 6596 O O . ARG B 1 303 ? -0.599 -18.25 -18.047 1 95.75 303 ARG B O 1
ATOM 6603 N N . SER B 1 304 ? -1.882 -18.141 -16.234 1 95.81 304 SER B N 1
ATOM 6604 C CA . SER B 1 304 ? -0.741 -18.266 -15.328 1 95.81 304 SER B CA 1
ATOM 6605 C C . SER B 1 304 ? 0.002 -19.578 -15.555 1 95.81 304 SER B C 1
ATOM 6607 O O . SER B 1 304 ? 1.234 -19.609 -15.578 1 95.81 304 SER B O 1
ATOM 6609 N N . ILE B 1 305 ? -0.729 -20.656 -15.68 1 97.38 305 ILE B N 1
ATOM 6610 C CA . ILE B 1 305 ? -0.128 -21.969 -15.914 1 97.38 305 ILE B CA 1
ATOM 6611 C C . ILE B 1 305 ? 0.605 -21.969 -17.25 1 97.38 305 ILE B C 1
ATOM 6613 O O . ILE B 1 305 ? 1.711 -22.5 -17.359 1 97.38 305 ILE B O 1
ATOM 6617 N N . GLN B 1 306 ? -0.003 -21.406 -18.25 1 97.56 306 GLN B N 1
ATOM 6618 C CA . GLN B 1 306 ? 0.646 -21.312 -19.562 1 97.56 306 GLN B CA 1
ATOM 6619 C C . GLN B 1 306 ? 1.955 -20.531 -19.469 1 97.56 306 GLN B C 1
ATOM 6621 O O . GLN B 1 306 ? 2.951 -20.906 -20.094 1 97.56 306 GLN B O 1
ATOM 6626 N N . GLN B 1 307 ? 1.913 -19.438 -18.688 1 96.31 307 GLN B N 1
ATOM 6627 C CA . GLN B 1 307 ? 3.117 -18.625 -18.516 1 96.31 307 GLN B CA 1
ATOM 6628 C C . GLN B 1 307 ? 4.215 -19.422 -17.812 1 96.31 307 GLN B C 1
ATOM 6630 O O . GLN B 1 307 ? 5.395 -19.281 -18.141 1 96.31 307 GLN B O 1
ATOM 6635 N N . ARG B 1 308 ? 3.826 -20.203 -16.922 1 97.19 308 ARG B N 1
ATOM 6636 C CA . ARG B 1 308 ? 4.793 -21.062 -16.25 1 97.19 308 ARG B CA 1
ATOM 6637 C C . ARG B 1 308 ? 5.449 -22.016 -17.25 1 97.19 308 ARG B C 1
ATOM 6639 O O . ARG B 1 308 ? 6.668 -22.188 -17.234 1 97.19 308 ARG B O 1
ATOM 6646 N N . VAL B 1 309 ? 4.672 -22.641 -18.078 1 98.12 309 VAL B N 1
ATOM 6647 C CA . VAL B 1 309 ? 5.188 -23.578 -19.078 1 98.12 309 VAL B CA 1
ATOM 6648 C C . VAL B 1 309 ? 6.152 -22.844 -20.016 1 98.12 309 VAL B C 1
ATOM 6650 O O . VAL B 1 309 ? 7.219 -23.375 -20.344 1 98.12 309 VAL B O 1
ATOM 6653 N N . SER B 1 310 ? 5.734 -21.672 -20.422 1 96.31 310 SER B N 1
ATOM 6654 C CA . SER B 1 310 ? 6.613 -20.891 -21.281 1 96.31 310 SER B CA 1
ATOM 6655 C C . SER B 1 310 ? 7.961 -20.625 -20.625 1 96.31 310 SER B C 1
ATOM 6657 O O . SER B 1 310 ? 9.008 -20.719 -21.266 1 96.31 310 SER B O 1
ATOM 6659 N N . ARG B 1 311 ? 7.922 -20.312 -19.375 1 95.5 311 ARG B N 1
ATOM 6660 C CA . ARG B 1 311 ? 9.148 -20.078 -18.625 1 95.5 311 ARG B CA 1
ATOM 6661 C C . ARG B 1 311 ? 10 -21.344 -18.547 1 95.5 311 ARG B C 1
ATOM 6663 O O . ARG B 1 311 ? 11.219 -21.281 -18.688 1 95.5 311 ARG B O 1
ATOM 6670 N N . ILE B 1 312 ? 9.383 -22.453 -18.312 1 96.5 312 ILE B N 1
ATOM 6671 C CA . ILE B 1 312 ? 10.062 -23.734 -18.25 1 96.5 312 ILE B CA 1
ATOM 6672 C C . ILE B 1 312 ? 10.719 -24.047 -19.594 1 96.5 312 ILE B C 1
ATOM 6674 O O . ILE B 1 312 ? 11.883 -24.453 -19.625 1 96.5 312 ILE B O 1
ATOM 6678 N N . VAL B 1 313 ? 10.008 -23.844 -20.672 1 96.5 313 VAL B N 1
ATOM 6679 C CA . VAL B 1 313 ? 10.531 -24.109 -22.016 1 96.5 313 VAL B CA 1
ATOM 6680 C C . VAL B 1 313 ? 11.719 -23.188 -22.281 1 96.5 313 VAL B C 1
ATOM 6682 O O . VAL B 1 313 ? 12.727 -23.625 -22.844 1 96.5 313 VAL B O 1
ATOM 6685 N N . ASP B 1 314 ? 11.602 -21.938 -21.875 1 93.19 314 ASP B N 1
ATOM 6686 C CA . ASP B 1 314 ? 12.688 -20.984 -22.047 1 93.19 314 ASP B CA 1
ATOM 6687 C C . ASP B 1 314 ? 13.93 -21.422 -21.281 1 93.19 314 ASP B C 1
ATOM 6689 O O . ASP B 1 314 ? 15.039 -21.391 -21.812 1 93.19 314 ASP B O 1
ATOM 6693 N N . GLU B 1 315 ? 13.695 -21.797 -20.031 1 91.06 315 GLU B N 1
ATOM 6694 C CA . GLU B 1 315 ? 14.812 -22.219 -19.188 1 91.06 315 GLU B CA 1
ATOM 6695 C C . GLU B 1 315 ? 15.477 -23.469 -19.75 1 91.06 315 GLU B C 1
ATOM 6697 O O . GLU B 1 315 ? 16.703 -23.578 -19.766 1 91.06 315 GLU B O 1
ATOM 6702 N N . TYR B 1 316 ? 14.75 -24.406 -20.188 1 93.12 316 TYR B N 1
ATOM 6703 C CA . TYR B 1 316 ? 15.266 -25.625 -20.766 1 93.12 316 TYR B CA 1
ATOM 6704 C C . TYR B 1 316 ? 16.031 -25.344 -22.062 1 93.12 316 TYR B C 1
ATOM 6706 O O . TYR B 1 316 ? 17.109 -25.875 -22.281 1 93.12 316 TYR B O 1
ATOM 6714 N N . SER B 1 317 ? 15.438 -24.516 -22.938 1 91.62 317 SER B N 1
ATOM 6715 C CA . SER B 1 317 ? 16.078 -24.156 -24.203 1 91.62 317 SER B CA 1
ATOM 6716 C C . SER B 1 317 ? 17.422 -23.469 -23.969 1 91.62 317 SER B C 1
ATOM 6718 O O . SER B 1 317 ? 18.375 -23.703 -24.703 1 91.62 317 SER B O 1
ATOM 6720 N N . LEU B 1 318 ? 17.438 -22.656 -22.953 1 87.69 318 LEU B N 1
ATOM 6721 C CA . LEU B 1 318 ? 18.688 -21.984 -22.609 1 87.69 318 LEU B CA 1
ATOM 6722 C C . LEU B 1 318 ? 19.734 -22.984 -22.125 1 87.69 318 LEU B C 1
ATOM 6724 O O . LEU B 1 318 ? 20.922 -22.859 -22.453 1 87.69 318 LEU B O 1
ATOM 6728 N N . ALA B 1 319 ? 19.312 -23.938 -21.359 1 85.69 319 ALA B N 1
ATOM 6729 C CA . ALA B 1 319 ? 20.219 -24.953 -20.812 1 85.69 319 ALA B CA 1
ATOM 6730 C C . ALA B 1 319 ? 20.781 -25.844 -21.922 1 85.69 319 ALA B C 1
ATOM 6732 O O . ALA B 1 319 ? 21.938 -26.266 -21.859 1 85.69 319 ALA B O 1
ATOM 6733 N N . VAL B 1 320 ? 20.047 -26.234 -22.922 1 86.31 320 VAL B N 1
ATOM 6734 C CA . VAL B 1 320 ? 20.453 -27.109 -24.016 1 86.31 320 VAL B CA 1
ATOM 6735 C C . VAL B 1 320 ? 21.406 -26.359 -24.953 1 86.31 320 VAL B C 1
ATOM 6737 O O . VAL B 1 320 ? 22.359 -26.953 -25.484 1 86.31 320 VAL B O 1
ATOM 6740 N N . ARG B 1 321 ? 21.125 -25.156 -25.469 1 76.31 321 ARG B N 1
ATOM 6741 C CA . ARG B 1 321 ? 21.984 -24.391 -26.375 1 76.31 321 ARG B CA 1
ATOM 6742 C C . ARG B 1 321 ? 23.375 -24.234 -25.781 1 76.31 321 ARG B C 1
ATOM 6744 O O . ARG B 1 321 ? 24.344 -24.016 -26.531 1 76.31 321 ARG B O 1
ATOM 6751 N N . GLY B 1 322 ? 23.75 -25.062 -24.828 1 60.38 322 GLY B N 1
ATOM 6752 C CA . GLY B 1 322 ? 25.094 -25 -24.25 1 60.38 322 GLY B CA 1
ATOM 6753 C C . GLY B 1 322 ? 25.516 -23.594 -23.859 1 60.38 322 GLY B C 1
ATOM 6754 O O . GLY B 1 322 ? 24.844 -22.625 -24.219 1 60.38 322 GLY B O 1
ATOM 6755 N N . PRO B 1 323 ? 26.578 -23.422 -22.922 1 52.41 323 PRO B N 1
ATOM 6756 C CA . PRO B 1 323 ? 27.172 -22.125 -22.594 1 52.41 323 PRO B CA 1
ATOM 6757 C C . PRO B 1 323 ? 27.641 -21.344 -23.812 1 52.41 323 PRO B C 1
ATOM 6759 O O . PRO B 1 323 ? 28.594 -20.562 -23.734 1 52.41 323 PRO B O 1
ATOM 6762 N N . GLY B 1 324 ? 27.516 -21.656 -24.922 1 41.62 324 GLY B N 1
ATOM 6763 C CA . GLY B 1 324 ? 28.188 -20.844 -25.938 1 41.62 324 GLY B CA 1
ATOM 6764 C C . GLY B 1 324 ? 28.078 -19.344 -25.656 1 41.62 324 GLY B C 1
ATOM 6765 O O . GLY B 1 324 ? 28.891 -18.562 -26.156 1 41.62 324 GLY B O 1
ATOM 6766 N N . ILE B 1 325 ? 27.062 -18.75 -25.906 1 39.16 325 ILE B N 1
ATOM 6767 C CA . ILE B 1 325 ? 27.062 -17.359 -25.484 1 39.16 325 ILE B CA 1
ATOM 6768 C C . ILE B 1 325 ? 27.312 -17.281 -23.969 1 39.16 325 ILE B C 1
ATOM 6770 O O . ILE B 1 325 ? 26.656 -17.969 -23.188 1 39.16 325 ILE B O 1
ATOM 6774 N N . PRO B 1 326 ? 28.578 -16.719 -23.578 1 35.03 326 PRO B N 1
ATOM 6775 C CA . PRO B 1 326 ? 28.859 -16.562 -22.156 1 35.03 326 PRO B CA 1
ATOM 6776 C C . PRO B 1 326 ? 27.625 -16.203 -21.344 1 35.03 326 PRO B C 1
ATOM 6778 O O . PRO B 1 326 ? 27 -15.172 -21.609 1 35.03 326 PRO B O 1
ATOM 6781 N N . ALA B 1 327 ? 26.75 -16.984 -21.312 1 35.16 327 ALA B N 1
ATOM 6782 C CA . ALA B 1 327 ? 25.797 -16.516 -20.312 1 35.16 327 ALA B CA 1
ATOM 6783 C C . ALA B 1 327 ? 26.5 -15.695 -19.234 1 35.16 327 ALA B C 1
ATOM 6785 O O . ALA B 1 327 ? 27.625 -16 -18.844 1 35.16 327 ALA B O 1
ATOM 6786 N N . ALA B 1 328 ? 26.25 -14.531 -19.078 1 33.53 328 ALA B N 1
ATOM 6787 C CA . ALA B 1 328 ? 26.859 -13.734 -18.016 1 33.53 328 ALA B CA 1
ATOM 6788 C C . ALA B 1 328 ? 27.203 -14.602 -16.812 1 33.53 328 ALA B C 1
ATOM 6790 O O . ALA B 1 328 ? 26.391 -15.406 -16.344 1 33.53 328 ALA B O 1
ATOM 6791 N N . LYS B 1 329 ? 28.516 -14.898 -16.578 1 37.25 329 LYS B N 1
ATOM 6792 C CA . LYS B 1 329 ? 29.328 -15.516 -15.531 1 37.25 329 LYS B CA 1
ATOM 6793 C C . LYS B 1 329 ? 28.562 -15.57 -14.211 1 37.25 329 LYS B C 1
ATOM 6795 O O . LYS B 1 329 ? 29.047 -16.156 -13.234 1 37.25 329 LYS B O 1
ATOM 6800 N N . ASP B 1 330 ? 27.797 -14.562 -14.078 1 34.53 330 ASP B N 1
ATOM 6801 C CA . ASP B 1 330 ? 27.453 -14.242 -12.695 1 34.53 330 ASP B CA 1
ATOM 6802 C C . ASP B 1 330 ? 26.531 -15.297 -12.094 1 34.53 330 ASP B C 1
ATOM 6804 O O . ASP B 1 330 ? 26.156 -15.211 -10.93 1 34.53 330 ASP B O 1
ATOM 6808 N N . GLU B 1 331 ? 25.578 -15.953 -12.992 1 36.28 331 GLU B N 1
ATOM 6809 C CA . GLU B 1 331 ? 24.797 -16.781 -12.086 1 36.28 331 GLU B CA 1
ATOM 6810 C C . GLU B 1 331 ? 25.531 -18.094 -11.766 1 36.28 331 GLU B C 1
ATOM 6812 O O . GLU B 1 331 ? 25.75 -18.922 -12.656 1 36.28 331 GLU B O 1
ATOM 6817 N N . GLN B 1 332 ? 26.578 -18.156 -10.992 1 35.28 332 GLN B N 1
ATOM 6818 C CA . GLN B 1 332 ? 27.172 -19.328 -10.359 1 35.28 332 GLN B CA 1
ATOM 6819 C C . GLN B 1 332 ? 26.203 -20.516 -10.414 1 35.28 332 GLN B C 1
ATOM 6821 O O . GLN B 1 332 ? 25.031 -20.391 -10.055 1 35.28 332 GLN B O 1
ATOM 6826 N N . GLU B 1 333 ? 26.484 -21.516 -11.25 1 38.91 333 GLU B N 1
ATOM 6827 C CA . GLU B 1 333 ? 25.812 -22.828 -11.219 1 38.91 333 GLU B CA 1
ATOM 6828 C C . GLU B 1 333 ? 25.406 -23.203 -9.805 1 38.91 333 GLU B C 1
ATOM 6830 O O . GLU B 1 333 ? 26.25 -23.328 -8.914 1 38.91 333 GLU B O 1
ATOM 6835 N N . ASP B 1 334 ? 24.422 -22.672 -9.32 1 40.56 334 ASP B N 1
ATOM 6836 C CA . ASP B 1 334 ? 23.938 -23.203 -8.047 1 40.56 334 ASP B CA 1
ATOM 6837 C C . ASP B 1 334 ? 23.969 -24.719 -8.039 1 40.56 334 ASP B C 1
ATOM 6839 O O . ASP B 1 334 ? 23.281 -25.375 -8.828 1 40.56 334 ASP B O 1
ATOM 6843 N N . PRO B 1 335 ? 25.047 -25.391 -7.707 1 42.25 335 PRO B N 1
ATOM 6844 C CA . PRO B 1 335 ? 25.172 -26.844 -7.684 1 42.25 335 PRO B CA 1
ATOM 6845 C C . PRO B 1 335 ? 23.859 -27.531 -7.312 1 42.25 335 PRO B C 1
ATOM 6847 O O . PRO B 1 335 ? 23.719 -28.75 -7.48 1 42.25 335 PRO B O 1
ATOM 6850 N N . ALA B 1 336 ? 23.141 -26.969 -6.5 1 43.47 336 ALA B N 1
ATOM 6851 C CA . ALA B 1 336 ? 21.969 -27.672 -5.98 1 43.47 336 ALA B CA 1
ATOM 6852 C C . ALA B 1 336 ? 20.875 -27.766 -7.035 1 43.47 336 ALA B C 1
ATOM 6854 O O . ALA B 1 336 ? 19.797 -28.312 -6.773 1 43.47 336 ALA B O 1
ATOM 6855 N N . LYS B 1 337 ? 21.016 -27.062 -8.141 1 50.5 337 LYS B N 1
ATOM 6856 C CA . LYS B 1 337 ? 19.969 -27.078 -9.148 1 50.5 337 LYS B CA 1
ATOM 6857 C C . LYS B 1 337 ? 19.953 -28.406 -9.898 1 50.5 337 LYS B C 1
ATOM 6859 O O . LYS B 1 337 ? 20.969 -28.828 -10.453 1 50.5 337 LYS B O 1
ATOM 6864 N N . ASP B 1 338 ? 19.125 -29.328 -9.57 1 54.25 338 ASP B N 1
ATOM 6865 C CA . ASP B 1 338 ? 18.812 -30.453 -10.445 1 54.25 338 ASP B CA 1
ATOM 6866 C C . ASP B 1 338 ? 18.875 -30.031 -11.914 1 54.25 338 ASP B C 1
ATOM 6868 O O . ASP B 1 338 ? 18.562 -28.891 -12.258 1 54.25 338 ASP B O 1
ATOM 6872 N N . PRO B 1 339 ? 19.578 -30.766 -12.672 1 61.38 339 PRO B N 1
ATOM 6873 C CA . PRO B 1 339 ? 19.844 -30.453 -14.078 1 61.38 339 PRO B CA 1
ATOM 6874 C C . PRO B 1 339 ? 18.562 -30.078 -14.844 1 61.38 339 PRO B C 1
ATOM 6876 O O . PRO B 1 339 ? 17.516 -30.703 -14.648 1 61.38 339 PRO B O 1
ATOM 6879 N N . LEU B 1 340 ? 18.484 -28.875 -15.273 1 81.38 340 LEU B N 1
ATOM 6880 C CA . LEU B 1 340 ? 17.516 -28.422 -16.266 1 81.38 340 LEU B CA 1
ATOM 6881 C C . LEU B 1 340 ? 17.578 -29.297 -17.531 1 81.38 340 LEU B C 1
ATOM 6883 O O . LEU B 1 340 ? 18.109 -28.859 -18.547 1 81.38 340 LEU B O 1
ATOM 6887 N N . ASP B 1 341 ? 17.125 -30.609 -17.281 1 89.88 341 ASP B N 1
ATOM 6888 C CA . ASP B 1 341 ? 17.141 -31.516 -18.438 1 89.88 341 ASP B CA 1
ATOM 6889 C C . ASP B 1 341 ? 15.734 -31.734 -18.984 1 89.88 341 ASP B C 1
ATOM 6891 O O . ASP B 1 341 ? 14.773 -31.125 -18.5 1 89.88 341 ASP B O 1
ATOM 6895 N N . VAL B 1 342 ? 15.688 -32.5 -19.953 1 93.44 342 VAL B N 1
ATOM 6896 C CA . VAL B 1 342 ? 14.43 -32.719 -20.656 1 93.44 342 VAL B CA 1
ATOM 6897 C C . VAL B 1 342 ? 13.43 -33.438 -19.75 1 93.44 342 VAL B C 1
ATOM 6899 O O . VAL B 1 342 ? 12.227 -33.219 -19.828 1 93.44 342 VAL B O 1
ATOM 6902 N N . THR B 1 343 ? 13.953 -34.344 -18.875 1 94.06 343 THR B N 1
ATOM 6903 C CA . THR B 1 343 ? 13.094 -35.062 -17.969 1 94.06 343 THR B CA 1
ATOM 6904 C C . THR B 1 343 ? 12.414 -34.125 -16.984 1 94.06 343 THR B C 1
ATOM 6906 O O . THR B 1 343 ? 11.211 -34.219 -16.75 1 94.06 343 THR B O 1
ATOM 6909 N N . TRP B 1 344 ? 13.203 -33.25 -16.484 1 95.06 344 TRP B N 1
ATOM 6910 C CA . TRP B 1 344 ? 12.648 -32.25 -15.57 1 95.06 344 TRP B CA 1
ATOM 6911 C C . TRP B 1 344 ? 11.594 -31.391 -16.266 1 95.06 344 TRP B C 1
ATOM 6913 O O . TRP B 1 344 ? 10.477 -31.25 -15.766 1 95.06 344 TRP B O 1
ATOM 6923 N N . ALA B 1 345 ? 11.938 -30.828 -17.391 1 96.88 345 ALA B N 1
ATOM 6924 C CA . ALA B 1 345 ? 11.031 -29.938 -18.109 1 96.88 345 ALA B CA 1
ATOM 6925 C C . ALA B 1 345 ? 9.734 -30.641 -18.484 1 96.88 345 ALA B C 1
ATOM 6927 O O . ALA B 1 345 ? 8.648 -30.109 -18.297 1 96.88 345 ALA B O 1
ATOM 6928 N N . SER B 1 346 ? 9.883 -31.906 -19 1 96.69 346 SER B N 1
ATOM 6929 C CA . SER B 1 346 ? 8.703 -32.656 -19.406 1 96.69 346 SER B CA 1
ATOM 6930 C C . SER B 1 346 ? 7.805 -32.969 -18.219 1 96.69 346 SER B C 1
ATOM 6932 O O . SER B 1 346 ? 6.578 -32.906 -18.328 1 96.69 346 SER B O 1
ATOM 6934 N N . THR B 1 347 ? 8.422 -33.281 -17.109 1 96 347 THR B N 1
ATOM 6935 C CA . THR B 1 347 ? 7.652 -33.562 -15.898 1 96 347 THR B CA 1
ATOM 6936 C C . THR B 1 347 ? 6.879 -32.344 -15.445 1 96 347 THR B C 1
ATOM 6938 O O . THR B 1 347 ? 5.699 -32.438 -15.094 1 96 347 THR B O 1
ATOM 6941 N N . GLN B 1 348 ? 7.543 -31.203 -15.438 1 97 348 GLN B N 1
ATOM 6942 C CA . GLN B 1 348 ? 6.898 -29.969 -15.023 1 97 348 GLN B CA 1
ATOM 6943 C C . GLN B 1 348 ? 5.746 -29.594 -15.961 1 97 348 GLN B C 1
ATOM 6945 O O . GLN B 1 348 ? 4.684 -29.172 -15.508 1 97 348 GLN B O 1
ATOM 6950 N N . ILE B 1 349 ? 5.934 -29.719 -17.234 1 98.06 349 ILE B N 1
ATOM 6951 C CA . ILE B 1 349 ? 4.91 -29.375 -18.219 1 98.06 349 ILE B CA 1
ATOM 6952 C C . ILE B 1 349 ? 3.717 -30.312 -18.062 1 98.06 349 ILE B C 1
ATOM 6954 O O . ILE B 1 349 ? 2.564 -29.875 -18.109 1 98.06 349 ILE B O 1
ATOM 6958 N N . TRP B 1 350 ? 4.043 -31.609 -17.859 1 96.94 350 TRP B N 1
ATOM 6959 C CA . TRP B 1 350 ? 2.98 -32.594 -17.641 1 96.94 350 TRP B CA 1
ATOM 6960 C C . TRP B 1 350 ? 2.152 -32.219 -16.406 1 96.94 350 TRP B C 1
ATOM 6962 O O . TRP B 1 350 ? 0.924 -32.344 -16.422 1 96.94 350 TRP B O 1
ATOM 6972 N N . ASN B 1 351 ? 2.811 -31.859 -15.367 1 96.5 351 ASN B N 1
ATOM 6973 C CA . ASN B 1 351 ? 2.129 -31.438 -14.148 1 96.5 351 ASN B CA 1
ATOM 6974 C C . ASN B 1 351 ? 1.217 -30.234 -14.398 1 96.5 351 ASN B C 1
ATOM 6976 O O . ASN B 1 351 ? 0.114 -30.172 -13.859 1 96.5 351 ASN B O 1
ATOM 6980 N N . CYS B 1 352 ? 1.647 -29.312 -15.211 1 97.69 352 CYS B N 1
ATOM 6981 C CA . CYS B 1 352 ? 0.858 -28.141 -15.547 1 97.69 352 CYS B CA 1
ATOM 6982 C C . CYS B 1 352 ? -0.402 -28.516 -16.312 1 97.69 352 CYS B C 1
ATOM 6984 O O . CYS B 1 352 ? -1.489 -28.016 -16.016 1 97.69 352 CYS B O 1
ATOM 6986 N N . VAL B 1 353 ? -0.274 -29.422 -17.281 1 97.69 353 VAL B N 1
ATOM 6987 C CA . VAL B 1 353 ? -1.414 -29.875 -18.078 1 97.69 353 VAL B CA 1
ATOM 6988 C C . VAL B 1 353 ? -2.412 -30.609 -17.172 1 97.69 353 VAL B C 1
ATOM 6990 O O . VAL B 1 353 ? -3.623 -30.406 -17.297 1 97.69 353 VAL B O 1
ATOM 699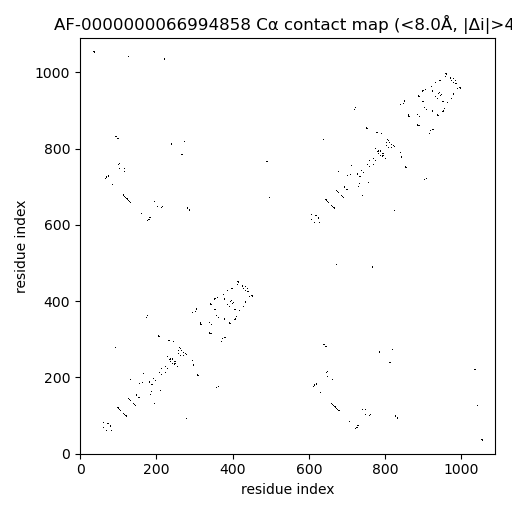3 N N . ARG B 1 354 ? -1.88 -31.375 -16.25 1 95.5 354 ARG B N 1
ATOM 6994 C CA . ARG B 1 354 ? -2.732 -32.094 -15.305 1 95.5 354 ARG B CA 1
ATOM 6995 C C . ARG B 1 354 ? -3.512 -31.109 -14.438 1 95.5 354 ARG B C 1
ATOM 6997 O O . ARG B 1 354 ? -4.684 -31.344 -14.125 1 95.5 354 ARG B O 1
ATOM 7004 N N . LYS B 1 355 ? -2.859 -30.109 -14.062 1 95.69 355 LYS B N 1
ATOM 7005 C CA . LYS B 1 355 ? -3.523 -29.094 -13.242 1 95.69 355 LYS B CA 1
ATOM 7006 C C . LYS B 1 355 ? -4.684 -28.453 -14 1 95.69 355 LYS B C 1
ATOM 7008 O O . LYS B 1 355 ? -5.762 -28.25 -13.438 1 95.69 355 LYS B O 1
ATOM 7013 N N . ILE B 1 356 ? -4.488 -28.078 -15.281 1 96.69 356 ILE B N 1
ATOM 7014 C CA . ILE B 1 356 ? -5.559 -27.5 -16.094 1 96.69 356 ILE B CA 1
ATOM 7015 C C . ILE B 1 356 ? -6.711 -28.5 -16.188 1 96.69 356 ILE B C 1
ATOM 7017 O O . ILE B 1 356 ? -7.879 -28.125 -16.047 1 96.69 356 ILE B O 1
ATOM 7021 N N . GLU B 1 357 ? -6.348 -29.766 -16.406 1 95.69 357 GLU B N 1
ATOM 7022 C CA . GLU B 1 357 ? -7.363 -30.812 -16.5 1 95.69 357 GLU B CA 1
ATOM 7023 C C . GLU B 1 357 ? -8.203 -30.906 -15.234 1 95.69 357 GLU B C 1
ATOM 7025 O O . GLU B 1 357 ? -9.43 -31 -15.297 1 95.69 357 GLU B O 1
ATOM 7030 N N . LYS B 1 358 ? -7.539 -30.828 -14.125 1 93.06 358 LYS B N 1
ATOM 7031 C CA . LYS B 1 358 ? -8.234 -30.906 -12.844 1 93.06 358 LYS B CA 1
ATOM 7032 C C . LYS B 1 358 ? -9.141 -29.703 -12.641 1 93.06 358 LYS B C 1
ATOM 7034 O O . LYS B 1 358 ? -10.266 -29.828 -12.148 1 93.06 358 LYS B O 1
ATOM 7039 N N . LEU B 1 359 ? -8.727 -28.5 -13.008 1 92.75 359 LEU B N 1
ATOM 7040 C CA . LEU B 1 359 ? -9.508 -27.281 -12.859 1 92.75 359 LEU B CA 1
ATOM 7041 C C . LEU B 1 359 ? -10.742 -27.312 -13.75 1 92.75 359 LEU B C 1
ATOM 7043 O O . LEU B 1 359 ? -11.805 -26.828 -13.359 1 92.75 359 LEU B O 1
ATOM 7047 N N . VAL B 1 360 ? -10.602 -27.922 -14.906 1 94.81 360 VAL B N 1
ATOM 7048 C CA . VAL B 1 360 ? -11.703 -27.984 -15.859 1 94.81 360 VAL B CA 1
ATOM 7049 C C . VAL B 1 360 ? -12.711 -29.047 -15.414 1 94.81 360 VAL B C 1
ATOM 7051 O O . VAL B 1 360 ? -13.922 -28.828 -15.469 1 94.81 360 VAL B O 1
ATOM 7054 N N . SER B 1 361 ? -12.258 -30.141 -14.883 1 93.31 361 SER B N 1
ATOM 7055 C CA . SER B 1 361 ? -13.125 -31.281 -14.578 1 93.31 361 SER B CA 1
ATOM 7056 C C . SER B 1 361 ? -13.766 -31.125 -13.203 1 93.31 361 SER B C 1
ATOM 7058 O O . SER B 1 361 ? -14.914 -31.547 -13 1 93.31 361 SER B O 1
ATOM 7060 N N . ARG B 1 362 ? -13.023 -30.469 -12.281 1 89.25 362 ARG B N 1
ATOM 7061 C CA . ARG B 1 362 ? -13.492 -30.469 -10.898 1 89.25 362 ARG B CA 1
ATOM 7062 C C . ARG B 1 362 ? -13.766 -29.047 -10.406 1 89.25 362 ARG B C 1
ATOM 7064 O O . ARG B 1 362 ? -14.047 -28.844 -9.227 1 89.25 362 ARG B O 1
ATOM 7071 N N . GLY B 1 363 ? -13.609 -28.141 -11.32 1 83.56 363 GLY B N 1
ATOM 7072 C CA . GLY B 1 363 ? -13.945 -26.781 -10.953 1 83.56 363 GLY B CA 1
ATOM 7073 C C . GLY B 1 363 ? -15.43 -26.547 -10.797 1 83.56 363 GLY B C 1
ATOM 7074 O O . GLY B 1 363 ? -16.219 -27.5 -10.773 1 83.56 363 GLY B O 1
ATOM 7075 N N . PRO B 1 364 ? -15.758 -25.297 -10.516 1 80.44 364 PRO B N 1
ATOM 7076 C CA . PRO B 1 364 ? -17.188 -24.984 -10.367 1 80.44 364 PRO B CA 1
ATOM 7077 C C . PRO B 1 364 ? -18 -25.438 -11.578 1 80.44 364 PRO B C 1
ATOM 7079 O O . PRO B 1 364 ? -17.562 -25.281 -12.719 1 80.44 364 PRO B O 1
ATOM 7082 N N . SER B 1 365 ? -19.141 -26.141 -11.344 1 77.5 365 SER B N 1
ATOM 7083 C CA . SER B 1 365 ? -19.969 -26.656 -12.414 1 77.5 365 SER B CA 1
ATOM 7084 C C . SER B 1 365 ? -21.281 -25.875 -12.531 1 77.5 365 SER B C 1
ATOM 7086 O O . SER B 1 365 ? -22.031 -25.766 -11.555 1 77.5 365 SER B O 1
ATOM 7088 N N . PRO B 1 366 ? -21.469 -25.203 -13.695 1 86.94 366 PRO B N 1
ATOM 7089 C CA . PRO B 1 366 ? -20.688 -25.25 -14.93 1 86.94 366 PRO B CA 1
ATOM 7090 C C . PRO B 1 366 ? -19.547 -24.234 -14.961 1 86.94 366 PRO B C 1
ATOM 7092 O O . PRO B 1 366 ? -19.656 -23.172 -14.344 1 86.94 366 PRO B O 1
ATOM 7095 N N . LEU B 1 367 ? -18.484 -24.672 -15.617 1 91.25 367 LEU B N 1
ATOM 7096 C CA . LEU B 1 367 ? -17.375 -23.734 -15.789 1 91.25 367 LEU B CA 1
ATOM 7097 C C . LEU B 1 367 ? -17.797 -22.531 -16.625 1 91.25 367 LEU B C 1
ATOM 7099 O O . LEU B 1 367 ? -18.531 -22.672 -17.594 1 91.25 367 LEU B O 1
ATOM 7103 N N . SER B 1 368 ? -17.484 -21.375 -16.172 1 92.31 368 SER B N 1
ATOM 7104 C CA . SER B 1 368 ? -17.844 -20.156 -16.891 1 92.31 368 SER B CA 1
ATOM 7105 C C . SER B 1 368 ? -17.281 -20.156 -18.297 1 92.31 368 SER B C 1
ATOM 7107 O O . SER B 1 368 ? -16.297 -20.828 -18.578 1 92.31 368 SER B O 1
ATOM 7109 N N . GLY B 1 369 ? -17.938 -19.453 -19.219 1 92.88 369 GLY B N 1
ATOM 7110 C CA . GLY B 1 369 ? -17.5 -19.359 -20.594 1 92.88 369 GLY B CA 1
ATOM 7111 C C . GLY B 1 369 ? -16.062 -18.844 -20.75 1 92.88 369 GLY B C 1
ATOM 7112 O O . GLY B 1 369 ? -15.289 -19.391 -21.531 1 92.88 369 GLY B O 1
ATOM 7113 N N . TRP B 1 370 ? -15.734 -17.875 -19.969 1 93.12 370 TRP B N 1
ATOM 7114 C CA . TRP B 1 370 ? -14.383 -17.344 -20.078 1 93.12 370 TRP B CA 1
ATOM 7115 C C . TRP B 1 370 ? -13.352 -18.375 -19.625 1 93.12 370 TRP B C 1
ATOM 7117 O O . TRP B 1 370 ? -12.273 -18.469 -20.203 1 93.12 370 TRP B O 1
ATOM 7127 N N . ALA B 1 371 ? -13.648 -19.109 -18.594 1 95.31 371 ALA B N 1
ATOM 7128 C CA . ALA B 1 371 ? -12.734 -20.109 -18.062 1 95.31 371 ALA B CA 1
ATOM 7129 C C . ALA B 1 371 ? -12.477 -21.219 -19.078 1 95.31 371 ALA B C 1
ATOM 7131 O O . ALA B 1 371 ? -11.336 -21.656 -19.25 1 95.31 371 ALA B O 1
ATOM 7132 N N . ARG B 1 372 ? -13.539 -21.672 -19.734 1 96.12 372 ARG B N 1
ATOM 7133 C CA . ARG B 1 372 ? -13.406 -22.703 -20.766 1 96.12 372 ARG B CA 1
ATOM 7134 C C . ARG B 1 372 ? -12.539 -22.219 -21.922 1 96.12 372 ARG B C 1
ATOM 7136 O O . ARG B 1 372 ? -11.664 -22.953 -22.391 1 96.12 372 ARG B O 1
ATOM 7143 N N . SER B 1 373 ? -12.805 -21.016 -22.312 1 95.69 373 SER B N 1
ATOM 7144 C CA . SER B 1 373 ? -12.031 -20.438 -23.391 1 95.69 373 SER B CA 1
ATOM 7145 C C . SER B 1 373 ? -10.562 -20.266 -23.016 1 95.69 373 SER B C 1
ATOM 7147 O O . SER B 1 373 ? -9.672 -20.547 -23.812 1 95.69 373 SER B O 1
ATOM 7149 N N . SER B 1 374 ? -10.344 -19.781 -21.828 1 96.25 374 SER B N 1
ATOM 7150 C CA . SER B 1 374 ? -8.977 -19.562 -21.359 1 96.25 374 SER B CA 1
ATOM 7151 C C . SER B 1 374 ? -8.227 -20.875 -21.203 1 96.25 374 SER B C 1
ATOM 7153 O O . SER B 1 374 ? -7.043 -20.969 -21.531 1 96.25 374 SER B O 1
ATOM 7155 N N . ALA B 1 375 ? -8.883 -21.875 -20.656 1 97.69 375 ALA B N 1
ATOM 7156 C CA . ALA B 1 375 ? -8.281 -23.203 -20.516 1 97.69 375 ALA B CA 1
ATOM 7157 C C . ALA B 1 375 ? -7.844 -23.75 -21.875 1 97.69 375 ALA B C 1
ATOM 7159 O O . ALA B 1 375 ? -6.715 -24.219 -22.031 1 97.69 375 ALA B O 1
ATOM 7160 N N . ALA B 1 376 ? -8.758 -23.656 -22.859 1 98 376 ALA B N 1
ATOM 7161 C CA . ALA B 1 376 ? -8.453 -24.141 -24.203 1 98 376 ALA B CA 1
ATOM 7162 C C . ALA B 1 376 ? -7.285 -23.375 -24.812 1 98 376 ALA B C 1
ATOM 7164 O O . ALA B 1 376 ? -6.379 -23.969 -25.391 1 98 376 ALA B O 1
ATOM 7165 N N . ARG B 1 377 ? -7.344 -22.094 -24.672 1 96.88 377 ARG B N 1
ATOM 7166 C CA . ARG B 1 377 ? -6.266 -21.25 -25.172 1 96.88 377 ARG B CA 1
ATOM 7167 C C . ARG B 1 377 ? -4.922 -21.656 -24.578 1 96.88 377 ARG B C 1
ATOM 7169 O O . ARG B 1 377 ? -3.92 -21.734 -25.297 1 96.88 377 ARG B O 1
ATOM 7176 N N . SER B 1 378 ? -4.902 -21.875 -23.328 1 97.81 378 SER B N 1
ATOM 7177 C CA . SER B 1 378 ? -3.672 -22.234 -22.625 1 97.81 378 SER B CA 1
ATOM 7178 C C . SER B 1 378 ? -3.162 -23.594 -23.078 1 97.81 378 SER B C 1
ATOM 7180 O O . SER B 1 378 ? -1.965 -23.781 -23.312 1 97.81 378 SER B O 1
ATOM 7182 N N . LEU B 1 379 ? -4.078 -24.547 -23.234 1 98.56 379 LEU B N 1
ATOM 7183 C CA . LEU B 1 379 ? -3.693 -25.891 -23.672 1 98.56 379 LEU B CA 1
ATOM 7184 C C . LEU B 1 379 ? -3.125 -25.859 -25.094 1 98.56 379 LEU B C 1
ATOM 7186 O O . LEU B 1 379 ? -2.113 -26.5 -25.375 1 98.56 379 LEU B O 1
ATOM 7190 N N . VAL B 1 380 ? -3.779 -25.109 -25.953 1 98.25 380 VAL B N 1
ATOM 7191 C CA . VAL B 1 380 ? -3.303 -24.984 -27.328 1 98.25 380 VAL B CA 1
ATOM 7192 C C . VAL B 1 380 ? -1.934 -24.297 -27.328 1 98.25 380 VAL B C 1
ATOM 7194 O O . VAL B 1 380 ? -1.029 -24.719 -28.047 1 98.25 380 VAL B O 1
ATOM 7197 N N . GLY B 1 381 ? -1.812 -23.266 -26.484 1 97.75 381 GLY B N 1
ATOM 7198 C CA . GLY B 1 381 ? -0.527 -22.594 -26.359 1 97.75 381 GLY B CA 1
ATOM 7199 C C . GLY B 1 381 ? 0.575 -23.5 -25.844 1 97.75 381 GLY B C 1
ATOM 7200 O O . GLY B 1 381 ? 1.708 -23.453 -26.328 1 97.75 381 GLY B O 1
ATOM 7201 N N . ILE B 1 382 ? 0.301 -24.328 -24.906 1 98.56 382 ILE B N 1
ATOM 7202 C CA . ILE B 1 382 ? 1.26 -25.281 -24.359 1 98.56 382 ILE B CA 1
ATOM 7203 C C . ILE B 1 382 ? 1.649 -26.297 -25.422 1 98.56 382 ILE B C 1
ATOM 7205 O O . ILE B 1 382 ? 2.832 -26.609 -25.594 1 98.56 382 ILE B O 1
ATOM 7209 N N . LEU B 1 383 ? 0.645 -26.812 -26.125 1 98.38 383 LEU B N 1
ATOM 7210 C CA . LEU B 1 383 ? 0.901 -27.766 -27.188 1 98.38 383 LEU B CA 1
ATOM 7211 C C . LEU B 1 383 ? 1.82 -27.172 -28.25 1 98.38 383 LEU B C 1
ATOM 7213 O O . LEU B 1 383 ? 2.771 -27.812 -28.688 1 98.38 383 LEU B O 1
ATOM 7217 N N . LYS B 1 384 ? 1.546 -25.953 -28.641 1 97.81 384 LYS B N 1
ATOM 7218 C CA . LYS B 1 384 ? 2.365 -25.266 -29.625 1 97.81 384 LYS B CA 1
ATOM 7219 C C . LYS B 1 384 ? 3.805 -25.109 -29.156 1 97.81 384 LYS B C 1
ATOM 7221 O O . LYS B 1 384 ? 4.746 -25.312 -29.922 1 97.81 384 LYS B O 1
ATOM 7226 N N . ALA B 1 385 ? 3.988 -24.766 -27.891 1 97.5 385 ALA B N 1
ATOM 7227 C CA . ALA B 1 385 ? 5.32 -24.578 -27.328 1 97.5 385 ALA B CA 1
ATOM 7228 C C . ALA B 1 385 ? 6.094 -25.891 -27.312 1 97.5 385 ALA B C 1
ATOM 7230 O O . ALA B 1 385 ? 7.293 -25.922 -27.594 1 97.5 385 ALA B O 1
ATOM 7231 N N . VAL B 1 386 ? 5.43 -26.953 -26.969 1 97.5 386 VAL B N 1
ATOM 7232 C CA . VAL B 1 386 ? 6.059 -28.266 -26.891 1 97.5 386 VAL B CA 1
ATOM 7233 C C . VAL B 1 386 ? 6.453 -28.734 -28.297 1 97.5 386 VAL B C 1
ATOM 7235 O O . VAL B 1 386 ? 7.566 -29.219 -28.5 1 97.5 386 VAL B O 1
ATOM 7238 N N . VAL B 1 387 ? 5.555 -28.609 -29.281 1 97.12 387 VAL B N 1
ATOM 7239 C CA . VAL B 1 387 ? 5.809 -29.031 -30.656 1 97.12 387 VAL B CA 1
ATOM 7240 C C . VAL B 1 387 ? 6.965 -28.219 -31.234 1 97.12 387 VAL B C 1
ATOM 7242 O O . VAL B 1 387 ? 7.73 -28.734 -32.062 1 97.12 387 VAL B O 1
ATOM 7245 N N . GLY B 1 388 ? 7.141 -27.016 -30.766 1 94.56 388 GLY B N 1
ATOM 7246 C CA . GLY B 1 388 ? 8.203 -26.156 -31.25 1 94.56 388 GLY B CA 1
ATOM 7247 C C . GLY B 1 388 ? 9.562 -26.5 -30.688 1 94.56 388 GLY B C 1
ATOM 7248 O O . GLY B 1 388 ? 10.586 -25.969 -31.141 1 94.56 388 GLY B O 1
ATOM 7249 N N . ASN B 1 389 ? 9.617 -27.391 -29.812 1 94.62 389 ASN B N 1
ATOM 7250 C CA . ASN B 1 389 ? 10.859 -27.828 -29.188 1 94.62 389 ASN B CA 1
ATOM 7251 C C . ASN B 1 389 ? 11.086 -29.312 -29.375 1 94.62 389 ASN B C 1
ATOM 7253 O O . ASN B 1 389 ? 10.398 -30.141 -28.75 1 94.62 389 ASN B O 1
ATOM 7257 N N . ARG B 1 390 ? 12.102 -29.703 -30.078 1 92.75 390 ARG B N 1
ATOM 7258 C CA . ARG B 1 390 ? 12.32 -31.078 -30.516 1 92.75 390 ARG B CA 1
ATOM 7259 C C . ARG B 1 390 ? 12.461 -32 -29.312 1 92.75 390 ARG B C 1
ATOM 7261 O O . ARG B 1 390 ? 11.883 -33.094 -29.297 1 92.75 390 ARG B O 1
ATOM 7268 N N . GLY B 1 391 ? 13.312 -31.594 -28.344 1 92.81 391 GLY B N 1
ATOM 7269 C CA . GLY B 1 391 ? 13.508 -32.438 -27.156 1 92.81 391 GLY B CA 1
ATOM 7270 C C . GLY B 1 391 ? 12.227 -32.719 -26.406 1 92.81 391 GLY B C 1
ATOM 7271 O O . GLY B 1 391 ? 11.953 -33.844 -26.047 1 92.81 391 GLY B O 1
ATOM 7272 N N . LEU B 1 392 ? 11.477 -31.734 -26.188 1 96.12 392 LEU B N 1
ATOM 7273 C CA . LEU B 1 392 ? 10.211 -31.859 -25.484 1 96.12 392 LEU B CA 1
ATOM 7274 C C . LEU B 1 392 ? 9.18 -32.594 -26.328 1 96.12 392 LEU B C 1
ATOM 7276 O O . LEU B 1 392 ? 8.406 -33.406 -25.812 1 96.12 392 LEU B O 1
ATOM 7280 N N . TYR B 1 393 ? 9.172 -32.312 -27.609 1 96.62 393 TYR B N 1
ATOM 7281 C CA . TYR B 1 393 ? 8.25 -32.969 -28.531 1 96.62 393 TYR B CA 1
ATOM 7282 C C . TYR B 1 393 ? 8.406 -34.469 -28.5 1 96.62 393 TYR B C 1
ATOM 7284 O O . TYR B 1 393 ? 7.418 -35.188 -28.375 1 96.62 393 TYR B O 1
ATOM 7292 N N . MET B 1 394 ? 9.617 -34.906 -28.578 1 95.62 394 MET B N 1
ATOM 7293 C CA . MET B 1 394 ? 9.883 -36.344 -28.625 1 95.62 394 MET B CA 1
ATOM 7294 C C . MET B 1 394 ? 9.453 -37.031 -27.312 1 95.62 394 MET B C 1
ATOM 7296 O O . MET B 1 394 ? 8.898 -38.125 -27.328 1 95.62 394 MET B O 1
ATOM 7300 N N . ARG B 1 395 ? 9.648 -36.312 -26.234 1 95.06 395 ARG B N 1
ATOM 7301 C CA . ARG B 1 395 ? 9.383 -36.906 -24.922 1 95.06 395 ARG B CA 1
ATOM 7302 C C . ARG B 1 395 ? 7.891 -36.906 -24.625 1 95.06 395 ARG B C 1
ATOM 7304 O O . ARG B 1 395 ? 7.391 -37.844 -23.969 1 95.06 395 ARG B O 1
ATOM 7311 N N . LEU B 1 396 ? 7.148 -35.906 -25.062 1 96.94 396 LEU B N 1
ATOM 7312 C CA . LEU B 1 396 ? 5.766 -35.75 -24.625 1 96.94 396 LEU B CA 1
ATOM 7313 C C . LEU B 1 396 ? 4.793 -36.25 -25.688 1 96.94 396 LEU B C 1
ATOM 7315 O O . LEU B 1 396 ? 3.66 -36.625 -25.359 1 96.94 396 LEU B O 1
ATOM 7319 N N . ILE B 1 397 ? 5.195 -36.281 -26.984 1 96.38 397 ILE B N 1
ATOM 7320 C CA . ILE B 1 397 ? 4.266 -36.625 -28.047 1 96.38 397 ILE B CA 1
ATOM 7321 C C . ILE B 1 397 ? 4.891 -37.688 -28.969 1 96.38 397 ILE B C 1
ATOM 7323 O O . ILE B 1 397 ? 4.25 -38.688 -29.312 1 96.38 397 ILE B O 1
ATOM 7327 N N . GLY B 1 398 ? 6.156 -37.594 -29.359 1 93.75 398 GLY B N 1
ATOM 7328 C CA . GLY B 1 398 ? 6.801 -38.281 -30.469 1 93.75 398 GLY B CA 1
ATOM 7329 C C . GLY B 1 398 ? 7.113 -39.719 -30.141 1 93.75 398 GLY B C 1
ATOM 7330 O O . GLY B 1 398 ? 6.883 -40.625 -30.969 1 93.75 398 GLY B O 1
ATOM 7331 N N . ASP B 1 399 ? 7.605 -39.969 -28.953 1 91.31 399 ASP B N 1
ATOM 7332 C CA . ASP B 1 399 ? 8.109 -41.281 -28.625 1 91.31 399 ASP B CA 1
ATOM 7333 C C . ASP B 1 399 ? 6.969 -42.219 -28.25 1 91.31 399 ASP B C 1
ATOM 7335 O O . ASP B 1 399 ? 6.949 -43.375 -28.688 1 91.31 399 ASP B O 1
ATOM 7339 N N . HIS B 1 400 ? 6.105 -41.75 -27.438 1 92.88 400 HIS B N 1
ATOM 7340 C CA . HIS B 1 400 ? 4.992 -42.562 -26.953 1 92.88 400 HIS B CA 1
ATOM 7341 C C . HIS B 1 400 ? 3.732 -41.719 -26.781 1 92.88 400 HIS B C 1
ATOM 7343 O O . HIS B 1 400 ? 3.809 -40.562 -26.406 1 92.88 400 HIS B O 1
ATOM 7349 N N . ASP B 1 401 ? 2.662 -42.344 -27.062 1 94.31 401 ASP B N 1
ATOM 7350 C CA . ASP B 1 401 ? 1.384 -41.656 -26.891 1 94.31 401 ASP B CA 1
ATOM 7351 C C . ASP B 1 401 ? 0.91 -41.75 -25.438 1 94.31 401 ASP B C 1
ATOM 7353 O O . ASP B 1 401 ? 0.343 -42.75 -25.016 1 94.31 401 ASP B O 1
ATOM 7357 N N . ALA B 1 402 ? 1.044 -40.781 -24.734 1 92.31 402 ALA B N 1
ATOM 7358 C CA . ALA B 1 402 ? 0.539 -40.688 -23.359 1 92.31 402 ALA B CA 1
ATOM 7359 C C . ALA B 1 402 ? -0.679 -39.781 -23.281 1 92.31 402 ALA B C 1
ATOM 7361 O O . ALA B 1 402 ? -1.137 -39.438 -22.188 1 92.31 402 ALA B O 1
ATOM 7362 N N . GLY B 1 403 ? -1.141 -39.375 -24.422 1 94.62 403 GLY B N 1
ATOM 7363 C CA . GLY B 1 403 ? -2.336 -38.562 -24.469 1 94.62 403 GLY B CA 1
ATOM 7364 C C . GLY B 1 403 ? -2.09 -37.125 -24.031 1 94.62 403 GLY B C 1
ATOM 7365 O O . GLY B 1 403 ? -2.924 -36.531 -23.344 1 94.62 403 GLY B O 1
ATOM 7366 N N . PHE B 1 404 ? -0.91 -36.625 -24.438 1 97.06 404 PHE B N 1
ATOM 7367 C CA . PHE B 1 404 ? -0.521 -35.281 -24.031 1 97.06 404 PHE B CA 1
ATOM 7368 C C . PHE B 1 404 ? -1.567 -34.281 -24.453 1 97.06 404 PHE B C 1
ATOM 7370 O O . PHE B 1 404 ? -1.865 -34.156 -25.641 1 97.06 404 PHE B O 1
ATOM 7377 N N . VAL B 1 405 ? -2.203 -33.5 -23.594 1 97.56 405 VAL B N 1
ATOM 7378 C CA . VAL B 1 405 ? -3.172 -32.438 -23.641 1 97.56 405 VAL B CA 1
ATOM 7379 C C . VAL B 1 405 ? -4.523 -32.938 -24.125 1 97.56 405 VAL B C 1
ATOM 7381 O O . VAL B 1 405 ? -5.535 -32.25 -24.031 1 97.56 405 VAL B O 1
ATOM 7384 N N . TYR B 1 406 ? -4.621 -34.156 -24.641 1 97.12 406 TYR B N 1
ATOM 7385 C CA . TYR B 1 406 ? -5.824 -34.688 -25.281 1 97.12 406 TYR B CA 1
ATOM 7386 C C . TYR B 1 406 ? -6.98 -34.75 -24.281 1 97.12 406 TYR B C 1
ATOM 7388 O O . TYR B 1 406 ? -8.07 -34.25 -24.562 1 97.12 406 TYR B O 1
ATOM 7396 N N . SER B 1 407 ? -6.715 -35.375 -23.156 1 94.94 407 SER B N 1
ATOM 7397 C CA . SER B 1 407 ? -7.762 -35.594 -22.156 1 94.94 407 SER B CA 1
ATOM 7398 C C . SER B 1 407 ? -8.359 -34.25 -21.734 1 94.94 407 SER B C 1
ATOM 7400 O O . SER B 1 407 ? -9.578 -34.125 -21.547 1 94.94 407 SER B O 1
ATOM 7402 N N . ALA B 1 408 ? -7.539 -33.281 -21.578 1 96.12 408 ALA B N 1
ATOM 7403 C CA . ALA B 1 408 ? -7.996 -31.953 -21.156 1 96.12 408 ALA B CA 1
ATOM 7404 C C . ALA B 1 408 ? -8.781 -31.266 -22.266 1 96.12 408 ALA B C 1
ATOM 7406 O O . ALA B 1 408 ? -9.852 -30.703 -22.016 1 96.12 408 ALA B O 1
ATOM 7407 N N . LEU B 1 409 ? -8.297 -31.281 -23.516 1 97.69 409 LEU B N 1
ATOM 7408 C CA . LEU B 1 409 ? -8.953 -30.641 -24.656 1 97.69 409 LEU B CA 1
ATOM 7409 C C . LEU B 1 409 ? -10.273 -31.328 -24.984 1 97.69 409 LEU B C 1
ATOM 7411 O O . LEU B 1 409 ? -11.203 -30.688 -25.469 1 97.69 409 LEU B O 1
ATOM 7415 N N . ASP B 1 410 ? -10.312 -32.594 -24.672 1 96.44 410 ASP B N 1
ATOM 7416 C CA . ASP B 1 410 ? -11.523 -33.375 -24.938 1 96.44 410 ASP B CA 1
ATOM 7417 C C . ASP B 1 410 ? -12.703 -32.844 -24.141 1 96.44 410 ASP B C 1
ATOM 7419 O O . ASP B 1 410 ? -13.859 -33 -24.547 1 96.44 410 ASP B O 1
ATOM 7423 N N . MET B 1 411 ? -12.477 -32.281 -23.031 1 95.44 411 MET B N 1
ATOM 7424 C CA . MET B 1 411 ? -13.523 -31.719 -22.188 1 95.44 411 MET B CA 1
ATOM 7425 C C . MET B 1 411 ? -13.922 -30.328 -22.672 1 95.44 411 MET B C 1
ATOM 7427 O O . MET B 1 411 ? -14.891 -29.75 -22.172 1 95.44 411 MET B O 1
ATOM 7431 N N . LEU B 1 412 ? -13.227 -29.812 -23.656 1 97.06 412 LEU B N 1
ATOM 7432 C CA . LEU B 1 412 ? -13.445 -28.453 -24.125 1 97.06 412 LEU B CA 1
ATOM 7433 C C . LEU B 1 412 ? -13.758 -28.453 -25.625 1 97.06 412 LEU B C 1
ATOM 7435 O O . LEU B 1 412 ? -13.273 -27.594 -26.359 1 97.06 412 LEU B O 1
ATOM 7439 N N . VAL B 1 413 ? -14.492 -29.391 -26.047 1 95.88 413 VAL B N 1
ATOM 7440 C CA . VAL B 1 413 ? -14.781 -29.594 -27.469 1 95.88 413 VAL B CA 1
ATOM 7441 C C . VAL B 1 413 ? -15.602 -28.422 -28 1 95.88 413 VAL B C 1
ATOM 7443 O O . VAL B 1 413 ? -15.594 -28.141 -29.203 1 95.88 413 VAL B O 1
ATOM 7446 N N . ASP B 1 414 ? -16.328 -27.656 -27.094 1 94.69 414 ASP B N 1
ATOM 7447 C CA . ASP B 1 414 ? -17.172 -26.531 -27.469 1 94.69 414 ASP B CA 1
ATOM 7448 C C . ASP B 1 414 ? -16.328 -25.328 -27.875 1 94.69 414 ASP B C 1
ATOM 7450 O O . ASP B 1 414 ? -16.844 -24.359 -28.422 1 94.69 414 ASP B O 1
ATOM 7454 N N . GLN B 1 415 ? -14.984 -25.391 -27.672 1 96.25 415 GLN B N 1
ATOM 7455 C CA . GLN B 1 415 ? -14.109 -24.266 -27.984 1 96.25 415 GLN B CA 1
ATOM 7456 C C . GLN B 1 415 ? -13.602 -24.344 -29.422 1 96.25 415 GLN B C 1
ATOM 7458 O O . GLN B 1 415 ? -12.391 -24.453 -29.641 1 96.25 415 GLN B O 1
ATOM 7463 N N . SER B 1 416 ? -14.43 -24.156 -30.344 1 94.94 416 SER B N 1
ATOM 7464 C CA . SER B 1 416 ? -14.195 -24.375 -31.766 1 94.94 416 SER B CA 1
ATOM 7465 C C . SER B 1 416 ? -13.344 -23.25 -32.375 1 94.94 416 SER B C 1
ATOM 7467 O O . SER B 1 416 ? -12.82 -23.391 -33.469 1 94.94 416 SER B O 1
ATOM 7469 N N . GLN B 1 417 ? -13.18 -22.156 -31.656 1 94 417 GLN B N 1
ATOM 7470 C CA . GLN B 1 417 ? -12.398 -21.031 -32.156 1 94 417 GLN B CA 1
ATOM 7471 C C . GLN B 1 417 ? -10.93 -21.422 -32.312 1 94 417 GLN B C 1
ATOM 7473 O O . GLN B 1 417 ? -10.172 -20.703 -32.969 1 94 417 GLN B O 1
ATOM 7478 N N . TYR B 1 418 ? -10.539 -22.625 -31.797 1 95.88 418 TYR B N 1
ATOM 7479 C CA . TYR B 1 418 ? -9.125 -22.969 -31.844 1 95.88 418 TYR B CA 1
ATOM 7480 C C . TYR B 1 418 ? -8.859 -24.078 -32.844 1 95.88 418 TYR B C 1
ATOM 7482 O O . TYR B 1 418 ? -7.762 -24.625 -32.906 1 95.88 418 TYR B O 1
ATOM 7490 N N . ILE B 1 419 ? -9.812 -24.438 -33.688 1 96.81 419 ILE B N 1
ATOM 7491 C CA . ILE B 1 419 ? -9.711 -25.516 -34.656 1 96.81 419 ILE B CA 1
ATOM 7492 C C . ILE B 1 419 ? -8.578 -25.234 -35.625 1 96.81 419 ILE B C 1
ATOM 7494 O O . ILE B 1 419 ? -7.727 -26.094 -35.875 1 96.81 419 ILE B O 1
ATOM 7498 N N . GLU B 1 420 ? -8.562 -24 -36.156 1 96.81 420 GLU B N 1
ATOM 7499 C CA . GLU B 1 420 ? -7.551 -23.641 -37.125 1 96.81 420 GLU B CA 1
ATOM 7500 C C . GLU B 1 420 ? -6.145 -23.781 -36.562 1 96.81 420 GLU B C 1
ATOM 7502 O O . GLU B 1 420 ? -5.238 -24.297 -37.219 1 96.81 420 GLU B O 1
ATOM 7507 N N . GLU B 1 421 ? -5.996 -23.312 -35.406 1 97.19 421 GLU B N 1
ATOM 7508 C CA . GLU B 1 421 ? -4.691 -23.391 -34.75 1 97.19 421 GLU B CA 1
ATOM 7509 C C . GLU B 1 421 ? -4.293 -24.828 -34.469 1 97.19 421 GLU B C 1
ATOM 7511 O O . GLU B 1 421 ? -3.127 -25.203 -34.656 1 97.19 421 GLU B O 1
ATOM 7516 N N . LEU B 1 422 ? -5.223 -25.656 -34.062 1 97.88 422 LEU B N 1
ATOM 7517 C CA . LEU B 1 422 ? -4.965 -27.062 -33.812 1 97.88 422 LEU B CA 1
ATOM 7518 C C . LEU B 1 422 ? -4.59 -27.797 -35.094 1 97.88 422 LEU B C 1
ATOM 7520 O O . LEU B 1 422 ? -3.711 -28.656 -35.094 1 97.88 422 LEU B O 1
ATOM 7524 N N . GLU B 1 423 ? -5.207 -27.422 -36.188 1 97.44 423 GLU B N 1
ATOM 7525 C CA . GLU B 1 423 ? -4.879 -28.016 -37.5 1 97.44 423 GLU B CA 1
ATOM 7526 C C . GLU B 1 423 ? -3.457 -27.656 -37.906 1 97.44 423 GLU B C 1
ATOM 7528 O O . GLU B 1 423 ? -2.729 -28.5 -38.438 1 97.44 423 GLU B O 1
ATOM 7533 N N . ASP B 1 424 ? -3.111 -26.422 -37.719 1 97.38 424 ASP B N 1
ATOM 7534 C CA . ASP B 1 424 ? -1.745 -26 -38.031 1 97.38 424 ASP B CA 1
ATOM 7535 C C . ASP B 1 424 ? -0.736 -26.812 -37.219 1 97.38 424 ASP B C 1
ATOM 7537 O O . ASP B 1 424 ? 0.309 -27.219 -37.719 1 97.38 424 ASP B O 1
ATOM 7541 N N . ILE B 1 425 ? -1.022 -27.016 -35.938 1 97.62 425 ILE B N 1
ATOM 7542 C CA . ILE B 1 425 ? -0.151 -27.781 -35.062 1 97.62 425 ILE B CA 1
ATOM 7543 C C . ILE B 1 425 ? -0.069 -29.219 -35.531 1 97.62 425 ILE B C 1
ATOM 7545 O O . ILE B 1 425 ? 1.01 -29.828 -35.562 1 97.62 425 ILE B O 1
ATOM 7549 N N . MET B 1 426 ? -1.183 -29.812 -36.031 1 96.81 426 MET B N 1
ATOM 7550 C CA . MET B 1 426 ? -1.225 -31.203 -36.5 1 96.81 426 MET B CA 1
ATOM 7551 C C . MET B 1 426 ? -0.403 -31.359 -37.781 1 96.81 426 MET B C 1
ATOM 7553 O O . MET B 1 426 ? 0.193 -32.406 -38 1 96.81 426 MET B O 1
ATOM 7557 N N . GLU B 1 427 ? -0.365 -30.297 -38.531 1 96.38 427 GLU B N 1
ATOM 7558 C CA . GLU B 1 427 ? 0.5 -30.328 -39.719 1 96.38 427 GLU B CA 1
ATOM 7559 C C . GLU B 1 427 ? 1.967 -30.469 -39.312 1 96.38 427 GLU B C 1
ATOM 7561 O O . GLU B 1 427 ? 2.699 -31.266 -39.906 1 96.38 427 GLU B O 1
ATOM 7566 N N . SER B 1 428 ? 2.326 -29.703 -38.344 1 95.44 428 SER B N 1
ATOM 7567 C CA . SER B 1 428 ? 3.693 -29.797 -37.844 1 95.44 428 SER B CA 1
ATOM 7568 C C . SER B 1 428 ? 3.979 -31.172 -37.25 1 95.44 428 SER B C 1
ATOM 7570 O O . SER B 1 428 ? 5.07 -31.703 -37.438 1 95.44 428 SER B O 1
ATOM 7572 N N . ILE B 1 429 ? 3.043 -31.719 -36.531 1 95.56 429 ILE B N 1
ATOM 7573 C CA . ILE B 1 429 ? 3.178 -33.062 -35.906 1 95.56 429 ILE B CA 1
ATOM 7574 C C . ILE B 1 429 ? 3.334 -34.094 -37 1 95.56 429 ILE B C 1
ATOM 7576 O O . ILE B 1 429 ? 4.098 -35.062 -36.875 1 95.56 429 ILE B O 1
ATOM 7580 N N . GLY B 1 430 ? 2.613 -33.938 -38.125 1 92.81 430 GLY B N 1
ATOM 7581 C CA . GLY B 1 430 ? 2.744 -34.812 -39.25 1 92.81 430 GLY B CA 1
ATOM 7582 C C . GLY B 1 430 ? 4.141 -34.844 -39.844 1 92.81 430 GLY B C 1
ATOM 7583 O O . GLY B 1 430 ? 4.629 -35.875 -40.281 1 92.81 430 GLY B O 1
ATOM 7584 N N . VAL B 1 431 ? 4.785 -33.688 -39.812 1 93.5 431 VAL B N 1
ATOM 7585 C CA . VAL B 1 431 ? 6.129 -33.562 -40.375 1 93.5 431 VAL B CA 1
ATOM 7586 C C . VAL B 1 431 ? 7.141 -34.219 -39.438 1 93.5 431 VAL B C 1
ATOM 7588 O O . VAL B 1 431 ? 8.055 -34.906 -39.875 1 93.5 431 VAL B O 1
ATOM 7591 N N . TYR B 1 432 ? 7.02 -34.031 -38.188 1 93.19 432 TYR B N 1
ATOM 7592 C CA . TYR B 1 432 ? 7.984 -34.531 -37.188 1 93.19 432 TYR B CA 1
ATOM 7593 C C . TYR B 1 432 ? 7.762 -36 -36.875 1 93.19 432 TYR B C 1
ATOM 7595 O O . TYR B 1 432 ? 8.688 -36.688 -36.469 1 93.19 432 TYR B O 1
ATOM 7603 N N . GLY B 1 433 ? 6.496 -36.406 -37.062 1 93.94 433 GLY B N 1
ATOM 7604 C CA . GLY B 1 433 ? 6.16 -37.812 -36.75 1 93.94 433 GLY B CA 1
ATOM 7605 C C . GLY B 1 433 ? 5.621 -38 -35.344 1 93.94 433 GLY B C 1
ATOM 7606 O O . GLY B 1 433 ? 6.16 -37.438 -34.406 1 93.94 433 GLY B O 1
ATOM 7607 N N . ALA B 1 434 ? 4.562 -38.719 -35.219 1 95.5 434 ALA B N 1
ATOM 7608 C CA . ALA B 1 434 ? 3.938 -39.062 -33.938 1 95.5 434 ALA B CA 1
ATOM 7609 C C . ALA B 1 434 ? 3.256 -40.438 -34.031 1 95.5 434 ALA B C 1
ATOM 7611 O O . ALA B 1 434 ? 2.988 -40.938 -35.125 1 95.5 434 ALA B O 1
ATOM 7612 N N . PRO B 1 435 ? 3.096 -41.094 -32.906 1 96.44 435 PRO B N 1
ATOM 7613 C CA . PRO B 1 435 ? 2.348 -42.344 -32.938 1 96.44 435 PRO B CA 1
ATOM 7614 C C . PRO B 1 435 ? 0.974 -42.219 -33.594 1 96.44 435 PRO B C 1
ATOM 7616 O O . PRO B 1 435 ? 0.282 -41.219 -33.375 1 96.44 435 PRO B O 1
ATOM 7619 N N . PRO B 1 436 ? 0.584 -43.156 -34.344 1 95.94 436 PRO B N 1
ATOM 7620 C CA . PRO B 1 436 ? -0.693 -43.062 -35.062 1 95.94 436 PRO B CA 1
ATOM 7621 C C . PRO B 1 436 ? -1.885 -42.906 -34.125 1 95.94 436 PRO B C 1
ATOM 7623 O O . PRO B 1 436 ? -2.863 -42.219 -34.469 1 95.94 436 PRO B O 1
ATOM 7626 N N . SER B 1 437 ? -1.771 -43.562 -33 1 96.62 437 SER B N 1
ATOM 7627 C CA . SER B 1 437 ? -2.873 -43.438 -32.062 1 96.62 437 SER B CA 1
ATOM 7628 C C . SER B 1 437 ? -3.088 -42 -31.609 1 96.62 437 SER B C 1
ATOM 7630 O O . SER B 1 437 ? -4.227 -41.562 -31.469 1 96.62 437 SER B O 1
ATOM 7632 N N . TYR B 1 438 ? -1.986 -41.312 -31.359 1 96.94 438 TYR B N 1
ATOM 7633 C CA . TYR B 1 438 ? -2.078 -39.906 -30.953 1 96.94 438 TYR B CA 1
ATOM 7634 C C . TYR B 1 438 ? -2.691 -39.062 -32.062 1 96.94 438 TYR B C 1
ATOM 7636 O O . TYR B 1 438 ? -3.551 -38.219 -31.797 1 96.94 438 TYR B O 1
ATOM 7644 N N . VAL B 1 439 ? -2.293 -39.25 -33.312 1 96.81 439 VAL B N 1
ATOM 7645 C CA . VAL B 1 439 ? -2.773 -38.5 -34.469 1 96.81 439 VAL B CA 1
ATOM 7646 C C . VAL B 1 439 ? -4.27 -38.75 -34.656 1 96.81 439 VAL B C 1
ATOM 7648 O O . VAL B 1 439 ? -5.035 -37.812 -34.906 1 96.81 439 VAL B O 1
ATOM 7651 N N . THR B 1 440 ? -4.66 -40 -34.5 1 96.88 440 THR B N 1
ATOM 7652 C CA . THR B 1 440 ? -6.066 -40.344 -34.656 1 96.88 440 THR B CA 1
ATOM 7653 C C . THR B 1 440 ? -6.918 -39.688 -33.562 1 96.88 440 THR B C 1
ATOM 7655 O O . THR B 1 440 ? -7.992 -39.156 -33.875 1 96.88 440 THR B O 1
ATOM 7658 N N . LYS B 1 441 ? -6.473 -39.688 -32.344 1 96.5 441 LYS B N 1
ATOM 7659 C CA . LYS B 1 441 ? -7.184 -39.062 -31.234 1 96.5 441 LYS B CA 1
ATOM 7660 C C . LYS B 1 441 ? -7.367 -37.562 -31.469 1 96.5 441 LYS B C 1
ATOM 7662 O O . LYS B 1 441 ? -8.469 -37.031 -31.312 1 96.5 441 LYS B O 1
ATOM 7667 N N . MET B 1 442 ? -6.27 -36.906 -31.875 1 97.44 442 MET B N 1
ATOM 7668 C CA . MET B 1 442 ? -6.297 -35.469 -32.062 1 97.44 442 MET B CA 1
ATOM 7669 C C . MET B 1 442 ? -7.152 -35.094 -33.25 1 97.44 442 MET B C 1
ATOM 7671 O O . MET B 1 442 ? -7.883 -34.094 -33.219 1 97.44 442 MET B O 1
ATOM 7675 N N . ARG B 1 443 ? -7.066 -35.812 -34.312 1 96.69 443 ARG B N 1
ATOM 7676 C CA . ARG B 1 443 ? -7.926 -35.562 -35.469 1 96.69 443 ARG B CA 1
ATOM 7677 C C . ARG B 1 443 ? -9.391 -35.781 -35.125 1 96.69 443 ARG B C 1
ATOM 7679 O O . ARG B 1 443 ? -10.266 -35.062 -35.594 1 96.69 443 ARG B O 1
ATOM 7686 N N . GLY B 1 444 ? -9.602 -36.875 -34.375 1 96.94 444 GLY B N 1
ATOM 7687 C CA . GLY B 1 444 ? -10.945 -37.125 -33.875 1 96.94 444 GLY B CA 1
ATOM 7688 C C . GLY B 1 444 ? -11.484 -35.969 -33.031 1 96.94 444 GLY B C 1
ATOM 7689 O O . GLY B 1 444 ? -12.656 -35.625 -33.156 1 96.94 444 GLY B O 1
ATOM 7690 N N . LEU B 1 445 ? -10.688 -35.469 -32.188 1 97.31 445 LEU B N 1
ATOM 7691 C CA . LEU B 1 445 ? -11.055 -34.312 -31.359 1 97.31 445 LEU B CA 1
ATOM 7692 C C . LEU B 1 445 ? -11.438 -33.125 -32.219 1 97.31 445 LEU B C 1
ATOM 7694 O O . LEU B 1 445 ? -12.461 -32.469 -31.953 1 97.31 445 LEU B O 1
ATOM 7698 N N . ILE B 1 446 ? -10.617 -32.719 -33.25 1 97.38 446 ILE B N 1
ATOM 7699 C CA . ILE B 1 446 ? -10.867 -31.594 -34.125 1 97.38 446 ILE B CA 1
ATOM 7700 C C . ILE B 1 446 ? -12.195 -31.797 -34.844 1 97.38 446 ILE B C 1
ATOM 7702 O O . ILE B 1 446 ? -12.977 -30.859 -35 1 97.38 446 ILE B O 1
ATOM 7706 N N . SER B 1 447 ? -12.461 -33.031 -35.219 1 96.56 447 SER B N 1
ATOM 7707 C CA . SER B 1 447 ? -13.711 -33.344 -35.906 1 96.56 447 SER B CA 1
ATOM 7708 C C . SER B 1 447 ? -14.906 -33.094 -35 1 96.56 447 SER B C 1
ATOM 7710 O O . SER B 1 447 ? -15.93 -32.562 -35.406 1 96.56 447 SER B O 1
ATOM 7712 N N . ARG B 1 448 ? -14.805 -33.5 -33.781 1 96.38 448 ARG B N 1
ATOM 7713 C CA . ARG B 1 448 ? -15.875 -33.281 -32.844 1 96.38 448 ARG B CA 1
ATOM 7714 C C . ARG B 1 448 ? -16.062 -31.797 -32.562 1 96.38 448 ARG B C 1
ATOM 7716 O O . ARG B 1 448 ? -17.188 -31.328 -32.375 1 96.38 448 ARG B O 1
ATOM 7723 N N . MET B 1 449 ? -14.992 -31.062 -32.469 1 96 449 MET B N 1
ATOM 7724 C CA . MET B 1 449 ? -15.078 -29.609 -32.281 1 96 449 MET B CA 1
ATOM 7725 C C . MET B 1 449 ? -15.828 -28.953 -33.438 1 96 449 MET B C 1
ATOM 7727 O O . MET B 1 449 ? -16.625 -28.047 -33.219 1 96 449 MET B O 1
ATOM 7731 N N . ARG B 1 450 ? -15.648 -29.406 -34.688 1 94.5 450 ARG B N 1
ATOM 7732 C CA . ARG B 1 450 ? -16.328 -28.891 -35.875 1 94.5 450 ARG B CA 1
ATOM 7733 C C . ARG B 1 450 ? -17.828 -29.188 -35.812 1 94.5 450 ARG B C 1
ATOM 7735 O O . ARG B 1 450 ? -18.641 -28.344 -36.188 1 94.5 450 ARG B O 1
ATOM 7742 N N . SER B 1 451 ? -18.109 -30.328 -35.344 1 92.06 451 SER B N 1
ATOM 7743 C CA . SER B 1 451 ? -19.516 -30.734 -35.25 1 92.06 451 SER B CA 1
ATOM 7744 C C . SER B 1 451 ? -20.25 -29.906 -34.188 1 92.06 451 SER B C 1
ATOM 7746 O O . SER B 1 451 ? -21.438 -29.625 -34.344 1 92.06 451 SER B O 1
ATOM 7748 N N . HIS B 1 452 ? -19.641 -29.594 -33.188 1 88.44 452 HIS B N 1
ATOM 7749 C CA . HIS B 1 452 ? -20.25 -28.781 -32.125 1 88.44 452 HIS B CA 1
ATOM 7750 C C . HIS B 1 452 ? -20.562 -27.375 -32.625 1 88.44 452 HIS B C 1
ATOM 7752 O O . HIS B 1 452 ? -21.562 -26.766 -32.25 1 88.44 452 HIS B O 1
ATOM 7758 N N . ASN B 1 453 ? -19.688 -26.812 -33.406 1 79 453 ASN B N 1
ATOM 7759 C CA . ASN B 1 453 ? -19.844 -25.484 -33.969 1 79 453 ASN B CA 1
ATOM 7760 C C . ASN B 1 453 ? -21.031 -25.422 -34.938 1 79 453 ASN B C 1
ATOM 7762 O O . ASN B 1 453 ? -21.781 -24.438 -34.969 1 79 453 ASN B O 1
ATOM 7766 N N . THR B 1 454 ? -21.219 -26.516 -35.719 1 71.56 454 THR B N 1
ATOM 7767 C CA . THR B 1 454 ? -22.297 -26.578 -36.688 1 71.56 454 THR B CA 1
ATOM 7768 C C . THR B 1 454 ? -23.641 -26.75 -35.969 1 71.56 454 THR B C 1
ATOM 7770 O O . THR B 1 454 ? -24.641 -26.172 -36.406 1 71.56 454 THR B O 1
ATOM 7773 N N . GLU B 1 455 ? -23.734 -27.422 -34.969 1 65.38 455 GLU B N 1
ATOM 7774 C CA . GLU B 1 455 ? -24.969 -27.625 -34.219 1 65.38 455 GLU B CA 1
ATOM 7775 C C . GLU B 1 455 ? -25.406 -26.344 -33.5 1 65.38 455 GLU B C 1
ATOM 7777 O O . GLU B 1 455 ? -26.594 -26.016 -33.469 1 65.38 455 GLU B O 1
ATOM 7782 N N . SER B 1 456 ? -24.516 -25.656 -33 1 58.38 456 SER B N 1
ATOM 7783 C CA . SER B 1 456 ? -24.859 -24.391 -32.375 1 58.38 456 SER B CA 1
ATOM 7784 C C . SER B 1 456 ? -25.281 -23.344 -33.406 1 58.38 456 SER B C 1
ATOM 7786 O O . SER B 1 456 ? -26.078 -22.453 -33.125 1 58.38 456 SER B O 1
ATOM 7788 N N . ALA B 1 457 ? -24.844 -23.531 -34.594 1 54.66 457 ALA B N 1
ATOM 7789 C CA . ALA B 1 457 ? -25.266 -22.641 -35.688 1 54.66 457 ALA B CA 1
ATOM 7790 C C . ALA B 1 457 ? -26.625 -23.062 -36.219 1 54.66 457 ALA B C 1
ATOM 7792 O O . ALA B 1 457 ? -27.406 -22.219 -36.688 1 54.66 457 ALA B O 1
ATOM 7793 N N . GLY B 1 458 ? -27.188 -24.344 -36.406 1 47.25 458 GLY B N 1
ATOM 7794 C CA . GLY B 1 458 ? -28.438 -24.828 -36.969 1 47.25 458 GLY B CA 1
ATOM 7795 C C . GLY B 1 458 ? -29.641 -24.5 -36.062 1 47.25 458 GLY B C 1
ATOM 7796 O O . GLY B 1 458 ? -30.781 -24.516 -36.531 1 47.25 458 GLY B O 1
ATOM 7797 N N . THR B 1 459 ? -29.609 -24.641 -34.75 1 43.19 459 THR B N 1
ATOM 7798 C CA . THR B 1 459 ? -30.781 -24.344 -33.938 1 43.19 459 THR B CA 1
ATOM 7799 C C . THR B 1 459 ? -31.172 -22.859 -34.062 1 43.19 459 THR B C 1
ATOM 7801 O O . THR B 1 459 ? -32.219 -22.453 -33.594 1 43.19 459 THR B O 1
ATOM 7804 N N . VAL B 1 460 ? -30.391 -22.047 -34.531 1 43.12 460 VAL B N 1
ATOM 7805 C CA . VAL B 1 460 ? -30.812 -20.656 -34.656 1 43.12 460 VAL B CA 1
ATOM 7806 C C . VAL B 1 460 ? -31.562 -20.469 -35.969 1 43.12 460 VAL B C 1
ATOM 7808 O O . VAL B 1 460 ? -31.969 -19.344 -36.281 1 43.12 460 VAL B O 1
ATOM 7811 N N . SER B 1 461 ? -31.891 -21.484 -36.844 1 37.22 461 SER B N 1
ATOM 7812 C CA . SER B 1 461 ? -32.469 -21.031 -38.125 1 37.22 461 SER B CA 1
ATOM 7813 C C . SER B 1 461 ? -33.969 -20.766 -37.969 1 37.22 461 SER B C 1
ATOM 7815 O O . SER B 1 461 ? -34.562 -20.109 -38.812 1 37.22 461 SER B O 1
ATOM 7817 N N . GLY B 1 462 ? -34.938 -21.719 -37.5 1 34.09 462 GLY B N 1
ATOM 7818 C CA . GLY B 1 462 ? -36.312 -21.734 -38 1 34.09 462 GLY B CA 1
ATOM 7819 C C . GLY B 1 462 ? -37.156 -20.641 -37.406 1 34.09 462 GLY B C 1
ATOM 7820 O O . GLY B 1 462 ? -38.344 -20.5 -37.75 1 34.09 462 GLY B O 1
ATOM 7821 N N . SER B 1 463 ? -37.312 -20.391 -36.062 1 33 463 SER B N 1
ATOM 7822 C CA . SER B 1 463 ? -38.469 -19.641 -35.625 1 33 463 SER B CA 1
ATOM 7823 C C . SER B 1 463 ? -38.406 -18.188 -36.062 1 33 463 SER B C 1
ATOM 7825 O O . SER B 1 463 ? -37.531 -17.438 -35.594 1 33 463 SER B O 1
ATOM 7827 N N . GLY B 1 464 ? -38.781 -17.906 -37.281 1 29.97 464 GLY B N 1
ATOM 7828 C CA . GLY B 1 464 ? -39 -16.578 -37.844 1 29.97 464 GLY B CA 1
ATOM 7829 C C . GLY B 1 464 ? -40 -15.75 -37.094 1 29.97 464 GLY B C 1
ATOM 7830 O O . GLY B 1 464 ? -41.188 -16.047 -37.094 1 29.97 464 GLY B O 1
ATOM 7831 N N . ILE B 1 465 ? -39.844 -15.281 -35.906 1 30.31 465 ILE B N 1
ATOM 7832 C CA . ILE B 1 465 ? -40.812 -14.43 -35.188 1 30.31 465 ILE B CA 1
ATOM 7833 C C . ILE B 1 465 ? -41.156 -13.234 -36.094 1 30.31 465 ILE B C 1
ATOM 7835 O O . ILE B 1 465 ? -40.281 -12.57 -36.625 1 30.31 465 ILE B O 1
ATOM 7839 N N . PRO B 1 466 ? -42.438 -13.18 -36.531 1 30.19 466 PRO B N 1
ATOM 7840 C CA . PRO B 1 466 ? -42.969 -12.07 -37.312 1 30.19 466 PRO B CA 1
ATOM 7841 C C . PRO B 1 466 ? -42.656 -10.703 -36.719 1 30.19 466 PRO B C 1
ATOM 7843 O O . PRO B 1 466 ? -42.469 -10.586 -35.5 1 30.19 466 PRO B O 1
ATOM 7846 N N . ARG B 1 467 ? -42.156 -9.867 -37.469 1 27.05 467 ARG B N 1
ATOM 7847 C CA . ARG B 1 467 ? -41.656 -8.523 -37.188 1 27.05 467 ARG B CA 1
ATOM 7848 C C . ARG B 1 467 ? -42.781 -7.629 -36.656 1 27.05 467 ARG B C 1
ATOM 7850 O O . ARG B 1 467 ? -43.688 -7.273 -37.375 1 27.05 467 ARG B O 1
ATOM 7857 N N . SER B 1 468 ? -43.375 -8.023 -35.5 1 25.38 468 SER B N 1
ATOM 7858 C CA . SER B 1 468 ? -44.438 -7.148 -35 1 25.38 468 SER B CA 1
ATOM 7859 C C . SER B 1 468 ? -44.031 -5.68 -35.094 1 25.38 468 SER B C 1
ATOM 7861 O O . SER B 1 468 ? -42.844 -5.355 -35.031 1 25.38 468 SER B O 1
ATOM 7863 N N . HIS B 1 469 ? -44.875 -4.879 -35.719 1 26.22 469 HIS B N 1
ATOM 7864 C CA . HIS B 1 469 ? -44.844 -3.438 -35.938 1 26.22 469 HIS B CA 1
ATOM 7865 C C . HIS B 1 469 ? -44.594 -2.689 -34.625 1 26.22 469 HIS B C 1
ATOM 7867 O O . HIS B 1 469 ? -45.188 -2.99 -33.625 1 26.22 469 HIS B O 1
ATOM 7873 N N . THR B 1 470 ? -43.406 -2.205 -34.562 1 25 470 THR B N 1
ATOM 7874 C CA . THR B 1 470 ? -42.844 -1.46 -33.438 1 25 470 THR B CA 1
ATOM 7875 C C . THR B 1 470 ? -43.688 -0.243 -33.094 1 25 470 THR B C 1
ATOM 7877 O O . THR B 1 470 ? -43.875 0.634 -33.938 1 25 470 THR B O 1
ATOM 7880 N N . PRO B 1 471 ? -44.75 -0.569 -32.375 1 30.47 471 PRO B N 1
ATOM 7881 C CA . PRO B 1 471 ? -45.562 0.627 -32.156 1 30.47 471 PRO B CA 1
ATOM 7882 C C . PRO B 1 471 ? -44.719 1.836 -31.734 1 30.47 471 PRO B C 1
ATOM 7884 O O . PRO B 1 471 ? -43.594 1.679 -31.266 1 30.47 471 PRO B O 1
ATOM 7887 N N . PRO B 1 472 ? -45.25 3.045 -32.156 1 26.98 472 PRO B N 1
ATOM 7888 C CA . PRO B 1 472 ? -44.469 4.281 -32 1 26.98 472 PRO B CA 1
ATOM 7889 C C . PRO B 1 472 ? -44 4.492 -30.562 1 26.98 472 PRO B C 1
ATOM 7891 O O . PRO B 1 472 ? -44.562 3.928 -29.625 1 26.98 472 PRO B O 1
ATOM 7894 N N . PRO B 1 473 ? -42.75 5 -30.453 1 24.48 473 PRO B N 1
ATOM 7895 C CA . PRO B 1 473 ? -42 5.18 -29.219 1 24.48 473 PRO B CA 1
ATOM 7896 C C . PRO B 1 473 ? -42.75 5.961 -28.156 1 24.48 473 PRO B C 1
ATOM 7898 O O . PRO B 1 473 ? -43.188 7.098 -28.391 1 24.48 473 PRO B O 1
ATOM 7901 N N . LEU B 1 474 ? -43.781 5.191 -27.688 1 24.56 474 LEU B N 1
ATOM 7902 C CA . LEU B 1 474 ? -44.5 5.98 -26.688 1 24.56 474 LEU B CA 1
ATOM 7903 C C . LEU B 1 474 ? -43.531 6.723 -25.781 1 24.56 474 LEU B C 1
ATOM 7905 O O . LEU B 1 474 ? -42.469 6.199 -25.438 1 24.56 474 LEU B O 1
ATOM 7909 N N . THR B 1 475 ? -43.625 8.047 -25.828 1 23.94 475 THR B N 1
ATOM 7910 C CA . THR B 1 475 ? -43.031 9.133 -25.062 1 23.94 475 THR B CA 1
ATOM 7911 C C . THR B 1 475 ? -43.156 8.867 -23.562 1 23.94 475 THR B C 1
ATOM 7913 O O . THR B 1 475 ? -44.25 8.922 -23 1 23.94 475 THR B O 1
ATOM 7916 N N . ALA B 1 476 ? -42.531 7.703 -23.125 1 21.5 476 ALA B N 1
ATOM 7917 C CA . ALA B 1 476 ? -42.656 7.371 -21.703 1 21.5 476 ALA B CA 1
ATOM 7918 C C . ALA B 1 476 ? -42.375 8.586 -20.828 1 21.5 476 ALA B C 1
ATOM 7920 O O . ALA B 1 476 ? -41.375 9.289 -21.016 1 21.5 476 ALA B O 1
ATOM 7921 N N . GLU B 1 477 ? -43.406 9.156 -20.422 1 22.41 477 GLU B N 1
ATOM 7922 C CA . GLU B 1 477 ? -43.406 10.156 -19.359 1 22.41 477 GLU B CA 1
ATOM 7923 C C . GLU B 1 477 ? -42.625 9.68 -18.141 1 22.41 477 GLU B C 1
ATOM 7925 O O . GLU B 1 477 ? -42.844 8.562 -17.656 1 22.41 477 GLU B O 1
ATOM 7930 N N . TYR B 1 478 ? -41.375 10.188 -17.984 1 21.05 478 TYR B N 1
ATOM 7931 C CA . TYR B 1 478 ? -40.344 10.023 -16.953 1 21.05 478 TYR B CA 1
ATOM 7932 C C . TYR B 1 478 ? -40.938 10.148 -15.562 1 21.05 478 TYR B C 1
ATOM 7934 O O . TYR B 1 478 ? -41.406 11.219 -15.172 1 21.05 478 TYR B O 1
ATOM 7942 N N . PRO B 1 479 ? -41.781 9.086 -15.258 1 21.59 479 PRO B N 1
ATOM 7943 C CA . PRO B 1 479 ? -42.281 9.43 -13.922 1 21.59 479 PRO B CA 1
ATOM 7944 C C . PRO B 1 479 ? -41.156 9.75 -12.938 1 21.59 479 PRO B C 1
ATOM 7946 O O . PRO B 1 479 ? -40 9.328 -13.133 1 21.59 479 PRO B O 1
ATOM 7949 N N . SER B 1 480 ? -41.438 10.648 -12.023 1 19.94 480 SER B N 1
ATOM 7950 C CA . SER B 1 480 ? -40.75 11.367 -10.969 1 19.94 480 SER B CA 1
ATOM 7951 C C . SER B 1 480 ? -40.188 10.414 -9.914 1 19.94 480 SER B C 1
ATOM 7953 O O . SER B 1 480 ? -40.906 9.5 -9.469 1 19.94 480 SER B O 1
ATOM 7955 N N . ALA B 1 481 ? -38.875 10.227 -9.914 1 20.84 481 ALA B N 1
ATOM 7956 C CA . ALA B 1 481 ? -37.969 9.391 -9.141 1 20.84 481 ALA B CA 1
ATOM 7957 C C . ALA B 1 481 ? -38.281 9.445 -7.652 1 20.84 481 ALA B C 1
ATOM 7959 O O . ALA B 1 481 ? -38.188 10.508 -7.027 1 20.84 481 ALA B O 1
ATOM 7960 N N . ASP B 1 482 ? -39.281 8.742 -7.289 1 20.7 482 ASP B N 1
ATOM 7961 C CA . ASP B 1 482 ? -39.5 8.766 -5.848 1 20.7 482 ASP B CA 1
ATOM 7962 C C . ASP B 1 482 ? -38.25 8.367 -5.094 1 20.7 482 ASP B C 1
ATOM 7964 O O . ASP B 1 482 ? -37.531 7.465 -5.516 1 20.7 482 ASP B O 1
ATOM 7968 N N . ALA B 1 483 ? -37.75 9.109 -4.062 1 21.78 483 ALA B N 1
ATOM 7969 C CA . ALA B 1 483 ? -36.656 9.266 -3.127 1 21.78 483 ALA B CA 1
ATOM 7970 C C . ALA B 1 483 ? -36.469 8.016 -2.262 1 21.78 483 ALA B C 1
ATOM 7972 O O . ALA B 1 483 ? -37.219 7.812 -1.306 1 21.78 483 ALA B O 1
ATOM 7973 N N . ARG B 1 484 ? -36.344 6.906 -2.924 1 21.91 484 ARG B N 1
ATOM 7974 C CA . ARG B 1 484 ? -36.188 5.773 -2.016 1 21.91 484 ARG B CA 1
ATOM 7975 C C . ARG B 1 484 ? -35.094 6.035 -0.986 1 21.91 484 ARG B C 1
ATOM 7977 O O . ARG B 1 484 ? -34.031 6.582 -1.318 1 21.91 484 ARG B O 1
ATOM 7984 N N . GLU B 1 485 ? -35.438 5.953 0.149 1 22.31 485 GLU B N 1
ATOM 7985 C CA . GLU B 1 485 ? -34.688 6.219 1.385 1 22.31 485 GLU B CA 1
ATOM 7986 C C . GLU B 1 485 ? -33.469 5.32 1.507 1 22.31 485 GLU B C 1
ATOM 7988 O O . GLU B 1 485 ? -33.531 4.121 1.229 1 22.31 485 GLU B O 1
ATOM 7993 N N . PRO B 1 486 ? -32.25 5.852 1.409 1 23.34 486 PRO B N 1
ATOM 7994 C CA . PRO B 1 486 ? -30.922 5.238 1.382 1 23.34 486 PRO B CA 1
ATOM 7995 C C . PRO B 1 486 ? -30.734 4.191 2.477 1 23.34 486 PRO B C 1
ATOM 7997 O O . PRO B 1 486 ? -31.234 4.355 3.588 1 23.34 486 PRO B O 1
ATOM 8000 N N . PRO B 1 487 ? -30.781 2.938 2.084 1 24.38 487 PRO B N 1
ATOM 8001 C CA . PRO B 1 487 ? -30.641 1.928 3.139 1 24.38 487 PRO B CA 1
ATOM 8002 C C . PRO B 1 487 ? -29.453 2.191 4.062 1 24.38 487 PRO B C 1
ATOM 8004 O O . PRO B 1 487 ? -28.5 2.859 3.666 1 24.38 487 PRO B O 1
ATOM 8007 N N . PRO B 1 488 ? -29.547 2.023 5.34 1 23.97 488 PRO B N 1
ATOM 8008 C CA . PRO B 1 488 ? -28.609 2.373 6.406 1 23.97 488 PRO B CA 1
ATOM 8009 C C . PRO B 1 488 ? -27.281 1.616 6.293 1 23.97 488 PRO B C 1
ATOM 8011 O O . PRO B 1 488 ? -27.266 0.451 5.891 1 23.97 488 PRO B O 1
ATOM 8014 N N . GLY B 1 489 ? -26.266 2.203 5.719 1 21.3 489 GLY B N 1
ATOM 8015 C CA . GLY B 1 489 ? -24.875 1.85 5.438 1 21.3 489 GLY B CA 1
ATOM 8016 C C . GLY B 1 489 ? -24.172 1.193 6.613 1 21.3 489 GLY B C 1
ATOM 8017 O O . GLY B 1 489 ? -24.219 1.703 7.734 1 21.3 489 GLY B O 1
ATOM 8018 N N . SER B 1 490 ? -24.172 -0.125 6.625 1 22.7 490 SER B N 1
ATOM 8019 C CA . SER B 1 490 ? -23.516 -0.914 7.664 1 22.7 490 SER B CA 1
ATOM 8020 C C . SER B 1 490 ? -22.047 -0.555 7.777 1 22.7 490 SER B C 1
ATOM 8022 O O . SER B 1 490 ? -21.281 -0.709 6.82 1 22.7 490 SER B O 1
ATOM 8024 N N . SER B 1 491 ? -21.703 0.508 8.422 1 23.47 491 SER B N 1
ATOM 8025 C CA . SER B 1 491 ? -20.422 1.159 8.695 1 23.47 491 SER B CA 1
ATOM 8026 C C . SER B 1 491 ? -19.453 0.205 9.375 1 23.47 491 SER B C 1
ATOM 8028 O O . SER B 1 491 ? -19.797 -0.462 10.352 1 23.47 491 SER B O 1
ATOM 8030 N N . THR B 1 492 ? -18.578 -0.348 8.617 1 26.88 492 THR B N 1
ATOM 8031 C CA . THR B 1 492 ? -17.516 -1.212 9.102 1 26.88 492 THR B CA 1
ATOM 8032 C C . THR B 1 492 ? -16.641 -0.482 10.133 1 26.88 492 THR B C 1
ATOM 8034 O O . THR B 1 492 ? -16 0.515 9.805 1 26.88 492 THR B O 1
ATOM 8037 N N . THR B 1 493 ? -16.984 -0.452 11.352 1 27.08 493 THR B N 1
ATOM 8038 C CA . THR B 1 493 ? -16.453 0.26 12.5 1 27.08 493 THR B CA 1
ATOM 8039 C C . THR B 1 493 ? -15.062 -0.263 12.859 1 27.08 493 THR B C 1
ATOM 8041 O O . THR B 1 493 ? -14.883 -1.457 13.109 1 27.08 493 THR B O 1
ATOM 8044 N N . VAL B 1 494 ? -14.039 0.373 12.352 1 31.78 494 VAL B N 1
ATOM 8045 C CA . VAL B 1 494 ? -12.703 0.105 12.867 1 31.78 494 VAL B CA 1
ATOM 8046 C C . VAL B 1 494 ? -12.664 0.385 14.375 1 31.78 494 VAL B C 1
ATOM 8048 O O . VAL B 1 494 ? -12.984 1.493 14.812 1 31.78 494 VAL B O 1
ATOM 8051 N N . GLN B 1 495 ? -12.852 -0.53 15.258 1 30.94 495 GLN B N 1
ATOM 8052 C CA . GLN B 1 495 ? -12.906 -0.34 16.703 1 30.94 495 GLN B CA 1
ATOM 8053 C C . GLN B 1 495 ? -11.5 -0.194 17.281 1 30.94 495 GLN B C 1
ATOM 8055 O O . GLN B 1 495 ? -10.539 -0.753 16.75 1 30.94 495 GLN B O 1
ATOM 8060 N N . PHE B 1 496 ? -11.273 0.792 18.016 1 30.34 496 PHE B N 1
ATOM 8061 C CA . PHE B 1 496 ? -10.047 1.061 18.75 1 30.34 496 PHE B CA 1
ATOM 8062 C C . PHE B 1 496 ? -9.641 -0.153 19.578 1 30.34 496 PHE B C 1
ATOM 8064 O O . PHE B 1 496 ? -10.484 -0.852 20.125 1 30.34 496 PHE B O 1
ATOM 8071 N N . LEU B 1 497 ? -8.516 -0.471 19.516 1 35.34 497 LEU B N 1
ATOM 8072 C CA . LEU B 1 497 ? -8.016 -1.55 20.359 1 35.34 497 LEU B CA 1
ATOM 8073 C C . LEU B 1 497 ? -8.102 -1.172 21.828 1 35.34 497 LEU B C 1
ATOM 8075 O O . LEU B 1 497 ? -7.703 -0.071 22.219 1 35.34 497 LEU B O 1
ATOM 8079 N N . MET B 1 498 ? -9.164 -1.529 22.672 1 33.19 498 MET B N 1
ATOM 8080 C CA . MET B 1 498 ? -9.352 -1.24 24.094 1 33.19 498 MET B CA 1
ATOM 8081 C C . MET B 1 498 ? -8.117 -1.643 24.891 1 33.19 498 MET B C 1
ATOM 8083 O O . MET B 1 498 ? -7.492 -2.668 24.609 1 33.19 498 MET B O 1
ATOM 8087 N N . PRO B 1 499 ? -7.805 -0.745 25.797 1 26.91 499 PRO B N 1
ATOM 8088 C CA . PRO B 1 499 ? -6.641 -1.03 26.641 1 26.91 499 PRO B CA 1
ATOM 8089 C C . PRO B 1 499 ? -6.855 -2.236 27.547 1 26.91 499 PRO B C 1
ATOM 8091 O O . PRO B 1 499 ? -7.965 -2.455 28.047 1 26.91 499 PRO B O 1
ATOM 8094 N N . GLU B 1 500 ? -6.281 -3.217 27.531 1 30.27 500 GLU B N 1
ATOM 8095 C CA . GLU B 1 500 ? -6.383 -4.371 28.422 1 30.27 500 GLU B CA 1
ATOM 8096 C C . GLU B 1 500 ? -6.184 -3.965 29.875 1 30.27 500 GLU B C 1
ATOM 8098 O O . GLU B 1 500 ? -5.125 -3.449 30.234 1 30.27 500 GLU B O 1
ATOM 8103 N N . THR B 1 501 ? -7.277 -3.48 30.641 1 27.06 501 THR B N 1
ATOM 8104 C CA . THR B 1 501 ? -7.152 -3.205 32.062 1 27.06 501 THR B CA 1
ATOM 8105 C C . THR B 1 501 ? -6.656 -4.438 32.812 1 27.06 501 THR B C 1
ATOM 8107 O O . THR B 1 501 ? -7.094 -5.555 32.531 1 27.06 501 THR B O 1
ATOM 8110 N N . PRO B 1 502 ? -5.762 -4.285 33.75 1 21.64 502 PRO B N 1
ATOM 8111 C CA . PRO B 1 502 ? -5.207 -5.367 34.562 1 21.64 502 PRO B CA 1
ATOM 8112 C C 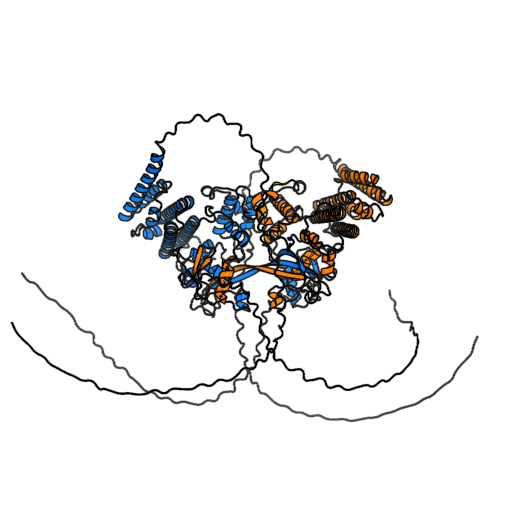. PRO B 1 502 ? -6.238 -5.992 35.5 1 21.64 502 PRO B C 1
ATOM 8114 O O . PRO B 1 502 ? -7.156 -5.305 35.969 1 21.64 502 PRO B O 1
ATOM 8117 N N . ALA B 1 503 ? -6.586 -7.27 35.375 1 22.86 503 ALA B N 1
ATOM 8118 C CA . ALA B 1 503 ? -7.488 -8.094 36.188 1 22.86 503 ALA B CA 1
ATOM 8119 C C . ALA B 1 503 ? -7.277 -7.852 37.688 1 22.86 503 ALA B C 1
ATOM 8121 O O . ALA B 1 503 ? -6.152 -7.945 38.188 1 22.86 503 ALA B O 1
ATOM 8122 N N . SER B 1 504 ? -8.062 -7.086 38.406 1 18.86 504 SER B N 1
ATOM 8123 C CA . SER B 1 504 ? -8.094 -6.871 39.844 1 18.86 504 SER B CA 1
ATOM 8124 C C . SER B 1 504 ? -8.273 -8.188 40.594 1 18.86 504 SER B C 1
ATOM 8126 O O . SER B 1 504 ? -8.922 -9.109 40.094 1 18.86 504 SER B O 1
ATOM 8128 N N . ALA B 1 505 ? -7.551 -8.422 41.844 1 19.08 505 ALA B N 1
ATOM 8129 C CA . ALA B 1 505 ? -7.375 -9.422 42.875 1 19.08 505 ALA B CA 1
ATOM 8130 C C . ALA B 1 505 ? -8.688 -9.688 43.625 1 19.08 505 ALA B C 1
ATOM 8132 O O . ALA B 1 505 ? -9.266 -8.789 44.219 1 19.08 505 ALA B O 1
ATOM 8133 N N . ARG B 1 506 ? -9.57 -10.68 43.125 1 19.48 506 ARG B N 1
ATOM 8134 C CA . ARG B 1 506 ? -10.766 -11.07 43.844 1 19.48 506 ARG B CA 1
ATOM 8135 C C . ARG B 1 506 ? -10.414 -11.438 45.281 1 19.48 506 ARG B C 1
ATOM 8137 O O . ARG B 1 506 ? -9.469 -12.188 45.531 1 19.48 506 ARG B O 1
ATOM 8144 N N . ALA B 1 507 ? -10.898 -10.805 46.375 1 17.98 507 ALA B N 1
ATOM 8145 C CA . ALA B 1 507 ? -10.93 -10.922 47.812 1 17.98 507 ALA B CA 1
ATOM 8146 C C . ALA B 1 507 ? -11.5 -12.273 48.25 1 17.98 507 ALA B C 1
ATOM 8148 O O . ALA B 1 507 ? -12.594 -12.648 47.844 1 17.98 507 ALA B O 1
ATOM 8149 N N . ARG B 1 508 ? -10.531 -13.219 48.656 1 18.95 508 ARG B N 1
ATOM 8150 C CA . ARG B 1 508 ? -10.719 -14.523 49.281 1 18.95 508 ARG B CA 1
ATOM 8151 C C . ARG B 1 508 ? -11.609 -14.438 50.5 1 18.95 508 ARG B C 1
ATOM 8153 O O . ARG B 1 508 ? -11.227 -13.844 51.5 1 18.95 508 ARG B O 1
ATOM 8160 N N . ARG B 1 509 ? -12.922 -14.273 50.469 1 16.83 509 ARG B N 1
ATOM 8161 C CA . ARG B 1 509 ? -13.664 -14.328 51.719 1 16.83 509 ARG B CA 1
ATOM 8162 C C . ARG B 1 509 ? -13.602 -15.727 52.344 1 16.83 509 ARG B C 1
ATOM 8164 O O . ARG B 1 509 ? -13.922 -16.719 51.656 1 16.83 509 ARG B O 1
ATOM 8171 N N . SER B 1 510 ? -12.75 -15.938 53.469 1 17.36 510 SER B N 1
ATOM 8172 C CA . SER B 1 510 ? -12.477 -17.031 54.375 1 17.36 510 SER B CA 1
ATOM 8173 C C . SER B 1 510 ? -13.75 -17.516 55.062 1 17.36 510 SER B C 1
ATOM 8175 O O . SER B 1 510 ? -13.695 -18.203 56.094 1 17.36 510 SER B O 1
ATOM 8177 N N . ALA B 1 511 ? -14.906 -17.828 54.375 1 15.95 511 ALA B N 1
ATOM 8178 C CA . ALA B 1 511 ? -15.953 -18.109 55.375 1 15.95 511 ALA B CA 1
ATOM 8179 C C . ALA B 1 511 ? -15.633 -19.375 56.156 1 15.95 511 ALA B C 1
ATOM 8181 O O . ALA B 1 511 ? -15.07 -20.328 55.625 1 15.95 511 ALA B O 1
ATOM 8182 N N . GLY B 1 512 ? -15.836 -19.406 57.562 1 15.8 512 GLY B N 1
ATOM 8183 C CA . GLY B 1 512 ? -15.633 -20.141 58.812 1 15.8 512 GLY B CA 1
ATOM 8184 C C . GLY B 1 512 ? -16.5 -21.391 58.906 1 15.8 512 GLY B C 1
ATOM 8185 O O . GLY B 1 512 ? -16.344 -22.188 59.844 1 15.8 512 GLY B O 1
ATOM 8186 N N . SER B 1 513 ? -17.547 -21.766 58.156 1 15.68 513 SER B N 1
ATOM 8187 C CA . SER B 1 513 ? -18.484 -22.344 59.094 1 15.68 513 SER B CA 1
ATOM 8188 C C . SER B 1 513 ? -17.969 -23.672 59.625 1 15.68 513 SER B C 1
ATOM 8190 O O . SER B 1 513 ? -17.125 -24.328 59 1 15.68 513 SER B O 1
ATOM 8192 N N . VAL B 1 514 ? -18.578 -24.062 60.875 1 14.66 514 VAL B N 1
ATOM 8193 C CA . VAL B 1 514 ? -18.406 -24.828 62.094 1 14.66 514 VAL B CA 1
ATOM 8194 C C . VAL B 1 514 ? -18.641 -26.312 61.812 1 14.66 514 VAL B C 1
ATOM 8196 O O . VAL B 1 514 ? -17.844 -27.156 62.219 1 14.66 514 VAL B O 1
ATOM 8199 N N . ARG B 1 515 ? -19.953 -26.828 61.531 1 14.67 515 ARG B N 1
ATOM 8200 C CA . ARG B 1 515 ? -20.469 -27.656 62.625 1 14.67 515 ARG B CA 1
ATOM 8201 C C . ARG B 1 515 ? -19.875 -29.062 62.562 1 14.67 515 ARG B C 1
ATOM 8203 O O . ARG B 1 515 ? -19.281 -29.453 61.562 1 14.67 515 ARG B O 1
ATOM 8210 N N . GLY B 1 516 ? -20.766 -29.984 63.062 1 13.79 516 GLY B N 1
ATOM 8211 C CA . GLY B 1 516 ? -20.781 -30.938 64.125 1 13.79 516 GLY B CA 1
ATOM 8212 C C . GLY B 1 516 ? -20.312 -32.312 63.719 1 13.79 516 GLY B C 1
ATOM 8213 O O . GLY B 1 516 ? -20.016 -32.562 62.562 1 13.79 516 GLY B O 1
ATOM 8214 N N . ARG B 1 517 ? -21.234 -33.312 64 1 13.76 517 ARG B N 1
ATOM 8215 C CA . ARG B 1 517 ? -21.078 -34.375 65 1 13.76 517 ARG B CA 1
ATOM 8216 C C . ARG B 1 517 ? -20.656 -35.688 64.312 1 13.76 517 ARG B C 1
ATOM 8218 O O . ARG B 1 517 ? -19.656 -36.312 64.75 1 13.76 517 ARG B O 1
ATOM 8225 N N . GLY B 1 518 ? -21.688 -36.594 63.938 1 13.54 518 GLY B N 1
ATOM 8226 C CA . GLY B 1 518 ? -21.891 -37.781 64.75 1 13.54 518 GLY B CA 1
ATOM 8227 C C . GLY B 1 518 ? -21.047 -38.969 64.25 1 13.54 518 GLY B C 1
ATOM 8228 O O . GLY B 1 518 ? -20.438 -38.906 63.188 1 13.54 518 GLY B O 1
ATOM 8229 N N . ASN B 1 519 ? -21.562 -40.156 64.688 1 13.38 519 ASN B N 1
ATOM 8230 C CA . ASN B 1 519 ? -21.172 -41.312 65.5 1 13.38 519 ASN B CA 1
ATOM 8231 C C . ASN B 1 519 ? -20.703 -42.469 64.562 1 13.38 519 ASN B C 1
ATOM 8233 O O . ASN B 1 519 ? -19.609 -42.969 64.75 1 13.38 519 ASN B O 1
ATOM 8237 N N . ALA B 1 520 ? -21.766 -43.344 64.25 1 13.69 520 ALA B N 1
ATOM 8238 C CA . ALA B 1 520 ? -21.75 -44.656 64.875 1 13.69 520 ALA B CA 1
ATOM 8239 C C . ALA B 1 520 ? -20.891 -45.656 64.062 1 13.69 520 ALA B C 1
ATOM 8241 O O . ALA B 1 520 ? -20.547 -45.406 62.906 1 13.69 520 ALA B O 1
ATOM 8242 N N . ARG B 1 521 ? -21.406 -46.938 64.125 1 13.48 521 ARG B N 1
ATOM 8243 C CA . ARG B 1 521 ? -20.984 -48.188 64.75 1 13.48 521 ARG B CA 1
ATOM 8244 C C . ARG B 1 521 ? -20.422 -49.156 63.688 1 13.48 521 ARG B C 1
ATOM 8246 O O . ARG B 1 521 ? -19.328 -49.688 63.844 1 13.48 521 ARG B O 1
ATOM 8253 N N . GLY B 1 522 ? -21.406 -49.938 62.969 1 13.53 522 GLY B N 1
ATOM 8254 C CA . GLY B 1 522 ? -21.469 -51.344 63.344 1 13.53 522 GLY B CA 1
ATOM 8255 C C . GLY B 1 522 ? -20.453 -52.188 62.594 1 13.53 522 GLY B C 1
ATOM 8256 O O . GLY B 1 522 ? -19.828 -51.719 61.625 1 13.53 522 GLY B O 1
ATOM 8257 N N . SER B 1 523 ? -20.719 -53.5 62.688 1 13.5 523 SER B N 1
ATOM 8258 C CA . SER B 1 523 ? -20.156 -54.781 63.125 1 13.5 523 SER B CA 1
ATOM 8259 C C . SER B 1 523 ? -19.516 -55.531 61.969 1 13.5 523 SER B C 1
ATOM 8261 O O . SER B 1 523 ? -18.297 -55.625 61.875 1 13.5 523 SER B O 1
ATOM 8263 N N . LYS B 1 524 ? -20.203 -56.781 61.812 1 14.64 524 LYS B N 1
ATOM 8264 C CA . LYS B 1 524 ? -19.656 -58.094 62.125 1 14.64 524 LYS B CA 1
ATOM 8265 C C . LYS B 1 524 ? -18.906 -58.688 60.938 1 14.64 524 LYS B C 1
ATOM 8267 O O . LYS B 1 524 ? -17.703 -58.906 61 1 14.64 524 LYS B O 1
ATOM 8272 N N . ARG B 1 525 ? -19.641 -59.781 60.344 1 14.62 525 ARG B N 1
ATOM 8273 C CA . ARG B 1 525 ? -19.312 -61.188 60.594 1 14.62 525 ARG B CA 1
ATOM 8274 C C . ARG B 1 525 ? -18.422 -61.75 59.5 1 14.62 525 ARG B C 1
ATOM 8276 O O . ARG B 1 525 ? -18.328 -61.188 58.406 1 14.62 525 ARG B O 1
ATOM 8283 N N . PRO B 1 526 ? -18.516 -63.156 59.531 1 14.25 526 PRO B N 1
ATOM 8284 C CA . PRO B 1 526 ? -17.562 -64.25 59.625 1 14.25 526 PRO B CA 1
ATOM 8285 C C . PRO B 1 526 ? -17.078 -64.75 58.25 1 14.25 526 PRO B C 1
ATOM 8287 O O . PRO B 1 526 ? -15.859 -64.75 58 1 14.25 526 PRO B O 1
ATOM 8290 N N . VAL B 1 527 ? -17.859 -65.875 57.75 1 14.38 527 VAL B N 1
ATOM 8291 C CA . VAL B 1 527 ? -17.422 -67.25 57.875 1 14.38 527 VAL B CA 1
ATOM 8292 C C . VAL B 1 527 ? -16.75 -67.688 56.562 1 14.38 527 VAL B C 1
ATOM 8294 O O . VAL B 1 527 ? -16.703 -66.938 55.594 1 14.38 527 VAL B O 1
ATOM 8297 N N . SER B 1 528 ? -17.453 -68.812 55.906 1 14.18 528 SER B N 1
ATOM 8298 C CA . SER B 1 528 ? -17.094 -70.25 55.844 1 14.18 528 SER B CA 1
ATOM 8299 C C . SER B 1 528 ? -16.344 -70.562 54.562 1 14.18 528 SER B C 1
ATOM 8301 O O . SER B 1 528 ? -16.344 -69.75 53.625 1 14.18 528 SER B O 1
ATOM 8303 N N . GLN B 1 529 ? -16.656 -71.875 54.094 1 14.07 529 GLN B N 1
ATOM 8304 C CA . GLN B 1 529 ? -15.984 -73.188 54 1 14.07 529 GLN B CA 1
ATOM 8305 C C . GLN B 1 529 ? -15.5 -73.5 52.594 1 14.07 529 GLN B C 1
ATOM 8307 O O . GLN B 1 529 ? -14.32 -73.75 52.375 1 14.07 529 GLN B O 1
ATOM 8312 N N . GLY B 1 530 ? -16.375 -74.375 51.812 1 14.09 530 GLY B N 1
ATOM 8313 C CA . GLY B 1 530 ? -16.156 -75.75 51.562 1 14.09 530 GLY B CA 1
ATOM 8314 C C . GLY B 1 530 ? -15.352 -76.062 50.312 1 14.09 530 GLY B C 1
ATOM 8315 O O . GLY B 1 530 ? -15.016 -75.125 49.562 1 14.09 530 GLY B O 1
ATOM 8316 N N . SER B 1 531 ? -15.852 -77.188 49.531 1 14.41 531 SER B N 1
ATOM 8317 C CA . SER B 1 531 ? -15.422 -78.562 49.312 1 14.41 531 SER B CA 1
ATOM 8318 C C . SER B 1 531 ? -14.688 -78.688 48 1 14.41 531 SER B C 1
ATOM 8320 O O . SER B 1 531 ? -13.461 -78.562 47.938 1 14.41 531 SER B O 1
ATOM 8322 N N . ILE B 1 532 ? -15.352 -79.562 47.031 1 14.89 532 ILE B N 1
ATOM 8323 C CA . ILE B 1 532 ? -15.109 -81 46.75 1 14.89 532 ILE B CA 1
ATOM 8324 C C . ILE B 1 532 ? -14.211 -81.125 45.5 1 14.89 532 ILE B C 1
ATOM 8326 O O . ILE B 1 532 ? -14.102 -80.188 44.719 1 14.89 532 ILE B O 1
ATOM 8330 N N . GLN B 1 533 ? -14.57 -82.25 44.656 1 14.81 533 GLN B N 1
ATOM 8331 C CA . GLN B 1 533 ? -14.117 -83.625 44.344 1 14.81 533 GLN B CA 1
ATOM 8332 C C . GLN B 1 533 ? -13.383 -83.625 43 1 14.81 533 GLN B C 1
ATOM 8334 O O . GLN B 1 533 ? -13.422 -82.625 42.25 1 14.81 533 GLN B O 1
ATOM 8339 N N . GLU B 1 534 ? -13.656 -84.875 42.25 1 14.98 534 GLU B N 1
ATOM 8340 C CA . GLU B 1 534 ? -12.93 -86.062 41.844 1 14.98 534 GLU B CA 1
ATOM 8341 C C . GLU B 1 534 ? -12.422 -85.938 40.406 1 14.98 534 GLU B C 1
ATOM 8343 O O . GLU B 1 534 ? -11.234 -86.125 40.125 1 14.98 534 GLU B O 1
ATOM 8348 N N . PRO B 1 535 ? -13.117 -86.875 39.5 1 16 535 PRO B N 1
ATOM 8349 C CA . PRO B 1 535 ? -12.664 -88.125 38.906 1 16 535 PRO B CA 1
ATOM 8350 C C . PRO B 1 535 ? -11.961 -87.938 37.562 1 16 535 PRO B C 1
ATOM 8352 O O . PRO B 1 535 ? -12.109 -86.875 36.906 1 16 535 PRO B O 1
ATOM 8355 N N . LYS B 1 536 ? -11.398 -89.188 37.062 1 16.39 536 LYS B N 1
ATOM 8356 C CA . LYS B 1 536 ? -10.508 -89.938 36.188 1 16.39 536 LYS B CA 1
ATOM 8357 C C . LYS B 1 536 ? -10.992 -89.875 34.719 1 16.39 536 LYS B C 1
ATOM 8359 O O . LYS B 1 536 ? -10.188 -89.938 33.812 1 16.39 536 LYS B O 1
ATOM 8364 N N . ASN B 1 537 ? -12.312 -90.5 34.438 1 14.31 537 ASN B N 1
ATOM 8365 C CA . ASN B 1 537 ? -12.359 -91.75 33.688 1 14.31 537 ASN B CA 1
ATOM 8366 C C . ASN B 1 537 ? -11.875 -91.562 32.25 1 14.31 537 ASN B C 1
ATOM 8368 O O . ASN B 1 537 ? -11.711 -90.438 31.781 1 14.31 537 ASN B O 1
ATOM 8372 N N . SER B 1 538 ? -12.75 -92.312 31.391 1 15.12 538 SER B N 1
ATOM 8373 C CA . SER B 1 538 ? -12.758 -93.5 30.578 1 15.12 538 SER B CA 1
ATOM 8374 C C . SER B 1 538 ? -12.289 -93.25 29.156 1 15.12 538 SER B C 1
ATOM 8376 O O . SER B 1 538 ? -12.227 -92.062 28.75 1 15.12 538 SER B O 1
ATOM 8378 N N . ASN B 1 539 ? -12.797 -94.312 28.328 1 14.87 539 ASN B N 1
ATOM 8379 C CA . ASN B 1 539 ? -12.484 -95.375 27.391 1 14.87 539 ASN B CA 1
ATOM 8380 C C . ASN B 1 539 ? -12.477 -94.875 25.938 1 14.87 539 ASN B C 1
ATOM 8382 O O . ASN B 1 539 ? -11.539 -95.125 25.188 1 14.87 539 ASN B O 1
ATOM 8386 N N . LYS B 1 540 ? -13.828 -94.938 25.406 1 15.41 540 LYS B N 1
ATOM 8387 C CA . LYS B 1 540 ? -14.219 -96 24.438 1 15.41 540 LYS B CA 1
ATOM 8388 C C . LYS B 1 540 ? -13.602 -95.688 23.078 1 15.41 540 LYS B C 1
ATOM 8390 O O . LYS B 1 540 ? -12.992 -94.688 22.844 1 15.41 540 LYS B O 1
ATOM 8395 N N . ARG B 1 541 ? -14.57 -95.875 22.141 1 16.88 541 ARG B N 1
ATOM 8396 C CA . ARG B 1 541 ? -14.867 -96.938 21.141 1 16.88 541 ARG B CA 1
ATOM 8397 C C . ARG B 1 541 ? -14.141 -96.625 19.828 1 16.88 541 ARG B C 1
ATOM 8399 O O . ARG B 1 541 ? -13.625 -95.562 19.625 1 16.88 541 ARG B O 1
ATOM 8406 N N . ALA B 1 542 ? -14.938 -97.188 18.953 1 17.62 542 ALA B N 1
ATOM 8407 C CA . ALA B 1 542 ? -14.922 -98.188 17.922 1 17.62 542 ALA B CA 1
ATOM 8408 C C . ALA B 1 542 ? -14.266 -97.688 16.641 1 17.62 542 ALA B C 1
ATOM 8410 O O . ALA B 1 542 ? -14.062 -96.5 16.469 1 17.62 542 ALA B O 1
ATOM 8411 N N . ARG B 1 543 ? -14.961 -98.25 15.609 1 17.47 543 ARG B N 1
ATOM 8412 C CA . ARG B 1 543 ? -14.812 -99.188 14.523 1 17.47 543 ARG B CA 1
ATOM 8413 C C . ARG B 1 543 ? -14.367 -98.5 13.242 1 17.47 543 ARG B C 1
ATOM 8415 O O . ARG B 1 543 ? -13.383 -98.938 12.617 1 17.47 543 ARG B O 1
ATOM 8422 N N . GLY B 1 544 ? -15.562 -98.312 12.523 1 17.16 544 GLY B N 1
ATOM 8423 C CA . GLY B 1 544 ? -15.867 -99 11.258 1 17.16 544 GLY B CA 1
ATOM 8424 C C . GLY B 1 544 ? -15.086 -98.438 10.086 1 17.16 544 GLY B C 1
ATOM 8425 O O . GLY B 1 544 ? -14.438 -97.375 10.211 1 17.16 544 GLY B O 1
ATOM 8426 N N . ALA B 1 545 ? -15.852 -98.812 8.859 1 21.14 545 ALA B N 1
ATOM 8427 C CA . ALA B 1 545 ? -15.633 -99 7.438 1 21.14 545 ALA B CA 1
ATOM 8428 C C . ALA B 1 545 ? -15.273 -97.75 6.715 1 21.14 545 ALA B C 1
ATOM 8430 O O . ALA B 1 545 ? -15.828 -96.688 7.012 1 21.14 545 ALA B O 1
#

Solvent-accessible surface area (backbone atoms only — not comparable to full-atom values): 66662 Å² total; per-residue (Å²): 148,85,93,98,89,91,84,88,91,87,79,97,76,92,81,92,77,87,85,84,84,83,90,82,87,79,84,89,82,84,80,81,83,82,82,44,79,36,77,59,71,83,75,78,77,69,82,62,81,64,66,79,69,60,81,66,79,71,65,51,58,46,59,41,92,89,60,48,30,32,36,44,70,87,43,55,72,67,50,42,48,44,52,48,57,60,44,69,63,64,62,74,80,49,74,61,49,65,35,54,50,34,31,36,77,39,79,43,58,84,88,36,70,42,64,23,42,36,37,38,30,37,34,59,40,78,33,43,35,36,33,18,37,78,82,23,63,90,27,32,50,68,43,58,67,30,66,53,36,69,74,64,63,38,74,46,37,63,66,49,31,54,52,37,52,58,48,44,66,77,66,54,39,82,65,56,68,87,47,70,40,45,49,41,73,72,25,40,41,59,89,66,59,56,65,43,59,47,43,57,71,67,31,61,72,59,48,27,53,78,65,59,29,35,70,56,43,93,88,46,34,44,67,71,78,40,68,60,51,55,52,38,31,51,30,46,47,32,43,36,49,52,49,53,59,92,52,41,87,72,50,68,74,63,48,72,74,61,58,40,84,89,51,47,70,39,69,55,31,56,62,54,20,52,34,30,49,33,67,76,27,51,49,53,35,54,32,54,56,62,64,52,54,66,77,33,60,62,56,20,67,41,52,50,48,36,51,50,43,51,49,43,52,51,52,35,52,55,53,65,70,46,72,72,68,74,54,73,76,76,68,65,78,58,81,81,57,67,72,69,38,67,68,52,47,48,51,54,44,50,41,47,51,45,29,54,33,44,51,70,75,57,37,67,87,78,66,50,70,66,56,53,48,40,42,50,50,24,51,53,50,48,51,52,56,34,65,72,29,68,72,48,22,37,69,49,42,34,71,47,68,74,54,69,64,44,70,47,49,62,76,45,38,82,54,43,90,47,47,68,60,50,51,55,50,49,52,52,42,64,72,73,45,53,40,65,69,48,54,50,51,52,52,50,48,51,51,50,12,52,52,47,53,51,52,66,56,58,74,69,63,71,86,74,72,75,80,71,78,75,67,74,80,70,79,71,74,76,72,79,81,75,80,72,73,76,75,84,73,83,28,72,49,81,71,74,83,72,76,82,72,80,82,76,83,76,78,79,74,72,82,72,90,78,85,88,77,90,81,90,80,85,88,79,83,90,83,90,87,88,90,80,83,87,92,88,93,87,77,90,82,85,86,90,133,143,86,92,88,94,86,83,82,83,88,72,94,73,90,83,89,87,87,91,88,91,85,94,82,90,83,87,91,84,84,80,82,84,84,82,76,80,78,76,76,73,82,76,79,77,70,81,62,81,66,66,78,69,62,82,66,80,70,65,52,58,46,58,41,92,86,60,49,31,33,35,44,72,88,43,54,72,68,51,42,49,45,52,49,56,61,45,70,64,65,64,76,80,49,73,58,51,64,33,54,50,34,32,37,77,39,78,42,59,85,88,36,69,42,64,24,43,35,38,36,30,38,33,59,42,76,31,43,34,37,33,18,38,80,81,22,63,90,27,31,50,68,44,57,67,32,65,52,35,69,73,65,64,38,73,44,37,62,67,48,32,53,50,37,52,58,49,43,67,77,66,54,38,82,64,58,68,87,47,70,40,46,49,41,74,71,25,39,42,58,88,66,59,55,64,43,60,48,42,57,70,65,30,61,74,60,48,29,55,76,64,59,30,36,71,57,44,94,87,47,32,50,70,72,77,40,67,60,50,54,53,37,31,53,31,46,48,33,43,36,50,52,49,52,59,92,52,40,87,73,52,68,73,63,47,72,75,61,57,39,85,89,52,50,70,39,68,55,30,57,63,54,18,53,33,30,48,33,66,74,27,50,48,52,36,54,31,54,56,63,64,52,55,66,76,33,61,63,54,20,67,40,52,50,47,36,50,48,44,51,51,47,53,50,52,33,52,56,54,66,70,44,72,71,65,73,56,74,78,74,70,63,79,60,81,82,58,67,72,66,40,66,66,51,47,49,50,52,45,51,40,47,51,44,29,52,32,44,51,70,74,57,39,68,85,76,67,50,70,65,55,53,48,40,42,50,51,23,51,52,51,46,51,50,57,34,67,72,31,67,73,49,22,37,70,48,45,33,72,44,68,74,54,69,63,45,70,46,48,63,77,45,35,81,55,42,89,47,46,67,60,51,50,54,51,49,53,53,43,63,72,73,46,53,41,65,68,48,54,52,52,51,53,49,48,52,51,50,13,52,51,45,53,52,52,66,56,59,75,71,64,72,87,74,74,75,79,72,77,76,69,75,81,70,78,73,74,77,74,78,79,73,80,71,76,76,72,86,75,83,26,72,48,80,70,75,84,72,77,81,74,81,83,79,86,76,81,38,77,28,84,72,90,78,85,85,80,90,83,88,80,88,85,83,89,85,87,90,83,88,87,90,89,86,90,81,84,89,79,84,83,85,80,84,133

pLDDT: mean 70.94, std 32.42, range [13.27, 98.56]

Radius of gyration: 42.8 Å; Cα contacts (8 Å, |Δi|>4): 1252; chains: 2; bounding box: 106×183×120 Å